Protein AF-0000000068965705 (afdb_homodimer)

Radius of gyration: 38.45 Å; Cα contacts (8 Å, |Δi|>4): 1848; chains: 2; bounding box: 77×174×96 Å

pLDDT: mean 80.82, std 27.69, range [14.34, 98.88]

InterPro domains:
  IPR053138 N-alpha-acetyl-L-2,4-diaminobutyric acid deacetylase [PTHR37326] (81-392)
  IPR055438 Succinylglutamate desuccinylase/Aspartoacylase, catalytic domain [PF24827] (120-296)

Sequence (808 aa):
LVTHSCHWGPAGGALARKSARALPSAHFASSSHQGRAMRPMTCRPLAILGALTLVSTVAATACHDATSPDGADNARVVGSLNLDELPGGCVHRLKLETVTNAAGDNNHIPVIVAKGTQDGPVLALIAAVHGNELNGVPLIFRVLQTLNVETLRGTVVTVPVANMEGYNRHQRGFLDGRDLNRLFPGKTGGDSSKSYARVVFEKIVSKADVAIDLHTASVGNANSLYVRVDMTNDACRSLAELQTAQIIVHSTPATGSLRAAATAKGIPTVVVEIGDPSRINSQMVGEAVDGIWNVLTAFRMIGDKAAVVRHRKGVTVCKRSFWIFSDKGGFLTVRPQVNTWVSKGEVVAELRDLYGSLVKTFIADDDAIVVGRSMDPVCAAGCRVIHLGTTRGEFLQGANDGHALVTHSCHWGPAGGALARKSARALPSAHFASSSHQGRAMRPMTCRPLAILGALTLVSTVAATACHDATSPDGADNARVVGSLNLDELPGGCVHRLKLETVTNAAGDNNHIPVIVAKGTQDGPVLALIAAVHGNELNGVPLIFRVLQTLNVETLRGTVVTVPVANMEGYNRHQRGFLDGRDLNRLFPGKTGGDSSKSYARVVFEKIVSKADVAIDLHTASVGNANSLYVRVDMTNDACRSLAELQTAQIIVHSTPATGSLRAAATAKGIPTVVVEIGDPSRINSQMVGEAVDGIWNVLTAFRMIGDKAAVVRHRKGVTVCKRSFWIFSDKGGFLTVRPQVNTWVSKGEVVAELRDLYGSLVKTFIADDDAIVVGRSMDPVCAAGCRVIHLGTTRGEFLQGANDGHA

Organism: Plasmodiophora brassicae (NCBI:txid37360)

Solvent-accessible surface area (backbone atoms only — not comparable to full-atom values): 43575 Å² total; per-residue (Å²): 140,87,78,89,74,95,82,87,81,76,90,77,82,87,84,80,77,88,88,78,88,77,84,86,76,87,75,86,88,81,88,81,82,87,82,74,82,84,77,83,79,80,90,74,87,76,77,76,73,76,75,73,73,72,72,72,72,70,70,74,69,65,61,79,37,73,79,45,87,77,68,53,85,64,51,45,77,36,81,64,69,60,70,88,76,49,66,55,46,20,56,42,48,32,28,36,52,62,50,64,48,97,89,66,47,71,37,58,32,49,32,41,36,38,22,14,63,39,83,56,57,29,42,30,42,41,8,10,56,40,17,41,13,53,30,27,31,61,29,51,40,54,50,61,72,69,56,56,31,75,63,21,27,12,33,40,40,33,23,43,39,62,24,53,58,5,35,78,65,66,28,53,26,39,85,86,60,47,56,51,60,50,36,26,54,37,35,86,90,47,57,72,65,28,30,40,29,21,44,52,30,63,48,47,56,67,68,30,58,31,39,40,40,25,31,26,21,56,83,48,31,36,32,29,40,29,30,45,27,37,64,86,39,65,67,24,33,54,54,52,67,31,36,37,37,53,33,37,36,37,31,42,68,52,79,22,14,57,50,33,41,36,40,74,72,68,20,38,36,36,37,40,29,36,20,32,33,53,36,74,49,61,68,54,32,54,37,48,41,42,14,53,51,23,45,38,35,75,67,58,21,44,55,73,90,74,48,66,71,57,74,56,83,80,56,43,64,18,28,34,47,39,59,44,63,35,85,52,61,32,44,44,46,58,68,74,56,57,73,36,77,46,47,57,67,37,76,40,33,41,28,18,40,84,83,58,46,78,67,44,77,39,60,35,91,41,61,26,34,23,46,25,34,38,36,34,31,75,29,48,58,67,28,71,44,38,26,37,26,25,64,64,80,60,81,56,86,76,39,72,35,76,78,124,126,93,67,90,71,92,69,90,83,80,89,78,88,90,80,89,74,86,87,80,86,78,84,83,76,86,76,81,91,80,84,80,87,82,82,73,79,72,69,81,72,75,78,68,80,72,77,74,73,74,73,72,72,70,69,68,70,69,67,74,68,65,61,70,48,62,80,45,86,78,68,52,85,67,53,46,75,35,82,65,68,59,69,87,76,49,65,55,46,21,59,42,47,32,28,36,50,60,50,63,47,98,87,65,48,72,38,60,34,47,33,40,36,40,21,14,64,38,85,56,57,29,41,31,42,41,6,9,56,39,18,39,14,52,29,27,32,61,29,51,40,54,50,61,72,69,56,55,31,73,61,21,27,13,31,40,40,34,23,43,39,62,24,52,60,5,36,78,64,68,27,54,27,40,85,88,61,47,56,50,60,51,38,25,52,38,34,86,91,47,59,72,65,28,32,39,30,20,45,52,31,63,49,48,57,67,68,32,58,32,39,41,39,26,31,26,22,55,83,47,31,36,31,30,40,29,31,44,26,38,65,86,39,65,66,25,34,55,56,51,68,32,35,37,36,54,32,38,36,35,30,42,67,52,78,22,14,57,51,33,40,36,41,74,72,68,19,39,35,35,36,39,31,37,21,31,32,52,36,74,49,63,69,53,32,52,37,48,41,43,13,52,51,22,46,38,36,76,67,58,21,43,57,73,91,74,48,68,72,56,74,56,83,78,55,42,63,20,28,35,46,37,58,43,64,34,86,52,62,33,44,43,45,57,69,73,56,56,72,37,78,46,48,56,69,38,76,40,31,39,28,18,39,85,83,56,46,79,67,44,77,38,59,33,91,43,62,27,36,23,47,24,34,40,36,35,32,76,31,48,57,68,30,72,44,38,30,37,26,23,65,64,81,60,82,55,86,76,40,73,36,76,78,124

Foldseek 3Di:
DDDDDDDDPDDDDDDDDDDDDDDDDDDDDDDDDDDDDDDDDDDDDPPPPPPPPPPPPPPQVPLPADDPVVNPPPAAEDQFDDPVPDRAQHKHWYWHWFDADPVRHTHTFIKIKQHAPAEFFEEEEEEPLFQQFQLSLVLVVVLVVPDGRDQFHHMYMYTRHLAVQNVVVNGRPHPVRDRQQQQPPADPPDPPSSRSNVCCCVRGLLRGQAYEYEGADDPQKWFFFEKEFQCVDPLLVVLRQLQQGQEYEYDDRDHSGSCNRSVVSVHRYMYTYFTHTPDHPPVSSVSRSLSVLQVCLVRPRGDPVSNDRDHHPNRHYFLAKAWDFAQAWAFKDAPDDAQDWDAAFDFGMFGDHPVGHTDDTDTHNHTWGFRMAGRGRGHHGGDTGTMTGHRDDHNDPRRDRVPD/DPDPDPDDDDDDDDDDDDDDDDDDDPDDDDDDDDDDPPDPDDPDPPPPPPPPPPPPPPVLPPLVADDPVVNPPSAAEDQFDDPVPDRAQHKHWYWHWFDADPVRHTHTFIKIKQHAPAAFFEEEEEEPLFQQFQLSLVLVVVLVVPDGRDQFHHMYMYTRHLAVQNVVVNGRPHPVRDRQQQQPPADPPDPPSSRSNVCCCVRGLLRGQAYEYEGADDPQKWFFFEKEFQCVDPLLVVLRQLQQGQEYEYDDRDHSGSCNRNVVSVHRYMYTYFTHTPDHPPVSSVSRSLSVLQVSLVRPRGDPVSNDRDGHPNYHYFLAKAWDFAQAWAFKDAPDDAQDWDAAFDFGMFGDHPVGHTDDTDGHNHTWGFRMAGRGRGHHGGDTGTMTGHRDDHNDPRRDRVPD

Nearest PDB structures (foldseek):
  3cdx-assembly1_C  TM=8.668E-01  e=8.395E-26  Cereibacter sphaeroides 2.4.1
  3cdx-assembly1_F  TM=8.632E-01  e=1.958E-25  Cereibacter sphaeroides 2.4.1
  3na6-assembly1_A  TM=8.551E-01  e=1.207E-25  Ruegeria sp. TM1040
  2qj8-assembly1_A  TM=8.345E-01  e=4.513E-22  Mesorhizobium japonicum MAFF 303099
  3lwu-assembly1_A  TM=8.395E-01  e=5.727E-21  Shewanella frigidimarina NCIMB 400

Structure (mmCIF, N/CA/C/O backbone):
data_AF-0000000068965705-model_v1
#
loop_
_entity.id
_entity.type
_entity.pdbx_description
1 polymer 'Succinylglutamate desuccinylase/Aspartoacylase catalytic domain-containing protein'
#
loop_
_atom_site.group_PDB
_atom_site.id
_atom_site.type_symbol
_atom_site.label_atom_id
_atom_site.label_alt_id
_atom_site.label_comp_id
_atom_site.label_asym_id
_atom_site.label_entity_id
_atom_site.label_seq_id
_atom_site.pdbx_PDB_ins_code
_atom_site.Cartn_x
_atom_site.Cartn_y
_atom_site.Cartn_z
_atom_site.occupancy
_atom_site.B_iso_or_equiv
_atom_site.auth_seq_id
_atom_site.auth_comp_id
_atom_site.auth_asym_id
_atom_site.auth_atom_id
_atom_site.pdbx_PDB_model_num
ATOM 1 N N . LEU A 1 1 ? -25.375 -21.141 36.688 1 19.47 1 LEU A N 1
ATOM 2 C CA . LEU A 1 1 ? -24.906 -22.469 37.094 1 19.47 1 LEU A CA 1
ATOM 3 C C . LEU A 1 1 ? -24.844 -23.391 35.875 1 19.47 1 LEU A C 1
ATOM 5 O O . LEU A 1 1 ? -25.797 -23.469 35.094 1 19.47 1 LEU A O 1
ATOM 9 N N . VAL A 1 2 ? -23.656 -23.984 35.469 1 19.69 2 VAL A N 1
ATOM 10 C CA . VAL A 1 2 ? -22.859 -24.391 34.312 1 19.69 2 VAL A CA 1
ATOM 11 C C . VAL A 1 2 ? -23.281 -25.797 33.875 1 19.69 2 VAL A C 1
ATOM 13 O O . VAL A 1 2 ? -22.531 -26.469 33.156 1 19.69 2 VAL A O 1
ATOM 16 N N . THR A 1 3 ? -24.438 -26.297 34.188 1 16.14 3 THR A N 1
ATOM 17 C CA . THR A 1 3 ? -24.672 -27.734 34.188 1 16.14 3 THR A CA 1
ATOM 18 C C . THR A 1 3 ? -24.453 -28.312 32.812 1 16.14 3 THR A C 1
ATOM 20 O O . THR A 1 3 ? -24.422 -27.594 31.812 1 16.14 3 THR A O 1
ATOM 23 N N . HIS A 1 4 ? -24.953 -29.562 32.312 1 17.06 4 HIS A N 1
ATOM 24 C CA . HIS A 1 4 ? -24.594 -30.984 32.438 1 17.06 4 HIS A CA 1
ATOM 25 C C . HIS A 1 4 ? -24.438 -31.609 31.047 1 17.06 4 HIS A C 1
ATOM 27 O O . HIS A 1 4 ? -23.391 -32.188 30.75 1 17.06 4 HIS A O 1
ATOM 33 N N . SER A 1 5 ? -25.234 -32.531 30.391 1 15.61 5 SER A N 1
ATOM 34 C CA . SER 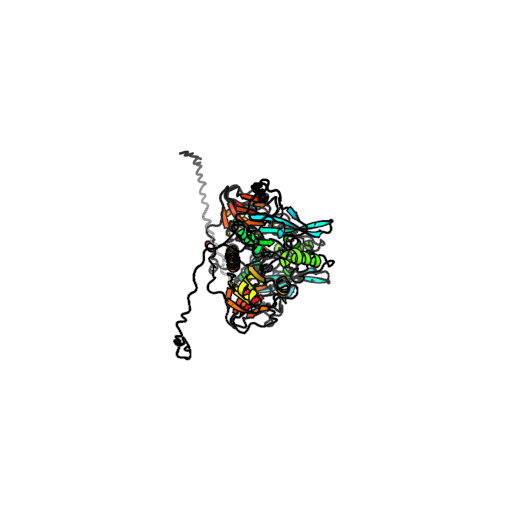A 1 5 ? -25.141 -34 30.297 1 15.61 5 SER A CA 1
ATOM 35 C C . SER A 1 5 ? -25.094 -34.469 28.844 1 15.61 5 SER A C 1
ATOM 37 O O . SER A 1 5 ? -24.906 -35.656 28.578 1 15.61 5 SER A O 1
ATOM 39 N N . CYS A 1 6 ? -25.359 -33.75 27.688 1 17.83 6 CYS A N 1
ATOM 40 C CA . CYS A 1 6 ? -26.078 -34.625 26.781 1 17.83 6 CYS A CA 1
ATOM 41 C C . CYS A 1 6 ? -25.172 -35.719 26.234 1 17.83 6 CYS A C 1
ATOM 43 O O . CYS A 1 6 ? -23.953 -35.562 26.203 1 17.83 6 CYS A O 1
ATOM 45 N N . HIS A 1 7 ? -25.531 -36.969 25.391 1 16.56 7 HIS A N 1
ATOM 46 C CA . HIS A 1 7 ? -25.812 -38.406 25.281 1 16.56 7 HIS A CA 1
ATOM 47 C C . HIS A 1 7 ? -24.891 -39.031 24.25 1 16.56 7 HIS A C 1
ATOM 49 O O . HIS A 1 7 ? -24.25 -40.062 24.547 1 16.56 7 HIS A O 1
ATOM 55 N N . TRP A 1 8 ? -25.031 -39.312 22.875 1 16.33 8 TRP A N 1
ATOM 56 C CA . TRP A 1 8 ? -25.234 -40.656 22.328 1 16.33 8 TRP A CA 1
ATOM 57 C C . TRP A 1 8 ? -23.984 -41.156 21.625 1 16.33 8 TRP A C 1
ATOM 59 O O . TRP A 1 8 ? -23.641 -40.656 20.547 1 16.33 8 TRP A O 1
ATOM 69 N N . GLY A 1 9 ? -22.625 -41.375 22.047 1 16.53 9 GLY A N 1
ATOM 70 C CA . GLY A 1 9 ? -21.531 -41.406 21.094 1 16.53 9 GLY A CA 1
ATOM 71 C C . GLY A 1 9 ? -21.312 -42.781 20.5 1 16.53 9 GLY A C 1
ATOM 72 O O . GLY A 1 9 ? -20.359 -42.969 19.734 1 16.53 9 GLY A O 1
ATOM 73 N N . PRO A 1 10 ? -22.109 -44.031 20.672 1 16.41 10 PRO A N 1
ATOM 74 C CA . PRO A 1 10 ? -21.344 -45.25 21 1 16.41 10 PRO A CA 1
ATOM 75 C C . PRO A 1 10 ? -20.828 -45.969 19.75 1 16.41 10 PRO A C 1
ATOM 77 O O . PRO A 1 10 ? -19.828 -46.688 19.828 1 16.41 10 PRO A O 1
ATOM 80 N N . ALA A 1 11 ? -21.25 -46.062 18.422 1 17.48 11 ALA A N 1
ATOM 81 C CA . ALA A 1 11 ? -21.578 -47.406 17.922 1 17.48 11 ALA A CA 1
ATOM 82 C C . ALA A 1 11 ? -20.344 -48.094 17.328 1 17.48 11 ALA A C 1
ATOM 84 O O . ALA A 1 11 ? -19.906 -47.75 16.234 1 17.48 11 ALA A O 1
ATOM 85 N N . GLY A 1 12 ? -19.188 -48.469 18 1 15.66 12 GLY A N 1
ATOM 86 C CA . GLY A 1 12 ? -17.938 -48.938 17.438 1 15.66 12 GLY A CA 1
ATOM 87 C C . GLY A 1 12 ? -18.078 -50.281 16.719 1 15.66 12 GLY A C 1
ATOM 88 O O . GLY A 1 12 ? -19.172 -50.844 16.656 1 15.66 12 GLY A O 1
ATOM 89 N N . GLY A 1 13 ? -17.266 -51.375 17.047 1 15.7 13 GLY A N 1
ATOM 90 C CA . GLY A 1 13 ? -16.188 -52.156 16.469 1 15.7 13 GLY A CA 1
ATOM 91 C C . GLY A 1 13 ? -16.578 -53.562 16.156 1 15.7 13 GLY A C 1
ATOM 92 O O . GLY A 1 13 ? -16.594 -54.438 17.047 1 15.7 13 GLY A O 1
ATOM 93 N N . ALA A 1 14 ? -17.562 -53.844 15.289 1 15.67 14 ALA A N 1
ATOM 94 C CA . ALA A 1 14 ? -18.047 -55.219 15.242 1 15.67 14 ALA A CA 1
ATOM 95 C C . ALA A 1 14 ? -16.953 -56.156 14.75 1 15.67 14 ALA A C 1
ATOM 97 O O . ALA A 1 14 ? -16.172 -55.812 13.875 1 15.67 14 ALA A O 1
ATOM 98 N N . LEU A 1 15 ? -16.828 -57.406 15.375 1 15.41 15 LEU A N 1
ATOM 99 C CA . LEU A 1 15 ? -16.047 -58.594 15.742 1 15.41 15 LEU A CA 1
ATOM 100 C C . LEU A 1 15 ? -15.805 -59.469 14.531 1 15.41 15 LEU A C 1
ATOM 102 O O . LEU A 1 15 ? -16.453 -59.312 13.492 1 15.41 15 LEU A O 1
ATOM 106 N N . ALA A 1 16 ? -16.156 -60.781 14.508 1 14.34 16 ALA A N 1
ATOM 107 C CA . ALA A 1 16 ? -15.484 -62.062 14.766 1 14.34 16 ALA A CA 1
ATOM 108 C C . ALA A 1 16 ? -15.477 -62.938 13.523 1 14.34 16 ALA A C 1
ATOM 110 O O . ALA A 1 16 ? -14.539 -63.719 13.312 1 14.34 16 ALA A O 1
ATOM 111 N N . ARG A 1 17 ? -16.469 -62.906 12.555 1 14.68 17 ARG A N 1
ATOM 112 C CA . ARG A 1 17 ? -16.984 -64.25 12.469 1 14.68 17 ARG A CA 1
ATOM 113 C C . ARG A 1 17 ? -16.078 -65.125 11.609 1 14.68 17 ARG A C 1
ATOM 115 O O . ARG A 1 17 ? -15.805 -66.312 11.961 1 14.68 17 ARG A O 1
ATOM 122 N N . LYS A 1 18 ? -15.961 -64.938 10.219 1 15.52 18 LYS A N 1
ATOM 123 C CA . LYS A 1 18 ? -16.516 -66 9.391 1 15.52 18 LYS A CA 1
ATOM 124 C C . LYS A 1 18 ? -15.531 -67.188 9.281 1 15.52 18 LYS A C 1
ATOM 126 O O . LYS A 1 18 ? -14.312 -66.938 9.367 1 15.52 18 LYS A O 1
ATOM 131 N N . SER A 1 19 ? -15.961 -68.438 8.766 1 14.67 19 SER A N 1
ATOM 132 C CA . SER A 1 19 ? -15.938 -69.875 8.898 1 14.67 19 SER A CA 1
ATOM 133 C C . SER A 1 19 ? -14.805 -70.5 8.07 1 14.67 19 SER A C 1
ATOM 135 O O . SER A 1 19 ? -14.289 -69.875 7.156 1 14.67 19 SER A O 1
ATOM 137 N N . ALA A 1 20 ? -14.625 -71.938 8.164 1 15.19 20 ALA A N 1
ATOM 138 C CA . ALA A 1 20 ? -13.742 -73.062 8.344 1 15.19 20 ALA A CA 1
ATOM 139 C C . ALA A 1 20 ? -13.398 -73.75 7.004 1 15.19 20 ALA A C 1
ATOM 141 O O . ALA A 1 20 ? -12.352 -74.375 6.867 1 15.19 20 ALA A O 1
ATOM 142 N N . ARG A 1 21 ? -14.109 -73.562 5.824 1 15.62 21 ARG A N 1
ATOM 143 C CA . ARG A 1 21 ? -14.305 -74.938 5.418 1 15.62 21 ARG A CA 1
ATOM 144 C C . ARG A 1 21 ? -13.039 -75.5 4.797 1 15.62 21 ARG A C 1
ATOM 146 O O . ARG A 1 21 ? -12.219 -74.812 4.25 1 15.62 21 ARG A O 1
ATOM 153 N N . ALA A 1 22 ? -12.914 -76.938 4.762 1 15.62 22 ALA A N 1
ATOM 154 C CA . ALA A 1 22 ? -11.984 -78.062 4.883 1 15.62 22 ALA A CA 1
ATOM 155 C C . ALA A 1 22 ? -11.391 -78.438 3.527 1 15.62 22 ALA A C 1
ATOM 157 O O . ALA A 1 22 ? -10.203 -78.688 3.424 1 15.62 22 ALA A O 1
ATOM 158 N N . LEU A 1 23 ? -12.055 -78.312 2.283 1 15.12 23 LEU A N 1
ATOM 159 C CA . LEU A 1 23 ? -12.078 -79.688 1.86 1 15.12 23 LEU A CA 1
ATOM 160 C C . LEU A 1 23 ? -10.734 -80.125 1.287 1 15.12 23 LEU A C 1
ATOM 162 O O . LEU A 1 23 ? -9.922 -79.25 0.904 1 15.12 23 LEU A O 1
ATOM 166 N N . PRO A 1 24 ? -10.695 -81.25 0.26 1 15.52 24 PRO A N 1
ATOM 167 C CA . PRO A 1 24 ? -10.094 -82.562 0.185 1 15.52 24 PRO A CA 1
ATOM 168 C C . PRO A 1 24 ? -8.828 -82.625 -0.666 1 15.52 24 PRO A C 1
ATOM 170 O O . PRO A 1 24 ? -8.578 -81.688 -1.438 1 15.52 24 PRO A O 1
ATOM 173 N N . SER A 1 25 ? -8.148 -83.812 -0.656 1 15.67 25 SER A N 1
ATOM 174 C CA . SER A 1 25 ? -6.875 -84.5 -0.755 1 15.67 25 SER A CA 1
ATOM 175 C C . SER A 1 25 ? -6.516 -84.75 -2.207 1 15.67 25 SER A C 1
ATOM 177 O O . SER A 1 25 ? -5.527 -85.438 -2.482 1 15.67 25 SER A O 1
ATOM 179 N N . ALA A 1 26 ? -6.82 -84.062 -3.266 1 16.06 26 ALA A N 1
ATOM 180 C CA . ALA A 1 26 ? -6.902 -85 -4.414 1 16.06 26 ALA A CA 1
ATOM 181 C C . ALA A 1 26 ? -5.512 -85.438 -4.84 1 16.06 26 ALA A C 1
ATOM 183 O O . ALA A 1 26 ? -4.57 -84.625 -4.887 1 16.06 26 ALA A O 1
ATOM 184 N N . HIS A 1 27 ? -5.434 -86.75 -5.098 1 15.56 27 HIS A N 1
ATOM 185 C CA . HIS A 1 27 ? -4.422 -87.812 -5.168 1 15.56 27 HIS A CA 1
ATOM 186 C C . HIS A 1 27 ? -3.641 -87.75 -6.477 1 15.56 27 HIS A C 1
ATOM 188 O O . HIS A 1 27 ? -2.428 -87.938 -6.496 1 15.56 27 HIS A O 1
ATOM 194 N N . PHE A 1 28 ? -4.152 -87.5 -7.773 1 15.52 28 PHE A N 1
ATOM 195 C CA . PHE A 1 28 ? -3.852 -88.688 -8.594 1 15.52 28 PHE A CA 1
ATOM 196 C C . PHE A 1 28 ? -2.393 -88.625 -9.031 1 15.52 28 PHE A C 1
ATOM 198 O O . PHE A 1 28 ? -1.749 -87.625 -9.047 1 15.52 28 PHE A O 1
ATOM 205 N N . ALA A 1 29 ? -2.049 -89.5 -10.188 1 16 29 ALA A N 1
ATOM 206 C CA . ALA A 1 29 ? -1.311 -90.688 -10.602 1 16 29 ALA A CA 1
ATOM 207 C C . ALA A 1 29 ? -0.04 -90.312 -11.359 1 16 29 ALA A C 1
ATOM 209 O O . ALA A 1 29 ? 0.082 -89.188 -11.859 1 16 29 ALA A O 1
ATOM 210 N N . SER A 1 30 ? 0.431 -91.312 -12.172 1 15.26 30 SER A N 1
ATOM 211 C CA . SER A 1 30 ? 1.651 -92.125 -12.266 1 15.26 30 SER A CA 1
ATOM 212 C C . SER A 1 30 ? 2.58 -91.562 -13.352 1 15.26 30 SER A C 1
ATOM 214 O O . SER A 1 30 ? 3.793 -91.5 -13.141 1 15.26 30 SER A O 1
ATOM 216 N N . SER A 1 31 ? 2.264 -91.375 -14.695 1 16.5 31 SER A N 1
ATOM 217 C CA . SER A 1 31 ? 2.893 -92.312 -15.594 1 16.5 31 SER A CA 1
ATOM 218 C C . SER A 1 31 ? 4.266 -91.875 -16.047 1 16.5 31 SER A C 1
ATOM 220 O O . SER A 1 31 ? 4.504 -90.625 -16.156 1 16.5 31 SER A O 1
ATOM 222 N N . SER A 1 32 ? 5.152 -92.812 -16.344 1 15.69 32 SER A N 1
ATOM 223 C CA . SER A 1 32 ? 6.578 -93.125 -16.375 1 15.69 32 SER A CA 1
ATOM 224 C C . SER A 1 32 ? 7.277 -92.438 -17.531 1 15.69 32 SER A C 1
ATOM 226 O O . SER A 1 32 ? 8.258 -91.75 -17.328 1 15.69 32 SER A O 1
ATOM 228 N N . HIS A 1 33 ? 7.973 -93.312 -18.406 1 16.28 33 HIS A N 1
ATOM 229 C CA . HIS A 1 33 ? 9.406 -93.562 -18.469 1 16.28 33 HIS A CA 1
ATOM 230 C C . HIS A 1 33 ? 10.055 -92.875 -19.656 1 16.28 33 HIS A C 1
ATOM 232 O O . HIS A 1 33 ? 11.094 -92.25 -19.516 1 16.28 33 HIS A O 1
ATOM 238 N N . GLN A 1 34 ? 9.758 -93.312 -21 1 16.72 34 GLN A N 1
ATOM 239 C CA . GLN A 1 34 ? 10.812 -93.938 -21.797 1 16.72 34 GLN A CA 1
ATOM 240 C C . GLN A 1 34 ? 11.594 -92.875 -22.578 1 16.72 34 GLN A C 1
ATOM 242 O O . GLN A 1 34 ? 11.047 -91.875 -22.969 1 16.72 34 GLN A O 1
ATOM 247 N N . GLY A 1 35 ? 12.93 -93.125 -22.891 1 15.84 35 GLY A N 1
ATOM 248 C CA . GLY A 1 35 ? 14.242 -92.562 -23.125 1 15.84 35 GLY A CA 1
ATOM 249 C C . GLY A 1 35 ? 14.477 -92.188 -24.562 1 15.84 35 GLY A C 1
ATOM 250 O O . GLY A 1 35 ? 15.594 -91.812 -24.953 1 15.84 35 GLY A O 1
ATOM 251 N N . ARG A 1 36 ? 13.453 -92.438 -25.516 1 17.95 36 ARG A N 1
ATOM 252 C CA . ARG A 1 36 ? 14.016 -92.812 -26.797 1 17.95 36 ARG A CA 1
ATOM 253 C C . ARG A 1 36 ? 15 -91.812 -27.297 1 17.95 36 ARG A C 1
ATOM 255 O O . ARG A 1 36 ? 16.094 -92.125 -27.75 1 17.95 36 ARG A O 1
ATOM 262 N N . ALA A 1 37 ? 14.352 -90.688 -27.922 1 16.62 37 ALA A N 1
ATOM 263 C CA . ALA A 1 37 ? 14.484 -90.562 -29.375 1 16.62 37 ALA A CA 1
ATOM 264 C C . ALA A 1 37 ? 15.852 -90.062 -29.766 1 16.62 37 ALA A C 1
ATOM 266 O O . ALA A 1 37 ? 16.547 -89.438 -28.938 1 16.62 37 ALA A O 1
ATOM 267 N N . MET A 1 38 ? 15.836 -88.938 -30.578 1 16.28 38 MET A N 1
ATOM 268 C CA . MET A 1 38 ? 16.141 -88.812 -32 1 16.28 38 MET A CA 1
ATOM 269 C C . MET A 1 38 ? 17.484 -88.125 -32.219 1 16.28 38 MET A C 1
ATOM 271 O O . MET A 1 38 ? 18.031 -87.5 -31.297 1 16.28 38 MET A O 1
ATOM 275 N N . ARG A 1 39 ? 17.516 -87.5 -33.375 1 16.91 39 ARG A N 1
ATOM 276 C CA . ARG A 1 39 ? 18.328 -87.375 -34.594 1 16.91 39 ARG A CA 1
ATOM 277 C C . ARG A 1 39 ? 19.453 -86.375 -34.438 1 16.91 39 ARG A C 1
ATOM 279 O O . ARG A 1 39 ? 19.266 -85.312 -33.781 1 16.91 39 ARG A O 1
ATOM 286 N N . PRO A 1 40 ? 20.547 -86.625 -34.938 1 18.73 40 PRO A N 1
ATOM 287 C CA . PRO A 1 40 ? 21.906 -86.188 -34.75 1 18.73 40 PRO A CA 1
ATOM 288 C C . PRO A 1 40 ? 22.109 -84.75 -35.25 1 18.73 40 PRO A C 1
ATOM 290 O O . PRO A 1 40 ? 23.141 -84.125 -35 1 18.73 40 PRO A O 1
ATOM 293 N N . MET A 1 41 ? 21.016 -84.062 -35.938 1 19.17 41 MET A N 1
ATOM 294 C CA . MET A 1 41 ? 21.609 -83.5 -37.125 1 19.17 41 MET A CA 1
ATOM 295 C C . MET A 1 41 ? 22.641 -82.438 -36.75 1 19.17 41 MET A C 1
ATOM 297 O O . MET A 1 41 ? 22.609 -81.938 -35.625 1 19.17 41 MET A O 1
ATOM 301 N N . THR A 1 42 ? 23.156 -81.75 -37.844 1 19.92 42 THR A N 1
ATOM 302 C CA . THR A 1 42 ? 24.438 -81.375 -38.375 1 19.92 42 THR A CA 1
ATOM 303 C C . THR A 1 42 ? 24.859 -80 -37.812 1 19.92 42 THR A C 1
ATOM 305 O O . THR A 1 42 ? 25.969 -79.875 -37.312 1 19.92 42 THR A O 1
ATOM 308 N N . CYS A 1 43 ? 24.641 -78.812 -38.531 1 20.36 43 CYS A N 1
ATOM 309 C CA . CYS A 1 43 ? 25.703 -78.125 -39.219 1 20.36 43 CYS A CA 1
ATOM 310 C C . CYS A 1 43 ? 26.281 -77 -38.312 1 20.36 43 CYS A C 1
ATOM 312 O O . CYS A 1 43 ? 25.75 -76.75 -37.219 1 20.36 43 CYS A O 1
ATOM 314 N N . ARG A 1 44 ? 26.281 -75.625 -39.094 1 23.22 44 ARG A N 1
ATOM 315 C CA . ARG A 1 44 ? 27.25 -74.625 -39.5 1 23.22 44 ARG A CA 1
ATOM 316 C C . ARG A 1 44 ? 27.422 -73.562 -38.406 1 23.22 44 ARG A C 1
ATOM 318 O O . ARG A 1 44 ? 26.438 -73.125 -37.781 1 23.22 44 ARG A O 1
ATOM 325 N N . PRO A 1 45 ? 28.703 -73.25 -38.125 1 23.8 45 PRO A N 1
ATOM 326 C CA . PRO A 1 45 ? 29 -72.375 -36.969 1 23.8 45 PRO A CA 1
ATOM 327 C C . PRO A 1 45 ? 28.406 -71 -37.125 1 23.8 45 PRO A C 1
ATOM 329 O O . PRO A 1 45 ? 28.375 -70.438 -38.25 1 23.8 45 PRO A O 1
ATOM 332 N N . LEU A 1 46 ? 27.344 -70.625 -36.438 1 22.28 46 LEU A N 1
ATOM 333 C CA . LEU A 1 46 ? 26.688 -69.375 -36.312 1 22.28 46 LEU A CA 1
ATOM 334 C C . LEU A 1 46 ? 27.688 -68.25 -36.031 1 22.28 46 LEU A C 1
ATOM 336 O O . LEU A 1 46 ? 28.484 -68.312 -35.094 1 22.28 46 LEU A O 1
ATOM 340 N N . ALA A 1 47 ? 28.047 -67.5 -37.094 1 27.42 47 ALA A N 1
ATOM 341 C CA . ALA A 1 47 ? 28.812 -66.25 -37.156 1 27.42 47 ALA A CA 1
ATOM 342 C C . ALA A 1 47 ? 28.375 -65.25 -36.062 1 27.42 47 ALA A C 1
ATOM 344 O O . ALA A 1 47 ? 27.203 -64.875 -36.031 1 27.42 47 ALA A O 1
ATOM 345 N N . ILE A 1 48 ? 28.844 -65.375 -34.906 1 25.97 48 ILE A N 1
ATOM 346 C CA . ILE A 1 48 ? 28.438 -64.5 -33.812 1 25.97 48 ILE A CA 1
ATOM 347 C C . ILE A 1 48 ? 28.625 -63.031 -34.219 1 25.97 48 ILE A C 1
ATOM 349 O O . ILE A 1 48 ? 29.75 -62.594 -34.469 1 25.97 48 ILE A O 1
ATOM 353 N N . LEU A 1 49 ? 27.703 -62.5 -35.062 1 27.88 49 LEU A N 1
ATOM 354 C CA . LEU A 1 49 ? 27.734 -61.031 -35.281 1 27.88 49 LEU A CA 1
ATOM 355 C C . LEU A 1 49 ? 27.781 -60.281 -33.969 1 27.88 49 LEU A C 1
ATOM 357 O O . LEU A 1 49 ? 26.891 -60.438 -33.125 1 27.88 49 LEU A O 1
ATOM 361 N N . GLY A 1 50 ? 28.969 -60.031 -33.469 1 24.09 50 GLY A N 1
ATOM 362 C CA . GLY A 1 50 ? 29.141 -59.188 -32.312 1 24.09 50 GLY A CA 1
ATOM 363 C C . GLY A 1 50 ? 28.281 -57.938 -32.344 1 24.09 50 GLY A C 1
ATOM 364 O O . GLY A 1 50 ? 28.234 -57.219 -33.375 1 24.09 50 GLY A O 1
ATOM 365 N N . ALA A 1 51 ? 27.125 -57.906 -31.641 1 28.81 51 ALA A N 1
ATOM 366 C CA . ALA A 1 51 ? 26.234 -56.781 -31.344 1 28.81 51 ALA A CA 1
ATOM 367 C C . ALA A 1 51 ? 27.016 -55.562 -30.875 1 28.81 51 ALA A C 1
ATOM 369 O O . ALA A 1 51 ? 27.609 -55.594 -29.797 1 28.81 51 ALA A O 1
ATOM 370 N N . LEU A 1 52 ? 27.719 -54.875 -31.75 1 30.97 52 LEU A N 1
ATOM 371 C CA . LEU A 1 52 ? 28.203 -53.594 -31.281 1 30.97 52 LEU A CA 1
ATOM 372 C C . LEU A 1 52 ? 27.078 -52.781 -30.656 1 30.97 52 LEU A C 1
ATOM 374 O O . LEU A 1 52 ? 26.109 -52.438 -31.312 1 30.97 52 LEU A O 1
ATOM 378 N N . THR A 1 53 ? 26.734 -53.125 -29.406 1 28.95 53 THR A N 1
ATOM 379 C CA . THR A 1 53 ? 25.859 -52.219 -28.688 1 28.95 53 THR A CA 1
ATOM 380 C C . THR A 1 53 ? 26.312 -50.75 -28.844 1 28.95 53 THR A C 1
ATOM 382 O O . THR A 1 53 ? 27.406 -50.406 -28.406 1 28.95 53 THR A O 1
ATOM 385 N N . LEU A 1 54 ? 25.984 -50.188 -29.953 1 31.3 54 LEU A N 1
ATOM 386 C CA . LEU A 1 54 ? 26.078 -48.719 -29.938 1 31.3 54 LEU A CA 1
ATOM 387 C C . LEU A 1 54 ? 25.391 -48.125 -28.703 1 31.3 54 LEU A C 1
ATOM 389 O O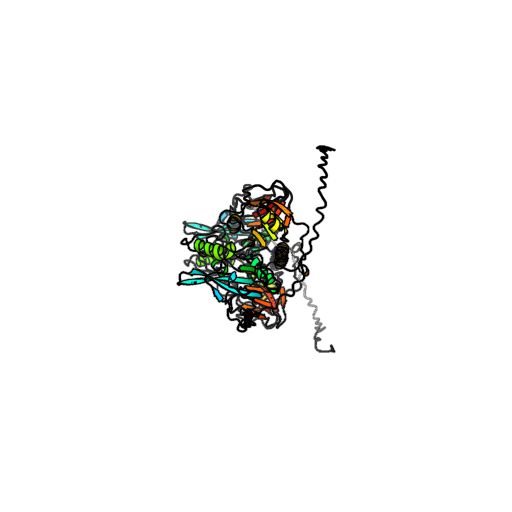 . LEU A 1 54 ? 24.172 -48.25 -28.562 1 31.3 54 LEU A O 1
ATOM 393 N N . VAL A 1 55 ? 26.047 -48.156 -27.562 1 33.16 55 VAL A N 1
ATOM 394 C CA . VAL A 1 55 ? 25.625 -47.25 -26.484 1 33.16 55 VAL A CA 1
ATOM 395 C C . VAL A 1 55 ? 25.344 -45.875 -27.047 1 33.16 55 VAL A C 1
ATOM 397 O O . VAL A 1 55 ? 26.25 -45.188 -27.562 1 33.16 55 VAL A O 1
ATOM 400 N N . SER A 1 56 ? 24.188 -45.719 -27.656 1 30.58 56 SER A N 1
ATOM 401 C CA . SER A 1 56 ? 23.812 -44.312 -27.875 1 30.58 56 SER A CA 1
ATOM 402 C C . SER A 1 56 ? 24.125 -43.469 -26.656 1 30.58 56 SER A C 1
ATOM 404 O O . SER A 1 56 ? 23.641 -43.75 -25.547 1 30.58 56 SER A O 1
ATOM 406 N N . THR A 1 57 ? 25.359 -43 -26.531 1 32.34 57 THR A N 1
ATOM 407 C CA . THR A 1 57 ? 25.562 -41.875 -25.656 1 32.34 57 THR A CA 1
ATOM 408 C C . THR A 1 57 ? 24.391 -40.875 -25.75 1 32.34 57 THR A C 1
ATOM 410 O O . THR A 1 57 ? 24.203 -40.219 -26.781 1 32.34 57 THR A O 1
ATOM 413 N N . VAL A 1 58 ? 23.266 -41.281 -25.25 1 35 58 VAL A N 1
ATOM 414 C CA . VAL A 1 58 ? 22.375 -40.156 -24.984 1 35 58 VAL A CA 1
ATOM 415 C C . VAL A 1 58 ? 23.172 -38.969 -24.531 1 35 58 VAL A C 1
ATOM 417 O O . VAL A 1 58 ? 23.844 -39 -23.484 1 35 58 VAL A O 1
ATOM 420 N N . ALA A 1 59 ? 23.719 -38.219 -25.406 1 33.34 59 ALA A N 1
ATOM 421 C CA . ALA A 1 59 ? 24.219 -36.906 -25.031 1 33.34 59 ALA A CA 1
ATOM 422 C C . ALA A 1 59 ? 23.375 -36.281 -23.922 1 33.34 59 ALA A C 1
ATOM 424 O O . ALA A 1 59 ? 22.188 -36 -24.125 1 33.34 59 ALA A O 1
ATOM 425 N N . ALA A 1 60 ? 23.562 -36.594 -22.688 1 38.16 60 ALA A N 1
ATOM 426 C CA . ALA A 1 60 ? 23.094 -35.719 -21.625 1 38.16 60 ALA A CA 1
ATOM 427 C C . ALA A 1 60 ? 23.141 -34.25 -22.047 1 38.16 60 ALA A C 1
ATOM 429 O O . ALA A 1 60 ? 24.219 -33.688 -22.156 1 38.16 60 ALA A O 1
ATOM 430 N N . THR A 1 61 ? 22.375 -33.812 -23.031 1 40.62 61 THR A N 1
ATOM 431 C CA . THR A 1 61 ? 22.312 -32.375 -23.344 1 40.62 61 THR A CA 1
ATOM 432 C C . THR A 1 61 ? 22.375 -31.562 -22.062 1 40.62 61 THR A C 1
ATOM 434 O O . THR A 1 61 ? 21.578 -31.766 -21.141 1 40.62 61 THR A O 1
ATOM 437 N N . ALA A 1 62 ? 23.516 -31.141 -21.609 1 43.88 62 ALA A N 1
ATOM 438 C CA . ALA A 1 62 ? 23.875 -30.281 -20.5 1 43.88 62 ALA A CA 1
ATOM 439 C C . ALA A 1 62 ? 22.812 -29.203 -20.266 1 43.88 62 ALA A C 1
ATOM 441 O O . ALA A 1 62 ? 22.266 -28.656 -21.219 1 43.88 62 ALA A O 1
ATOM 442 N N . CYS A 1 63 ? 22.094 -29.297 -19.203 1 54.72 63 CYS A N 1
ATOM 443 C CA . CYS A 1 63 ? 21.234 -28.203 -18.734 1 54.72 63 CYS A CA 1
ATOM 444 C C . CYS A 1 63 ? 21.828 -26.859 -19.141 1 54.72 63 CYS A C 1
ATOM 446 O O . CYS A 1 63 ? 22.969 -26.531 -18.797 1 54.72 63 CYS A O 1
ATOM 448 N N . HIS A 1 64 ? 22 -26.516 -20.453 1 45.91 64 HIS A N 1
ATOM 449 C CA . HIS A 1 64 ? 22.516 -25.203 -20.781 1 45.91 64 HIS A CA 1
ATOM 450 C C . HIS A 1 64 ? 21.922 -24.125 -19.875 1 45.91 64 HIS A C 1
ATOM 452 O O . HIS A 1 64 ? 21.172 -23.266 -20.328 1 45.91 64 HIS A O 1
ATOM 458 N N . ASP A 1 65 ? 21.422 -24.516 -18.844 1 45.62 65 ASP A N 1
ATOM 459 C CA . ASP A 1 65 ? 20.562 -23.531 -18.188 1 45.62 65 ASP A CA 1
ATOM 460 C C . ASP A 1 65 ? 21.25 -22.172 -18.078 1 45.62 65 ASP A C 1
ATOM 462 O O . ASP A 1 65 ? 20.625 -21.141 -18.328 1 45.62 65 ASP A O 1
ATOM 466 N N . ALA A 1 66 ? 22.359 -22.047 -17.234 1 42.19 66 ALA A N 1
ATOM 467 C CA . ALA A 1 66 ? 22.516 -21.203 -16.047 1 42.19 66 ALA A CA 1
ATOM 468 C C . ALA A 1 66 ? 22.891 -19.781 -16.422 1 42.19 66 ALA A C 1
ATOM 470 O O . ALA A 1 66 ? 23.281 -19.516 -17.562 1 42.19 66 ALA A O 1
ATOM 471 N N . THR A 1 67 ? 23.234 -19.016 -15.32 1 42.75 67 THR A N 1
ATOM 472 C CA . THR A 1 67 ? 23.578 -17.625 -15.039 1 42.75 67 THR A CA 1
ATOM 473 C C . THR A 1 67 ? 24.734 -17.172 -15.914 1 42.75 67 THR A C 1
ATOM 475 O O . THR A 1 67 ? 25.812 -17.797 -15.906 1 42.75 67 THR A O 1
ATOM 478 N N . SER A 1 68 ? 24.438 -16.844 -17.078 1 41.19 68 SER A N 1
ATOM 479 C CA . SER A 1 68 ? 25.641 -16.188 -17.578 1 41.19 68 SER A CA 1
ATOM 480 C C . SER A 1 68 ? 26.25 -15.273 -16.516 1 41.19 68 SER A C 1
ATOM 482 O O . SER A 1 68 ? 25.547 -14.562 -15.812 1 41.19 68 SER A O 1
ATOM 484 N N . PRO A 1 69 ? 27.438 -15.5 -16.094 1 40.94 69 PRO A N 1
ATOM 485 C CA . PRO A 1 69 ? 28.078 -14.617 -15.117 1 40.94 69 PRO A CA 1
ATOM 486 C C . PRO A 1 69 ? 27.734 -13.148 -15.336 1 40.94 69 PRO A C 1
ATOM 488 O O . PRO A 1 69 ? 27.906 -12.328 -14.43 1 40.94 69 PRO A O 1
ATOM 491 N N . ASP A 1 70 ? 27.641 -12.805 -16.547 1 41.5 70 ASP A N 1
ATOM 492 C CA . ASP A 1 70 ? 27.609 -11.375 -16.812 1 41.5 70 ASP A CA 1
ATOM 493 C C . ASP A 1 70 ? 26.188 -10.828 -16.703 1 41.5 70 ASP A C 1
ATOM 495 O O . ASP A 1 70 ? 25.891 -9.742 -17.203 1 41.5 70 ASP A O 1
ATOM 499 N N . GLY A 1 71 ? 25.312 -11.359 -15.766 1 46.59 71 GLY A N 1
ATOM 500 C CA . GLY A 1 71 ? 24.062 -10.695 -15.469 1 46.59 71 GLY A CA 1
ATOM 501 C C . GLY A 1 71 ? 23.109 -10.648 -16.656 1 46.59 71 GLY A C 1
ATOM 502 O O . GLY A 1 71 ? 22.062 -10.016 -16.594 1 46.59 71 GLY A O 1
ATOM 503 N N . ALA A 1 72 ? 23.703 -10.938 -17.859 1 49.22 72 ALA A N 1
ATOM 504 C CA . ALA A 1 72 ? 22.891 -10.797 -19.062 1 49.22 72 ALA A CA 1
ATOM 505 C C . ALA A 1 72 ? 21.766 -11.828 -19.094 1 49.22 72 ALA A C 1
ATOM 507 O O . ALA A 1 72 ? 21.922 -12.945 -18.609 1 49.22 72 ALA A O 1
ATOM 508 N N . ASP A 1 73 ? 20.547 -11.336 -19.328 1 59.53 73 ASP A N 1
ATOM 509 C CA . ASP A 1 73 ? 19.281 -12.039 -19.484 1 59.53 73 ASP A CA 1
ATOM 510 C C . ASP A 1 73 ? 19.438 -13.258 -20.391 1 59.53 73 ASP A C 1
ATOM 512 O O . ASP A 1 73 ? 19.562 -13.125 -21.609 1 59.53 73 ASP A O 1
ATOM 516 N N . ASN A 1 74 ? 19.828 -14.383 -19.922 1 75.44 74 ASN A N 1
ATOM 517 C CA . ASN A 1 74 ? 20.125 -15.578 -20.703 1 75.44 74 ASN A CA 1
ATOM 518 C C . ASN A 1 74 ? 18.875 -16.453 -20.875 1 75.44 74 ASN A C 1
ATOM 520 O O . ASN A 1 74 ? 18.984 -17.641 -21.188 1 75.44 74 ASN A O 1
ATOM 524 N N . ALA A 1 75 ? 17.75 -15.859 -20.719 1 88.62 75 ALA A N 1
ATOM 525 C CA . ALA A 1 75 ? 16.562 -16.672 -20.938 1 88.62 75 ALA A CA 1
ATOM 526 C C . ALA A 1 75 ? 16.281 -16.859 -22.422 1 88.62 75 ALA A C 1
ATOM 528 O O . ALA A 1 75 ? 16.422 -15.906 -23.203 1 88.62 75 ALA A O 1
ATOM 529 N N . ARG A 1 76 ? 15.961 -18.016 -22.844 1 91.25 76 ARG A N 1
ATOM 530 C CA . ARG A 1 76 ? 15.672 -18.328 -24.234 1 91.25 76 ARG A CA 1
ATOM 531 C C . ARG A 1 76 ? 14.258 -17.891 -24.609 1 91.25 76 ARG A C 1
ATOM 533 O O . ARG A 1 76 ? 13.305 -18.188 -23.891 1 91.25 76 ARG A O 1
ATOM 540 N N . VAL A 1 77 ? 14.117 -17.203 -25.719 1 93.5 77 VAL A N 1
ATOM 541 C CA . VAL A 1 77 ? 12.812 -16.812 -26.234 1 93.5 77 VAL A CA 1
ATOM 542 C C . VAL A 1 77 ? 12.164 -18 -26.938 1 93.5 77 VAL A C 1
ATOM 544 O O . VAL A 1 77 ? 12.797 -18.672 -27.766 1 93.5 77 VAL A O 1
ATOM 547 N N . VAL A 1 78 ? 10.945 -18.312 -26.625 1 95 78 VAL A N 1
ATOM 548 C CA . VAL A 1 78 ? 10.242 -19.438 -27.25 1 95 78 VAL A CA 1
ATOM 549 C C . VAL A 1 78 ? 8.844 -19 -27.656 1 95 78 VAL A C 1
ATOM 551 O O . VAL A 1 78 ? 8.211 -18.172 -26.984 1 95 78 VAL A O 1
ATOM 554 N N . GLY A 1 79 ? 8.289 -19.562 -28.734 1 92.69 79 GLY A N 1
ATOM 555 C CA . GLY A 1 79 ? 6.934 -19.266 -29.203 1 92.69 79 GLY A CA 1
ATOM 556 C C . GLY A 1 79 ? 5.883 -20.141 -28.531 1 92.69 79 GLY A C 1
ATOM 557 O O . GLY A 1 79 ? 4.703 -19.781 -28.516 1 92.69 79 GLY A O 1
ATOM 558 N N . SER A 1 80 ? 6.332 -21.25 -28.094 1 93.69 80 SER A N 1
ATOM 559 C CA . SER A 1 80 ? 5.465 -22.188 -27.391 1 93.69 80 SER A CA 1
ATOM 560 C C . SER A 1 80 ? 6.227 -22.938 -26.281 1 93.69 80 SER A C 1
ATOM 562 O O . SER A 1 80 ? 7.453 -23.016 -26.328 1 93.69 80 SER A O 1
ATOM 564 N N . LEU A 1 81 ? 5.453 -23.344 -25.297 1 95.19 81 LEU A N 1
ATOM 565 C CA . LEU A 1 81 ? 6.039 -24.141 -24.219 1 95.19 81 LEU A CA 1
ATOM 566 C C . LEU A 1 81 ? 5.895 -25.641 -24.5 1 95.19 81 LEU A C 1
ATOM 568 O O . LEU A 1 81 ? 4.922 -26.266 -24.078 1 95.19 81 LEU A O 1
ATOM 572 N N . ASN A 1 82 ? 6.824 -26.203 -25.219 1 94.75 82 ASN A N 1
ATOM 573 C CA . ASN A 1 82 ? 6.855 -27.641 -25.484 1 94.75 82 ASN A CA 1
ATOM 574 C C . ASN A 1 82 ? 7.652 -28.391 -24.422 1 94.75 82 ASN A C 1
ATOM 576 O O . ASN A 1 82 ? 8.859 -28.594 -24.562 1 94.75 82 ASN A O 1
ATOM 580 N N . LEU A 1 83 ? 7.027 -28.891 -23.469 1 95.56 83 LEU A N 1
ATOM 581 C CA . LEU A 1 83 ? 7.66 -29.484 -22.297 1 95.56 83 LEU A CA 1
ATOM 582 C C . LEU A 1 83 ? 8.414 -30.75 -22.672 1 95.56 83 LEU A C 1
ATOM 584 O O . LEU A 1 83 ? 9.477 -31.031 -22.094 1 95.56 83 LEU A O 1
ATOM 588 N N . ASP A 1 84 ? 7.926 -31.484 -23.656 1 93.5 84 ASP A N 1
ATOM 589 C CA . ASP A 1 84 ? 8.531 -32.75 -24.047 1 93.5 84 ASP A CA 1
ATOM 590 C C . ASP A 1 84 ? 9.898 -32.531 -24.703 1 93.5 84 ASP A C 1
ATOM 592 O O . ASP A 1 84 ? 10.758 -33.406 -24.656 1 93.5 84 ASP A O 1
ATOM 596 N N . GLU A 1 85 ? 10.086 -31.359 -25.219 1 93.19 85 GLU A N 1
ATOM 597 C CA . GLU A 1 85 ? 11.32 -31.062 -25.938 1 93.19 85 GLU A CA 1
ATOM 598 C C . GLU A 1 85 ? 12.398 -30.547 -25 1 93.19 85 GLU A C 1
ATOM 600 O O . GLU A 1 85 ? 13.57 -30.453 -25.375 1 93.19 85 GLU A O 1
ATOM 605 N N . LEU A 1 86 ? 12.016 -30.25 -23.828 1 94.5 86 LEU A N 1
ATOM 606 C CA . LEU A 1 86 ? 12.984 -29.75 -22.859 1 94.5 86 LEU A CA 1
ATOM 607 C C . LEU A 1 86 ? 13.75 -30.891 -22.203 1 94.5 86 LEU A C 1
ATOM 609 O O . LEU A 1 86 ? 13.148 -31.875 -21.781 1 94.5 86 LEU A O 1
ATOM 613 N N . PRO A 1 87 ? 15.078 -30.766 -22.219 1 93.75 87 PRO A N 1
ATOM 614 C CA . PRO A 1 87 ? 15.852 -31.797 -21.531 1 93.75 87 PRO A CA 1
ATOM 615 C C . PRO A 1 87 ? 15.469 -31.938 -20.062 1 93.75 87 PRO A C 1
ATOM 617 O O . PRO A 1 87 ? 15.18 -30.953 -19.391 1 93.75 87 PRO A O 1
ATOM 620 N N . GLY A 1 88 ? 15.492 -33.25 -19.578 1 94.44 88 GLY A N 1
ATOM 621 C CA . GLY A 1 88 ? 15.227 -33.531 -18.172 1 94.44 88 GLY A CA 1
ATOM 622 C C . GLY A 1 88 ? 16.422 -33.312 -17.281 1 94.44 88 GLY A C 1
ATOM 623 O O . GLY A 1 88 ? 17.562 -33.281 -17.75 1 94.44 88 GLY A O 1
ATOM 624 N N . GLY A 1 89 ? 16.141 -33.094 -15.969 1 94.94 89 GLY A N 1
ATOM 625 C CA . GLY A 1 89 ? 17.188 -32.875 -14.984 1 94.94 89 GLY A CA 1
ATOM 626 C C . GLY A 1 89 ? 17.75 -31.469 -15.008 1 94.94 89 GLY A C 1
ATOM 627 O O . GLY A 1 89 ? 18.906 -31.25 -14.617 1 94.94 89 GLY A O 1
ATOM 628 N N . CYS A 1 90 ? 16.969 -30.5 -15.609 1 93.81 90 CYS A N 1
ATOM 629 C CA . CYS A 1 90 ? 17.422 -29.125 -15.758 1 93.81 90 CYS A CA 1
ATOM 630 C C . CYS A 1 90 ? 16.328 -28.141 -15.375 1 93.81 90 CYS A C 1
ATOM 632 O O . CYS A 1 90 ? 15.141 -28.5 -15.375 1 93.81 90 CYS A O 1
ATOM 634 N N . VAL A 1 91 ? 16.781 -27 -14.977 1 95.44 91 VAL A N 1
ATOM 635 C CA . VAL A 1 91 ? 15.891 -25.859 -14.852 1 95.44 91 VAL A CA 1
ATOM 636 C C . VAL A 1 91 ? 16.047 -24.953 -16.078 1 95.44 91 VAL A C 1
ATOM 638 O O . VAL A 1 91 ? 17.156 -24.516 -16.406 1 95.44 91 VAL A O 1
ATOM 641 N N . HIS A 1 92 ? 14.938 -24.672 -16.766 1 95.62 92 HIS A N 1
ATOM 642 C CA . HIS A 1 92 ? 14.938 -23.891 -18 1 95.62 92 HIS A CA 1
ATOM 643 C C . HIS A 1 92 ? 14.328 -22.516 -17.766 1 95.62 92 HIS A C 1
ATOM 645 O O . HIS A 1 92 ? 13.242 -22.391 -17.188 1 95.62 92 HIS A O 1
ATOM 651 N N . ARG A 1 93 ? 15.062 -21.469 -18.125 1 95.5 93 ARG A N 1
ATOM 652 C CA . ARG A 1 93 ? 14.555 -20.109 -18.125 1 95.5 93 ARG A CA 1
ATOM 653 C C . ARG A 1 93 ? 14.102 -19.703 -19.531 1 95.5 93 ARG A C 1
ATOM 655 O O . ARG A 1 93 ? 14.891 -19.688 -20.469 1 95.5 93 ARG A O 1
ATOM 662 N N . LEU A 1 94 ? 12.82 -19.344 -19.641 1 95.94 94 LEU A N 1
ATOM 663 C CA . LEU A 1 94 ? 12.25 -19.109 -20.953 1 95.94 94 LEU A CA 1
ATOM 664 C C . LEU A 1 94 ? 11.492 -17.781 -20.984 1 95.94 94 LEU A C 1
ATOM 666 O O . LEU A 1 94 ? 10.883 -17.391 -20 1 95.94 94 LEU A O 1
ATOM 670 N N . LYS A 1 95 ? 11.547 -17.109 -22.094 1 95.31 95 LYS A N 1
ATOM 671 C CA . LYS A 1 95 ? 10.688 -15.977 -22.438 1 95.31 95 LYS A CA 1
ATOM 672 C C . LYS A 1 95 ? 9.617 -16.391 -23.438 1 95.31 95 LYS A C 1
ATOM 674 O O . LYS A 1 95 ? 9.906 -16.578 -24.625 1 95.31 95 LYS A O 1
ATOM 679 N N . LEU A 1 96 ? 8.461 -16.547 -22.969 1 96.06 96 LEU A N 1
ATOM 680 C CA . LEU A 1 96 ? 7.375 -17 -23.844 1 96.06 96 LEU A CA 1
ATOM 681 C C . LEU A 1 96 ? 6.758 -15.82 -24.594 1 96.06 96 LEU A C 1
ATOM 683 O O . LEU A 1 96 ? 6.285 -14.859 -23.984 1 96.06 96 LEU A O 1
ATOM 687 N N . GLU A 1 97 ? 6.75 -15.914 -25.859 1 93.88 97 GLU A N 1
ATOM 688 C CA . GLU A 1 97 ? 6.168 -14.859 -26.688 1 93.88 97 GLU A CA 1
ATOM 689 C C . GLU A 1 97 ? 4.648 -14.812 -26.531 1 93.88 97 GLU A C 1
ATOM 691 O O . GLU A 1 97 ? 3.992 -15.852 -26.453 1 93.88 97 GLU A O 1
ATOM 696 N N . THR A 1 98 ? 4.176 -13.648 -26.438 1 92.12 98 THR A N 1
ATOM 697 C CA . THR A 1 98 ? 2.736 -13.445 -26.312 1 92.12 98 THR A CA 1
ATOM 698 C C . THR A 1 98 ? 2.217 -12.531 -27.422 1 92.12 98 THR A C 1
ATOM 700 O O . THR A 1 98 ? 2.256 -12.898 -28.594 1 92.12 98 THR A O 1
ATOM 703 N N . VAL A 1 99 ? 1.572 -11.422 -27.125 1 86.44 99 VAL A N 1
ATOM 704 C CA . VAL A 1 99 ? 1.033 -10.492 -28.109 1 86.44 99 VAL A CA 1
ATOM 705 C C . VAL A 1 99 ? 2.039 -9.375 -28.375 1 86.44 99 VAL A C 1
ATOM 707 O O . VAL A 1 99 ? 2.922 -9.117 -27.547 1 86.44 99 VAL A O 1
ATOM 710 N N . THR A 1 100 ? 1.968 -8.812 -29.562 1 85.31 100 THR A N 1
ATOM 711 C CA . THR A 1 100 ? 2.838 -7.691 -29.906 1 85.31 100 THR A CA 1
ATOM 712 C C . THR A 1 100 ? 2.293 -6.383 -29.328 1 85.31 100 THR A C 1
ATOM 714 O O . THR A 1 100 ? 1.079 -6.219 -29.188 1 85.31 100 THR A O 1
ATOM 717 N N . ASN A 1 101 ? 3.273 -5.551 -28.953 1 80.38 101 ASN A N 1
ATOM 718 C CA . ASN A 1 101 ? 2.848 -4.238 -28.469 1 80.38 101 ASN A CA 1
ATOM 719 C C . ASN A 1 101 ? 2.695 -3.246 -29.625 1 80.38 101 ASN A C 1
ATOM 721 O O . ASN A 1 101 ? 2.768 -3.631 -30.797 1 80.38 101 ASN A O 1
ATOM 725 N N . ALA A 1 102 ? 2.35 -1.985 -29.312 1 72.44 102 ALA A N 1
ATOM 726 C CA . ALA A 1 102 ? 2.053 -0.971 -30.328 1 72.44 102 ALA A CA 1
ATOM 727 C C . ALA A 1 102 ? 3.281 -0.666 -31.172 1 72.44 102 ALA A C 1
ATOM 729 O O . ALA A 1 102 ? 3.158 -0.224 -32.312 1 72.44 102 ALA A O 1
ATOM 730 N N . ALA A 1 103 ? 4.492 -0.928 -30.625 1 80.38 103 ALA A N 1
ATOM 731 C CA . ALA A 1 103 ? 5.738 -0.7 -31.344 1 80.38 103 ALA A CA 1
ATOM 732 C C . ALA A 1 103 ? 6.051 -1.87 -32.281 1 80.38 103 ALA A C 1
ATOM 734 O O . ALA A 1 103 ? 6.961 -1.786 -33.094 1 80.38 103 ALA A O 1
ATOM 735 N N . GLY A 1 104 ? 5.32 -2.938 -32.125 1 80 104 GLY A N 1
ATOM 736 C CA . GLY A 1 104 ? 5.547 -4.117 -32.938 1 80 104 GLY A CA 1
ATOM 737 C C . GLY A 1 104 ? 6.434 -5.148 -32.281 1 80 104 GLY A C 1
ATOM 738 O O . GLY A 1 104 ? 6.777 -6.168 -32.875 1 80 104 GLY A O 1
ATOM 739 N N . ASP A 1 105 ? 6.836 -4.816 -31.016 1 83.19 105 ASP A N 1
ATOM 740 C CA . ASP A 1 105 ? 7.68 -5.75 -30.281 1 83.19 105 ASP A CA 1
ATOM 741 C C . ASP A 1 105 ? 6.84 -6.805 -29.562 1 83.19 105 ASP A C 1
ATOM 743 O O . ASP A 1 105 ? 5.738 -6.512 -29.094 1 83.19 105 ASP A O 1
ATOM 747 N N . ASN A 1 106 ? 7.383 -8 -29.516 1 84.44 106 ASN A N 1
ATOM 748 C CA . ASN A 1 106 ? 6.691 -9.047 -28.781 1 84.44 106 ASN A CA 1
ATOM 749 C C . ASN A 1 106 ? 6.836 -8.859 -27.266 1 84.44 106 ASN A C 1
ATOM 751 O O . ASN A 1 106 ? 7.93 -8.578 -26.781 1 84.44 106 ASN A O 1
ATOM 755 N N . ASN A 1 107 ? 5.75 -8.93 -26.688 1 87.56 107 ASN A N 1
ATOM 756 C CA . ASN A 1 107 ? 5.781 -9.039 -25.234 1 87.56 107 ASN A CA 1
ATOM 757 C C . ASN A 1 107 ? 6.125 -10.461 -24.797 1 87.56 107 ASN A C 1
ATOM 759 O O . ASN A 1 107 ? 5.797 -11.43 -25.484 1 87.56 107 ASN A O 1
ATOM 763 N N . HIS A 1 108 ? 6.832 -10.57 -23.734 1 93.69 108 HIS A N 1
ATOM 764 C CA . HIS A 1 108 ? 7.227 -11.891 -23.234 1 93.69 108 HIS A CA 1
ATOM 765 C C . HIS A 1 108 ? 6.766 -12.102 -21.797 1 93.69 108 HIS A C 1
ATOM 767 O O . HIS A 1 108 ? 6.715 -11.148 -21.016 1 93.69 108 HIS A O 1
ATOM 773 N N . ILE A 1 109 ? 6.469 -13.289 -21.547 1 95.94 109 ILE A N 1
ATOM 774 C CA . ILE A 1 109 ? 6.203 -13.742 -20.172 1 95.94 109 ILE A CA 1
ATOM 775 C C . ILE A 1 109 ? 7.367 -14.594 -19.672 1 95.94 109 ILE A C 1
ATOM 777 O O . ILE A 1 109 ? 7.82 -15.508 -20.375 1 95.94 109 ILE A O 1
ATOM 781 N N . PRO A 1 110 ? 7.918 -14.211 -18.5 1 96.94 110 PRO A N 1
ATOM 782 C CA . PRO A 1 110 ? 8.953 -15.086 -17.938 1 96.94 110 PRO A CA 1
ATOM 783 C C . PRO A 1 110 ? 8.398 -16.422 -17.453 1 96.94 110 PRO A C 1
ATOM 785 O O . PRO A 1 110 ? 7.418 -16.453 -16.703 1 96.94 110 PRO A O 1
ATOM 788 N N . VAL A 1 111 ? 8.992 -17.484 -17.891 1 97.81 111 VAL A N 1
ATOM 789 C CA . VAL A 1 111 ? 8.617 -18.844 -17.5 1 97.81 111 VAL A CA 1
ATOM 790 C C . VAL A 1 111 ? 9.852 -19.609 -17.047 1 97.81 111 VAL A C 1
ATOM 792 O O . VAL A 1 111 ? 10.898 -19.547 -17.688 1 97.81 111 VAL A O 1
ATOM 795 N N . ILE A 1 112 ? 9.742 -20.25 -15.914 1 97.81 112 ILE A N 1
ATOM 796 C CA . ILE A 1 112 ? 10.789 -21.156 -15.438 1 97.81 112 ILE A CA 1
ATOM 797 C C . ILE A 1 112 ? 10.25 -22.578 -15.375 1 97.81 112 ILE A C 1
ATOM 799 O O . ILE A 1 112 ? 9.219 -22.828 -14.742 1 97.81 112 ILE A O 1
ATOM 803 N N . VAL A 1 113 ? 10.93 -23.469 -16.047 1 97.94 113 VAL A N 1
ATOM 804 C CA . VAL A 1 113 ? 10.508 -24.875 -16.062 1 97.94 113 VAL A CA 1
ATOM 805 C C . VAL A 1 113 ? 11.57 -25.734 -15.383 1 97.94 113 VAL A C 1
ATOM 807 O O . VAL A 1 113 ? 12.703 -25.828 -15.859 1 97.94 113 VAL A O 1
ATOM 810 N N . ALA A 1 114 ? 11.203 -26.297 -14.266 1 97.94 114 ALA A N 1
ATOM 811 C CA . ALA A 1 114 ? 12.008 -27.344 -13.656 1 97.94 114 ALA A CA 1
ATOM 812 C C . ALA A 1 114 ? 11.539 -28.719 -14.094 1 97.94 114 ALA A C 1
ATOM 814 O O . ALA A 1 114 ? 10.453 -29.172 -13.719 1 97.94 114 ALA A O 1
ATOM 815 N N . LYS A 1 115 ? 12.352 -29.406 -14.875 1 97.38 115 LYS A N 1
ATOM 816 C CA . LYS A 1 115 ? 11.977 -30.719 -15.391 1 97.38 115 LYS A CA 1
ATOM 817 C C . LYS A 1 115 ? 12.844 -31.812 -14.773 1 97.38 115 LYS A C 1
ATOM 819 O O . LYS A 1 115 ? 14.07 -31.75 -14.828 1 97.38 115 LYS A O 1
ATOM 824 N N . GLY A 1 116 ? 12.125 -32.75 -14.242 1 96.38 116 GLY A N 1
ATOM 825 C CA . GLY A 1 116 ? 12.828 -33.875 -13.656 1 96.38 116 GLY A CA 1
ATOM 826 C C . GLY A 1 116 ? 13.32 -34.875 -14.68 1 96.38 116 GLY A C 1
ATOM 827 O O . GLY A 1 116 ? 13.023 -34.75 -15.867 1 96.38 116 GLY A O 1
ATOM 828 N N . THR A 1 117 ? 14.117 -35.844 -14.188 1 94.31 117 THR A N 1
ATOM 829 C CA . THR A 1 117 ? 14.664 -36.906 -15.055 1 94.31 117 THR A CA 1
ATOM 830 C C . THR A 1 117 ? 13.648 -38 -15.281 1 94.31 117 THR A C 1
ATOM 832 O O . THR A 1 117 ? 13.781 -38.812 -16.219 1 94.31 117 THR A O 1
ATOM 835 N N . GLN A 1 118 ? 12.703 -38.062 -14.461 1 94.38 118 GLN A N 1
ATOM 836 C CA . GLN A 1 118 ? 11.672 -39.094 -14.547 1 94.38 118 GLN A CA 1
ATOM 837 C C . GLN A 1 118 ? 10.328 -38.5 -14.969 1 94.38 118 GLN A C 1
ATOM 839 O O . GLN A 1 118 ? 10.016 -37.344 -14.625 1 94.38 118 GLN A O 1
ATOM 844 N N . ASP A 1 119 ? 9.555 -39.281 -15.648 1 95.19 119 ASP A N 1
ATOM 845 C CA . ASP A 1 119 ? 8.211 -38.844 -16.031 1 95.19 119 ASP A CA 1
ATOM 846 C C . ASP A 1 119 ? 7.332 -38.656 -14.797 1 95.19 119 ASP A C 1
ATOM 848 O O . ASP A 1 119 ? 7.574 -39.281 -13.75 1 95.19 119 ASP A O 1
ATOM 852 N N . GLY A 1 120 ? 6.395 -37.812 -14.875 1 96.69 120 GLY A N 1
ATOM 853 C CA . GLY A 1 120 ? 5.449 -37.5 -13.812 1 96.69 120 GLY A CA 1
ATOM 854 C C . GLY A 1 120 ? 4.523 -36.344 -14.148 1 96.69 120 GLY A C 1
ATOM 855 O O . GLY A 1 120 ? 4.473 -35.906 -15.289 1 96.69 120 GLY A O 1
ATOM 856 N N . PRO A 1 121 ? 3.781 -35.938 -13.172 1 98.19 121 PRO A N 1
ATOM 857 C CA . PRO A 1 121 ? 2.795 -34.875 -13.43 1 98.19 121 PRO A CA 1
ATOM 858 C C . PRO A 1 121 ? 3.434 -33.531 -13.656 1 98.19 121 PRO A C 1
ATOM 860 O O . PRO A 1 121 ? 4.629 -33.344 -13.406 1 98.19 121 PRO A O 1
ATOM 863 N N . VAL A 1 122 ? 2.646 -32.625 -14.242 1 98.69 122 VAL A N 1
ATOM 864 C CA . VAL A 1 122 ? 3.041 -31.219 -14.43 1 98.69 122 VAL A CA 1
ATOM 865 C C . VAL A 1 122 ? 2.309 -30.328 -13.422 1 98.69 122 VAL A C 1
ATOM 867 O O . VAL A 1 122 ? 1.076 -30.281 -13.414 1 98.69 122 VAL A O 1
ATOM 870 N N . LEU A 1 123 ? 3.045 -29.703 -12.523 1 98.75 123 LEU A N 1
ATOM 871 C CA . LEU A 1 123 ? 2.525 -28.703 -11.594 1 98.75 123 LEU A CA 1
ATOM 872 C C . LEU A 1 123 ? 2.777 -27.297 -12.117 1 98.75 123 LEU A C 1
ATOM 874 O O . LEU A 1 123 ? 3.914 -26.938 -12.438 1 98.75 123 LEU A O 1
ATOM 878 N N . ALA A 1 124 ? 1.722 -26.516 -12.242 1 98.88 124 ALA A N 1
ATOM 879 C CA . ALA A 1 124 ? 1.874 -25.125 -12.664 1 98.88 124 ALA A CA 1
ATOM 880 C C . ALA A 1 124 ? 1.684 -24.172 -11.484 1 98.88 124 ALA A C 1
ATOM 882 O O . ALA A 1 124 ? 0.709 -24.281 -10.742 1 98.88 124 ALA A O 1
ATOM 883 N N . LEU A 1 125 ? 2.625 -23.281 -11.266 1 98.88 125 LEU A N 1
ATOM 884 C CA . LEU A 1 125 ? 2.529 -22.172 -10.336 1 98.88 125 LEU A CA 1
ATOM 885 C C . LEU A 1 125 ? 2.461 -20.844 -11.086 1 98.88 125 LEU A C 1
ATOM 887 O O . LEU A 1 125 ? 3.402 -20.469 -11.789 1 98.88 125 LEU A O 1
ATOM 891 N N . ILE A 1 126 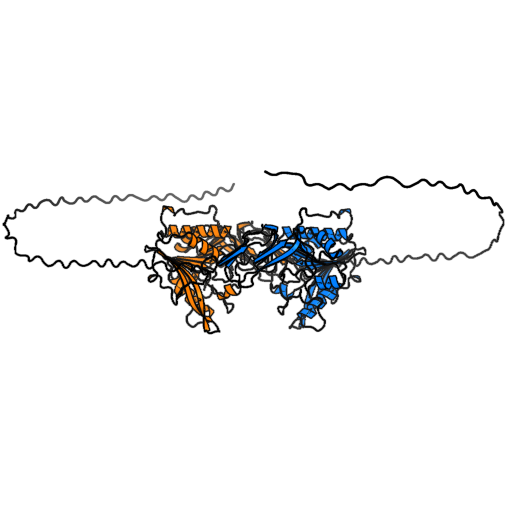? 1.345 -20.141 -10.961 1 98.75 126 ILE A N 1
ATOM 892 C CA . ILE A 1 126 ? 1.143 -18.906 -11.703 1 98.75 126 ILE A CA 1
ATOM 893 C C . ILE A 1 126 ? 0.983 -17.734 -10.734 1 98.75 126 ILE A C 1
ATOM 895 O O . ILE A 1 126 ? 0.1 -17.75 -9.867 1 98.75 126 ILE A O 1
ATOM 899 N N . ALA A 1 127 ? 1.839 -16.75 -10.891 1 98.69 127 ALA A N 1
ATOM 900 C CA . ALA A 1 127 ? 1.752 -15.57 -10.031 1 98.69 127 ALA A CA 1
ATOM 901 C C . ALA A 1 127 ? 1.464 -14.312 -10.852 1 98.69 127 ALA A C 1
ATOM 903 O O . ALA A 1 127 ? 1.711 -14.289 -12.062 1 98.69 127 ALA A O 1
ATOM 904 N N . ALA A 1 128 ? 0.894 -13.344 -10.227 1 98.25 128 ALA A N 1
ATOM 905 C CA . ALA A 1 128 ? 0.728 -11.984 -10.727 1 98.25 128 ALA A CA 1
ATOM 906 C C . ALA A 1 128 ? -0.14 -11.961 -11.984 1 98.25 128 ALA A C 1
ATOM 908 O O . ALA A 1 128 ? 0.185 -11.281 -12.961 1 98.25 128 ALA A O 1
ATOM 909 N N . VAL A 1 129 ? -1.196 -12.828 -11.914 1 98.44 129 VAL A N 1
ATOM 910 C CA . VAL A 1 129 ? -2.244 -12.609 -12.906 1 98.44 129 VAL A CA 1
ATOM 911 C C . VAL A 1 129 ? -2.777 -11.18 -12.781 1 98.44 129 VAL A C 1
ATOM 913 O O . VAL A 1 129 ? -3.111 -10.547 -13.781 1 98.44 129 VAL A O 1
ATOM 916 N N . HIS A 1 130 ? -2.955 -10.82 -11.57 1 97.81 130 HIS A N 1
ATOM 917 C CA . HIS A 1 130 ? -3.01 -9.391 -11.266 1 97.81 130 HIS A CA 1
ATOM 918 C C . HIS A 1 130 ? -1.608 -8.805 -11.117 1 97.81 130 HIS A C 1
ATOM 920 O O . HIS A 1 130 ? -0.849 -9.219 -10.242 1 97.81 130 HIS A O 1
ATOM 926 N N . GLY A 1 131 ? -1.287 -7.84 -11.906 1 96.62 131 GLY A N 1
ATOM 927 C CA . GLY A 1 131 ? 0.085 -7.41 -12.125 1 96.62 131 GLY A CA 1
ATOM 928 C C . GLY A 1 131 ? 0.769 -6.918 -10.867 1 96.62 131 GLY A C 1
ATOM 929 O O . GLY A 1 131 ? 1.993 -7 -10.742 1 96.62 131 GLY A O 1
ATOM 930 N N . ASN A 1 132 ? 0.021 -6.387 -9.898 1 94.94 132 ASN A N 1
ATOM 931 C CA . ASN A 1 132 ? 0.626 -5.816 -8.703 1 94.94 132 ASN A CA 1
ATOM 932 C C . ASN A 1 132 ? 0.372 -6.688 -7.477 1 94.94 132 ASN A C 1
ATOM 934 O O . ASN A 1 132 ? 0.499 -6.227 -6.344 1 94.94 132 ASN A O 1
ATOM 938 N N . GLU A 1 133 ? -0.022 -7.895 -7.586 1 97 133 GLU A N 1
ATOM 939 C CA . GLU A 1 133 ? -0.155 -8.867 -6.508 1 97 133 GLU A CA 1
ATOM 940 C C . GLU A 1 133 ? 1.006 -9.859 -6.516 1 97 133 GLU A C 1
ATOM 942 O O . GLU A 1 133 ? 0.969 -10.867 -7.23 1 97 133 GLU A O 1
ATOM 947 N N . LEU A 1 134 ? 2.012 -9.664 -5.578 1 97.62 134 LEU A N 1
ATOM 948 C CA . LEU A 1 134 ? 3.348 -10.102 -5.969 1 97.62 134 LEU A CA 1
ATOM 949 C C . LEU A 1 134 ? 3.914 -11.094 -4.965 1 97.62 134 LEU A C 1
ATOM 951 O O . LEU A 1 134 ? 5.035 -11.586 -5.133 1 97.62 134 LEU A O 1
ATOM 955 N N . ASN A 1 135 ? 3.258 -11.477 -3.93 1 98.44 135 ASN A N 1
ATOM 956 C CA . ASN A 1 135 ? 3.826 -12.391 -2.945 1 98.44 135 ASN A CA 1
ATOM 957 C C . ASN A 1 135 ? 4.09 -13.766 -3.547 1 98.44 135 ASN A C 1
ATOM 959 O O . ASN A 1 135 ? 4.891 -14.539 -3.012 1 98.44 135 ASN A O 1
ATOM 963 N N . GLY A 1 136 ? 3.461 -14.055 -4.629 1 98.62 136 GLY A N 1
ATOM 964 C CA . GLY A 1 136 ? 3.707 -15.312 -5.309 1 98.62 136 GLY A CA 1
ATOM 965 C C . GLY A 1 136 ? 5.082 -15.391 -5.949 1 98.62 136 GLY A C 1
ATOM 966 O O . GLY A 1 136 ? 5.605 -16.484 -6.184 1 98.62 136 GLY A O 1
ATOM 967 N N . VAL A 1 137 ? 5.668 -14.273 -6.258 1 98.12 137 VAL A N 1
ATOM 968 C CA . VAL A 1 137 ? 6.945 -14.227 -6.965 1 98.12 137 VAL A CA 1
ATOM 969 C C . VAL A 1 137 ? 8.047 -14.797 -6.078 1 98.12 137 VAL A C 1
ATOM 971 O O . VAL A 1 137 ? 8.719 -15.766 -6.453 1 98.12 137 VAL A O 1
ATOM 974 N N . PRO A 1 138 ? 8.242 -14.266 -4.844 1 97.5 138 PRO A N 1
ATOM 975 C CA . PRO A 1 138 ? 9.281 -14.875 -4.008 1 97.5 138 PRO A CA 1
ATOM 976 C C . PRO A 1 138 ? 8.969 -16.312 -3.631 1 97.5 138 PRO A C 1
ATOM 978 O O . PRO A 1 138 ? 9.883 -17.109 -3.398 1 97.5 138 PRO A O 1
ATOM 981 N N . LEU A 1 139 ? 7.691 -16.688 -3.568 1 98.31 139 LEU A N 1
ATOM 982 C CA . LEU A 1 139 ? 7.332 -18.078 -3.346 1 98.31 139 LEU A CA 1
ATOM 983 C C . LEU A 1 139 ? 7.93 -18.969 -4.426 1 98.31 139 LEU A C 1
ATOM 985 O O . LEU A 1 139 ? 8.555 -19.984 -4.121 1 98.31 139 LEU A O 1
ATOM 989 N N . ILE A 1 140 ? 7.746 -18.594 -5.637 1 98.44 140 ILE A N 1
ATOM 990 C CA . ILE A 1 140 ? 8.266 -19.344 -6.773 1 98.44 140 ILE A CA 1
ATOM 991 C C . ILE A 1 140 ? 9.789 -19.438 -6.68 1 98.44 140 ILE A C 1
ATOM 993 O O . ILE A 1 140 ? 10.359 -20.516 -6.852 1 98.44 140 ILE A O 1
ATOM 997 N N . PHE A 1 141 ? 10.414 -18.281 -6.363 1 96.75 141 PHE A N 1
ATOM 998 C CA . PHE A 1 141 ? 11.867 -18.266 -6.242 1 96.75 141 PHE A CA 1
ATOM 999 C C . PHE A 1 141 ? 12.328 -19.266 -5.191 1 96.75 141 PHE A C 1
ATOM 1001 O O . PHE A 1 141 ? 13.266 -20.031 -5.43 1 96.75 141 PHE A O 1
ATOM 1008 N N . ARG A 1 142 ? 11.68 -19.312 -4.117 1 96.44 142 ARG A N 1
ATOM 1009 C CA . ARG A 1 142 ? 12.078 -20.156 -3.004 1 96.44 142 ARG A CA 1
ATOM 1010 C C . ARG A 1 142 ? 11.883 -21.641 -3.35 1 96.44 142 ARG A C 1
ATOM 1012 O O . ARG A 1 142 ? 12.727 -22.469 -3.023 1 96.44 142 ARG A O 1
ATOM 1019 N N . VAL A 1 143 ? 10.836 -21.953 -3.988 1 96.81 143 VAL A N 1
ATOM 1020 C CA . VAL A 1 143 ? 10.578 -23.328 -4.395 1 96.81 143 VAL A CA 1
ATOM 1021 C C . VAL A 1 143 ? 11.672 -23.797 -5.355 1 96.81 143 VAL A C 1
ATOM 1023 O O . VAL A 1 143 ? 12.258 -24.859 -5.164 1 96.81 143 VAL A O 1
ATOM 1026 N N . LEU A 1 144 ? 11.969 -22.984 -6.34 1 96.06 144 LEU A N 1
ATOM 1027 C CA . LEU A 1 144 ? 12.906 -23.375 -7.391 1 96.06 144 LEU A CA 1
ATOM 1028 C C . LEU A 1 144 ? 14.328 -23.453 -6.848 1 96.06 144 LEU A C 1
ATOM 1030 O O . LEU A 1 144 ? 15.141 -24.234 -7.336 1 96.06 144 LEU A O 1
ATOM 1034 N N . GLN A 1 145 ? 14.594 -22.641 -5.879 1 92.88 145 GLN A N 1
ATOM 1035 C CA . GLN A 1 145 ? 15.922 -22.625 -5.281 1 92.88 145 GLN A CA 1
ATOM 1036 C C . GLN A 1 145 ? 16.203 -23.922 -4.535 1 92.88 145 GLN A C 1
ATOM 1038 O O . GLN A 1 145 ? 17.359 -24.359 -4.449 1 92.88 145 GLN A O 1
ATOM 1043 N N . THR A 1 146 ? 15.227 -24.578 -4.043 1 92.25 146 THR A N 1
ATOM 1044 C CA . THR A 1 146 ? 15.422 -25.734 -3.182 1 92.25 146 THR A CA 1
ATOM 1045 C C . THR A 1 146 ? 15.055 -27.016 -3.914 1 92.25 146 THR A C 1
ATOM 1047 O O . THR A 1 146 ? 15.438 -28.109 -3.492 1 92.25 146 THR A O 1
ATOM 1050 N N . LEU A 1 147 ? 14.414 -26.922 -5.004 1 94.56 147 LEU A N 1
ATOM 1051 C CA . LEU A 1 147 ? 13.953 -28.094 -5.754 1 94.56 147 LEU A CA 1
ATOM 1052 C C . LEU A 1 147 ? 15.109 -28.781 -6.453 1 94.56 147 LEU A C 1
ATOM 1054 O O . LEU A 1 147 ? 15.898 -28.141 -7.152 1 94.56 147 LEU A O 1
ATOM 1058 N N . ASN A 1 148 ? 15.234 -30.078 -6.199 1 93.94 148 ASN A N 1
ATOM 1059 C CA . ASN A 1 148 ? 16.266 -30.875 -6.859 1 93.94 148 ASN A CA 1
ATOM 1060 C C . ASN A 1 148 ? 15.719 -31.562 -8.109 1 93.94 148 ASN A C 1
ATOM 1062 O O . ASN A 1 148 ? 14.984 -32.531 -8.016 1 93.94 148 ASN A O 1
ATOM 1066 N N . VAL A 1 149 ? 16.172 -31.125 -9.281 1 94.94 149 VAL A N 1
ATOM 1067 C CA . VAL A 1 149 ? 15.602 -31.594 -10.539 1 94.94 149 VAL A CA 1
ATOM 1068 C C . VAL A 1 149 ? 16.125 -33 -10.836 1 94.94 149 VAL A C 1
ATOM 1070 O O . VAL A 1 149 ? 15.539 -33.719 -11.648 1 94.94 149 VAL A O 1
ATOM 1073 N N . GLU A 1 150 ? 17.188 -33.375 -10.211 1 92.62 150 GLU A N 1
ATOM 1074 C CA . GLU A 1 150 ? 17.734 -34.719 -10.438 1 92.62 150 GLU A CA 1
ATOM 1075 C C . GLU A 1 150 ? 16.812 -35.781 -9.867 1 92.62 150 GLU A C 1
ATOM 1077 O O . GLU A 1 150 ? 16.781 -36.906 -10.367 1 92.62 150 GLU A O 1
ATOM 1082 N N . THR A 1 151 ? 16.078 -35.406 -8.844 1 93.06 151 THR A N 1
ATOM 1083 C CA . THR A 1 151 ? 15.219 -36.406 -8.188 1 93.06 151 THR A CA 1
ATOM 1084 C C . THR A 1 151 ? 13.75 -36.062 -8.414 1 93.06 151 THR A C 1
ATOM 1086 O O . THR A 1 151 ? 12.867 -36.781 -7.957 1 93.06 151 THR A O 1
ATOM 1089 N N . LEU A 1 152 ? 13.547 -35.031 -9.086 1 95.75 152 LEU A N 1
ATOM 1090 C CA . LEU A 1 152 ? 12.172 -34.625 -9.367 1 95.75 152 LEU A CA 1
ATOM 1091 C C . LEU A 1 152 ? 11.508 -35.562 -10.359 1 95.75 152 LEU A C 1
ATOM 1093 O O . LEU A 1 152 ? 12.109 -35.938 -11.367 1 95.75 152 LEU A O 1
ATOM 1097 N N . ARG A 1 153 ? 10.32 -36.031 -9.992 1 96.81 153 ARG A N 1
ATOM 1098 C CA . ARG A 1 153 ? 9.461 -36.75 -10.914 1 96.81 153 ARG A CA 1
ATOM 1099 C C . ARG A 1 153 ? 8.43 -35.844 -11.547 1 96.81 153 ARG A C 1
ATOM 1101 O O . ARG A 1 153 ? 7.574 -35.281 -10.844 1 96.81 153 ARG A O 1
ATOM 1108 N N . GLY A 1 154 ? 8.5 -35.688 -12.844 1 98.06 154 GLY A N 1
ATOM 1109 C CA . GLY A 1 154 ? 7.594 -34.781 -13.523 1 98.06 154 GLY A CA 1
ATOM 1110 C C . GLY A 1 154 ? 8.195 -33.406 -13.766 1 98.06 154 GLY A C 1
ATOM 1111 O O . GLY A 1 154 ? 9.391 -33.312 -14.039 1 98.06 154 GLY A O 1
ATOM 1112 N N . THR A 1 155 ? 7.324 -32.406 -13.922 1 98.5 155 THR A N 1
ATOM 1113 C CA . THR A 1 155 ? 7.742 -31.062 -14.328 1 98.5 155 THR A CA 1
ATOM 1114 C C . THR A 1 155 ? 7.02 -30 -13.516 1 98.5 155 THR A C 1
ATOM 1116 O O . THR A 1 155 ? 5.82 -30.109 -13.258 1 98.5 155 THR A O 1
ATOM 1119 N N . VAL A 1 156 ? 7.75 -29.016 -13.023 1 98.62 156 VAL A N 1
ATOM 1120 C CA . VAL A 1 156 ? 7.168 -27.828 -12.414 1 98.62 156 VAL A CA 1
ATOM 1121 C C . VAL A 1 156 ? 7.316 -26.641 -13.359 1 98.62 156 VAL A C 1
ATOM 1123 O O . VAL A 1 156 ? 8.43 -26.234 -13.695 1 98.62 156 VAL A O 1
ATOM 1126 N N . VAL A 1 157 ? 6.195 -26.125 -13.82 1 98.75 157 VAL A N 1
ATOM 1127 C CA . VAL A 1 157 ? 6.16 -24.938 -14.672 1 98.75 157 VAL A CA 1
ATOM 1128 C C . VAL A 1 157 ? 5.754 -23.719 -13.836 1 98.75 157 VAL A C 1
ATOM 1130 O O . VAL A 1 157 ? 4.695 -23.719 -13.203 1 98.75 157 VAL A O 1
ATOM 1133 N N . THR A 1 158 ? 6.605 -22.688 -13.836 1 98.69 158 THR A N 1
ATOM 1134 C CA . THR A 1 158 ? 6.285 -21.516 -13.031 1 98.69 158 THR A CA 1
ATOM 1135 C C . THR A 1 158 ? 6.266 -20.25 -13.883 1 98.69 158 THR A C 1
ATOM 1137 O O . THR A 1 158 ? 7.059 -20.109 -14.82 1 98.69 158 THR A O 1
ATOM 1140 N N . VAL A 1 159 ? 5.34 -19.391 -13.57 1 98.62 159 VAL A N 1
ATOM 1141 C CA . VAL A 1 159 ? 5.223 -18.062 -14.148 1 98.62 159 VAL A CA 1
ATOM 1142 C C . VAL A 1 159 ? 5.293 -17 -13.055 1 98.62 159 VAL A C 1
ATOM 1144 O O . VAL A 1 159 ? 4.277 -16.688 -12.43 1 98.62 159 VAL A O 1
ATOM 1147 N N . PRO A 1 160 ? 6.43 -16.422 -12.867 1 98.31 160 PRO A N 1
ATOM 1148 C CA . PRO A 1 160 ? 6.559 -15.445 -11.789 1 98.31 160 PRO A CA 1
ATOM 1149 C C . PRO A 1 160 ? 5.648 -14.234 -11.984 1 98.31 160 PRO A C 1
ATOM 1151 O O . PRO A 1 160 ? 5.102 -13.703 -11.016 1 98.31 160 PRO A O 1
ATOM 1154 N N . VAL A 1 161 ? 5.543 -13.797 -13.25 1 98.25 161 VAL A N 1
ATOM 1155 C CA . VAL A 1 161 ? 4.656 -12.688 -13.57 1 98.25 161 VAL A CA 1
ATOM 1156 C C . VAL A 1 161 ? 3.861 -13 -14.836 1 98.25 161 VAL A C 1
ATOM 1158 O O . VAL A 1 161 ? 4.402 -12.969 -15.945 1 98.25 161 VAL A O 1
ATOM 1161 N N . ALA A 1 162 ? 2.629 -13.195 -14.68 1 98.12 162 ALA A N 1
ATOM 1162 C CA . ALA A 1 162 ? 1.78 -13.547 -15.812 1 98.12 162 ALA A CA 1
ATOM 1163 C C . ALA A 1 162 ? 1.31 -12.297 -16.547 1 98.12 162 ALA A C 1
ATOM 1165 O O . ALA A 1 162 ? 1.05 -12.344 -17.766 1 98.12 162 ALA A O 1
ATOM 1166 N N . ASN A 1 163 ? 1.135 -11.227 -15.836 1 97.5 163 ASN A N 1
ATOM 1167 C CA . ASN A 1 163 ? 0.688 -9.953 -16.391 1 97.5 163 ASN A CA 1
ATOM 1168 C C . ASN A 1 163 ? 1.809 -8.914 -16.391 1 97.5 163 ASN A C 1
ATOM 1170 O O . ASN A 1 163 ? 1.826 -8.016 -15.547 1 97.5 163 ASN A O 1
ATOM 1174 N N . MET A 1 164 ? 2.637 -8.992 -17.406 1 95.44 164 MET A N 1
ATOM 1175 C CA . MET A 1 164 ? 3.83 -8.156 -17.469 1 95.44 164 MET A CA 1
ATOM 1176 C C . MET A 1 164 ? 3.455 -6.684 -17.641 1 95.44 164 MET A C 1
ATOM 1178 O O . MET A 1 164 ? 4.129 -5.801 -17.109 1 95.44 164 MET A O 1
ATOM 1182 N N . GLU A 1 165 ? 2.393 -6.414 -18.359 1 93 165 GLU A N 1
ATOM 1183 C CA . GLU A 1 165 ? 1.96 -5.031 -18.547 1 93 165 GLU A CA 1
ATOM 1184 C C . GLU A 1 165 ? 1.523 -4.406 -17.219 1 93 165 GLU A C 1
ATOM 1186 O O . GLU A 1 165 ? 1.932 -3.293 -16.891 1 93 165 GLU A O 1
ATOM 1191 N N . GLY A 1 166 ? 0.718 -5.141 -16.547 1 94.62 166 GLY A N 1
ATOM 1192 C CA . GLY A 1 166 ? 0.315 -4.66 -15.234 1 94.62 166 GLY A CA 1
ATOM 1193 C C . GLY A 1 166 ? 1.476 -4.523 -14.266 1 94.62 166 GLY A C 1
ATOM 1194 O O . GLY A 1 166 ? 1.571 -3.533 -13.531 1 94.62 166 GLY A O 1
ATOM 1195 N N . TYR A 1 167 ? 2.389 -5.496 -14.297 1 95.75 167 TYR A N 1
ATOM 1196 C CA . TYR A 1 167 ? 3.564 -5.516 -13.43 1 95.75 167 TYR A CA 1
ATOM 1197 C C . TYR A 1 167 ? 4.426 -4.281 -13.656 1 95.75 167 TYR A C 1
ATOM 1199 O O . TYR A 1 167 ? 4.734 -3.549 -12.711 1 95.75 167 TYR A O 1
ATOM 1207 N N . ASN A 1 168 ? 4.664 -3.973 -14.891 1 92.12 168 ASN A N 1
ATOM 1208 C CA . ASN A 1 168 ? 5.539 -2.855 -15.234 1 92.12 168 ASN A CA 1
ATOM 1209 C C . ASN A 1 168 ? 4.914 -1.517 -14.859 1 92.12 168 ASN A C 1
ATOM 1211 O O . ASN A 1 168 ? 5.625 -0.54 -14.617 1 92.12 168 ASN A O 1
ATOM 1215 N N . ARG A 1 169 ? 3.662 -1.501 -14.688 1 90.12 169 ARG A N 1
ATOM 1216 C CA . ARG A 1 169 ? 2.953 -0.255 -14.422 1 90.12 169 ARG A CA 1
ATOM 1217 C C . ARG A 1 169 ? 2.475 -0.199 -12.969 1 90.12 169 ARG A C 1
ATOM 1219 O O . ARG A 1 169 ? 1.766 0.73 -12.586 1 90.12 169 ARG A O 1
ATOM 1226 N N . HIS A 1 170 ? 2.805 -1.189 -12.227 1 92 170 HIS A N 1
ATOM 1227 C CA . HIS A 1 170 ? 2.375 -1.293 -10.836 1 92 170 HIS A CA 1
ATOM 1228 C C . HIS A 1 170 ? 0.854 -1.29 -10.727 1 92 170 HIS A C 1
ATOM 1230 O O . HIS A 1 170 ? 0.292 -0.623 -9.859 1 92 170 HIS A O 1
ATOM 1236 N N . GLN A 1 171 ? 0.226 -1.979 -11.664 1 91.88 171 GLN A N 1
ATOM 1237 C CA . GLN A 1 171 ? -1.232 -1.975 -11.703 1 91.88 171 GLN A CA 1
ATOM 1238 C C . GLN A 1 171 ? -1.788 -3.395 -11.664 1 91.88 171 GLN A C 1
ATOM 1240 O O . GLN A 1 171 ? -1.121 -4.34 -12.094 1 91.88 171 GLN A O 1
ATOM 1245 N N . ARG A 1 172 ? -3 -3.465 -11.219 1 94.19 172 ARG A N 1
ATOM 1246 C CA . ARG A 1 172 ? -3.721 -4.73 -11.141 1 94.19 172 ARG A CA 1
ATOM 1247 C C . ARG A 1 172 ? -4.098 -5.23 -12.531 1 94.19 172 ARG A C 1
ATOM 1249 O O . ARG A 1 172 ? -3.908 -6.41 -12.844 1 94.19 172 ARG A O 1
ATOM 1256 N N . GLY A 1 173 ? -4.613 -4.367 -13.352 1 94.94 173 GLY A N 1
ATOM 1257 C CA . GLY A 1 173 ? -5.176 -4.719 -14.648 1 94.94 173 GLY A CA 1
ATOM 1258 C C . GLY A 1 173 ? -4.133 -4.801 -15.75 1 94.94 173 GLY A C 1
ATOM 1259 O O . GLY A 1 173 ? -2.951 -4.543 -15.516 1 94.94 173 GLY A O 1
ATOM 1260 N N . PHE A 1 174 ? -4.617 -5.273 -16.891 1 93.81 174 PHE A N 1
ATOM 1261 C CA . PHE A 1 174 ? -3.803 -5.328 -18.109 1 93.81 174 PHE A CA 1
ATOM 1262 C C . PHE A 1 174 ? -3.701 -3.949 -18.75 1 93.81 174 PHE A C 1
ATOM 1264 O O . PHE A 1 174 ? -4.137 -2.953 -18.172 1 93.81 174 PHE A O 1
ATOM 1271 N N . LEU A 1 175 ? -3.041 -3.85 -19.859 1 85 175 LEU A N 1
ATOM 1272 C CA . LEU A 1 175 ? -2.738 -2.598 -20.547 1 85 175 LEU A CA 1
ATOM 1273 C C . LEU A 1 175 ? -4.016 -1.82 -20.859 1 85 175 LEU A C 1
ATOM 1275 O O . LEU A 1 175 ? -4.039 -0.593 -20.734 1 85 175 LEU A O 1
ATOM 1279 N N . ASP A 1 176 ? -5.055 -2.545 -21.203 1 84.88 176 ASP A N 1
ATOM 1280 C CA . ASP A 1 176 ? -6.312 -1.898 -21.578 1 84.88 176 ASP A CA 1
ATOM 1281 C C . ASP A 1 176 ? -7.199 -1.683 -20.359 1 84.88 176 ASP A C 1
ATOM 1283 O O . ASP A 1 176 ? -8.375 -1.338 -20.484 1 84.88 176 ASP A O 1
ATOM 1287 N N . GLY A 1 177 ? -6.66 -1.957 -19.172 1 86.69 177 GLY A N 1
ATOM 1288 C CA . GLY A 1 177 ? -7.379 -1.72 -17.938 1 86.69 177 GLY A CA 1
ATOM 1289 C C . GLY A 1 177 ? -8.234 -2.9 -17.5 1 86.69 177 GLY A C 1
ATOM 1290 O O . GLY A 1 177 ? -8.766 -2.914 -16.391 1 86.69 177 GLY A O 1
ATOM 1291 N N . ARG A 1 178 ? -8.359 -3.881 -18.344 1 89.88 178 ARG A N 1
ATOM 1292 C CA . ARG A 1 178 ? -9.219 -5.02 -18.047 1 89.88 178 ARG A CA 1
ATOM 1293 C C . ARG A 1 178 ? -8.539 -5.988 -17.078 1 89.88 178 ARG A C 1
ATOM 1295 O O . ARG A 1 178 ? -7.312 -6.059 -17.031 1 89.88 178 ARG A O 1
ATOM 1302 N N . ASP A 1 179 ? -9.336 -6.676 -16.344 1 94.94 179 ASP A N 1
ATOM 1303 C CA . ASP A 1 179 ? -8.891 -7.711 -15.422 1 94.94 179 ASP A CA 1
ATOM 1304 C C . ASP A 1 179 ? -8.695 -9.047 -16.141 1 94.94 179 ASP A C 1
ATOM 1306 O O . ASP A 1 179 ? -9.672 -9.688 -16.531 1 94.94 179 ASP A O 1
ATOM 1310 N N . LEU A 1 180 ? -7.453 -9.5 -16.219 1 96.5 180 LEU A N 1
ATOM 1311 C CA . LEU A 1 180 ? -7.184 -10.766 -16.891 1 96.5 180 LEU A CA 1
ATOM 1312 C C . LEU A 1 180 ? -7.953 -11.906 -16.25 1 96.5 180 LEU A C 1
ATOM 1314 O O . LEU A 1 180 ? -8.383 -12.836 -16.938 1 96.5 180 LEU A O 1
ATOM 1318 N N . ASN A 1 181 ? -8.125 -11.82 -14.961 1 97 181 ASN A N 1
ATOM 1319 C CA . ASN A 1 181 ? -8.781 -12.898 -14.234 1 97 181 ASN A CA 1
ATOM 1320 C C . ASN A 1 181 ? -10.297 -12.844 -14.414 1 97 181 ASN A C 1
ATOM 1322 O O . ASN A 1 181 ? -11.047 -13.367 -13.578 1 97 181 ASN A O 1
ATOM 1326 N N . ARG A 1 182 ? -10.742 -12.242 -15.43 1 95.06 182 ARG A N 1
ATOM 1327 C CA . ARG A 1 182 ? -12.133 -12.273 -15.875 1 95.06 182 ARG A CA 1
ATOM 1328 C C . ARG A 1 182 ? -12.219 -12.602 -17.359 1 95.06 182 ARG A C 1
ATOM 1330 O O . ARG A 1 182 ? -13.297 -12.508 -17.969 1 95.06 182 ARG A O 1
ATOM 1337 N N . LEU A 1 183 ? -11.117 -12.984 -17.906 1 95.38 183 LEU A N 1
ATOM 1338 C CA . LEU A 1 183 ? -11.07 -13.117 -19.359 1 95.38 183 LEU A CA 1
ATOM 1339 C C . LEU A 1 183 ? -10.648 -14.531 -19.766 1 95.38 183 LEU A C 1
ATOM 1341 O O . LEU A 1 183 ? -10.633 -14.859 -20.953 1 95.38 183 LEU A O 1
ATOM 1345 N N . PHE A 1 184 ? -10.188 -15.336 -18.859 1 96.81 184 PHE A N 1
ATOM 1346 C CA . PHE A 1 184 ? -9.742 -16.688 -19.188 1 96.81 184 PHE A CA 1
ATOM 1347 C C . PHE A 1 184 ? -10.922 -17.547 -19.625 1 96.81 184 PHE A C 1
ATOM 1349 O O . PHE A 1 184 ? -12.039 -17.391 -19.125 1 96.81 184 PHE A O 1
ATOM 1356 N N . PRO A 1 185 ? -10.789 -18.406 -20.594 1 96.19 185 PRO A N 1
ATOM 1357 C CA . PRO A 1 185 ? -9.516 -18.844 -21.172 1 96.19 185 PRO A CA 1
ATOM 1358 C C . PRO A 1 185 ? -9.031 -17.938 -22.297 1 96.19 185 PRO A C 1
ATOM 1360 O O . PRO A 1 185 ? -8.016 -18.219 -22.938 1 96.19 185 PRO A O 1
ATOM 1363 N N . GLY A 1 186 ? -9.695 -16.891 -22.547 1 94.81 186 GLY A N 1
ATOM 1364 C CA . GLY A 1 186 ? -9.336 -15.953 -23.594 1 94.81 186 GLY A CA 1
ATOM 1365 C C . GLY A 1 186 ? -9.82 -16.375 -24.969 1 94.81 186 GLY A C 1
ATOM 1366 O O . GLY A 1 186 ? -10.656 -17.281 -25.078 1 94.81 186 GLY A O 1
ATOM 1367 N N . LYS A 1 187 ? -9.438 -15.57 -25.969 1 89.25 187 LYS A N 1
ATOM 1368 C CA . LYS A 1 187 ? -9.844 -15.82 -27.344 1 89.25 187 LYS A CA 1
ATOM 1369 C C . LYS A 1 187 ? -8.781 -15.336 -28.328 1 89.25 187 LYS A C 1
ATOM 1371 O O . LYS A 1 187 ? -8.188 -14.273 -28.141 1 89.25 187 LYS A O 1
ATOM 1376 N N . THR A 1 188 ? -8.602 -16.25 -29.344 1 84.94 188 THR A N 1
ATOM 1377 C CA . THR A 1 188 ? -7.703 -15.82 -30.406 1 84.94 188 THR A CA 1
ATOM 1378 C C . THR A 1 188 ? -8.359 -14.75 -31.266 1 84.94 188 THR A C 1
ATOM 1380 O O . THR A 1 188 ? -9.539 -14.852 -31.609 1 84.94 188 THR A O 1
ATOM 1383 N N . GLY A 1 189 ? -7.605 -13.742 -31.625 1 71.94 189 GLY A N 1
ATOM 1384 C CA . GLY A 1 189 ? -8.141 -12.695 -32.5 1 71.94 189 GLY A CA 1
ATOM 1385 C C . GLY A 1 189 ? -9.008 -11.703 -31.75 1 71.94 189 GLY A C 1
ATOM 1386 O O . GLY A 1 189 ? -9.727 -10.914 -32.375 1 71.94 189 GLY A O 1
ATOM 1387 N N . GLY A 1 190 ? -8.977 -11.766 -30.453 1 69.25 190 GLY A N 1
ATOM 1388 C CA . GLY A 1 190 ? -9.727 -10.82 -29.641 1 69.25 190 GLY A CA 1
ATOM 1389 C C . GLY A 1 190 ? -8.938 -9.562 -29.312 1 69.25 190 GLY A C 1
ATOM 1390 O O . GLY A 1 190 ? -7.914 -9.281 -29.938 1 69.25 190 GLY A O 1
ATOM 1391 N N . ASP A 1 191 ? -9.586 -8.75 -28.516 1 79.19 191 ASP A N 1
ATOM 1392 C CA . ASP A 1 191 ? -8.852 -7.594 -28 1 79.19 191 ASP A CA 1
ATOM 1393 C C . ASP A 1 191 ? -7.539 -8.023 -27.344 1 79.19 191 ASP A C 1
ATOM 1395 O O . ASP A 1 191 ? -7.289 -9.219 -27.172 1 79.19 191 ASP A O 1
ATOM 1399 N N . SER A 1 192 ? -6.719 -7.152 -27.172 1 85.12 192 SER A N 1
ATOM 1400 C CA . SER A 1 192 ? -5.348 -7.387 -26.734 1 85.12 192 SER A CA 1
ATOM 1401 C C . SER A 1 192 ? -5.316 -8.219 -25.453 1 85.12 192 SER A C 1
ATOM 1403 O O . SER A 1 192 ? -4.559 -9.188 -25.359 1 85.12 192 SER A O 1
ATOM 1405 N N . SER A 1 193 ? -6.156 -7.941 -24.5 1 91.94 193 SER A N 1
ATOM 1406 C CA . SER A 1 193 ? -6.148 -8.648 -23.219 1 91.94 193 SER A CA 1
ATOM 1407 C C . SER A 1 193 ? -6.676 -10.07 -23.359 1 91.94 193 SER A C 1
ATOM 1409 O O . SER A 1 193 ? -6.156 -11 -22.75 1 91.94 193 SER A O 1
ATOM 1411 N N . LYS A 1 194 ? -7.699 -10.289 -24.125 1 92.31 194 LYS A N 1
ATOM 1412 C CA . LYS A 1 194 ? -8.227 -11.633 -24.344 1 92.31 194 LYS A CA 1
ATOM 1413 C C . LYS A 1 194 ? -7.215 -12.508 -25.078 1 92.31 194 LYS A C 1
ATOM 1415 O O . LYS A 1 194 ? -7.094 -13.695 -24.797 1 92.31 194 LYS A O 1
ATOM 1420 N N . SER A 1 195 ? -6.594 -11.922 -26.094 1 92.81 195 SER A N 1
ATOM 1421 C CA . SER A 1 195 ? -5.551 -12.648 -26.812 1 92.81 195 SER A CA 1
ATOM 1422 C C . SER A 1 195 ? -4.406 -13.039 -25.875 1 92.81 195 SER A C 1
ATOM 1424 O O . SER A 1 195 ? -3.881 -14.148 -25.953 1 92.81 195 SER A O 1
ATOM 1426 N N . TYR A 1 196 ? -4.055 -12.117 -25.047 1 94.56 196 TYR A N 1
ATOM 1427 C CA . TYR A 1 196 ? -3.014 -12.367 -24.062 1 94.56 196 TYR A CA 1
ATOM 1428 C C . TYR A 1 196 ? -3.416 -13.484 -23.125 1 94.56 196 TYR A C 1
ATOM 1430 O O . TYR A 1 196 ? -2.633 -14.406 -22.859 1 94.56 196 TYR A O 1
ATOM 1438 N N . ALA A 1 197 ? -4.645 -13.453 -22.609 1 96.25 197 ALA A N 1
ATOM 1439 C CA . ALA A 1 197 ? -5.168 -14.477 -21.719 1 96.25 197 ALA A CA 1
ATOM 1440 C C . ALA A 1 197 ? -5.168 -15.844 -22.391 1 96.25 197 ALA A C 1
ATOM 1442 O O . ALA A 1 197 ? -4.883 -16.859 -21.75 1 96.25 197 ALA A O 1
ATOM 1443 N N . ARG A 1 198 ? -5.484 -15.875 -23.609 1 95.31 198 ARG A N 1
ATOM 1444 C CA . ARG A 1 198 ? -5.488 -17.125 -24.375 1 95.31 198 ARG A CA 1
ATOM 1445 C C . ARG A 1 198 ? -4.098 -17.75 -24.406 1 95.31 198 ARG A C 1
ATOM 1447 O O . ARG A 1 198 ? -3.955 -18.969 -24.234 1 95.31 198 ARG A O 1
ATOM 1454 N N . VAL A 1 199 ? -3.152 -16.938 -24.625 1 94.06 199 VAL A N 1
ATOM 1455 C CA . VAL A 1 199 ? -1.779 -17.438 -24.672 1 94.06 199 VAL A CA 1
ATOM 1456 C C . VAL A 1 199 ? -1.396 -18.031 -23.328 1 94.06 199 VAL A C 1
ATOM 1458 O O . VAL A 1 199 ? -0.891 -19.156 -23.266 1 94.06 199 VAL A O 1
ATOM 1461 N N . VAL A 1 200 ? -1.648 -17.312 -22.266 1 96.12 200 VAL A N 1
ATOM 1462 C CA . VAL A 1 200 ? -1.325 -17.781 -20.922 1 96.12 200 VAL A CA 1
ATOM 1463 C C . VAL A 1 200 ? -2.031 -19.109 -20.656 1 96.12 200 VAL A C 1
ATOM 1465 O O . VAL A 1 200 ? -1.416 -20.062 -20.156 1 96.12 200 VAL A O 1
ATOM 1468 N N . PHE A 1 201 ? -3.24 -19.141 -21.016 1 97.56 201 PHE A N 1
ATOM 1469 C CA . PHE A 1 201 ? -4.031 -20.328 -20.703 1 97.56 201 PHE A CA 1
ATOM 1470 C C . PHE A 1 201 ? -3.617 -21.5 -21.578 1 97.56 201 PHE A C 1
ATOM 1472 O O . PHE A 1 201 ? -3.324 -22.594 -21.078 1 97.56 201 PHE A O 1
ATOM 1479 N N . GLU A 1 202 ? -3.541 -21.359 -22.844 1 96 202 GLU A N 1
ATOM 1480 C CA . GLU A 1 202 ? -3.305 -22.438 -23.797 1 96 202 GLU A CA 1
ATOM 1481 C C . GLU A 1 202 ? -1.86 -22.938 -23.734 1 96 202 GLU A C 1
ATOM 1483 O O . GLU A 1 202 ? -1.6 -24.125 -23.844 1 96 202 GLU A O 1
ATOM 1488 N N . LYS A 1 203 ? -1.007 -22.016 -23.578 1 96.12 203 LYS A N 1
ATOM 1489 C CA . LYS A 1 203 ? 0.397 -22.391 -23.703 1 96.12 203 LYS A CA 1
ATOM 1490 C C . LYS A 1 203 ? 0.984 -22.797 -22.344 1 96.12 203 LYS A C 1
ATOM 1492 O O . LYS A 1 203 ? 2.043 -23.422 -22.281 1 96.12 203 LYS A O 1
ATOM 1497 N N . ILE A 1 204 ? 0.362 -22.422 -21.297 1 97.44 204 ILE A N 1
ATOM 1498 C CA . ILE A 1 204 ? 0.953 -22.703 -19.984 1 97.44 204 ILE A CA 1
ATOM 1499 C C . ILE A 1 204 ? -0.021 -23.531 -19.141 1 97.44 204 ILE A C 1
ATOM 1501 O O . ILE A 1 204 ? 0.205 -24.719 -18.906 1 97.44 204 ILE A O 1
ATOM 1505 N N . VAL A 1 205 ? -1.154 -22.984 -18.828 1 98 205 VAL A N 1
ATOM 1506 C CA . VAL A 1 205 ? -2.055 -23.562 -17.828 1 98 205 VAL A CA 1
ATOM 1507 C C . VAL A 1 205 ? -2.607 -24.891 -18.359 1 98 205 VAL A C 1
ATOM 1509 O O . VAL A 1 205 ? -2.666 -25.875 -17.609 1 98 205 VAL A O 1
ATOM 1512 N N . SER A 1 206 ? -2.947 -24.953 -19.609 1 97.31 206 SER A N 1
ATOM 1513 C CA . SER A 1 206 ? -3.582 -26.125 -20.203 1 97.31 206 SER A CA 1
ATOM 1514 C C . SER A 1 206 ? -2.617 -27.297 -20.25 1 97.31 206 SER A C 1
ATOM 1516 O O . SER A 1 206 ? -3.031 -28.438 -20.484 1 97.31 206 SER A O 1
ATOM 1518 N N . LYS A 1 207 ? -1.407 -27.062 -20.016 1 96.56 207 LYS A N 1
ATOM 1519 C CA . LYS A 1 207 ? -0.399 -28.125 -20.062 1 96.56 207 LYS A CA 1
ATOM 1520 C C . LYS A 1 207 ? -0.233 -28.781 -18.688 1 96.56 207 LYS A C 1
ATOM 1522 O O . LYS A 1 207 ? 0.44 -29.812 -18.578 1 96.56 207 LYS A O 1
ATOM 1527 N N . ALA A 1 208 ? -0.817 -28.266 -17.734 1 98.44 208 ALA A N 1
ATOM 1528 C CA . ALA A 1 208 ? -0.601 -28.719 -16.359 1 98.44 208 ALA A CA 1
ATOM 1529 C C . ALA A 1 208 ? -1.587 -29.812 -15.977 1 98.44 208 ALA A C 1
ATOM 1531 O O . ALA A 1 208 ? -2.658 -29.938 -16.578 1 98.44 208 ALA A O 1
ATOM 1532 N N . ASP A 1 209 ? -1.165 -30.641 -15.055 1 98.44 209 ASP A N 1
ATOM 1533 C CA . ASP A 1 209 ? -2.059 -31.609 -14.43 1 98.44 209 ASP A CA 1
ATOM 1534 C C . ASP A 1 209 ? -2.713 -31.031 -13.18 1 98.44 209 ASP A C 1
ATOM 1536 O O . ASP A 1 209 ? -3.791 -31.484 -12.773 1 98.44 209 ASP A O 1
ATOM 1540 N N . VAL A 1 210 ? -2.084 -30.109 -12.547 1 98.62 210 VAL A N 1
ATOM 1541 C CA . VAL A 1 210 ? -2.535 -29.391 -11.359 1 98.62 210 VAL A CA 1
ATOM 1542 C C . VAL A 1 210 ? -1.951 -27.984 -11.359 1 98.62 210 VAL A C 1
ATOM 1544 O O . VAL A 1 210 ? -0.833 -27.766 -11.828 1 98.62 210 VAL A O 1
ATOM 1547 N N . ALA A 1 211 ? -2.729 -27.016 -10.875 1 98.75 211 ALA A N 1
ATOM 1548 C CA . ALA A 1 211 ? -2.254 -25.641 -10.898 1 98.75 211 ALA A CA 1
ATOM 1549 C C . ALA A 1 211 ? -2.561 -24.938 -9.586 1 98.75 211 ALA A C 1
ATOM 1551 O O . ALA A 1 211 ? -3.545 -25.25 -8.914 1 98.75 211 ALA A O 1
ATOM 1552 N N . ILE A 1 212 ? -1.732 -24.047 -9.172 1 98.81 212 ILE A N 1
ATOM 1553 C CA . ILE A 1 212 ? -1.918 -23.125 -8.055 1 98.81 212 ILE A CA 1
ATOM 1554 C C . ILE A 1 212 ? -1.814 -21.688 -8.547 1 98.81 212 ILE A C 1
ATOM 1556 O O . ILE A 1 212 ? -0.791 -21.297 -9.109 1 98.81 212 ILE A O 1
ATOM 1560 N N . ASP A 1 213 ? -2.896 -20.938 -8.414 1 98.75 213 ASP A N 1
ATOM 1561 C CA . ASP A 1 213 ? -2.975 -19.531 -8.766 1 98.75 213 ASP A CA 1
ATOM 1562 C C . ASP A 1 213 ? -2.641 -18.641 -7.57 1 98.75 213 ASP A C 1
ATOM 1564 O O . ASP A 1 213 ? -3.412 -18.562 -6.613 1 98.75 213 ASP A O 1
ATOM 1568 N N . LEU A 1 214 ? -1.5 -17.969 -7.645 1 98.81 214 LEU A N 1
ATOM 1569 C CA . LEU A 1 214 ? -0.966 -17.234 -6.5 1 98.81 214 LEU A CA 1
ATOM 1570 C C . LEU A 1 214 ? -1.338 -15.758 -6.578 1 98.81 214 LEU A C 1
ATOM 1572 O O . LEU A 1 214 ? -0.999 -15.078 -7.547 1 98.81 214 LEU A O 1
ATOM 1576 N N . HIS A 1 215 ? -2.041 -15.289 -5.594 1 98.44 215 HIS A N 1
ATOM 1577 C CA . HIS A 1 215 ? -2.502 -13.906 -5.512 1 98.44 215 HIS A CA 1
ATOM 1578 C C . HIS A 1 215 ? -2.123 -13.281 -4.176 1 98.44 215 HIS A C 1
ATOM 1580 O O . HIS A 1 215 ? -1.49 -13.93 -3.338 1 98.44 215 HIS A O 1
ATOM 1586 N N . THR A 1 216 ? -2.301 -12.008 -4.008 1 97.56 216 THR A N 1
ATOM 1587 C CA . THR A 1 216 ? -2.307 -11.242 -2.77 1 97.56 216 THR A CA 1
ATOM 1588 C C . THR A 1 216 ? -3.514 -10.305 -2.721 1 97.56 216 THR A C 1
ATOM 1590 O O . THR A 1 216 ? -4.352 -10.32 -3.625 1 97.56 216 THR A O 1
ATOM 1593 N N . ALA A 1 217 ? -3.65 -9.578 -1.668 1 96.44 217 ALA A N 1
ATOM 1594 C CA . ALA A 1 217 ? -4.727 -8.602 -1.564 1 96.44 217 ALA A CA 1
ATOM 1595 C C . ALA A 1 217 ? -4.586 -7.516 -2.627 1 96.44 217 ALA A C 1
ATOM 1597 O O . ALA A 1 217 ? -3.469 -7.152 -3.008 1 96.44 217 ALA A O 1
ATOM 1598 N N . SER A 1 218 ? -5.723 -7.012 -3.064 1 92.94 218 SER A N 1
ATOM 1599 C CA . SER A 1 218 ? -5.703 -5.824 -3.914 1 92.94 218 SER A CA 1
ATOM 1600 C C . SER A 1 218 ? -5.227 -4.598 -3.145 1 92.94 218 SER A C 1
ATOM 1602 O O . SER A 1 218 ? -5.383 -4.527 -1.924 1 92.94 218 SER A O 1
ATOM 1604 N N . VAL A 1 219 ? -4.715 -3.686 -3.906 1 90.75 219 VAL A N 1
ATOM 1605 C CA . VAL A 1 219 ? -4.238 -2.451 -3.289 1 90.75 219 VAL A CA 1
ATOM 1606 C C . VAL A 1 219 ? -5.34 -1.854 -2.414 1 90.75 219 VAL A C 1
ATOM 1608 O O . VAL A 1 219 ? -6.508 -1.826 -2.809 1 90.75 219 VAL A O 1
ATOM 1611 N N . GLY A 1 220 ? -4.934 -1.347 -1.193 1 91.12 220 GLY A N 1
ATOM 1612 C CA . GLY A 1 220 ? -5.875 -0.759 -0.255 1 91.12 220 GLY A CA 1
ATOM 1613 C C . GLY A 1 220 ? -6.449 -1.766 0.724 1 91.12 220 GLY A C 1
ATOM 1614 O O . GLY A 1 220 ? -7.191 -1.397 1.637 1 91.12 220 GLY A O 1
ATOM 1615 N N . ASN A 1 221 ? -6.113 -3.049 0.514 1 94.69 221 ASN A N 1
ATOM 1616 C CA . ASN A 1 221 ? -6.598 -4.102 1.399 1 94.69 221 ASN A CA 1
ATOM 1617 C C . ASN A 1 221 ? -5.445 -4.895 2.014 1 94.69 221 ASN A C 1
ATOM 1619 O O . ASN A 1 221 ? -4.297 -4.75 1.597 1 94.69 221 ASN A O 1
ATOM 1623 N N . ALA A 1 222 ? -5.773 -5.629 3.072 1 96.69 222 ALA A N 1
ATOM 1624 C CA . ALA A 1 222 ? -4.918 -6.668 3.645 1 96.69 222 ALA A CA 1
ATOM 1625 C C . ALA A 1 222 ? -5.621 -8.023 3.631 1 96.69 222 ALA A C 1
ATOM 1627 O O . ALA A 1 222 ? -6.84 -8.102 3.777 1 96.69 222 ALA A O 1
ATOM 1628 N N . ASN A 1 223 ? -4.812 -9.047 3.432 1 97.94 223 ASN A N 1
ATOM 1629 C CA . ASN A 1 223 ? -5.355 -10.398 3.451 1 97.94 223 ASN A CA 1
ATOM 1630 C C . ASN A 1 223 ? -4.598 -11.289 4.434 1 97.94 223 ASN A C 1
ATOM 1632 O O . ASN A 1 223 ? -3.396 -11.109 4.641 1 97.94 223 ASN A O 1
ATOM 1636 N N . SER A 1 224 ? -5.34 -12.203 5.031 1 98.19 224 SER A N 1
ATOM 1637 C CA . SER A 1 224 ? -4.715 -13.375 5.641 1 98.19 224 SER A CA 1
ATOM 1638 C C . SER A 1 224 ? -4.105 -14.289 4.582 1 98.19 224 SER A C 1
ATOM 1640 O O . SER A 1 224 ? -4.176 -13.992 3.385 1 98.19 224 SER A O 1
ATOM 1642 N N . LEU A 1 225 ? -3.336 -15.242 5.059 1 98.5 225 LEU A N 1
ATOM 1643 C CA . LEU A 1 225 ? -3.006 -16.344 4.168 1 98.5 225 LEU A CA 1
ATOM 1644 C C . LEU A 1 225 ? -4.191 -17.297 4.02 1 98.5 225 LEU A C 1
ATOM 1646 O O . LEU A 1 225 ? -4.496 -18.062 4.938 1 98.5 225 LEU A O 1
ATOM 1650 N N . TYR A 1 226 ? -4.84 -17.188 2.84 1 98.19 226 TYR A N 1
ATOM 1651 C CA . TYR A 1 226 ? -6.02 -18.047 2.725 1 98.19 226 TYR A CA 1
ATOM 1652 C C . TYR A 1 226 ? -6.145 -18.609 1.317 1 98.19 226 TYR A C 1
ATOM 1654 O O . TYR A 1 226 ? -5.457 -18.172 0.396 1 98.19 226 TYR A O 1
ATOM 1662 N N . VAL A 1 227 ? -6.98 -19.656 1.208 1 98.19 227 VAL A N 1
ATOM 1663 C CA . VAL A 1 227 ? -7.211 -20.344 -0.058 1 98.19 227 VAL A CA 1
ATOM 1664 C C . VAL A 1 227 ? -8.68 -20.219 -0.453 1 98.19 227 VAL A C 1
ATOM 1666 O O . VAL A 1 227 ? -9.57 -20.375 0.387 1 98.19 227 VAL A O 1
ATOM 1669 N N . ARG A 1 228 ? -8.883 -19.828 -1.668 1 97.25 228 ARG A N 1
ATOM 1670 C CA . ARG A 1 228 ? -10.219 -19.922 -2.254 1 97.25 228 ARG A CA 1
ATOM 1671 C C . ARG A 1 228 ? -10.367 -21.203 -3.068 1 97.25 228 ARG A C 1
ATOM 1673 O O . ARG A 1 228 ? -9.562 -21.484 -3.959 1 97.25 228 ARG A O 1
ATOM 1680 N N . VAL A 1 229 ? -11.422 -21.906 -2.77 1 97.19 229 VAL A N 1
ATOM 1681 C CA . VAL A 1 229 ? -11.578 -23.219 -3.389 1 97.19 229 VAL A CA 1
ATOM 1682 C C . VAL A 1 229 ? -13.055 -23.594 -3.469 1 97.19 229 VAL A C 1
ATOM 1684 O O . VAL A 1 229 ? -13.852 -23.156 -2.637 1 97.19 229 VAL A O 1
ATOM 1687 N N . ASP A 1 230 ? -13.406 -24.234 -4.539 1 95.25 230 ASP A N 1
ATOM 1688 C CA . ASP A 1 230 ? -14.688 -24.953 -4.562 1 95.25 230 ASP A CA 1
ATOM 1689 C C . ASP A 1 230 ? -14.609 -26.25 -3.764 1 95.25 230 ASP A C 1
ATOM 1691 O O . ASP A 1 230 ? -14.133 -27.266 -4.266 1 95.25 230 ASP A O 1
ATOM 1695 N N . MET A 1 231 ? -15.156 -26.188 -2.586 1 95.31 231 MET A N 1
ATOM 1696 C CA . MET A 1 231 ? -15.047 -27.312 -1.649 1 95.31 231 MET A CA 1
ATOM 1697 C C . MET A 1 231 ? -15.898 -28.484 -2.1 1 95.31 231 MET A C 1
ATOM 1699 O O . MET A 1 231 ? -15.75 -29.594 -1.593 1 95.31 231 MET A O 1
ATOM 1703 N N . THR A 1 232 ? -16.719 -28.281 -3.074 1 94.31 232 THR A N 1
ATOM 1704 C CA . THR A 1 232 ? -17.562 -29.359 -3.584 1 94.31 232 THR A CA 1
ATOM 1705 C C . THR A 1 232 ? -16.812 -30.156 -4.648 1 94.31 232 THR A C 1
ATOM 1707 O O . THR A 1 232 ? -17.281 -31.219 -5.078 1 94.31 232 THR A O 1
ATOM 1710 N N . ASN A 1 233 ? -15.758 -29.672 -5.125 1 95.62 233 ASN A N 1
ATOM 1711 C CA . ASN A 1 233 ? -14.867 -30.406 -6.02 1 95.62 233 ASN A CA 1
ATOM 1712 C C . ASN A 1 233 ? -13.773 -31.141 -5.246 1 95.62 233 ASN A C 1
ATOM 1714 O O . ASN A 1 233 ? -12.859 -30.5 -4.711 1 95.62 233 ASN A O 1
ATOM 1718 N N . ASP A 1 234 ? -13.805 -32.406 -5.262 1 96.75 234 ASP A N 1
ATOM 1719 C CA . ASP A 1 234 ? -12.945 -33.219 -4.406 1 96.75 234 ASP A CA 1
ATOM 1720 C C . ASP A 1 234 ? -11.469 -32.969 -4.711 1 96.75 234 ASP A C 1
ATOM 1722 O O . ASP A 1 234 ? -10.648 -32.875 -3.795 1 96.75 234 ASP A O 1
ATOM 1726 N N . ALA A 1 235 ? -11.172 -32.938 -5.957 1 97.31 235 ALA A N 1
ATOM 1727 C CA . ALA A 1 235 ? -9.773 -32.719 -6.34 1 97.31 235 ALA A CA 1
ATOM 1728 C C . ALA A 1 235 ? -9.273 -31.359 -5.859 1 97.31 235 ALA A C 1
ATOM 1730 O O . ALA A 1 235 ? -8.164 -31.25 -5.328 1 97.31 235 ALA A O 1
ATOM 1731 N N . CYS A 1 236 ? -10.055 -30.312 -6.016 1 97.81 236 CYS A N 1
ATOM 1732 C CA . CYS A 1 236 ? -9.688 -28.969 -5.578 1 97.81 236 CYS A CA 1
ATOM 1733 C C . CYS A 1 236 ? -9.641 -28.891 -4.059 1 97.81 236 CYS A C 1
ATOM 1735 O O . CYS A 1 236 ? -8.766 -28.234 -3.494 1 97.81 236 CYS A O 1
ATOM 1737 N N . ARG A 1 237 ? -10.586 -29.531 -3.426 1 96.88 237 ARG A N 1
ATOM 1738 C CA . ARG A 1 237 ? -10.602 -29.578 -1.968 1 96.88 237 ARG A CA 1
ATOM 1739 C C . ARG A 1 237 ? -9.312 -30.172 -1.421 1 96.88 237 ARG A C 1
ATOM 1741 O O . ARG A 1 237 ? -8.703 -29.625 -0.5 1 96.88 237 ARG A O 1
ATOM 1748 N N . SER A 1 238 ? -8.961 -31.266 -1.969 1 96.25 238 SER A N 1
ATOM 1749 C CA . SER A 1 238 ? -7.727 -31.922 -1.541 1 96.25 238 SER A CA 1
ATOM 1750 C C . SER A 1 238 ? -6.52 -31.016 -1.724 1 96.25 238 SER A C 1
ATOM 1752 O O . SER A 1 238 ? -5.645 -30.953 -0.857 1 96.25 238 SER A O 1
ATOM 1754 N N . LEU A 1 239 ? -6.488 -30.375 -2.811 1 97 239 LEU A N 1
ATOM 1755 C CA . LEU A 1 239 ? -5.41 -29.438 -3.096 1 97 239 LEU A CA 1
ATOM 1756 C C . LEU A 1 239 ? -5.375 -28.312 -2.061 1 97 239 LEU A C 1
ATOM 1758 O O . LEU A 1 239 ? -4.301 -27.938 -1.588 1 97 239 LEU A O 1
ATOM 1762 N N . ALA A 1 240 ? -6.512 -27.781 -1.698 1 97.19 240 ALA A N 1
ATOM 1763 C CA . ALA A 1 240 ? -6.613 -26.703 -0.715 1 97.19 240 ALA A CA 1
ATOM 1764 C C . ALA A 1 240 ? -6.129 -27.172 0.656 1 97.19 240 ALA A C 1
ATOM 1766 O O . ALA A 1 240 ? -5.445 -26.422 1.361 1 97.19 240 ALA A O 1
ATOM 1767 N N . GLU A 1 241 ? -6.438 -28.328 1.006 1 94.81 241 GLU A N 1
ATOM 1768 C CA . GLU A 1 241 ? -6.086 -28.875 2.311 1 94.81 241 GLU A CA 1
ATOM 1769 C C . GLU A 1 241 ? -4.582 -29.078 2.438 1 94.81 241 GLU A C 1
ATOM 1771 O O . GLU A 1 241 ? -4.051 -29.141 3.549 1 94.81 241 GLU A O 1
ATOM 1776 N N . LEU A 1 242 ? -3.996 -29.203 1.343 1 94.81 242 LEU A N 1
ATOM 1777 C CA . LEU A 1 242 ? -2.547 -29.375 1.348 1 94.81 242 LEU A CA 1
ATOM 1778 C C . LEU A 1 242 ? -1.845 -28.047 1.584 1 94.81 242 LEU A C 1
ATOM 1780 O O . LEU A 1 242 ? -0.656 -28.016 1.912 1 94.81 242 LEU A O 1
ATOM 1784 N N . GLN A 1 243 ? -2.67 -27.031 1.374 1 94.5 243 GLN A N 1
ATOM 1785 C CA . GLN A 1 243 ? -2.059 -25.719 1.542 1 94.5 243 GLN A CA 1
ATOM 1786 C C . GLN A 1 243 ? -1.896 -25.375 3.02 1 94.5 243 GLN A C 1
ATOM 1788 O O . GLN A 1 243 ? -2.662 -25.844 3.861 1 94.5 243 GLN A O 1
ATOM 1793 N N . THR A 1 244 ? -0.989 -24.859 3.617 1 93.69 244 THR A N 1
ATOM 1794 C CA . THR A 1 244 ? -0.752 -24.438 4.992 1 93.69 244 THR A CA 1
ATOM 1795 C C . THR A 1 244 ? -1.327 -23.047 5.23 1 93.69 244 THR A C 1
ATOM 1797 O O . THR A 1 244 ? -0.649 -22.172 5.777 1 93.69 244 THR A O 1
ATOM 1800 N N . ALA A 1 245 ? -2.586 -22.906 4.746 1 96.75 245 ALA A N 1
ATOM 1801 C CA . ALA A 1 245 ? -3.234 -21.609 4.867 1 96.75 245 ALA A CA 1
ATOM 1802 C C . ALA A 1 245 ? -3.867 -21.438 6.246 1 96.75 245 ALA A C 1
ATOM 1804 O O . ALA A 1 245 ? -4.156 -22.422 6.93 1 96.75 245 ALA A O 1
ATOM 1805 N N . GLN A 1 246 ? -4.035 -20.219 6.691 1 97.75 246 GLN A N 1
ATOM 1806 C CA . GLN A 1 246 ? -4.75 -19.922 7.926 1 97.75 246 GLN A CA 1
ATOM 1807 C C . GLN A 1 246 ? -6.246 -20.188 7.777 1 97.75 246 GLN A C 1
ATOM 1809 O O . GLN A 1 246 ? -6.891 -20.672 8.711 1 97.75 246 GLN A O 1
ATOM 1814 N N . ILE A 1 247 ? -6.738 -19.875 6.633 1 98.31 247 ILE A N 1
ATOM 1815 C CA . ILE A 1 247 ? -8.172 -19.938 6.363 1 98.31 247 ILE A CA 1
ATOM 1816 C C . ILE A 1 247 ? -8.406 -20.562 4.992 1 98.31 247 ILE A C 1
ATOM 1818 O O . ILE A 1 247 ? -7.668 -20.297 4.043 1 98.31 247 ILE A O 1
ATOM 1822 N N . ILE A 1 248 ? -9.359 -21.438 4.844 1 97.75 248 ILE A N 1
ATOM 1823 C CA . ILE A 1 248 ? -9.883 -21.922 3.572 1 97.75 248 ILE A CA 1
ATOM 1824 C C . ILE A 1 248 ? -11.312 -21.422 3.371 1 97.75 248 ILE A C 1
ATOM 1826 O O . ILE A 1 248 ? -12.172 -21.594 4.238 1 97.75 248 ILE A O 1
ATOM 1830 N N . VAL A 1 249 ? -11.523 -20.781 2.283 1 97.06 249 VAL A N 1
ATOM 1831 C CA . VAL A 1 249 ? -12.828 -20.203 1.985 1 97.06 249 VAL A CA 1
ATOM 1832 C C . VAL A 1 249 ? -13.469 -20.953 0.814 1 97.06 249 VAL A C 1
ATOM 1834 O O . VAL A 1 249 ? -12.898 -21 -0.278 1 97.06 249 VAL A O 1
ATOM 1837 N N . HIS A 1 250 ? -14.641 -21.453 1.047 1 96.75 250 HIS A N 1
ATOM 1838 C CA . HIS A 1 250 ? -15.398 -22.016 -0.056 1 96.75 250 HIS A CA 1
ATOM 1839 C C . HIS A 1 250 ? -15.93 -20.938 -0.982 1 96.75 250 HIS A C 1
ATOM 1841 O O . HIS A 1 250 ? -16.547 -19.969 -0.524 1 96.75 250 HIS A O 1
ATOM 1847 N N . SER A 1 251 ? -15.672 -21.062 -2.217 1 93.56 251 SER A N 1
ATOM 1848 C CA . SER A 1 251 ? -16.25 -20.203 -3.252 1 93.56 251 SER A CA 1
ATOM 1849 C C . SER A 1 251 ? -16.234 -20.891 -4.609 1 93.56 251 SER A C 1
ATOM 1851 O O . SER A 1 251 ? -15.242 -21.531 -4.973 1 93.56 251 SER A O 1
ATOM 1853 N N . THR A 1 252 ? -17.328 -20.734 -5.293 1 91.12 252 THR A N 1
ATOM 1854 C CA . THR A 1 252 ? -17.328 -21.203 -6.676 1 91.12 252 THR A CA 1
ATOM 1855 C C . THR A 1 252 ? -16.562 -20.234 -7.57 1 91.12 252 THR A C 1
ATOM 1857 O O . THR A 1 252 ? -16.578 -19.016 -7.344 1 91.12 252 THR A O 1
ATOM 1860 N N . PRO A 1 253 ? -15.914 -20.844 -8.555 1 90.44 253 PRO A N 1
ATOM 1861 C CA . PRO A 1 253 ? -15.078 -19.953 -9.375 1 90.44 253 PRO A CA 1
ATOM 1862 C C . PRO A 1 253 ? -15.883 -18.891 -10.117 1 90.44 253 PRO A C 1
ATOM 1864 O O . PRO A 1 253 ? -16.953 -19.203 -10.656 1 90.44 253 PRO A O 1
ATOM 1867 N N . ALA A 1 254 ? -15.414 -17.719 -10.109 1 89.19 254 ALA A N 1
ATOM 1868 C CA . ALA A 1 254 ? -16.031 -16.656 -10.891 1 89.19 254 ALA A CA 1
ATOM 1869 C C . ALA A 1 254 ? -15.828 -16.875 -12.383 1 89.19 254 ALA A C 1
ATOM 1871 O O . ALA A 1 254 ? -14.758 -17.312 -12.812 1 89.19 254 ALA A O 1
ATOM 1872 N N . THR A 1 255 ? -16.781 -16.484 -13.117 1 89.69 255 THR A N 1
ATOM 1873 C CA . THR A 1 255 ? -16.703 -16.609 -14.57 1 89.69 255 THR A CA 1
ATOM 1874 C C . THR A 1 255 ? -15.508 -15.812 -15.109 1 89.69 255 THR A C 1
ATOM 1876 O O . THR A 1 255 ? -15.289 -14.664 -14.719 1 89.69 255 THR A O 1
ATOM 1879 N N . GLY A 1 256 ? -14.742 -16.531 -15.945 1 94.38 256 GLY A N 1
ATOM 1880 C CA . GLY A 1 256 ? -13.633 -15.859 -16.594 1 94.38 256 GLY A CA 1
ATOM 1881 C C . GLY A 1 256 ? -12.352 -15.898 -15.789 1 94.38 256 GLY A C 1
ATOM 1882 O O . GLY A 1 256 ? -11.297 -15.469 -16.25 1 94.38 256 GLY A O 1
ATOM 1883 N N . SER A 1 257 ? -12.438 -16.438 -14.586 1 96.19 257 SER A N 1
ATOM 1884 C CA . SER A 1 257 ? -11.219 -16.562 -13.789 1 96.19 257 SER A CA 1
ATOM 1885 C C . SER A 1 257 ? -10.32 -17.688 -14.297 1 96.19 257 SER A C 1
ATOM 1887 O O . SER A 1 257 ? -10.797 -18.609 -14.961 1 96.19 257 SER A O 1
ATOM 1889 N N . LEU A 1 258 ? -9.031 -17.578 -14.008 1 97.94 258 LEU A N 1
ATOM 1890 C CA . LEU A 1 258 ? -8.094 -18.641 -14.352 1 97.94 258 LEU A CA 1
ATOM 1891 C C . LEU A 1 258 ? -8.523 -19.969 -13.734 1 97.94 258 LEU A C 1
ATOM 1893 O O . LEU A 1 258 ? -8.516 -21 -14.406 1 97.94 258 LEU A O 1
ATOM 1897 N N . ARG A 1 259 ? -8.914 -19.906 -12.516 1 97.06 259 ARG A N 1
ATOM 1898 C CA . ARG A 1 259 ? -9.344 -21.109 -11.805 1 97.06 259 ARG A CA 1
ATOM 1899 C C . ARG A 1 259 ? -10.562 -21.734 -12.477 1 97.06 259 ARG A C 1
ATOM 1901 O O . ARG A 1 259 ? -10.633 -22.953 -12.633 1 97.06 259 ARG A O 1
ATOM 1908 N N . ALA A 1 260 ? -11.492 -20.891 -12.867 1 96.12 260 ALA A N 1
ATOM 1909 C CA . ALA A 1 260 ? -12.688 -21.391 -13.539 1 96.12 260 ALA A CA 1
ATOM 1910 C C . ALA A 1 260 ? -12.328 -22.094 -14.852 1 96.12 260 ALA A C 1
ATOM 1912 O O . ALA A 1 260 ? -12.781 -23.203 -15.109 1 96.12 260 ALA A O 1
ATOM 1913 N N . ALA A 1 261 ? -11.539 -21.453 -15.602 1 97.75 261 ALA A N 1
ATOM 1914 C CA . ALA A 1 261 ? -11.148 -22.016 -16.891 1 97.75 261 ALA A CA 1
ATOM 1915 C C . ALA A 1 261 ? -10.367 -23.312 -16.719 1 97.75 261 ALA A C 1
ATOM 1917 O O . ALA A 1 261 ? -10.594 -24.281 -17.453 1 97.75 261 ALA A O 1
ATOM 1918 N N . ALA A 1 262 ? -9.461 -23.328 -15.797 1 98.44 262 ALA A N 1
ATOM 1919 C CA . ALA A 1 262 ? -8.625 -24.5 -15.57 1 98.44 262 ALA A CA 1
ATOM 1920 C C . ALA A 1 262 ? -9.461 -25.688 -15.086 1 98.44 262 ALA A C 1
ATOM 1922 O O . ALA A 1 262 ? -9.336 -26.797 -15.602 1 98.44 262 ALA A O 1
ATOM 1923 N N . THR A 1 263 ? -10.305 -25.438 -14.117 1 97.5 263 THR A N 1
ATOM 1924 C CA . THR A 1 263 ? -11.117 -26.531 -13.57 1 97.5 263 THR A CA 1
ATOM 1925 C C . THR A 1 263 ? -12.086 -27.062 -14.617 1 97.5 263 THR A C 1
ATOM 1927 O O . THR A 1 263 ? -12.398 -28.25 -14.633 1 97.5 263 THR A O 1
ATOM 1930 N N . ALA A 1 264 ? -12.562 -26.188 -15.461 1 96.38 264 ALA A N 1
ATOM 1931 C CA . ALA A 1 264 ? -13.453 -26.609 -16.547 1 96.38 264 ALA A CA 1
ATOM 1932 C C . ALA A 1 264 ? -12.742 -27.562 -17.5 1 96.38 264 ALA A C 1
ATOM 1934 O O . ALA A 1 264 ? -13.375 -28.406 -18.141 1 96.38 264 ALA A O 1
ATOM 1935 N N . LYS A 1 265 ? -11.484 -27.5 -17.562 1 96.94 265 LYS A N 1
ATOM 1936 C CA . LYS A 1 265 ? -10.688 -28.375 -18.422 1 96.94 265 LYS A CA 1
ATOM 1937 C C . LYS A 1 265 ? -10.219 -29.609 -17.656 1 96.94 265 LYS A C 1
ATOM 1939 O O . LYS A 1 265 ? -9.414 -30.391 -18.156 1 96.94 265 LYS A O 1
ATOM 1944 N N . GLY A 1 266 ? -10.617 -29.719 -16.422 1 97.38 266 GLY A N 1
ATOM 1945 C CA . GLY A 1 266 ? -10.273 -30.875 -15.625 1 97.38 266 GLY A CA 1
ATOM 1946 C C . GLY A 1 266 ? -8.953 -30.719 -14.883 1 97.38 266 GLY A C 1
ATOM 1947 O O . GLY A 1 266 ? -8.383 -31.703 -14.406 1 97.38 266 GLY A O 1
ATOM 1948 N N . ILE A 1 267 ? -8.438 -29.562 -14.844 1 98.44 267 ILE A N 1
ATOM 1949 C CA . ILE A 1 267 ? -7.203 -29.281 -14.117 1 98.44 267 ILE A CA 1
ATOM 1950 C C . ILE A 1 267 ? -7.531 -28.719 -12.734 1 98.44 267 ILE A C 1
ATOM 1952 O O . ILE A 1 267 ? -7.91 -27.547 -12.609 1 98.44 267 ILE A O 1
ATOM 1956 N N . PRO A 1 268 ? -7.395 -29.531 -11.664 1 98.44 268 PRO A N 1
ATOM 1957 C CA . PRO A 1 268 ? -7.652 -28.984 -10.328 1 98.44 268 PRO A CA 1
ATOM 1958 C C . PRO A 1 268 ? -6.812 -27.734 -10.031 1 98.44 268 PRO A C 1
ATOM 1960 O O . PRO A 1 268 ? -5.594 -27.75 -10.211 1 98.44 268 PRO A O 1
ATOM 1963 N N . THR A 1 269 ? -7.461 -26.656 -9.648 1 98.5 269 THR A N 1
ATOM 1964 C CA . THR A 1 269 ? -6.812 -25.375 -9.422 1 98.5 269 THR A CA 1
ATOM 1965 C C . THR A 1 269 ? -7.406 -24.672 -8.195 1 98.5 269 THR A C 1
ATOM 1967 O O . THR A 1 269 ? -8.625 -24.688 -8 1 98.5 269 THR A O 1
ATOM 1970 N N . VAL A 1 270 ? -6.562 -24.156 -7.328 1 98.38 270 VAL A N 1
ATOM 1971 C CA . VAL A 1 270 ? -6.984 -23.328 -6.207 1 98.38 270 VAL A CA 1
ATOM 1972 C C . VAL A 1 270 ? -6.285 -21.969 -6.27 1 98.38 270 VAL A C 1
ATOM 1974 O O . VAL A 1 270 ? -5.27 -21.828 -6.953 1 98.38 270 VAL A O 1
ATOM 1977 N N . VAL A 1 271 ? -6.898 -20.984 -5.645 1 98.44 271 VAL A N 1
ATOM 1978 C CA . VAL A 1 271 ? -6.273 -19.672 -5.504 1 98.44 271 VAL A CA 1
ATOM 1979 C C . VAL A 1 271 ? -5.688 -19.531 -4.098 1 98.44 271 VAL A C 1
ATOM 1981 O O . VAL A 1 271 ? -6.383 -19.75 -3.105 1 98.44 271 VAL A O 1
ATOM 1984 N N . VAL A 1 272 ? -4.449 -19.266 -4.023 1 98.69 272 VAL A N 1
ATOM 1985 C CA . VAL A 1 272 ? -3.811 -18.969 -2.744 1 98.69 272 VAL A CA 1
ATOM 1986 C C . VAL A 1 272 ? -3.557 -17.469 -2.623 1 98.69 272 VAL A C 1
ATOM 1988 O O . VAL A 1 272 ? -2.818 -16.891 -3.426 1 98.69 272 VAL A O 1
ATOM 1991 N N . GLU A 1 273 ? -4.156 -16.859 -1.659 1 98.5 273 GLU A N 1
ATOM 1992 C CA . GLU A 1 273 ? -3.973 -15.445 -1.334 1 98.5 273 GLU A CA 1
ATOM 1993 C C . GLU A 1 273 ? -2.928 -15.266 -0.237 1 98.5 273 GLU A C 1
ATOM 1995 O O . GLU A 1 273 ? -3.117 -15.727 0.891 1 98.5 273 GLU A O 1
ATOM 2000 N N . ILE A 1 274 ? -1.895 -14.555 -0.613 1 98.62 274 ILE A N 1
ATOM 2001 C CA . ILE A 1 274 ? -0.767 -14.469 0.309 1 98.62 274 ILE A CA 1
ATOM 2002 C C . ILE A 1 274 ? -0.557 -13.023 0.737 1 98.62 274 ILE A C 1
ATOM 2004 O O . ILE A 1 274 ? 0.177 -12.273 0.085 1 98.62 274 ILE A O 1
ATOM 2008 N N . GLY A 1 275 ? -1.207 -12.562 1.753 1 97.44 275 GLY A N 1
ATOM 2009 C CA . GLY A 1 275 ? -0.92 -11.32 2.445 1 97.44 275 GLY A CA 1
ATOM 2010 C C . GLY A 1 275 ? -1.28 -10.086 1.633 1 97.44 275 GLY A C 1
ATOM 2011 O O . GLY A 1 275 ? -2.307 -10.062 0.951 1 97.44 275 GLY A O 1
ATOM 2012 N N . ASP A 1 276 ? -0.406 -9.016 1.82 1 95.56 276 ASP A N 1
ATOM 2013 C CA . ASP A 1 276 ? -0.736 -7.645 1.44 1 95.56 276 ASP A CA 1
ATOM 2014 C C . ASP A 1 276 ? -0.128 -7.289 0.086 1 95.56 276 ASP A C 1
ATOM 2016 O O . ASP A 1 276 ? 0.827 -7.93 -0.359 1 95.56 276 ASP A O 1
ATOM 2020 N N . PRO A 1 277 ? -0.719 -6.273 -0.552 1 92.88 277 PRO A N 1
ATOM 2021 C CA . PRO A 1 277 ? -0.099 -5.738 -1.765 1 92.88 277 PRO A CA 1
ATOM 2022 C C . PRO A 1 277 ? 1.083 -4.82 -1.465 1 92.88 277 PRO A C 1
ATOM 2024 O O . PRO A 1 277 ? 1.22 -4.328 -0.341 1 92.88 277 PRO A O 1
ATOM 2027 N N . SER A 1 278 ? 1.969 -4.672 -2.389 1 87.81 278 SER A N 1
ATOM 2028 C CA . SER A 1 278 ? 3.055 -3.699 -2.4 1 87.81 278 SER A CA 1
ATOM 2029 C C . SER A 1 278 ? 4.043 -3.959 -1.268 1 87.81 278 SER A C 1
ATOM 2031 O O . SER A 1 278 ? 4.723 -3.039 -0.808 1 87.81 278 SER A O 1
ATOM 2033 N N . ARG A 1 279 ? 3.973 -5.07 -0.753 1 90.56 279 ARG A N 1
ATOM 2034 C CA . ARG A 1 279 ? 4.973 -5.547 0.2 1 90.56 279 ARG A CA 1
ATOM 2035 C C . ARG A 1 279 ? 5.07 -7.066 0.176 1 90.56 279 ARG A C 1
ATOM 2037 O O . ARG A 1 279 ? 4.133 -7.75 -0.243 1 90.56 279 ARG A O 1
ATOM 2044 N N . ILE A 1 280 ? 6.223 -7.535 0.635 1 94.19 280 ILE A N 1
ATOM 2045 C CA . ILE A 1 280 ? 6.418 -8.977 0.738 1 94.19 280 ILE A CA 1
ATOM 2046 C C . ILE A 1 280 ? 6.223 -9.422 2.186 1 94.19 280 ILE A C 1
ATOM 2048 O O . ILE A 1 280 ? 6.945 -8.977 3.08 1 94.19 280 ILE A O 1
ATOM 2052 N N . ASN A 1 281 ? 5.234 -10.203 2.398 1 95.88 281 ASN A N 1
ATOM 2053 C CA . ASN A 1 281 ? 5.012 -10.836 3.693 1 95.88 281 ASN A CA 1
ATOM 2054 C C . ASN A 1 281 ? 5.812 -12.133 3.826 1 95.88 281 ASN A C 1
ATOM 2056 O O . ASN A 1 281 ? 5.27 -13.227 3.637 1 95.88 281 ASN A O 1
ATOM 2060 N N . SER A 1 282 ? 6.965 -12.023 4.258 1 95.38 282 SER A N 1
ATOM 2061 C CA . SER A 1 282 ? 7.941 -13.109 4.184 1 95.38 282 SER A CA 1
ATOM 2062 C C . SER A 1 282 ? 7.469 -14.336 4.953 1 95.38 282 SER A C 1
ATOM 2064 O O . SER A 1 282 ? 7.668 -15.469 4.508 1 95.38 282 SER A O 1
ATOM 2066 N N . GLN A 1 283 ? 6.887 -14.109 6.074 1 95.44 283 GLN A N 1
ATOM 2067 C CA . GLN A 1 283 ? 6.414 -15.234 6.871 1 95.44 283 GLN A CA 1
ATOM 2068 C C . GLN A 1 283 ? 5.309 -16 6.145 1 95.44 283 GLN A C 1
ATOM 2070 O O . GLN A 1 283 ? 5.34 -17.234 6.07 1 95.44 283 GLN A O 1
ATOM 2075 N N . MET A 1 284 ? 4.355 -15.305 5.609 1 97.44 284 MET A N 1
ATOM 2076 C CA . MET A 1 284 ? 3.256 -15.938 4.887 1 97.44 284 MET A CA 1
ATOM 2077 C C . MET A 1 284 ? 3.76 -16.641 3.627 1 97.44 284 MET A C 1
ATOM 2079 O O . MET A 1 284 ? 3.264 -17.703 3.26 1 97.44 284 MET A O 1
ATOM 2083 N N . VAL A 1 285 ? 4.73 -16.016 2.98 1 98 285 VAL A N 1
ATOM 2084 C CA . VAL A 1 285 ? 5.34 -16.625 1.806 1 98 285 VAL A CA 1
ATOM 2085 C C . VAL A 1 285 ? 5.961 -17.969 2.188 1 98 285 VAL A C 1
ATOM 2087 O O . VAL A 1 285 ? 5.77 -18.969 1.489 1 98 285 VAL A O 1
ATOM 2090 N N . GLY A 1 286 ? 6.691 -17.969 3.299 1 96.62 286 GLY A N 1
ATOM 2091 C CA . GLY A 1 286 ? 7.285 -19.203 3.762 1 96.62 286 GLY A CA 1
ATOM 2092 C C . GLY A 1 286 ? 6.262 -20.297 4.012 1 96.62 286 GLY A C 1
ATOM 2093 O O . GLY A 1 286 ? 6.465 -21.453 3.621 1 96.62 286 GLY A O 1
ATOM 2094 N N . GLU A 1 287 ? 5.207 -19.938 4.629 1 96.06 287 GLU A N 1
ATOM 2095 C CA . GLU A 1 287 ? 4.141 -20.891 4.906 1 96.06 287 GLU A CA 1
ATOM 2096 C C . GLU A 1 287 ? 3.498 -21.391 3.613 1 96.06 287 GLU A C 1
ATOM 2098 O O . GLU A 1 287 ? 3.178 -22.578 3.49 1 96.06 287 GLU A O 1
ATOM 2103 N N . ALA A 1 288 ? 3.33 -20.531 2.703 1 97.69 288 ALA A N 1
ATOM 2104 C CA . ALA A 1 288 ? 2.76 -20.922 1.417 1 97.69 288 ALA A CA 1
ATOM 2105 C C . ALA A 1 288 ? 3.697 -21.859 0.662 1 97.69 288 ALA A C 1
ATOM 2107 O O . ALA A 1 288 ? 3.246 -22.734 -0.065 1 97.69 288 ALA A O 1
ATOM 2108 N N . VAL A 1 289 ? 4.988 -21.625 0.786 1 97.38 289 VAL A N 1
ATOM 2109 C CA . VAL A 1 289 ? 5.977 -22.531 0.192 1 97.38 289 VAL A CA 1
ATOM 2110 C C . VAL A 1 289 ? 5.781 -23.938 0.734 1 97.38 289 VAL A C 1
ATOM 2112 O O . VAL A 1 289 ? 5.852 -24.906 -0.02 1 97.38 289 VAL A O 1
ATOM 2115 N N . ASP A 1 290 ? 5.539 -24.016 2.016 1 95.62 290 ASP A N 1
ATOM 2116 C CA . ASP A 1 290 ? 5.27 -25.328 2.613 1 95.62 290 ASP A CA 1
ATOM 2117 C C . ASP A 1 290 ? 4.09 -26.016 1.932 1 95.62 290 ASP A C 1
ATOM 2119 O O . ASP A 1 290 ? 4.098 -27.234 1.74 1 95.62 290 ASP A O 1
ATOM 2123 N N . GLY A 1 291 ? 3.105 -25.219 1.583 1 96.75 291 GLY A N 1
ATOM 2124 C CA . GLY A 1 291 ? 1.967 -25.766 0.865 1 96.75 291 GLY A CA 1
ATOM 2125 C C . GLY A 1 291 ? 2.338 -26.359 -0.484 1 96.75 291 GLY A C 1
ATOM 2126 O O . GLY A 1 291 ? 1.8 -27.391 -0.889 1 96.75 291 GLY A O 1
ATOM 2127 N N . ILE A 1 292 ? 3.236 -25.719 -1.189 1 97.25 292 ILE A N 1
ATOM 2128 C CA . ILE A 1 292 ? 3.688 -26.219 -2.482 1 97.25 292 ILE A CA 1
ATOM 2129 C C . ILE A 1 292 ? 4.43 -27.547 -2.291 1 97.25 292 ILE A C 1
ATOM 2131 O O . ILE A 1 292 ? 4.238 -28.484 -3.062 1 97.25 292 ILE A O 1
ATOM 2135 N N . TRP A 1 293 ? 5.211 -27.594 -1.266 1 95.5 293 TRP A N 1
ATOM 2136 C CA . TRP A 1 293 ? 5.945 -28.828 -0.997 1 95.5 293 TRP A CA 1
ATOM 2137 C C . TRP A 1 293 ? 4.992 -29.969 -0.673 1 95.5 293 TRP A C 1
ATOM 2139 O O . TRP A 1 293 ? 5.234 -31.125 -1.061 1 95.5 293 TRP A O 1
ATOM 2149 N N . ASN A 1 294 ? 3.938 -29.672 0.063 1 95.81 294 ASN A N 1
ATOM 2150 C CA . ASN A 1 294 ? 2.91 -30.672 0.304 1 95.81 294 ASN A CA 1
ATOM 2151 C C . ASN A 1 294 ? 2.322 -31.203 -1.003 1 95.81 294 ASN A C 1
ATOM 2153 O O . ASN A 1 294 ? 2.064 -32.406 -1.137 1 95.81 294 ASN A O 1
ATOM 2157 N N . VAL A 1 295 ? 2.105 -30.344 -1.926 1 96.5 295 VAL A N 1
ATOM 2158 C CA . VAL A 1 295 ? 1.546 -30.734 -3.215 1 96.5 295 VAL A CA 1
ATOM 2159 C C . VAL A 1 295 ? 2.533 -31.625 -3.957 1 96.5 295 VAL A C 1
ATOM 2161 O O . VAL A 1 295 ? 2.154 -32.688 -4.48 1 96.5 295 VAL A O 1
ATOM 2164 N N . LEU A 1 296 ? 3.781 -31.219 -3.977 1 96.44 296 LEU A N 1
ATOM 2165 C CA . LEU A 1 296 ? 4.816 -32.031 -4.617 1 96.44 296 LEU A CA 1
ATOM 2166 C C . LEU A 1 296 ? 4.859 -33.438 -4.023 1 96.44 296 LEU A C 1
ATOM 2168 O O . LEU A 1 296 ? 5.008 -34.406 -4.75 1 96.44 296 LEU A O 1
ATOM 2172 N N . THR A 1 297 ? 4.676 -33.469 -2.748 1 94.44 297 THR A N 1
ATOM 2173 C CA . THR A 1 297 ? 4.699 -34.75 -2.053 1 94.44 297 THR A CA 1
ATOM 2174 C C . THR A 1 297 ? 3.459 -35.594 -2.391 1 94.44 297 THR A C 1
ATOM 2176 O O . THR A 1 297 ? 3.562 -36.75 -2.736 1 94.44 297 THR A O 1
ATOM 2179 N N . ALA A 1 298 ? 2.342 -34.969 -2.285 1 93.5 298 ALA A N 1
ATOM 2180 C CA . ALA A 1 298 ? 1.074 -35.656 -2.502 1 93.5 298 ALA A CA 1
ATOM 2181 C C . ALA A 1 298 ? 0.993 -36.219 -3.918 1 93.5 298 ALA A C 1
ATOM 2183 O O . ALA A 1 298 ? 0.405 -37.281 -4.137 1 93.5 298 ALA A O 1
ATOM 2184 N N . PHE A 1 299 ? 1.597 -35.562 -4.84 1 94.94 299 PHE A N 1
ATOM 2185 C CA . PHE A 1 299 ? 1.56 -36 -6.23 1 94.94 299 PHE A CA 1
ATOM 2186 C C . PHE A 1 299 ? 2.773 -36.875 -6.562 1 94.94 299 PHE A C 1
ATOM 2188 O O . PHE A 1 299 ? 3.031 -37.156 -7.73 1 94.94 299 PHE A O 1
ATOM 2195 N N . ARG A 1 300 ? 3.592 -37.188 -5.543 1 94.31 300 ARG A N 1
ATOM 2196 C CA . ARG A 1 300 ? 4.738 -38.094 -5.633 1 94.31 300 ARG A CA 1
ATOM 2197 C C . ARG A 1 300 ? 5.77 -37.562 -6.625 1 94.31 300 ARG A C 1
ATOM 2199 O O . ARG A 1 300 ? 6.328 -38.344 -7.414 1 94.31 300 ARG A O 1
ATOM 2206 N N . MET A 1 301 ? 5.906 -36.281 -6.57 1 96.62 301 MET A N 1
ATOM 2207 C CA . MET A 1 301 ? 6.871 -35.656 -7.477 1 96.62 301 MET A CA 1
ATOM 2208 C C . MET A 1 301 ? 8.258 -35.594 -6.836 1 96.62 301 MET A C 1
ATOM 2210 O O . MET A 1 301 ? 9.25 -35.344 -7.52 1 96.62 301 MET A O 1
ATOM 2214 N N . ILE A 1 302 ? 8.273 -35.719 -5.586 1 92.69 302 ILE A N 1
ATOM 2215 C CA . ILE A 1 302 ? 9.539 -35.75 -4.867 1 92.69 302 ILE A CA 1
ATOM 2216 C C . ILE A 1 302 ? 9.625 -37 -4.004 1 92.69 302 ILE A C 1
ATOM 2218 O O . ILE A 1 302 ? 8.609 -37.656 -3.754 1 92.69 302 ILE A O 1
ATOM 2222 N N . GLY A 1 303 ? 10.906 -37.438 -3.662 1 78.5 303 GLY A N 1
ATOM 2223 C CA . GLY A 1 303 ? 11.133 -38.656 -2.924 1 78.5 303 GLY A CA 1
ATOM 2224 C C . GLY A 1 303 ? 10.641 -38.594 -1.49 1 78.5 303 GLY A C 1
ATOM 2225 O O . GLY A 1 303 ? 10.383 -37.5 -0.967 1 78.5 303 GLY A O 1
ATOM 2226 N N . ASP A 1 304 ? 10.477 -39.781 -0.886 1 66.31 304 ASP A N 1
ATOM 2227 C CA . ASP A 1 304 ? 9.883 -40 0.428 1 66.31 304 ASP A CA 1
ATOM 2228 C C . ASP A 1 304 ? 10.664 -39.281 1.519 1 66.31 304 ASP A C 1
ATOM 2230 O O . ASP A 1 304 ? 10.078 -38.812 2.512 1 66.31 304 ASP A O 1
ATOM 2234 N N . LYS A 1 305 ? 11.93 -39.188 1.396 1 59.25 305 LYS A N 1
ATOM 2235 C CA . LYS A 1 305 ? 12.711 -38.594 2.471 1 59.25 305 LYS A CA 1
ATOM 2236 C C . LYS A 1 305 ? 12.398 -37.094 2.617 1 59.25 305 LYS A C 1
ATOM 2238 O O . LYS A 1 305 ? 12.477 -36.562 3.717 1 59.25 305 LYS A O 1
ATOM 2243 N N . ALA A 1 306 ? 12.031 -36.5 1.584 1 54.81 306 ALA A N 1
ATOM 2244 C CA . ALA A 1 306 ? 11.758 -35.062 1.572 1 54.81 306 ALA A CA 1
ATOM 2245 C C . ALA A 1 306 ? 10.289 -34.781 1.903 1 54.81 306 ALA A C 1
ATOM 2247 O O . ALA A 1 306 ? 9.922 -33.656 2.18 1 54.81 306 ALA A O 1
ATOM 2248 N N . ALA A 1 307 ? 9.562 -35.875 2.078 1 61.59 307 ALA A N 1
ATOM 2249 C CA . ALA A 1 307 ? 8.102 -35.812 2.01 1 61.59 307 ALA A CA 1
ATOM 2250 C C . ALA A 1 307 ? 7.504 -35.562 3.393 1 61.59 307 ALA A C 1
ATOM 2252 O O . ALA A 1 307 ? 7.164 -36.531 4.102 1 61.59 307 ALA A O 1
ATOM 2253 N N . VAL A 1 308 ? 8.078 -34.562 4.07 1 61.53 308 VAL A N 1
ATOM 2254 C CA . VAL A 1 308 ? 7.316 -34.281 5.281 1 61.53 308 VAL A CA 1
ATOM 2255 C C . VAL A 1 308 ? 6.203 -33.281 4.973 1 61.53 308 VAL A C 1
ATOM 2257 O O . VAL A 1 308 ? 6.473 -32.156 4.543 1 61.53 308 VAL A O 1
ATOM 2260 N N . VAL A 1 309 ? 4.961 -33.875 4.992 1 69.56 309 VAL A N 1
ATOM 2261 C CA . VAL A 1 309 ? 3.807 -33 4.832 1 69.56 309 VAL A CA 1
ATOM 2262 C C . VAL A 1 309 ? 3.672 -32.094 6.055 1 69.56 309 VAL A C 1
ATOM 2264 O O . VAL A 1 309 ? 3.631 -32.562 7.191 1 69.56 309 VAL A O 1
ATOM 2267 N N . ARG A 1 310 ? 3.844 -30.891 5.754 1 76.69 310 ARG A N 1
ATOM 2268 C CA . ARG A 1 310 ? 3.68 -29.875 6.781 1 76.69 310 ARG A CA 1
ATOM 2269 C C . ARG A 1 310 ? 2.215 -29.469 6.926 1 76.69 310 ARG A C 1
ATOM 2271 O O . ARG A 1 310 ? 1.545 -29.188 5.93 1 76.69 310 ARG A O 1
ATOM 2278 N N . HIS A 1 311 ? 1.667 -29.797 8.125 1 78 311 HIS A N 1
ATOM 2279 C CA . HIS A 1 311 ? 0.271 -29.422 8.336 1 78 311 HIS A CA 1
ATOM 2280 C C . HIS A 1 311 ? 0.15 -28.266 9.312 1 78 311 HIS A C 1
ATOM 2282 O O . HIS A 1 311 ? 0.906 -28.172 10.281 1 78 311 HIS A O 1
ATOM 2288 N N . ARG A 1 312 ? -0.588 -27.328 8.797 1 80.69 312 ARG A N 1
ATOM 2289 C CA . ARG A 1 312 ? -0.93 -26.266 9.742 1 80.69 312 ARG A CA 1
ATOM 2290 C C . ARG A 1 312 ? -2.039 -26.719 10.688 1 80.69 312 ARG A C 1
ATOM 2292 O O . ARG A 1 312 ? -3.07 -27.219 10.242 1 80.69 312 ARG A O 1
ATOM 2299 N N . LYS A 1 313 ? -1.681 -26.562 11.984 1 81.69 313 LYS A N 1
ATOM 2300 C CA . LYS A 1 313 ? -2.74 -26.781 12.961 1 81.69 313 LYS A CA 1
ATOM 2301 C C . LYS A 1 313 ? -3.688 -25.594 13.039 1 81.69 313 LYS A C 1
ATOM 2303 O O . LYS A 1 313 ? -3.256 -24.438 12.906 1 81.69 313 LYS A O 1
ATOM 2308 N N . GLY A 1 314 ? -4.953 -25.875 13.07 1 88.62 314 GLY A N 1
ATOM 2309 C CA . GLY A 1 314 ? -5.918 -24.828 13.367 1 88.62 314 GLY A CA 1
ATOM 2310 C C . GLY A 1 314 ? -6.391 -24.078 12.133 1 88.62 314 GLY A C 1
ATOM 2311 O O . GLY A 1 314 ? -6.641 -22.875 12.188 1 88.62 314 GLY A O 1
ATOM 2312 N N . VAL A 1 315 ? -6.375 -24.766 10.969 1 94.12 315 VAL A N 1
ATOM 2313 C CA . VAL A 1 315 ? -6.926 -24.125 9.773 1 94.12 315 VAL A CA 1
ATOM 2314 C C . VAL A 1 315 ? -8.43 -23.938 9.945 1 94.12 315 VAL A C 1
ATOM 2316 O O . VAL A 1 315 ? -9.133 -24.844 10.406 1 94.12 315 VAL A O 1
ATOM 2319 N N . THR A 1 316 ? -8.891 -22.703 9.664 1 96.94 316 THR A N 1
ATOM 2320 C CA . THR A 1 316 ? -10.328 -22.453 9.703 1 96.94 316 THR A CA 1
ATOM 2321 C C . THR A 1 316 ? -10.945 -22.625 8.32 1 96.94 316 THR A C 1
ATOM 2323 O O . THR A 1 316 ? -10.539 -21.953 7.363 1 96.94 316 THR A O 1
ATOM 2326 N N . VAL A 1 317 ? -11.922 -23.516 8.219 1 97 317 VAL A N 1
ATOM 2327 C CA . VAL A 1 317 ? -12.617 -23.719 6.949 1 97 317 VAL A CA 1
ATOM 2328 C C . VAL A 1 317 ? -13.938 -22.953 6.965 1 97 317 VAL A C 1
ATOM 2330 O O . VAL A 1 317 ? -14.836 -23.266 7.75 1 97 317 VAL A O 1
ATOM 2333 N N . CYS A 1 318 ? -14.055 -21.984 6.07 1 96.62 318 CYS A N 1
ATOM 2334 C CA . CYS A 1 318 ? -15.266 -21.172 5.973 1 96.62 318 CYS A CA 1
ATOM 2335 C C . CYS A 1 318 ? -16.203 -21.719 4.898 1 96.62 318 CYS A C 1
ATOM 2337 O O . CYS A 1 318 ? -15.805 -21.859 3.74 1 96.62 318 CYS A O 1
ATOM 2339 N N . LYS A 1 319 ? -17.438 -21.875 5.301 1 94.81 319 LYS A N 1
ATOM 2340 C CA . LYS A 1 319 ? -18.453 -22.344 4.363 1 94.81 319 LYS A CA 1
ATOM 2341 C C . LYS A 1 319 ? -18.891 -21.234 3.43 1 94.81 319 LYS A C 1
ATOM 2343 O O . LYS A 1 319 ? -19.297 -21.484 2.293 1 94.81 319 LYS A O 1
ATOM 2348 N N . ARG A 1 320 ? -18.797 -20.094 4.008 1 91.12 320 ARG A N 1
ATOM 2349 C CA . ARG A 1 320 ? -19.172 -18.891 3.262 1 91.12 320 ARG A CA 1
ATOM 2350 C C . ARG A 1 320 ? -18.359 -17.688 3.723 1 91.12 320 ARG A C 1
ATOM 2352 O O . ARG A 1 320 ? -17.828 -17.688 4.832 1 91.12 320 ARG A O 1
ATOM 2359 N N . SER A 1 321 ? -18.312 -16.766 2.766 1 93.56 321 SER A N 1
ATOM 2360 C CA . SER A 1 321 ? -17.703 -15.484 3.115 1 93.56 321 SER A CA 1
ATOM 2361 C C . SER A 1 321 ? -18.422 -14.328 2.432 1 93.56 321 SER A C 1
ATOM 2363 O O . SER A 1 321 ? -19.188 -14.531 1.487 1 93.56 321 SER A O 1
ATOM 2365 N N . PHE A 1 322 ? -18.203 -13.156 2.98 1 91.19 322 PHE A N 1
ATOM 2366 C CA . PHE A 1 322 ? -18.844 -11.977 2.396 1 91.19 322 PHE A CA 1
ATOM 2367 C C . PHE A 1 322 ? -18.094 -10.711 2.787 1 91.19 322 PHE A C 1
ATOM 2369 O O . PHE A 1 322 ? -17.469 -10.656 3.848 1 91.19 322 PHE A O 1
ATOM 2376 N N . TRP A 1 323 ? -18.266 -9.727 1.942 1 92.81 323 TRP A N 1
ATOM 2377 C CA . TRP A 1 323 ? -17.75 -8.391 2.234 1 92.81 323 TRP A CA 1
ATOM 2378 C C . TRP A 1 323 ? -18.859 -7.492 2.785 1 92.81 323 TRP A C 1
ATOM 2380 O O . TRP A 1 323 ? -20 -7.559 2.33 1 92.81 323 TRP A O 1
ATOM 2390 N N . ILE A 1 324 ? -18.438 -6.734 3.695 1 94.06 324 ILE A N 1
ATOM 2391 C CA . ILE A 1 324 ? -19.266 -5.605 4.094 1 94.06 324 ILE A CA 1
ATOM 2392 C C . ILE A 1 324 ? -18.844 -4.355 3.324 1 94.06 324 ILE A C 1
ATOM 2394 O O . ILE A 1 324 ? -17.641 -4.062 3.209 1 94.06 324 ILE A O 1
ATOM 2398 N N . PHE A 1 325 ? -19.859 -3.646 2.812 1 93.62 325 PHE A N 1
ATOM 2399 C CA . PHE A 1 325 ? -19.609 -2.436 2.039 1 93.62 325 PHE A CA 1
ATOM 2400 C C . PHE A 1 325 ? -20.203 -1.217 2.74 1 93.62 325 PHE A C 1
ATOM 2402 O O . PHE A 1 325 ? -21.188 -1.332 3.477 1 93.62 325 PHE A O 1
ATOM 2409 N N . SER A 1 326 ? -19.578 -0.144 2.494 1 93.88 326 SER A N 1
ATOM 2410 C CA . SER A 1 326 ? -20.141 1.099 3.014 1 93.88 326 SER A CA 1
ATOM 2411 C C . SER A 1 326 ? -21.125 1.723 2.02 1 93.88 326 SER A C 1
ATOM 2413 O O . SER A 1 326 ? -20.875 1.708 0.812 1 93.88 326 SER A O 1
ATOM 2415 N N . ASP A 1 327 ? -22.141 2.309 2.496 1 93.5 327 ASP A N 1
ATOM 2416 C CA . ASP A 1 327 ? -23.062 3.047 1.647 1 93.5 327 ASP A CA 1
ATOM 2417 C C . ASP A 1 327 ? -22.828 4.551 1.745 1 93.5 327 ASP A C 1
ATOM 2419 O O . ASP A 1 327 ? -23.562 5.344 1.148 1 93.5 327 ASP A O 1
ATOM 2423 N N . LYS A 1 328 ? -21.828 4.945 2.521 1 92.81 328 LYS A N 1
ATOM 2424 C CA . LYS A 1 328 ? -21.469 6.344 2.717 1 92.81 328 LYS A CA 1
ATOM 2425 C C . LYS A 1 328 ? -19.969 6.543 2.521 1 92.81 328 LYS A C 1
ATOM 2427 O O . LYS A 1 328 ? -19.188 5.582 2.559 1 92.81 328 LYS A O 1
ATOM 2432 N N . GLY A 1 329 ? -19.703 7.766 2.27 1 92.19 329 GLY A N 1
ATOM 2433 C CA . GLY A 1 329 ? -18.297 8.117 2.156 1 92.19 329 GLY A CA 1
ATOM 2434 C C . GLY A 1 329 ? -17.734 8.719 3.43 1 92.19 329 GLY A C 1
ATOM 2435 O O . GLY A 1 329 ? -18.484 9.227 4.27 1 92.19 329 GLY A O 1
ATOM 2436 N N . GLY A 1 330 ? -16.391 8.617 3.543 1 94.31 330 GLY A N 1
ATOM 2437 C CA . GLY A 1 330 ? -15.703 9.188 4.688 1 94.31 330 GLY A CA 1
ATOM 2438 C C . GLY A 1 330 ? -14.328 8.594 4.914 1 94.31 330 GLY A C 1
ATOM 2439 O O . GLY A 1 330 ? -13.695 8.109 3.973 1 94.31 330 GLY A O 1
ATOM 2440 N N . PHE A 1 331 ? -13.898 8.828 6.117 1 95.06 331 PHE A N 1
ATOM 2441 C CA . PHE A 1 331 ? -12.609 8.32 6.566 1 95.06 331 PHE A CA 1
ATOM 2442 C C . PHE A 1 331 ? -12.781 7.043 7.383 1 95.06 331 PHE A C 1
ATOM 2444 O O . PHE A 1 331 ? -13.266 7.086 8.516 1 95.06 331 PHE A O 1
ATOM 2451 N N . LEU A 1 332 ? -12.266 5.902 6.855 1 96.25 332 LEU A N 1
ATOM 2452 C CA . LEU A 1 332 ? -12.594 4.57 7.344 1 96.25 332 LEU A CA 1
ATOM 2453 C C . LEU A 1 332 ? -11.508 4.039 8.273 1 96.25 332 LEU A C 1
ATOM 2455 O O . LEU A 1 332 ? -10.32 4.188 7.984 1 96.25 332 LEU A O 1
ATOM 2459 N N . THR A 1 333 ? -11.969 3.471 9.398 1 96.12 333 THR A N 1
ATOM 2460 C CA . THR A 1 333 ? -11.078 2.721 10.273 1 96.12 333 THR A CA 1
ATOM 2461 C C . THR A 1 333 ? -11.633 1.326 10.547 1 96.12 333 THR A C 1
ATOM 2463 O O . THR A 1 333 ? -12.758 1.184 11.047 1 96.12 333 THR A O 1
ATOM 2466 N N . VAL A 1 334 ? -10.875 0.361 10.227 1 97.38 334 VAL A N 1
ATOM 2467 C CA . VAL A 1 334 ? -11.234 -1.028 10.484 1 97.38 334 VAL A CA 1
ATOM 2468 C C . VAL A 1 334 ? -10.414 -1.57 11.648 1 97.38 334 VAL A C 1
ATOM 2470 O O . VAL A 1 334 ? -9.18 -1.555 11.602 1 97.38 334 VAL A O 1
ATOM 2473 N N . ARG A 1 335 ? -10.992 -2.154 12.602 1 95.44 335 ARG A N 1
ATOM 2474 C CA . ARG A 1 335 ? -10.336 -2.404 13.875 1 95.44 335 ARG A CA 1
ATOM 2475 C C . ARG A 1 335 ? -9.727 -3.803 13.914 1 95.44 335 ARG A C 1
ATOM 2477 O O . ARG A 1 335 ? -8.555 -3.965 14.25 1 95.44 335 ARG A O 1
ATOM 2484 N N . PRO A 1 336 ? -10.508 -4.867 13.594 1 97.31 336 PRO A N 1
ATOM 2485 C CA . PRO A 1 336 ? -9.938 -6.203 13.773 1 97.31 336 PRO A CA 1
ATOM 2486 C C . PRO A 1 336 ? -8.836 -6.516 12.758 1 97.31 336 PRO A C 1
ATOM 2488 O O . PRO A 1 336 ? -8.906 -6.062 11.617 1 97.31 336 PRO A O 1
ATOM 2491 N N . GLN A 1 337 ? -7.887 -7.281 13.188 1 97.31 337 GLN A N 1
ATOM 2492 C CA . GLN A 1 337 ? -6.828 -7.75 12.305 1 97.31 337 GLN A CA 1
ATOM 2493 C C . GLN A 1 337 ? -7.27 -8.992 11.531 1 97.31 337 GLN A C 1
ATOM 2495 O O . GLN A 1 337 ? -8.211 -9.68 11.938 1 97.31 337 GLN A O 1
ATOM 2500 N N . VAL A 1 338 ? -6.633 -9.258 10.445 1 98 338 VAL A N 1
ATOM 2501 C CA . VAL A 1 338 ? -6.926 -10.477 9.695 1 98 338 VAL A CA 1
ATOM 2502 C C . VAL A 1 338 ? -6.633 -11.703 10.555 1 98 338 VAL A C 1
ATOM 2504 O O . VAL A 1 338 ? -5.797 -11.648 11.461 1 98 338 VAL A O 1
ATOM 2507 N N . ASN A 1 339 ? -7.336 -12.766 10.227 1 97.94 339 ASN A N 1
ATOM 2508 C CA . ASN A 1 339 ? -7.211 -14.055 10.898 1 97.94 339 ASN A CA 1
ATOM 2509 C C . ASN A 1 339 ? -7.566 -13.953 12.375 1 97.94 339 ASN A C 1
ATOM 2511 O O . ASN A 1 339 ? -6.961 -14.633 13.211 1 97.94 339 ASN A O 1
ATOM 2515 N N . THR A 1 340 ? -8.359 -13.023 12.789 1 98.25 340 THR A N 1
ATOM 2516 C CA . THR A 1 340 ? -8.938 -12.938 14.125 1 98.25 340 THR A CA 1
ATOM 2517 C C . THR A 1 340 ? -10.453 -13.133 14.07 1 98.25 340 THR A C 1
ATOM 2519 O O . THR A 1 340 ? -11.078 -12.883 13.039 1 98.25 340 THR A O 1
ATOM 2522 N N . TRP A 1 341 ? -10.938 -13.609 15.172 1 98.25 341 TRP A N 1
ATOM 2523 C CA . TRP A 1 341 ? -12.375 -13.844 15.242 1 98.25 341 TRP A CA 1
ATOM 2524 C C . TRP A 1 341 ? -13.102 -12.602 15.758 1 98.25 341 TRP A C 1
ATOM 2526 O O . TRP A 1 341 ? -12.594 -11.883 16.625 1 98.25 341 TRP A O 1
ATOM 2536 N N . VAL A 1 342 ? -14.297 -12.359 15.203 1 98.31 342 VAL A N 1
ATOM 2537 C CA . VAL A 1 342 ? -15.203 -11.336 15.703 1 98.31 342 VAL A CA 1
ATOM 2538 C C . VAL A 1 342 ? -16.531 -11.969 16.078 1 98.31 342 VAL A C 1
ATOM 2540 O O . VAL A 1 342 ? -16.953 -12.953 15.477 1 98.31 342 VAL A O 1
ATOM 2543 N N . SER A 1 343 ? -17.188 -11.367 17.047 1 97.81 343 SER A N 1
ATOM 2544 C CA . SER A 1 343 ? -18.484 -11.875 17.5 1 97.81 343 SER A CA 1
ATOM 2545 C C . SER A 1 343 ? -19.641 -11.141 16.828 1 97.81 343 SER A C 1
ATOM 2547 O O . SER A 1 343 ? -19.516 -9.961 16.5 1 97.81 343 SER A O 1
ATOM 2549 N N . LYS A 1 344 ? -20.688 -11.891 16.766 1 96.69 344 LYS A N 1
ATOM 2550 C CA . LYS A 1 344 ? -21.906 -11.234 16.281 1 96.69 344 LYS A CA 1
ATOM 2551 C C . LYS A 1 344 ? -22.234 -9.992 17.109 1 96.69 344 LYS A C 1
ATOM 2553 O O . LYS A 1 344 ? -22.219 -10.039 18.344 1 96.69 344 LYS A O 1
ATOM 2558 N N . GLY A 1 345 ? -22.422 -8.852 16.375 1 97.12 345 GLY A N 1
ATOM 2559 C CA . GLY A 1 345 ? -22.766 -7.605 17.047 1 97.12 345 GLY A CA 1
ATOM 2560 C C . GLY A 1 345 ? -21.562 -6.738 17.359 1 97.12 345 GLY A C 1
ATOM 2561 O O . GLY A 1 345 ? -21.703 -5.566 17.703 1 97.12 345 GLY A O 1
ATOM 2562 N N . GLU A 1 346 ? -20.422 -7.27 17.203 1 97.31 346 GLU A N 1
ATOM 2563 C CA . GLU A 1 346 ? -19.188 -6.531 17.484 1 97.31 346 GLU A CA 1
ATOM 2564 C C . GLU A 1 346 ? -18.969 -5.43 16.438 1 97.31 346 GLU A C 1
ATOM 2566 O O . GLU A 1 346 ? -19.188 -5.637 15.25 1 97.31 346 GLU A O 1
ATOM 2571 N N . VAL A 1 347 ? -18.641 -4.246 16.906 1 97.94 347 VAL A N 1
ATOM 2572 C CA . VAL A 1 347 ? -18.25 -3.164 16 1 97.94 347 VAL A CA 1
ATOM 2573 C C . VAL A 1 347 ? -16.891 -3.465 15.383 1 97.94 347 VAL A C 1
ATOM 2575 O O . VAL A 1 347 ? -15.891 -3.602 16.094 1 97.94 347 VAL A O 1
ATOM 2578 N N . VAL A 1 348 ? -16.922 -3.516 14.055 1 98.38 348 VAL A N 1
ATOM 2579 C CA . VAL A 1 348 ? -15.68 -3.945 13.398 1 98.38 348 VAL A CA 1
ATOM 2580 C C . VAL A 1 348 ? -15.039 -2.762 12.68 1 98.38 348 VAL A C 1
ATOM 2582 O O . VAL A 1 348 ? -13.844 -2.797 12.367 1 98.38 348 VAL A O 1
ATOM 2585 N N . ALA A 1 349 ? -15.844 -1.72 12.383 1 98.38 349 ALA A N 1
ATOM 2586 C CA . ALA A 1 349 ? -15.297 -0.563 11.688 1 98.38 349 ALA A CA 1
ATOM 2587 C C . ALA A 1 349 ? -16.109 0.695 11.977 1 98.38 349 ALA A C 1
ATOM 2589 O O . ALA A 1 349 ? -17.25 0.612 12.422 1 98.38 349 ALA A O 1
ATOM 2590 N N . GLU A 1 350 ? -15.445 1.828 11.75 1 97.44 350 GLU A N 1
ATOM 2591 C CA . GLU A 1 350 ? -16.078 3.135 11.898 1 97.44 350 GLU A CA 1
ATOM 2592 C C . GLU A 1 350 ? -15.734 4.051 10.727 1 97.44 350 GLU A C 1
ATOM 2594 O O . GLU A 1 350 ? -14.633 3.996 10.188 1 97.44 350 GLU A O 1
ATOM 2599 N N . LEU A 1 351 ? -16.703 4.777 10.367 1 95.56 351 LEU A N 1
ATOM 2600 C CA . LEU A 1 351 ? -16.562 5.785 9.328 1 95.56 351 LEU A CA 1
ATOM 2601 C C . LEU A 1 351 ? -16.781 7.188 9.891 1 95.56 351 LEU A C 1
ATOM 2603 O O . LEU A 1 351 ? -17.797 7.449 10.539 1 95.56 351 LEU A O 1
ATOM 2607 N N . ARG A 1 352 ? -15.781 8.062 9.625 1 94.62 352 ARG A N 1
ATOM 2608 C CA . ARG A 1 352 ? -15.883 9.453 10.07 1 94.62 352 ARG A CA 1
ATOM 2609 C C . ARG A 1 352 ? -15.844 10.414 8.891 1 94.62 352 ARG A C 1
ATOM 2611 O O . ARG A 1 352 ? -15.266 10.102 7.848 1 94.62 352 ARG A O 1
ATOM 2618 N N . ASP A 1 353 ? -16.5 11.539 9.055 1 92.69 353 ASP A N 1
ATOM 2619 C CA . ASP A 1 353 ? -16.328 12.578 8.047 1 92.69 353 ASP A CA 1
ATOM 2620 C C . ASP A 1 353 ? -14.992 13.305 8.234 1 92.69 353 ASP A C 1
ATOM 2622 O O . ASP A 1 353 ? -14.211 12.961 9.125 1 92.69 353 ASP A O 1
ATOM 2626 N N . LEU A 1 354 ? -14.703 14.227 7.352 1 92.75 354 LEU A N 1
ATOM 2627 C CA . LEU A 1 354 ? -13.383 14.852 7.359 1 92.75 354 LEU A CA 1
ATOM 2628 C C . LEU A 1 354 ? -13.289 15.906 8.461 1 92.75 354 LEU A C 1
ATOM 2630 O O . LEU A 1 354 ? -12.297 16.625 8.547 1 92.75 354 LEU A O 1
ATOM 2634 N N . TYR A 1 355 ? -14.273 15.977 9.289 1 90.94 355 TYR A N 1
ATOM 2635 C CA . TYR A 1 355 ? -14.234 16.844 10.469 1 90.94 355 TYR A CA 1
ATOM 2636 C C . TYR A 1 355 ? -14.109 16.016 11.742 1 90.94 355 TYR A C 1
ATOM 2638 O O . TYR A 1 355 ? -14.078 16.562 12.844 1 90.94 355 TYR A O 1
ATOM 2646 N N . GLY A 1 356 ? -14.102 14.68 11.578 1 90.56 356 GLY A N 1
ATOM 2647 C CA . GLY A 1 356 ? -13.836 13.789 12.703 1 90.56 356 GLY A CA 1
ATOM 2648 C C . GLY A 1 356 ? -15.102 13.227 13.32 1 90.56 356 GLY A C 1
ATOM 2649 O O . GLY A 1 356 ? -15.031 12.406 14.242 1 90.56 356 GLY A O 1
ATOM 2650 N N . SER A 1 357 ? -16.219 13.609 12.805 1 91.56 357 SER A N 1
ATOM 2651 C CA . SER A 1 357 ? -17.469 13.133 13.359 1 91.56 357 SER A CA 1
ATOM 2652 C C . SER A 1 357 ? -17.812 11.734 12.859 1 91.56 357 SER A C 1
ATOM 2654 O O . SER A 1 357 ? -17.594 11.422 11.688 1 91.56 357 SER A O 1
ATOM 2656 N N . LEU A 1 358 ? -18.406 10.969 13.797 1 93.38 358 LEU A N 1
ATOM 2657 C CA . LEU A 1 358 ? -18.812 9.617 13.438 1 93.38 358 LEU A CA 1
ATOM 2658 C C . LEU A 1 358 ? -19.984 9.648 12.461 1 93.38 358 LEU A C 1
ATOM 2660 O O . LEU A 1 358 ? -20.984 10.32 12.711 1 93.38 358 LEU A O 1
ATOM 2664 N N . VAL A 1 359 ? -19.875 9 11.383 1 93.56 359 VAL A N 1
ATOM 2665 C CA . VAL A 1 359 ? -20.891 8.938 10.336 1 93.56 359 VAL A CA 1
ATOM 2666 C C . VAL A 1 359 ? -21.609 7.594 10.398 1 93.56 359 VAL A C 1
ATOM 2668 O O . VAL A 1 359 ? -22.844 7.539 10.273 1 93.56 359 VAL A O 1
ATOM 2671 N N . LYS A 1 360 ? -20.797 6.555 10.586 1 95.12 360 LYS A N 1
ATOM 2672 C CA . LYS A 1 360 ? -21.375 5.215 10.531 1 95.12 360 LYS A CA 1
ATOM 2673 C C . LYS A 1 360 ? -20.5 4.207 11.258 1 95.12 360 LYS A C 1
ATOM 2675 O O . LYS A 1 360 ? -19.266 4.336 11.266 1 95.12 360 LYS A O 1
ATOM 2680 N N . THR A 1 361 ? -21.141 3.283 11.875 1 97.06 361 THR A N 1
ATOM 2681 C CA . THR A 1 361 ? -20.453 2.123 12.445 1 97.06 361 THR A CA 1
ATOM 2682 C C . THR A 1 361 ? -20.859 0.85 11.703 1 97.06 361 THR A C 1
ATOM 2684 O O . THR A 1 361 ? -22 0.719 11.25 1 97.06 361 THR A O 1
ATOM 2687 N N . PHE A 1 362 ? -19.969 -0.081 11.625 1 97.38 362 PHE A N 1
ATOM 2688 C CA . PHE A 1 362 ? -20.219 -1.367 10.984 1 97.38 362 PHE A CA 1
ATOM 2689 C C . PHE A 1 362 ? -20.109 -2.504 11.992 1 97.38 362 PHE A C 1
ATOM 2691 O O . PHE A 1 362 ? -19.141 -2.574 12.758 1 97.38 362 PHE A O 1
ATOM 2698 N N . ILE A 1 363 ? -21.031 -3.357 11.969 1 97.31 363 ILE A N 1
ATOM 2699 C CA . ILE A 1 363 ? -21.078 -4.449 12.938 1 97.31 363 ILE A CA 1
ATOM 2700 C C . ILE A 1 363 ? -21.016 -5.789 12.211 1 97.31 363 ILE A C 1
ATOM 2702 O O . ILE A 1 363 ? -21.484 -5.902 11.07 1 97.31 363 ILE A O 1
ATOM 2706 N N . ALA A 1 364 ? -20.438 -6.809 12.875 1 96.69 364 ALA A N 1
ATOM 2707 C CA . ALA A 1 364 ? -20.469 -8.172 12.352 1 96.69 364 ALA A CA 1
ATOM 2708 C C . ALA A 1 364 ? -21.859 -8.797 12.539 1 96.69 364 ALA A C 1
ATOM 2710 O O . ALA A 1 364 ? -22.391 -8.805 13.648 1 96.69 364 ALA A O 1
ATOM 2711 N N . ASP A 1 365 ? -22.344 -9.359 11.492 1 92.06 365 ASP A N 1
ATOM 2712 C CA . ASP A 1 365 ? -23.688 -9.922 11.562 1 92.06 365 ASP A CA 1
ATOM 2713 C C . ASP A 1 365 ? -23.641 -11.383 12.016 1 92.06 365 ASP A C 1
ATOM 2715 O O . ASP A 1 365 ? -24.688 -12.008 12.219 1 92.06 365 ASP A O 1
ATOM 2719 N N . ASP A 1 366 ? -22.484 -11.914 12.117 1 92.5 366 ASP A N 1
ATOM 2720 C CA . ASP A 1 366 ? -22.266 -13.281 12.562 1 92.5 366 ASP A CA 1
ATOM 2721 C C . ASP A 1 366 ? -20.922 -13.43 13.266 1 92.5 366 ASP A C 1
ATOM 2723 O O . ASP A 1 366 ? -20.078 -12.531 13.188 1 92.5 366 ASP A O 1
ATOM 2727 N N . ASP A 1 367 ? -20.875 -14.586 14.102 1 96.94 367 ASP A N 1
ATOM 2728 C CA . ASP A 1 367 ? -19.516 -14.977 14.484 1 96.94 367 ASP A CA 1
ATOM 2729 C C . ASP A 1 367 ? -18.688 -15.352 13.25 1 96.94 367 ASP A C 1
ATOM 2731 O O . ASP A 1 367 ? -19.078 -16.219 12.469 1 96.94 367 ASP A O 1
ATOM 2735 N N . ALA A 1 368 ? -17.641 -14.656 13.102 1 97.81 368 ALA A N 1
ATOM 2736 C CA . ALA A 1 368 ? -16.906 -14.82 11.844 1 97.81 368 ALA A CA 1
ATOM 2737 C C . ALA A 1 368 ? -15.406 -14.617 12.047 1 97.81 368 ALA A C 1
ATOM 2739 O O . ALA A 1 368 ? -14.984 -14.086 13.07 1 97.81 368 ALA A O 1
ATOM 2740 N N . ILE A 1 369 ? -14.664 -15.102 11.148 1 98.5 369 ILE A N 1
ATOM 2741 C CA . ILE A 1 369 ? -13.227 -14.836 11.117 1 98.5 369 ILE A CA 1
ATOM 2742 C C . ILE A 1 369 ? -12.906 -13.805 10.047 1 98.5 369 ILE A C 1
ATOM 2744 O O . ILE A 1 369 ? -13.516 -13.812 8.969 1 98.5 369 ILE A O 1
ATOM 2748 N N . VAL A 1 370 ? -11.961 -12.906 10.352 1 98.62 370 VAL A N 1
ATOM 2749 C CA . VAL A 1 370 ? -11.57 -11.867 9.398 1 98.62 370 VAL A CA 1
ATOM 2750 C C . VAL A 1 370 ? -10.625 -12.461 8.352 1 98.62 370 VAL A C 1
ATOM 2752 O O . VAL A 1 370 ? -9.484 -12.797 8.656 1 98.62 370 VAL A O 1
ATOM 2755 N N . VAL A 1 371 ? -11.102 -12.547 7.102 1 98.31 371 VAL A N 1
ATOM 2756 C CA . VAL A 1 371 ? -10.32 -13.086 5.992 1 98.31 371 VAL A CA 1
ATOM 2757 C C . VAL A 1 371 ? -9.461 -11.977 5.383 1 98.31 371 VAL A C 1
ATOM 2759 O O . VAL A 1 371 ? -8.273 -12.188 5.098 1 98.31 371 VAL A O 1
ATOM 2762 N N . GLY A 1 372 ? -10.047 -10.867 5.184 1 98 372 GLY A N 1
ATOM 2763 C CA . GLY A 1 372 ? -9.422 -9.648 4.684 1 98 372 GLY A CA 1
ATOM 2764 C C . GLY A 1 372 ? -10.047 -8.391 5.242 1 98 372 GLY A C 1
ATOM 2765 O O . GLY A 1 372 ? -11.094 -8.438 5.895 1 98 372 GLY A O 1
ATOM 2766 N N . ARG A 1 373 ? -9.391 -7.273 5 1 97.75 373 ARG A N 1
ATOM 2767 C CA . ARG A 1 373 ? -9.914 -6 5.492 1 97.75 373 ARG A CA 1
ATOM 2768 C C . ARG A 1 373 ? -9.352 -4.832 4.688 1 97.75 373 ARG A C 1
ATOM 2770 O O . ARG A 1 373 ? -8.242 -4.906 4.168 1 97.75 373 ARG A O 1
ATOM 2777 N N . SER A 1 374 ? -10.117 -3.787 4.691 1 96.31 374 SER A N 1
ATOM 2778 C CA . SER A 1 374 ? -9.633 -2.547 4.09 1 96.31 374 SER A CA 1
ATOM 2779 C C . SER A 1 374 ? -8.539 -1.914 4.938 1 96.31 374 SER A C 1
ATOM 2781 O O . SER A 1 374 ? -8.633 -1.893 6.168 1 96.31 374 SER A O 1
ATOM 2783 N N . MET A 1 375 ? -7.559 -1.442 4.23 1 93.94 375 MET A N 1
ATOM 2784 C CA . MET A 1 375 ? -6.473 -0.726 4.895 1 93.94 375 MET A CA 1
ATOM 2785 C C . MET A 1 375 ? -6.5 0.757 4.539 1 93.94 375 MET A C 1
ATOM 2787 O O . MET A 1 375 ? -6.172 1.606 5.367 1 93.94 375 MET A O 1
ATOM 2791 N N . ASP A 1 376 ? -6.773 1.104 3.33 1 91.19 376 ASP A N 1
ATOM 2792 C CA . ASP A 1 376 ? -6.883 2.492 2.889 1 91.19 376 ASP A CA 1
ATOM 2793 C C . ASP A 1 376 ? -8.062 3.189 3.561 1 91.19 376 ASP A C 1
ATOM 2795 O O . ASP A 1 376 ? -9.203 2.734 3.455 1 91.19 376 ASP A O 1
ATOM 2799 N N . PRO A 1 377 ? -7.816 4.305 4.195 1 93.75 377 PRO A N 1
ATOM 2800 C CA . PRO A 1 377 ? -8.898 4.941 4.945 1 93.75 377 PRO A CA 1
ATOM 2801 C C . PRO A 1 377 ? -9.852 5.73 4.051 1 93.75 377 PRO A C 1
ATOM 2803 O O . PRO A 1 377 ? -10.93 6.141 4.496 1 93.75 377 PRO A O 1
ATOM 2806 N N . VAL A 1 378 ? -9.477 6.078 2.852 1 93.88 378 VAL A N 1
ATOM 2807 C CA . VAL A 1 378 ? -10.352 6.824 1.955 1 93.88 378 VAL A CA 1
ATOM 2808 C C . VAL A 1 378 ? -11.477 5.918 1.46 1 93.88 378 VAL A C 1
ATOM 2810 O O . VAL A 1 378 ? -11.234 4.957 0.731 1 93.88 378 VAL A O 1
ATOM 2813 N N . CYS A 1 379 ? -12.625 6.176 1.864 1 93.12 379 CYS A N 1
ATOM 2814 C CA . CYS A 1 379 ? -13.766 5.336 1.54 1 93.12 379 CYS A CA 1
ATOM 2815 C C . CYS A 1 379 ? -14.875 6.148 0.875 1 93.12 379 CYS A C 1
ATOM 2817 O O . CYS A 1 379 ? -15.375 7.113 1.457 1 93.12 379 CYS A O 1
ATOM 2819 N N . ALA A 1 380 ? -15.234 5.871 -0.341 1 89.31 380 ALA A N 1
ATOM 2820 C CA . ALA A 1 380 ? -16.438 6.367 -1.003 1 89.31 380 ALA A CA 1
ATOM 2821 C C . ALA A 1 380 ? -17.578 5.375 -0.864 1 89.31 380 ALA A C 1
ATOM 2823 O O . ALA A 1 380 ? -17.375 4.211 -0.522 1 89.31 380 ALA A O 1
ATOM 2824 N N . ALA A 1 381 ? -18.734 5.875 -1.092 1 88.88 381 ALA A N 1
ATOM 2825 C CA . ALA A 1 381 ? -19.859 4.934 -1.109 1 88.88 381 ALA A CA 1
ATOM 2826 C C . ALA A 1 381 ? -19.562 3.758 -2.039 1 88.88 381 ALA A C 1
ATOM 2828 O O . ALA A 1 381 ? -19.109 3.949 -3.17 1 88.88 381 ALA A O 1
ATOM 2829 N N . GLY A 1 382 ? -19.844 2.553 -1.5 1 90.25 382 GLY A N 1
ATOM 2830 C CA . GLY A 1 382 ? -19.547 1.348 -2.26 1 90.25 382 GLY A CA 1
ATOM 2831 C C . GLY A 1 382 ? -18.203 0.738 -1.919 1 90.25 382 GLY A C 1
ATOM 2832 O O . GLY A 1 382 ? -17.844 -0.331 -2.422 1 90.25 382 GLY A O 1
ATOM 2833 N N . CYS A 1 383 ? -17.438 1.445 -1.039 1 91.19 383 CYS A N 1
ATOM 2834 C CA . CYS A 1 383 ? -16.109 0.912 -0.718 1 91.19 383 CYS A CA 1
ATOM 2835 C C . CYS A 1 383 ? -16.234 -0.345 0.137 1 91.19 383 CYS A C 1
ATOM 2837 O O . CYS A 1 383 ? -17.188 -0.504 0.891 1 91.19 383 CYS A O 1
ATOM 2839 N N . ARG A 1 384 ? -15.219 -1.256 0.015 1 93.56 384 ARG A N 1
ATOM 2840 C CA . ARG A 1 384 ? -15.094 -2.447 0.847 1 93.56 384 ARG A CA 1
ATOM 2841 C C . ARG A 1 384 ? -14.602 -2.092 2.244 1 93.56 384 ARG A C 1
ATOM 2843 O O . ARG A 1 384 ? -13.719 -1.241 2.398 1 93.56 384 ARG A O 1
ATOM 2850 N N . VAL A 1 385 ? -15.234 -2.748 3.201 1 96.56 385 VAL A N 1
ATOM 2851 C CA . VAL A 1 385 ? -14.852 -2.463 4.578 1 96.56 385 VAL A CA 1
ATOM 2852 C C . VAL A 1 385 ? -14.094 -3.652 5.164 1 96.56 385 VAL A C 1
ATOM 2854 O O . VAL A 1 385 ? -12.93 -3.527 5.547 1 96.56 385 VAL A O 1
ATOM 2857 N N . ILE A 1 386 ? -14.727 -4.793 5.16 1 97.62 386 ILE A N 1
ATOM 2858 C CA . ILE A 1 386 ? -14.117 -5.957 5.789 1 97.62 386 ILE A CA 1
ATOM 2859 C C . ILE A 1 386 ? -14.688 -7.234 5.172 1 97.62 386 ILE A C 1
ATOM 2861 O O . ILE A 1 386 ? -15.867 -7.289 4.824 1 97.62 386 ILE A O 1
ATOM 2865 N N . HIS A 1 387 ? -13.852 -8.266 4.961 1 97.38 387 HIS A N 1
ATOM 2866 C CA . HIS A 1 387 ? -14.195 -9.586 4.445 1 97.38 387 HIS A CA 1
ATOM 2867 C C . HIS A 1 387 ? -14.297 -10.609 5.57 1 97.38 387 HIS A C 1
ATOM 2869 O O . HIS A 1 387 ? -13.297 -10.93 6.207 1 97.38 387 HIS A O 1
ATOM 2875 N N . LEU A 1 388 ? -15.477 -11.117 5.758 1 97.19 388 LEU A N 1
ATOM 2876 C CA . LEU A 1 388 ? -15.719 -12.039 6.863 1 97.19 388 LEU A CA 1
ATOM 2877 C C . LEU A 1 388 ? -16.047 -13.43 6.348 1 97.19 388 LEU A C 1
ATOM 2879 O O . LEU A 1 388 ? -16.766 -13.578 5.348 1 97.19 388 LEU A O 1
ATOM 2883 N N . GLY A 1 389 ? -15.5 -14.438 6.961 1 97 389 GLY A N 1
ATOM 2884 C CA . GLY A 1 389 ? -15.836 -15.828 6.703 1 97 389 GLY A CA 1
ATOM 2885 C C . GLY A 1 389 ? -16.547 -16.5 7.863 1 97 389 GLY A C 1
ATOM 2886 O O . GLY A 1 389 ? -16.219 -16.25 9.023 1 97 389 GLY A O 1
ATOM 2887 N N . THR A 1 390 ? -17.531 -17.281 7.551 1 94.94 390 THR A N 1
ATOM 2888 C CA . THR A 1 390 ? -18.266 -18.016 8.578 1 94.94 390 THR A CA 1
ATOM 2889 C C . THR A 1 390 ? -18.125 -19.516 8.375 1 94.94 390 THR A C 1
ATOM 2891 O O . THR A 1 390 ? -18.031 -19.984 7.242 1 94.94 390 THR A O 1
ATOM 2894 N N . THR A 1 391 ? -18.031 -20.234 9.516 1 94.75 391 THR A N 1
ATOM 2895 C CA . THR A 1 391 ? -17.891 -21.672 9.461 1 94.75 391 THR A CA 1
ATOM 2896 C C . THR A 1 391 ? -19.266 -22.359 9.484 1 94.75 391 THR A C 1
ATOM 2898 O O . THR A 1 391 ? -19.359 -23.578 9.359 1 94.75 391 THR A O 1
ATOM 2901 N N . ARG A 1 392 ? -20.203 -21.547 9.617 1 89.38 392 ARG A N 1
ATOM 2902 C CA . ARG A 1 392 ? -21.562 -22.094 9.711 1 89.38 392 ARG A CA 1
ATOM 2903 C C . ARG A 1 392 ? -22.188 -22.266 8.328 1 89.38 392 ARG A C 1
ATOM 2905 O O . ARG A 1 392 ? -21.812 -21.562 7.387 1 89.38 392 ARG A O 1
ATOM 2912 N N . GLY A 1 393 ? -23.031 -23.281 8.234 1 87.31 393 GLY A N 1
ATOM 2913 C CA . GLY A 1 393 ? -23.75 -23.516 6.996 1 87.31 393 GLY A CA 1
ATOM 291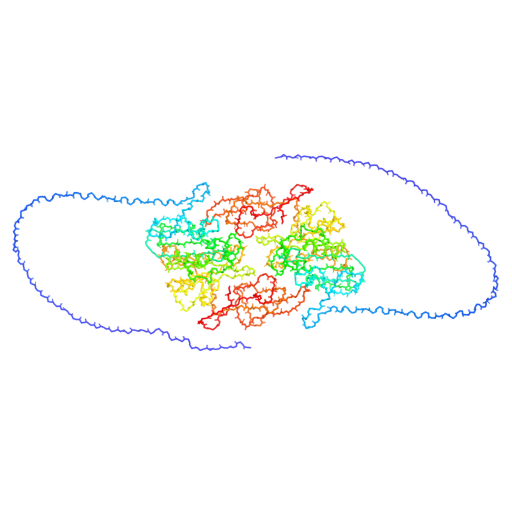4 C C . GLY A 1 393 ? -23.172 -24.656 6.18 1 87.31 393 GLY A C 1
ATOM 2915 O O . GLY A 1 393 ? -22.562 -25.578 6.734 1 87.31 393 GLY A O 1
ATOM 2916 N N . GLU A 1 394 ? -23.547 -24.703 4.922 1 87.94 394 GLU A N 1
ATOM 2917 C CA . GLU A 1 394 ? -23.109 -25.734 3.988 1 87.94 394 GLU A CA 1
ATOM 2918 C C . GLU A 1 394 ? -22.359 -25.125 2.809 1 87.94 394 GLU A C 1
ATOM 2920 O O . GLU A 1 394 ? -22.406 -23.906 2.596 1 87.94 394 GLU A O 1
ATOM 2925 N N . PHE A 1 395 ? -21.656 -25.938 2.234 1 90.31 395 PHE A N 1
ATOM 2926 C CA . PHE A 1 395 ? -20.984 -25.5 1.015 1 90.31 395 PHE A CA 1
ATOM 2927 C C . PHE A 1 395 ? -21.984 -25.312 -0.118 1 90.31 395 PHE A C 1
ATOM 2929 O O . PHE A 1 395 ? -22.531 -26.281 -0.631 1 90.31 395 PHE A O 1
ATOM 2936 N N . LEU A 1 396 ? -22.266 -24.031 -0.386 1 81.94 396 LEU A N 1
ATOM 2937 C CA . LEU A 1 396 ? -23.281 -23.766 -1.392 1 81.94 396 LEU A CA 1
ATOM 2938 C C . LEU A 1 396 ? -22.656 -23.594 -2.773 1 81.94 396 LEU A C 1
ATOM 2940 O O . LEU A 1 396 ? -21.562 -23.062 -2.898 1 81.94 396 LEU A O 1
ATOM 2944 N N . GLN A 1 397 ? -23.469 -24 -3.771 1 77.56 397 GLN A N 1
ATOM 2945 C CA . GLN A 1 397 ? -23.094 -23.703 -5.148 1 77.56 397 GLN A CA 1
ATOM 2946 C C . GLN A 1 397 ? -23.406 -22.25 -5.508 1 77.56 397 GLN A C 1
ATOM 2948 O O . GLN A 1 397 ? -24.438 -21.719 -5.09 1 77.56 397 GLN A O 1
ATOM 2953 N N . GLY A 1 398 ? -22.609 -21.578 -6.211 1 73.19 398 GLY A N 1
ATOM 2954 C CA . GLY A 1 398 ? -22.812 -20.188 -6.605 1 73.19 398 GLY A CA 1
ATOM 2955 C C . GLY A 1 398 ? -22.469 -19.203 -5.508 1 73.19 398 GLY A C 1
ATOM 2956 O O . GLY A 1 398 ? -22.969 -18.078 -5.508 1 73.19 398 GLY A O 1
ATOM 2957 N N . ALA A 1 399 ? -21.766 -19.672 -4.609 1 66.69 399 ALA A N 1
ATOM 2958 C CA . ALA A 1 399 ? -21.375 -18.797 -3.506 1 66.69 399 ALA A CA 1
ATOM 2959 C C . ALA A 1 399 ? -20.5 -17.656 -3.996 1 66.69 399 ALA A C 1
ATOM 2961 O O . ALA A 1 399 ? -19.406 -17.891 -4.527 1 66.69 399 ALA A O 1
ATOM 2962 N N . ASN A 1 400 ? -21.156 -16.391 -4.055 1 65.88 400 ASN A N 1
ATOM 2963 C CA . ASN A 1 400 ? -20.453 -15.172 -4.41 1 65.88 400 ASN A CA 1
ATOM 2964 C C . ASN A 1 400 ? -20.219 -14.273 -3.197 1 65.88 400 ASN A C 1
ATOM 2966 O O . ASN A 1 400 ? -21.188 -13.875 -2.533 1 65.88 400 ASN A O 1
ATOM 2970 N N . ASP A 1 401 ? -19.016 -14.07 -2.863 1 67.94 401 ASP A N 1
ATOM 2971 C CA . ASP A 1 401 ? -18.703 -13.336 -1.642 1 67.94 401 ASP A CA 1
ATOM 2972 C C . ASP A 1 401 ? -18.438 -11.859 -1.938 1 67.94 401 ASP A C 1
ATOM 2974 O O . ASP A 1 401 ? -17.969 -11.125 -1.072 1 67.94 401 ASP A O 1
ATOM 2978 N N . GLY A 1 402 ? -18.766 -11.453 -3.119 1 62.22 402 GLY A N 1
ATOM 2979 C CA . GLY A 1 402 ? -18.5 -10.07 -3.486 1 62.22 402 GLY A CA 1
ATOM 2980 C C . GLY A 1 402 ? -17.047 -9.805 -3.785 1 62.22 402 GLY A C 1
ATOM 2981 O O . GLY A 1 402 ? -16.609 -8.648 -3.801 1 62.22 402 GLY A O 1
ATOM 2982 N N . HIS A 1 403 ? -16.391 -10.906 -3.895 1 68.69 403 HIS A N 1
ATOM 2983 C CA . HIS A 1 403 ? -14.984 -10.75 -4.23 1 68.69 403 HIS A CA 1
ATOM 2984 C C . HIS A 1 403 ? -14.805 -10.289 -5.672 1 68.69 403 HIS A C 1
ATOM 2986 O O . HIS A 1 403 ? -15.242 -10.969 -6.602 1 68.69 403 HIS A O 1
ATOM 2992 N N . ALA A 1 404 ? -14.672 -9.125 -5.957 1 54.22 404 ALA A N 1
ATOM 2993 C CA . ALA A 1 404 ? -14.5 -8.609 -7.312 1 54.22 404 ALA A CA 1
ATOM 2994 C C . ALA A 1 404 ? -13.039 -8.68 -7.746 1 54.22 404 ALA A C 1
ATOM 2996 O O . ALA A 1 404 ? -12.133 -8.602 -6.914 1 54.22 404 ALA A O 1
ATOM 2997 N N . LEU B 1 1 ? 47.375 2.84 21.125 1 15.72 1 LEU B N 1
ATOM 2998 C CA . LEU B 1 1 ? 47.812 3.807 22.109 1 15.72 1 LEU B CA 1
ATOM 2999 C C . LEU B 1 1 ? 47.5 5.23 21.672 1 15.72 1 LEU B C 1
ATOM 3001 O O . LEU B 1 1 ? 47.719 6.184 22.422 1 15.72 1 LEU B O 1
ATOM 3005 N N . VAL B 1 2 ? 47.125 5.613 20.5 1 17.86 2 VAL B N 1
ATOM 3006 C CA . VAL B 1 2 ? 47.531 6.973 20.141 1 17.86 2 VAL B CA 1
ATOM 3007 C C . VAL B 1 2 ? 46.594 7.977 20.781 1 17.86 2 VAL B C 1
ATOM 3009 O O . VAL B 1 2 ? 45.375 7.961 20.516 1 17.86 2 VAL B O 1
ATOM 3012 N N . THR B 1 3 ? 46.938 8.758 21.938 1 16.67 3 THR B N 1
ATOM 3013 C CA . THR B 1 3 ? 46.5 9.625 23.031 1 16.67 3 THR B CA 1
ATOM 3014 C C . THR B 1 3 ? 46.25 11.047 22.531 1 16.67 3 THR B C 1
ATOM 3016 O O . THR B 1 3 ? 45.938 11.945 23.312 1 16.67 3 THR B O 1
ATOM 3019 N N . HIS B 1 4 ? 46 11.453 21.312 1 17.19 4 HIS B N 1
ATOM 3020 C CA . HIS B 1 4 ? 46.375 12.844 21.109 1 17.19 4 HIS B CA 1
ATOM 3021 C C . HIS B 1 4 ? 45.5 13.773 21.953 1 17.19 4 HIS B C 1
ATOM 3023 O O . HIS B 1 4 ? 44.281 13.594 22.031 1 17.19 4 HIS B O 1
ATOM 3029 N N . SER B 1 5 ? 46 14.758 22.875 1 16.42 5 SER B N 1
ATOM 3030 C CA . SER B 1 5 ? 45.938 15.656 24.031 1 16.42 5 SER B CA 1
ATOM 3031 C C . SER B 1 5 ? 45.375 17.016 23.656 1 16.42 5 SER B C 1
ATOM 3033 O O . SER B 1 5 ? 45.406 17.953 24.438 1 16.42 5 SER B O 1
ATOM 3035 N N . CYS B 1 6 ? 44.5 17.297 22.703 1 17.58 6 CYS B N 1
ATOM 3036 C CA . CYS B 1 6 ? 44.531 18.703 22.312 1 17.58 6 CYS B CA 1
ATOM 3037 C C . CYS B 1 6 ? 44.062 19.594 23.469 1 17.58 6 CYS B C 1
ATOM 3039 O O . CYS B 1 6 ? 43.031 19.344 24.078 1 17.58 6 CYS B O 1
ATOM 3041 N N . HIS B 1 7 ? 44.812 20.656 24.016 1 15.71 7 HIS B N 1
ATOM 3042 C CA . HIS B 1 7 ? 45.156 21.516 25.141 1 15.71 7 HIS B CA 1
ATOM 3043 C C . HIS B 1 7 ? 44.312 22.781 25.141 1 15.71 7 HIS B C 1
ATOM 3045 O O . HIS B 1 7 ? 44.438 23.594 26.062 1 15.71 7 HIS B O 1
ATOM 3051 N N . TRP B 1 8 ? 43.438 23.125 24.234 1 16.8 8 TRP B N 1
ATOM 3052 C CA . TRP B 1 8 ? 43.438 24.578 24.125 1 16.8 8 TRP B CA 1
ATOM 3053 C C . TRP B 1 8 ? 43 25.219 25.438 1 16.8 8 TRP B C 1
ATOM 3055 O O . TRP B 1 8 ? 42.219 24.641 26.188 1 16.8 8 TRP B O 1
ATOM 3065 N N . GLY B 1 9 ? 43.531 26.453 25.797 1 15.98 9 GLY B N 1
ATOM 3066 C CA . GLY B 1 9 ? 44 27.375 26.828 1 15.98 9 GLY B CA 1
ATOM 3067 C C . GLY B 1 9 ? 42.875 28.188 27.438 1 15.98 9 GLY B C 1
ATOM 3068 O O . GLY B 1 9 ? 41.812 28.297 26.859 1 15.98 9 GLY B O 1
ATOM 3069 N N . PRO B 1 10 ? 43.062 28.938 28.625 1 16.78 10 PRO B N 1
ATOM 3070 C CA . PRO B 1 10 ? 42.469 29.375 29.891 1 16.78 10 PRO B CA 1
ATOM 3071 C C . PRO B 1 10 ? 41.938 30.812 29.828 1 16.78 10 PRO B C 1
ATOM 3073 O O . PRO B 1 10 ? 41.344 31.297 30.797 1 16.78 10 PRO B O 1
ATOM 3076 N N . ALA B 1 11 ? 41.75 31.469 28.594 1 15.84 11 ALA B N 1
ATOM 3077 C CA . ALA B 1 11 ? 42.062 32.875 28.828 1 15.84 11 ALA B CA 1
ATOM 3078 C C . ALA B 1 11 ? 41.156 33.469 29.891 1 15.84 11 ALA B C 1
ATOM 3080 O O . ALA B 1 11 ? 40 33.031 30.062 1 15.84 11 ALA B O 1
ATOM 3081 N N . GLY B 1 12 ? 41.562 34.594 30.594 1 14.79 12 GLY B N 1
ATOM 3082 C CA . GLY B 1 12 ? 41.75 35.344 31.828 1 14.79 12 GLY B CA 1
ATOM 3083 C C . GLY B 1 12 ? 40.625 36.375 32.062 1 14.79 12 GLY B C 1
ATOM 3084 O O . GLY B 1 12 ? 40.062 36.438 33.156 1 14.79 12 GLY B O 1
ATOM 3085 N N . GLY B 1 13 ? 40.375 37.375 31.141 1 14.67 13 GLY B N 1
ATOM 3086 C CA . GLY B 1 13 ? 40.625 38.719 31.688 1 14.67 13 GLY B CA 1
ATOM 3087 C C . GLY B 1 13 ? 39.531 39.188 32.625 1 14.67 13 GLY B C 1
ATOM 3088 O O . GLY B 1 13 ? 38.438 38.594 32.688 1 14.67 13 GLY B O 1
ATOM 3089 N N . ALA B 1 14 ? 39.625 40.531 33.188 1 15.21 14 ALA B N 1
ATOM 3090 C CA . ALA B 1 14 ? 39.719 41.375 34.375 1 15.21 14 ALA B CA 1
ATOM 3091 C C . ALA B 1 14 ? 38.344 42 34.688 1 15.21 14 ALA B C 1
ATOM 3093 O O . ALA B 1 14 ? 37.469 42.031 33.844 1 15.21 14 ALA B O 1
ATOM 3094 N N . LEU B 1 15 ? 38.312 43.031 35.688 1 14.86 15 LEU B N 1
ATOM 3095 C CA . LEU B 1 15 ? 37.906 43.438 37 1 14.86 15 LEU B CA 1
ATOM 3096 C C . LEU B 1 15 ? 36.844 44.531 36.906 1 14.86 15 LEU B C 1
ATOM 3098 O O . LEU B 1 15 ? 35.906 44.594 37.688 1 14.86 15 LEU B O 1
ATOM 3102 N N . ALA B 1 16 ? 36.75 45.531 35.844 1 15.03 16 ALA B N 1
ATOM 3103 C CA . ALA B 1 16 ? 36.812 46.844 36.5 1 15.03 16 ALA B CA 1
ATOM 3104 C C . ALA B 1 16 ? 35.469 47.188 37.156 1 15.03 16 ALA B C 1
ATOM 3106 O O . ALA B 1 16 ? 34.406 46.812 36.656 1 15.03 16 ALA B O 1
ATOM 3107 N N . ARG B 1 17 ? 35.469 48.062 38.344 1 15.56 17 ARG B N 1
ATOM 3108 C CA . ARG B 1 17 ? 34.938 48.5 39.656 1 15.56 17 ARG B CA 1
ATOM 3109 C C . ARG B 1 17 ? 33.906 49.594 39.5 1 15.56 17 ARG B C 1
ATOM 3111 O O . ARG B 1 17 ? 33.344 50.094 40.469 1 15.56 17 ARG B O 1
ATOM 3118 N N . LYS B 1 18 ? 33.375 49.938 38.281 1 15.65 18 LYS B N 1
ATOM 3119 C CA . LYS B 1 18 ? 33.125 51.375 38.406 1 15.65 18 LYS B CA 1
ATOM 3120 C C . LYS B 1 18 ? 32.125 51.656 39.5 1 15.65 18 LYS B C 1
ATOM 3122 O O . LYS B 1 18 ? 31.234 50.844 39.781 1 15.65 18 LYS B O 1
ATOM 3127 N N . SER B 1 19 ? 32.219 52.969 40.094 1 14.94 19 SER B N 1
ATOM 3128 C CA . SER B 1 19 ? 32.062 53.812 41.281 1 14.94 19 SER B CA 1
ATOM 3129 C C . SER B 1 19 ? 30.609 54.156 41.531 1 14.94 19 SER B C 1
ATOM 3131 O O . SER B 1 19 ? 29.766 54 40.625 1 14.94 19 SER B O 1
ATOM 3133 N N . ALA B 1 20 ? 30.281 54.969 42.719 1 14.92 20 ALA B N 1
ATOM 3134 C CA . ALA B 1 20 ? 29.547 55.125 43.969 1 14.92 20 ALA B CA 1
ATOM 3135 C C . ALA B 1 20 ? 28.359 56.062 43.781 1 14.92 20 ALA B C 1
ATOM 3137 O O . ALA B 1 20 ? 27.344 55.938 44.469 1 14.92 20 ALA B O 1
ATOM 3138 N N . ARG B 1 21 ? 28.25 57.031 42.781 1 15.08 21 ARG B N 1
ATOM 3139 C CA . ARG B 1 21 ? 28.031 58.281 43.5 1 15.08 21 ARG B CA 1
ATOM 3140 C C . ARG B 1 21 ? 26.625 58.375 44.062 1 15.08 21 ARG B C 1
ATOM 3142 O O . ARG B 1 21 ? 25.688 57.781 43.5 1 15.08 21 ARG B O 1
ATOM 3149 N N . ALA B 1 22 ? 26.406 59.219 45.25 1 15.23 22 ALA B N 1
ATOM 3150 C CA . ALA B 1 22 ? 25.703 59.406 46.5 1 15.23 22 ALA B CA 1
ATOM 3151 C C . ALA B 1 22 ? 24.391 60.188 46.312 1 15.23 22 ALA B C 1
ATOM 3153 O O . ALA B 1 22 ? 23.406 59.906 47 1 15.23 22 ALA B O 1
ATOM 3154 N N . LEU B 1 23 ? 24.109 60.938 45.188 1 15.12 23 LEU B N 1
ATOM 3155 C CA . LEU B 1 23 ? 23.812 62.25 45.781 1 15.12 23 LEU B CA 1
ATOM 3156 C C . LEU B 1 23 ? 22.5 62.188 46.562 1 15.12 23 LEU B C 1
ATOM 3158 O O . LEU B 1 23 ? 21.656 61.344 46.312 1 15.12 23 LEU B O 1
ATOM 3162 N N . PRO B 1 24 ? 21.922 63.5 47.031 1 15.88 24 PRO B N 1
ATOM 3163 C CA . PRO B 1 24 ? 21.5 64.188 48.25 1 15.88 24 PRO B CA 1
ATOM 3164 C C . PRO B 1 24 ? 20 64.125 48.469 1 15.88 24 PRO B C 1
ATOM 3166 O O . PRO B 1 24 ? 19.234 63.812 47.562 1 15.88 24 PRO B O 1
ATOM 3169 N N . SER B 1 25 ? 19.609 64.25 49.75 1 16.73 25 SER B N 1
ATOM 3170 C CA . SER B 1 25 ? 18.516 64.125 50.719 1 16.73 25 SER B CA 1
ATOM 3171 C C . SER B 1 25 ? 17.422 65.125 50.5 1 16.73 25 SER B C 1
ATOM 3173 O O . SER B 1 25 ? 16.547 65.312 51.344 1 16.73 25 SER B O 1
ATOM 3175 N N . ALA B 1 26 ? 16.984 65.5 49.25 1 15.77 26 ALA B N 1
ATOM 3176 C CA . ALA B 1 26 ? 16.375 66.812 49.25 1 15.77 26 ALA B CA 1
ATOM 3177 C C . ALA B 1 26 ? 15.18 66.875 50.188 1 15.77 26 ALA B C 1
ATOM 3179 O O . ALA B 1 26 ? 14.297 66 50.125 1 15.77 26 ALA B O 1
ATOM 3180 N N . HIS B 1 27 ? 15.398 67.625 51.219 1 16.36 27 HIS B N 1
ATOM 3181 C CA . HIS B 1 27 ? 14.75 67.938 52.469 1 16.36 27 HIS B CA 1
ATOM 3182 C C . HIS B 1 27 ? 13.305 68.375 52.25 1 16.36 27 HIS B C 1
ATOM 3184 O O . HIS B 1 27 ? 12.383 67.812 52.844 1 16.36 27 HIS B O 1
ATOM 3190 N N . PHE B 1 28 ? 13 69.812 52.219 1 15.77 28 PHE B N 1
ATOM 3191 C CA . PHE B 1 28 ? 12.453 70.438 53.375 1 15.77 28 PHE B CA 1
ATOM 3192 C C . PHE B 1 28 ? 10.938 70.562 53.281 1 15.77 28 PHE B C 1
ATOM 3194 O O . PHE B 1 28 ? 10.211 70.312 54.25 1 15.77 28 PHE B O 1
ATOM 3201 N N . ALA B 1 29 ? 10.172 71.25 52.219 1 16.27 29 ALA B N 1
ATOM 3202 C CA . ALA B 1 29 ? 9.672 72.562 52.562 1 16.27 29 ALA B CA 1
ATOM 3203 C C . ALA B 1 29 ? 8.234 72.5 53.062 1 16.27 29 ALA B C 1
ATOM 3205 O O . ALA B 1 29 ? 7.434 71.688 52.594 1 16.27 29 ALA B O 1
ATOM 3206 N N . SER B 1 30 ? 7.871 73.312 54.156 1 16.84 30 SER B N 1
ATOM 3207 C CA . SER B 1 30 ? 7.055 73.5 55.344 1 16.84 30 SER B CA 1
ATOM 3208 C C . SER B 1 30 ? 5.637 73.938 54.969 1 16.84 30 SER B C 1
ATOM 3210 O O . SER B 1 30 ? 4.68 73.625 55.688 1 16.84 30 SER B O 1
ATOM 3212 N N . SER B 1 31 ? 5.27 74.688 53.875 1 16.97 31 SER B N 1
ATOM 3213 C CA . SER B 1 31 ? 4.641 75.938 54.312 1 16.97 31 SER B CA 1
ATOM 3214 C C . SER B 1 31 ? 3.18 75.75 54.688 1 16.97 31 SER B C 1
ATOM 3216 O O . SER B 1 31 ? 2.574 74.75 54.281 1 16.97 31 SER B O 1
ATOM 3218 N N . SER B 1 32 ? 2.412 76.875 55.125 1 17.73 32 SER B N 1
ATOM 3219 C CA . SER B 1 32 ? 1.533 77.438 56.156 1 17.73 32 SER B CA 1
ATOM 3220 C C . SER B 1 32 ? 0.068 77.312 55.75 1 17.73 32 SER B C 1
ATOM 3222 O O . SER B 1 32 ? -0.816 77.25 56.594 1 17.73 32 SER B O 1
ATOM 3224 N N . HIS B 1 33 ? -0.372 77.188 54.469 1 17.44 33 HIS B N 1
ATOM 3225 C CA . HIS B 1 33 ? -1.43 78.188 54.25 1 17.44 33 HIS B CA 1
ATOM 3226 C C . HIS B 1 33 ? -2.723 77.75 54.938 1 17.44 33 HIS B C 1
ATOM 3228 O O . HIS B 1 33 ? -2.941 76.562 55.188 1 17.44 33 HIS B O 1
ATOM 3234 N N . GLN B 1 34 ? -3.58 78.812 55.188 1 18.5 34 GLN B N 1
ATOM 3235 C CA . GLN B 1 34 ? -4.656 79.5 55.938 1 18.5 34 GLN B CA 1
ATOM 3236 C C . GLN B 1 34 ? -6.016 78.875 55.562 1 18.5 34 GLN B C 1
ATOM 3238 O O . GLN B 1 34 ? -6.215 78.438 54.438 1 18.5 34 GLN B O 1
ATOM 3243 N N . GLY B 1 35 ? -6.977 78.812 56.562 1 18.66 35 GLY B N 1
ATOM 3244 C CA . GLY B 1 35 ? -8.117 78 56.969 1 18.66 35 GLY B CA 1
ATOM 3245 C C . GLY B 1 35 ? -9.367 78.312 56.188 1 18.66 35 GLY B C 1
ATOM 3246 O O . GLY B 1 35 ? -10.445 77.812 56.5 1 18.66 35 GLY B O 1
ATOM 3247 N N . ARG B 1 36 ? -9.227 79.188 55.219 1 17.17 36 ARG B N 1
ATOM 3248 C CA . ARG B 1 36 ? -10.469 79.938 55.031 1 17.17 36 ARG B CA 1
ATOM 3249 C C . ARG B 1 36 ? -11.617 79 54.656 1 17.17 36 ARG B C 1
ATOM 3251 O O . ARG B 1 36 ? -11.422 78 53.969 1 17.17 36 ARG B O 1
ATOM 3258 N N . ALA B 1 37 ? -12.742 79.375 55.281 1 21.11 37 ALA B N 1
ATOM 3259 C CA . ALA B 1 37 ? -14.047 78.75 55.562 1 21.11 37 ALA B CA 1
ATOM 3260 C C . ALA B 1 37 ? -14.867 78.562 54.281 1 21.11 37 ALA B C 1
ATOM 3262 O O . ALA B 1 37 ? -15.727 79.438 54 1 21.11 37 ALA B O 1
ATOM 3263 N N . MET B 1 38 ? -14.133 78.188 53.156 1 16.67 38 MET B N 1
ATOM 3264 C CA . MET B 1 38 ? -14.852 78.5 51.938 1 16.67 38 MET B CA 1
ATOM 3265 C C . MET B 1 38 ? -16.281 78 51.969 1 16.67 38 MET B C 1
ATOM 3267 O O . MET B 1 38 ? -16.531 76.938 52.562 1 16.67 38 M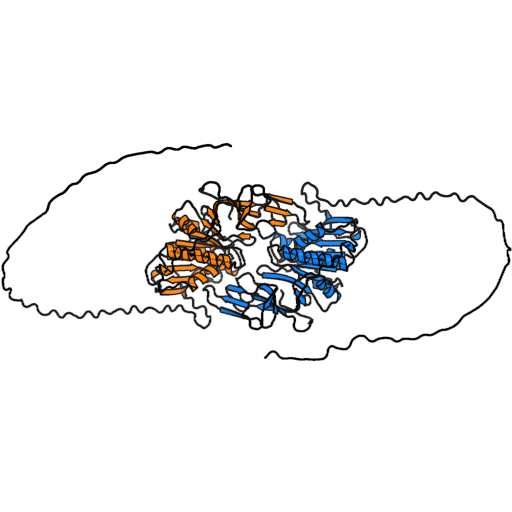ET B O 1
ATOM 3271 N N . ARG B 1 39 ? -17.203 78.938 51.625 1 20.72 39 ARG B N 1
ATOM 3272 C CA . ARG B 1 39 ? -18.641 79 51.406 1 20.72 39 ARG B CA 1
ATOM 3273 C C . ARG B 1 39 ? -19.109 77.875 50.469 1 20.72 39 ARG B C 1
ATOM 3275 O O . ARG B 1 39 ? -18.578 77.75 49.375 1 20.72 39 ARG B O 1
ATOM 3282 N N . PRO B 1 40 ? -19.469 76.688 50.969 1 20.12 40 PRO B N 1
ATOM 3283 C CA . PRO B 1 40 ? -19.625 75.625 49.969 1 20.12 40 PRO B CA 1
ATOM 3284 C C . PRO B 1 40 ? -20.578 76 48.844 1 20.12 40 PRO B C 1
ATOM 3286 O O . PRO B 1 40 ? -21.594 76.688 49.094 1 20.12 40 PRO B O 1
ATOM 3289 N N . MET B 1 41 ? -19.906 76.688 47.812 1 18.47 41 MET B N 1
ATOM 3290 C CA . MET B 1 41 ? -20.688 77 46.625 1 18.47 41 MET B CA 1
ATOM 3291 C C . MET B 1 41 ? -21.703 75.875 46.344 1 18.47 41 MET B C 1
ATOM 3293 O O . MET B 1 41 ? -21.578 74.75 46.812 1 18.47 41 MET B O 1
ATOM 3297 N N . THR B 1 42 ? -22.5 76.312 45.406 1 22.27 42 THR B N 1
ATOM 3298 C CA . THR B 1 42 ? -23.828 76.062 44.812 1 22.27 42 THR B CA 1
ATOM 3299 C C . THR B 1 42 ? -23.891 74.75 44.031 1 22.27 42 THR B C 1
ATOM 3301 O O . THR B 1 42 ? -24.969 74.375 43.625 1 22.27 42 THR B O 1
ATOM 3304 N N . CYS B 1 43 ? -22.766 73.938 43.938 1 18.59 43 CYS B N 1
ATOM 3305 C CA . CYS B 1 43 ? -22.859 73.312 42.656 1 18.59 43 CYS B CA 1
ATOM 3306 C C . CYS B 1 43 ? -24.109 72.438 42.562 1 18.59 43 CYS B C 1
ATOM 3308 O O . CYS B 1 43 ? -24.453 71.75 43.5 1 18.59 43 CYS B O 1
ATOM 3310 N N . ARG B 1 44 ? -25.078 72.812 41.719 1 23.02 44 ARG B N 1
ATOM 3311 C CA . ARG B 1 44 ? -26.297 72.188 41.25 1 23.02 44 ARG B CA 1
ATOM 3312 C C . ARG B 1 44 ? -26.062 70.75 40.938 1 23.02 44 ARG B C 1
ATOM 3314 O O . ARG B 1 44 ? -25.062 70.375 40.312 1 23.02 44 ARG B O 1
ATOM 3321 N N . PRO B 1 45 ? -26.703 69.875 41.688 1 23.38 45 PRO B N 1
ATOM 3322 C CA . PRO B 1 45 ? -26.422 68.438 41.594 1 23.38 45 PRO B CA 1
ATOM 3323 C C . PRO B 1 45 ? -26.547 67.938 40.156 1 23.38 45 PRO B C 1
ATOM 3325 O O . PRO B 1 45 ? -27.547 68.188 39.469 1 23.38 45 PRO B O 1
ATOM 3328 N N . LEU B 1 46 ? -25.469 68.188 39.281 1 23.5 46 LEU B N 1
ATOM 3329 C CA . LEU B 1 46 ? -25.594 67.625 37.906 1 23.5 46 LEU B CA 1
ATOM 3330 C C . LEU B 1 46 ? -26.25 66.25 37.938 1 23.5 46 LEU B C 1
ATOM 3332 O O . LEU B 1 46 ? -25.938 65.438 38.781 1 23.5 46 LEU B O 1
ATOM 3336 N N . ALA B 1 47 ? -27.422 66.125 37.219 1 26.25 47 ALA B N 1
ATOM 3337 C CA . ALA B 1 47 ? -28.25 64.938 36.906 1 26.25 47 ALA B CA 1
ATOM 3338 C C . ALA B 1 47 ? -27.406 63.781 36.438 1 26.25 47 ALA B C 1
ATOM 3340 O O . ALA B 1 47 ? -26.734 63.875 35.438 1 26.25 47 ALA B O 1
ATOM 3341 N N . ILE B 1 48 ? -26.672 63.156 37.312 1 25.5 48 ILE B N 1
ATOM 3342 C CA . ILE B 1 48 ? -25.875 62.031 36.812 1 25.5 48 ILE B CA 1
ATOM 3343 C C . ILE B 1 48 ? -26.734 61.094 36 1 25.5 48 ILE B C 1
ATOM 3345 O O . ILE B 1 48 ? -27.75 60.594 36.469 1 25.5 48 ILE B O 1
ATOM 3349 N N . LEU B 1 49 ? -26.938 61.438 34.688 1 27.38 49 LEU B N 1
ATOM 3350 C CA . LEU B 1 49 ? -27.516 60.5 33.719 1 27.38 49 LEU B CA 1
ATOM 3351 C C . LEU B 1 49 ? -26.922 59.094 33.906 1 27.38 49 LEU B C 1
ATOM 3353 O O . LEU B 1 49 ? -25.688 58.938 33.844 1 27.38 49 LEU B O 1
ATOM 3357 N N . GLY B 1 50 ? -27.469 58.344 34.781 1 24.38 50 GLY B N 1
ATOM 3358 C CA . GLY B 1 50 ? -27.125 56.938 34.969 1 24.38 50 GLY B CA 1
ATOM 3359 C C . GLY B 1 50 ? -26.812 56.25 33.656 1 24.38 50 GLY B C 1
ATOM 3360 O O . GLY B 1 50 ? -27.625 56.281 32.719 1 24.38 50 GLY B O 1
ATOM 3361 N N . ALA B 1 51 ? -25.578 56.406 33.094 1 28.16 51 ALA B N 1
ATOM 3362 C CA . ALA B 1 51 ? -25.234 55.594 31.953 1 28.16 51 ALA B CA 1
ATOM 3363 C C . ALA B 1 51 ? -25.672 54.125 32.156 1 28.16 51 ALA B C 1
ATOM 3365 O O . ALA B 1 51 ? -25.25 53.5 33.125 1 28.16 51 ALA B O 1
ATOM 3366 N N . LEU B 1 52 ? -26.844 53.781 31.75 1 30.14 52 LEU B N 1
ATOM 3367 C CA . LEU B 1 52 ? -27.203 52.375 31.531 1 30.14 52 LEU B CA 1
ATOM 3368 C C . LEU B 1 52 ? -26.062 51.625 30.875 1 30.14 52 LEU B C 1
ATOM 3370 O O . LEU B 1 52 ? -25.656 51.938 29.766 1 30.14 52 LEU B O 1
ATOM 3374 N N . THR B 1 53 ? -25.062 51.344 31.688 1 28.5 53 THR B N 1
ATOM 3375 C CA . THR B 1 53 ? -24.125 50.375 31.078 1 28.5 53 THR B CA 1
ATOM 3376 C C . THR B 1 53 ? -24.891 49.25 30.391 1 28.5 53 THR B C 1
ATOM 3378 O O . THR B 1 53 ? -25.625 48.5 31.031 1 28.5 53 THR B O 1
ATOM 3381 N N . LEU B 1 54 ? -25.344 49.531 29.203 1 30.45 54 LEU B N 1
ATOM 3382 C CA . LEU B 1 54 ? -25.672 48.375 28.391 1 30.45 54 LEU B CA 1
ATOM 3383 C C . LEU B 1 54 ? -24.562 47.312 28.484 1 30.45 54 LEU B C 1
ATOM 3385 O O . LEU B 1 54 ? -23.453 47.531 28 1 30.45 54 LEU B O 1
ATOM 3389 N N . VAL B 1 55 ? -24.5 46.656 29.609 1 32.69 55 VAL B N 1
ATOM 3390 C CA . VAL B 1 55 ? -23.781 45.406 29.453 1 32.69 55 VAL B CA 1
ATOM 3391 C C . VAL B 1 55 ? -24.156 44.75 28.125 1 32.69 55 VAL B C 1
ATOM 3393 O O . VAL B 1 55 ? -25.312 44.375 27.922 1 32.69 55 VAL B O 1
ATOM 3396 N N . SER B 1 56 ? -23.594 45.281 27.078 1 29.58 56 SER B N 1
ATOM 3397 C CA . SER B 1 56 ? -23.719 44.375 25.922 1 29.58 56 SER B CA 1
ATOM 3398 C C . SER B 1 56 ? -23.531 42.938 26.312 1 29.58 56 SER B C 1
ATOM 3400 O O . SER B 1 56 ? -22.484 42.562 26.875 1 29.58 56 SER B O 1
ATOM 3402 N N . THR B 1 57 ? -24.578 42.344 26.875 1 31.59 57 THR B N 1
ATOM 3403 C CA . THR B 1 57 ? -24.516 40.875 26.75 1 31.59 57 THR B CA 1
ATOM 3404 C C . THR B 1 57 ? -23.828 40.469 25.469 1 31.59 57 THR B C 1
ATOM 3406 O O . THR B 1 57 ? -24.359 40.688 24.375 1 31.59 57 THR B O 1
ATOM 3409 N N . VAL B 1 58 ? -22.547 40.719 25.422 1 34.47 58 VAL B N 1
ATOM 3410 C CA . VAL B 1 58 ? -21.953 39.906 24.359 1 34.47 58 VAL B CA 1
ATOM 3411 C C . VAL B 1 58 ? -22.656 38.562 24.297 1 34.47 58 VAL B C 1
ATOM 3413 O O . VAL B 1 58 ? -22.641 37.781 25.266 1 34.47 58 VAL B O 1
ATOM 3416 N N . ALA B 1 59 ? -23.766 38.531 23.688 1 33 59 ALA B N 1
ATOM 3417 C CA . ALA B 1 59 ? -24.281 37.219 23.297 1 33 59 ALA B CA 1
ATOM 3418 C C . ALA B 1 59 ? -23.156 36.219 23.062 1 33 59 ALA B C 1
ATOM 3420 O O . ALA B 1 59 ? -22.328 36.406 22.156 1 33 59 ALA B O 1
ATOM 3421 N N . ALA B 1 60 ? -22.625 35.562 24.047 1 37.91 60 ALA B N 1
ATOM 3422 C CA . ALA B 1 60 ? -21.891 34.344 23.766 1 37.91 60 ALA B CA 1
ATOM 3423 C C . ALA B 1 60 ? -22.484 33.625 22.547 1 37.91 60 ALA B C 1
ATOM 3425 O O . ALA B 1 60 ? -23.562 33.031 22.625 1 37.91 60 ALA B O 1
ATOM 3426 N N . THR B 1 61 ? -22.422 34.156 21.359 1 40.41 61 THR B N 1
ATOM 3427 C CA . THR B 1 61 ? -22.828 33.406 20.172 1 40.41 61 THR B CA 1
ATOM 3428 C C . THR B 1 61 ? -22.453 31.922 20.312 1 40.41 61 THR B C 1
ATOM 3430 O O . THR B 1 61 ? -21.297 31.578 20.578 1 40.41 61 THR B O 1
ATOM 3433 N N . ALA B 1 62 ? -23.344 31.094 20.828 1 43.84 62 ALA B N 1
ATOM 3434 C CA . ALA B 1 62 ? -23.328 29.641 20.969 1 43.84 62 ALA B CA 1
ATOM 3435 C C . ALA B 1 62 ? -22.516 28.984 19.859 1 43.84 62 ALA B C 1
ATOM 3437 O O . ALA B 1 62 ? -22.594 29.406 18.703 1 43.84 62 ALA B O 1
ATOM 3438 N N . CYS B 1 63 ? -21.406 28.438 20.188 1 55.19 63 CYS B N 1
ATOM 3439 C CA . CYS B 1 63 ? -20.688 27.547 19.281 1 55.19 63 CYS B CA 1
ATOM 3440 C C . CYS B 1 63 ? -21.656 26.781 18.391 1 55.19 63 CYS B C 1
ATOM 3442 O O . CYS B 1 63 ? -22.516 26.047 18.875 1 55.19 63 CYS B O 1
ATOM 3444 N N . HIS B 1 64 ? -22.5 27.438 17.578 1 46 64 HIS B N 1
ATOM 3445 C CA . HIS B 1 64 ? -23.453 26.719 16.734 1 46 64 HIS B CA 1
ATOM 3446 C C . HIS B 1 64 ? -22.812 25.5 16.109 1 46 64 HIS B C 1
ATOM 3448 O O . HIS B 1 64 ? -23.406 24.859 15.219 1 46 64 HIS B O 1
ATOM 3454 N N . ASP B 1 65 ? -21.625 25.359 16.172 1 46 65 ASP B N 1
ATOM 3455 C CA . ASP B 1 65 ? -21.078 24.469 15.164 1 46 65 ASP B CA 1
ATOM 3456 C C . ASP B 1 65 ? -21.625 23.047 15.32 1 46 65 ASP B C 1
ATOM 3458 O O . ASP B 1 65 ? -21.062 22.094 14.781 1 46 65 ASP B O 1
ATOM 3462 N N . ALA B 1 66 ? -22.281 22.75 16.438 1 41.47 66 ALA B N 1
ATOM 3463 C CA . ALA B 1 66 ? -22.203 21.328 16.781 1 41.47 66 ALA B CA 1
ATOM 3464 C C . ALA B 1 66 ? -22.859 20.469 15.711 1 41.47 66 ALA B C 1
ATOM 3466 O O . ALA B 1 66 ? -23.672 20.969 14.914 1 41.47 66 ALA B O 1
ATOM 3467 N N . THR B 1 67 ? -22.672 19.109 15.82 1 43.72 67 THR B N 1
ATOM 3468 C CA . THR B 1 67 ? -23.109 17.906 15.102 1 43.72 67 THR B CA 1
ATOM 3469 C C . THR B 1 67 ? -24.609 17.938 14.891 1 43.72 67 THR B C 1
ATOM 3471 O O . THR B 1 67 ? -25.375 18.109 15.844 1 43.72 67 THR B O 1
ATOM 3474 N N . SER B 1 68 ? -25.016 18.562 13.852 1 41.09 68 SER B N 1
ATOM 3475 C CA . SER B 1 68 ? -26.422 18.203 13.672 1 41.09 68 SER B CA 1
ATOM 3476 C C . SER B 1 68 ? -26.641 16.703 13.891 1 41.09 68 SER B C 1
ATOM 3478 O O . SER B 1 68 ? -25.828 15.883 13.469 1 41.09 68 SER B O 1
ATOM 3480 N N . PRO B 1 69 ? -27.453 16.312 14.781 1 40.84 69 PRO B N 1
ATOM 3481 C CA . PRO B 1 69 ? -27.719 14.883 15.008 1 40.84 69 PRO B CA 1
ATOM 3482 C C . PRO B 1 69 ? -27.844 14.094 13.703 1 40.84 69 PRO B C 1
ATOM 3484 O O . PRO B 1 69 ? -27.75 12.867 13.711 1 40.84 69 PRO B O 1
ATOM 3487 N N . ASP B 1 70 ? -28.406 14.719 12.727 1 41.56 70 ASP B N 1
ATOM 3488 C CA . ASP B 1 70 ? -28.797 13.922 11.57 1 41.56 70 ASP B CA 1
ATOM 3489 C C . ASP B 1 70 ? -27.625 13.727 10.609 1 41.56 70 ASP B C 1
ATOM 3491 O O . ASP B 1 70 ? -27.812 13.359 9.453 1 41.56 70 ASP B O 1
ATOM 3495 N N . GLY B 1 71 ? -26.359 13.602 11.094 1 46.5 71 GLY B N 1
ATOM 3496 C CA . GLY B 1 71 ? -25.281 13.18 10.227 1 46.5 71 GLY B CA 1
ATOM 3497 C C . GLY B 1 71 ? -25 14.156 9.102 1 46.5 71 GLY B C 1
ATOM 3498 O O . GLY B 1 71 ? -24.172 13.891 8.234 1 46.5 71 GLY B O 1
ATOM 3499 N N . ALA B 1 72 ? -26 15.078 8.898 1 49.25 72 ALA B N 1
ATOM 3500 C CA . ALA B 1 72 ? -25.859 15.992 7.77 1 49.25 72 ALA B CA 1
ATOM 3501 C C . ALA B 1 72 ? -24.688 16.938 7.961 1 49.25 72 ALA B C 1
ATOM 3503 O O . ALA B 1 72 ? -24.359 17.328 9.094 1 49.25 72 ALA B O 1
ATOM 3504 N N . ASP B 1 73 ? -23.859 17.016 6.914 1 59.69 73 ASP B N 1
ATOM 3505 C CA . ASP B 1 73 ? -22.688 17.875 6.746 1 59.69 73 ASP B CA 1
ATOM 3506 C C . ASP B 1 73 ? -22.984 19.297 7.191 1 59.69 73 ASP B C 1
ATOM 3508 O O . ASP B 1 73 ? -23.672 20.047 6.492 1 59.69 73 ASP B O 1
ATOM 3512 N N . ASN B 1 74 ? -22.875 19.641 8.414 1 75.5 74 ASN B N 1
ATOM 3513 C CA . ASN B 1 74 ? -23.234 20.938 8.984 1 75.5 74 ASN B CA 1
ATOM 3514 C C . ASN B 1 74 ? -22.062 21.922 8.93 1 75.5 74 ASN B C 1
ATOM 3516 O O . ASN B 1 74 ? -22.047 22.922 9.648 1 75.5 74 ASN B O 1
ATOM 3520 N N . ALA B 1 75 ? -21.141 21.656 8.078 1 88.56 75 ALA B N 1
ATOM 3521 C CA . ALA B 1 75 ? -20.031 22.609 7.98 1 88.56 75 ALA B CA 1
ATOM 3522 C C . ALA B 1 75 ? -20.438 23.844 7.168 1 88.56 75 ALA B C 1
ATOM 3524 O O . ALA B 1 75 ? -21.125 23.719 6.148 1 88.56 75 ALA B O 1
ATOM 3525 N N . ARG B 1 76 ? -20.125 24.984 7.613 1 91.19 76 ARG B N 1
ATOM 3526 C CA . ARG B 1 76 ? -20.469 26.234 6.941 1 91.19 76 ARG B CA 1
ATOM 3527 C C . ARG B 1 76 ? -19.516 26.516 5.785 1 91.19 76 ARG B C 1
ATOM 3529 O O . ARG B 1 76 ? -18.297 26.422 5.941 1 91.19 76 ARG B O 1
ATOM 3536 N N . VAL B 1 77 ? -20.047 26.859 4.633 1 93.56 77 VAL B N 1
ATOM 3537 C CA . VAL B 1 77 ? -19.234 27.234 3.479 1 93.56 77 VAL B CA 1
ATOM 3538 C C . VAL B 1 77 ? -18.75 28.672 3.635 1 93.56 77 VAL B C 1
ATOM 3540 O O . VAL B 1 77 ? -19.531 29.562 3.957 1 93.56 77 VAL B O 1
ATOM 3543 N N . VAL B 1 78 ? -17.484 28.922 3.467 1 95 78 VAL B N 1
ATOM 3544 C CA . VAL B 1 78 ? -16.938 30.266 3.596 1 95 78 VAL B CA 1
ATOM 3545 C C . VAL B 1 78 ? -16 30.562 2.416 1 95 78 VAL B C 1
ATOM 3547 O O . VAL B 1 78 ? -15.328 29.672 1.915 1 95 78 VAL B O 1
ATOM 3550 N N . GLY B 1 79 ? -15.906 31.812 1.971 1 92.81 79 GLY B N 1
ATOM 3551 C CA . GLY B 1 79 ? -15.023 32.219 0.899 1 92.81 79 GLY B CA 1
ATOM 3552 C C . GLY B 1 79 ? -13.625 32.562 1.381 1 92.81 79 GLY B C 1
ATOM 3553 O O . GLY B 1 79 ? -12.672 32.562 0.595 1 92.81 79 GLY B O 1
ATOM 3554 N N . SER B 1 80 ? -13.57 32.906 2.613 1 93.75 80 SER B N 1
ATOM 3555 C CA . SER B 1 80 ? -12.305 33.25 3.254 1 93.75 80 SER B CA 1
ATOM 3556 C C . SER B 1 80 ? -12.289 32.812 4.715 1 93.75 80 SER B C 1
ATOM 3558 O O . SER B 1 80 ? -13.344 32.625 5.32 1 93.75 80 SER B O 1
ATOM 3560 N N . LEU B 1 81 ? -11.07 32.562 5.207 1 95.19 81 LEU B N 1
ATOM 3561 C CA . LEU B 1 81 ? -10.906 32.219 6.617 1 95.19 81 LEU B CA 1
ATOM 3562 C C . LEU B 1 81 ? -10.609 33.469 7.449 1 95.19 81 LEU B C 1
ATOM 3564 O O . LEU B 1 81 ? -9.438 33.781 7.691 1 95.19 81 LEU B O 1
ATOM 3568 N N . ASN B 1 82 ? -11.609 34.156 7.879 1 94.69 82 ASN B N 1
ATOM 3569 C CA . ASN B 1 82 ? -11.461 35.312 8.758 1 94.69 82 ASN B CA 1
ATOM 3570 C C . ASN B 1 82 ? -11.5 34.906 10.227 1 94.69 82 ASN B C 1
ATOM 3572 O O . ASN B 1 82 ? -12.562 34.906 10.852 1 94.69 82 ASN B O 1
ATOM 3576 N N . LEU B 1 83 ? -10.414 34.688 10.805 1 95.56 83 LEU B N 1
ATOM 3577 C CA . LEU B 1 83 ? -10.289 34.125 12.148 1 95.56 83 LEU B CA 1
ATOM 3578 C C . LEU B 1 83 ? -10.844 35.094 13.195 1 95.56 83 LEU B C 1
ATOM 3580 O O . LEU B 1 83 ? -11.43 34.688 14.188 1 95.56 83 LEU B O 1
ATOM 3584 N N . ASP B 1 84 ? -10.727 36.406 12.938 1 93.44 84 ASP B N 1
ATOM 3585 C CA . ASP B 1 84 ? -11.156 37.406 13.898 1 93.44 84 ASP B CA 1
ATOM 3586 C C . ASP B 1 84 ? -12.68 37.438 14.023 1 93.44 84 ASP B C 1
ATOM 3588 O O . ASP B 1 84 ? -13.219 37.844 15.062 1 93.44 84 ASP B O 1
ATOM 3592 N N . GLU B 1 85 ? -13.352 36.969 13.008 1 93.12 85 GLU B N 1
ATOM 3593 C CA . GLU B 1 85 ? -14.812 37.031 12.992 1 93.12 85 GLU B CA 1
ATOM 3594 C C . GLU B 1 85 ? -15.414 35.781 13.633 1 93.12 85 GLU B C 1
ATOM 3596 O O . GLU B 1 85 ? -16.609 35.719 13.906 1 93.12 85 GLU B O 1
ATOM 3601 N N . LEU B 1 86 ? -14.602 34.844 13.875 1 94.44 86 LEU B N 1
ATOM 3602 C CA . LEU B 1 86 ? -15.094 33.625 14.484 1 94.44 86 LEU B CA 1
ATOM 3603 C C . LEU B 1 86 ? -15.211 33.781 16 1 94.44 86 LEU B C 1
ATOM 3605 O O . LEU B 1 86 ? -14.297 34.281 16.656 1 94.44 86 LEU B O 1
ATOM 3609 N N . PRO B 1 87 ? -16.375 33.406 16.531 1 93.62 87 PRO B N 1
ATOM 3610 C CA . PRO B 1 87 ? -16.516 33.469 17.984 1 93.62 87 PRO B CA 1
ATOM 3611 C C . PRO B 1 87 ? -15.477 32.594 18.703 1 93.62 87 PRO B C 1
ATOM 3613 O O . PRO B 1 87 ? -15.133 31.516 18.234 1 93.62 87 PRO B O 1
ATOM 3616 N N . GLY B 1 88 ? -14.992 33.125 19.906 1 94.5 88 GLY B N 1
ATOM 3617 C CA . GLY B 1 88 ? -14.055 32.375 20.734 1 94.5 88 GLY B CA 1
ATOM 3618 C C . GLY B 1 88 ? -14.734 31.344 21.609 1 94.5 88 GLY B C 1
ATOM 3619 O O . GLY B 1 88 ? -15.938 31.422 21.859 1 94.5 88 GLY B O 1
ATOM 3620 N N . GLY B 1 89 ? -13.922 30.344 22.031 1 94.88 89 GLY B N 1
ATOM 3621 C CA . GLY B 1 89 ? -14.422 29.297 22.906 1 94.88 89 GLY B CA 1
ATOM 3622 C C . GLY B 1 89 ? -15.219 28.234 22.156 1 94.88 89 GLY B C 1
ATOM 3623 O O . GLY B 1 89 ? -16.078 27.578 22.75 1 94.88 89 GLY B O 1
ATOM 3624 N N . CYS B 1 90 ? -15.016 28.156 20.797 1 93.81 90 CYS B N 1
ATOM 3625 C CA . CYS B 1 90 ? -15.766 27.234 19.938 1 93.81 90 CYS B CA 1
ATOM 3626 C C . CYS B 1 90 ? -14.852 26.531 18.953 1 93.81 90 CYS B C 1
ATOM 3628 O O . CYS B 1 90 ? -13.75 27.016 18.656 1 93.81 90 CYS B O 1
ATOM 3630 N N . VAL B 1 91 ? -15.305 25.391 18.562 1 95.38 91 VAL B N 1
ATOM 3631 C CA . VAL B 1 91 ? -14.727 24.703 17.406 1 95.38 91 VAL B CA 1
ATOM 3632 C C . VAL B 1 91 ? -15.617 24.922 16.188 1 95.38 91 VAL B C 1
ATOM 3634 O O . VAL B 1 91 ? -16.812 24.641 16.219 1 95.38 91 VAL B O 1
ATOM 3637 N N . HIS B 1 92 ? -15.031 25.469 15.117 1 95.56 92 HIS B N 1
ATOM 3638 C CA . HIS B 1 92 ? -15.766 25.797 13.898 1 95.56 92 HIS B CA 1
ATOM 3639 C C . HIS B 1 92 ? -15.422 24.828 12.773 1 95.56 92 HIS B C 1
ATOM 3641 O O . HIS B 1 92 ? -14.25 24.562 12.508 1 95.56 92 HIS B O 1
ATOM 3647 N N . ARG B 1 93 ? -16.453 24.219 12.18 1 95.5 93 ARG B N 1
ATOM 3648 C CA . ARG B 1 93 ? -16.312 23.391 10.984 1 95.5 93 ARG B CA 1
ATOM 3649 C C . ARG B 1 93 ? -16.641 24.203 9.727 1 95.5 93 ARG B C 1
ATOM 3651 O O . ARG B 1 93 ? -17.766 24.688 9.578 1 95.5 93 ARG B O 1
ATOM 3658 N N . LEU B 1 94 ? -15.656 24.312 8.836 1 95.94 94 LEU B N 1
ATOM 3659 C CA . LEU B 1 94 ? -15.82 25.203 7.688 1 95.94 94 LEU B CA 1
ATOM 3660 C C . LEU B 1 94 ? -15.461 24.484 6.391 1 95.94 94 LEU B C 1
ATOM 3662 O O . LEU B 1 94 ? -14.562 23.641 6.367 1 95.94 94 LEU B O 1
ATOM 3666 N N . LYS B 1 95 ? -16.156 24.797 5.336 1 95.25 95 LYS B N 1
ATOM 3667 C CA . LYS B 1 95 ? -15.82 24.453 3.959 1 95.25 95 LYS B CA 1
ATOM 3668 C C . LYS B 1 95 ? -15.273 25.672 3.215 1 95.25 95 LYS B C 1
ATOM 3670 O O . LYS B 1 95 ? -16.031 26.562 2.844 1 95.25 95 LYS B O 1
ATOM 3675 N N . LEU B 1 96 ? -14.023 25.672 3.037 1 96.06 96 LEU B N 1
ATOM 3676 C CA . LEU B 1 96 ? -13.391 26.812 2.389 1 96.06 96 LEU B CA 1
ATOM 3677 C C . LEU B 1 96 ? -13.453 26.688 0.871 1 96.06 96 LEU B C 1
ATOM 3679 O O . LEU B 1 96 ? -12.969 25.703 0.309 1 96.06 96 LEU B O 1
ATOM 3683 N N . GLU B 1 97 ? -14.016 27.641 0.243 1 93.88 97 GLU B N 1
ATOM 3684 C CA . GLU B 1 97 ? -14.117 27.625 -1.213 1 93.88 97 GLU B CA 1
ATOM 3685 C C . GLU B 1 97 ? -12.75 27.797 -1.864 1 93.88 97 GLU B C 1
ATOM 3687 O O . GLU B 1 97 ? -11.922 28.594 -1.394 1 93.88 97 GLU B O 1
ATOM 3692 N N . THR B 1 98 ? -12.539 27.047 -2.857 1 92.12 98 THR B N 1
ATOM 3693 C CA . THR B 1 98 ? -11.289 27.125 -3.596 1 92.12 98 THR B CA 1
ATOM 3694 C C . THR B 1 98 ? -11.547 27.391 -5.074 1 92.12 98 THR B C 1
ATOM 3696 O O . THR B 1 98 ? -12.055 28.453 -5.441 1 92.12 98 THR B O 1
ATOM 3699 N N . VAL B 1 99 ? -11.094 26.562 -5.992 1 86.38 99 VAL B N 1
ATOM 3700 C CA . VAL B 1 99 ? -11.273 26.734 -7.43 1 86.38 99 VAL B CA 1
ATOM 3701 C C . VAL B 1 99 ? -12.5 25.953 -7.895 1 86.38 99 VAL B C 1
ATOM 3703 O O . VAL B 1 99 ? -12.938 25.016 -7.219 1 86.38 99 VAL B O 1
ATOM 3706 N N . THR B 1 100 ? -13.102 26.406 -8.977 1 85.44 100 THR B N 1
ATOM 3707 C CA . THR B 1 100 ? -14.25 25.719 -9.555 1 85.44 100 THR B CA 1
ATOM 3708 C C . THR B 1 100 ? -13.789 24.547 -10.414 1 85.44 100 THR B C 1
ATOM 3710 O O . THR B 1 100 ? -12.727 24.594 -11.031 1 85.44 100 THR B O 1
ATOM 3713 N N . ASN B 1 101 ? -14.641 23.5 -10.328 1 80.44 101 ASN B N 1
ATOM 3714 C CA . ASN B 1 101 ? -14.328 22.359 -11.188 1 80.44 101 ASN B CA 1
ATOM 3715 C C . ASN B 1 101 ? -14.938 22.531 -12.578 1 80.44 101 ASN B C 1
ATOM 3717 O O . ASN B 1 101 ? -15.461 23.594 -12.906 1 80.44 101 ASN B O 1
ATOM 3721 N N . ALA B 1 102 ? -14.758 21.531 -13.461 1 72.69 102 ALA B N 1
ATOM 3722 C CA . ALA B 1 102 ? -15.188 21.609 -14.852 1 72.69 102 ALA B CA 1
ATOM 3723 C C . ALA B 1 102 ? -16.703 21.75 -14.961 1 72.69 102 ALA B C 1
ATOM 3725 O O . ALA B 1 102 ? -17.219 22.297 -15.945 1 72.69 102 ALA B O 1
ATOM 3726 N N . ALA B 1 103 ? -17.422 21.266 -13.93 1 80.5 103 ALA B N 1
ATOM 3727 C CA . ALA B 1 103 ? -18.891 21.359 -13.906 1 80.5 103 ALA B CA 1
ATOM 3728 C C . ALA B 1 103 ? -19.328 22.75 -13.438 1 80.5 103 ALA B C 1
ATOM 3730 O O . ALA B 1 103 ? -20.516 23.078 -13.516 1 80.5 103 ALA B O 1
ATOM 3731 N N . GLY B 1 104 ? -18.391 23.516 -12.93 1 79.88 104 GLY B N 1
ATOM 3732 C CA . GLY B 1 104 ? -18.719 24.859 -12.445 1 79.88 104 GLY B CA 1
ATOM 3733 C C . GLY B 1 104 ? -18.953 24.891 -10.945 1 79.88 104 GLY B C 1
ATOM 3734 O O . GLY B 1 104 ? -19.312 25.938 -10.406 1 79.88 104 GLY B O 1
ATOM 3735 N N . ASP B 1 105 ? -18.812 23.719 -10.312 1 83.12 105 ASP B N 1
ATOM 3736 C CA . ASP B 1 105 ? -19.016 23.641 -8.867 1 83.12 105 ASP B CA 1
ATOM 3737 C C . ASP B 1 105 ? -17.734 24.031 -8.125 1 83.12 105 ASP B C 1
ATOM 3739 O O . ASP B 1 105 ? -16.625 23.719 -8.578 1 83.12 105 ASP B O 1
ATOM 3743 N N . ASN B 1 106 ? -17.938 24.703 -7.027 1 84.12 106 ASN B N 1
ATOM 3744 C CA . ASN B 1 106 ? -16.766 25.031 -6.203 1 84.12 106 ASN B CA 1
ATOM 3745 C C . ASN B 1 106 ? -16.25 23.812 -5.457 1 84.12 106 ASN B C 1
ATOM 3747 O O . ASN B 1 106 ? -17.016 23.047 -4.891 1 84.12 106 ASN B O 1
ATOM 3751 N N . ASN B 1 107 ? -15.016 23.688 -5.582 1 87.62 107 ASN B N 1
ATOM 3752 C CA . ASN B 1 107 ? -14.352 22.734 -4.699 1 87.62 107 ASN B CA 1
ATOM 3753 C C . ASN B 1 107 ? -14.141 23.312 -3.303 1 87.62 107 ASN B C 1
ATOM 3755 O O . ASN B 1 107 ? -13.977 24.516 -3.148 1 87.62 107 ASN B O 1
ATOM 3759 N N . HIS B 1 108 ? -14.242 22.5 -2.326 1 93.69 108 HIS B N 1
ATOM 3760 C CA . HIS B 1 108 ? -14.078 22.969 -0.954 1 93.69 108 HIS B CA 1
ATOM 3761 C C . HIS B 1 108 ? -12.969 22.188 -0.239 1 93.69 108 HIS B C 1
ATOM 3763 O O . HIS B 1 108 ? -12.766 21 -0.503 1 93.69 108 HIS B O 1
ATOM 3769 N N . ILE B 1 109 ? -12.344 22.875 0.608 1 96 109 ILE B N 1
ATOM 3770 C CA . ILE B 1 109 ? -11.391 22.281 1.539 1 96 109 ILE B CA 1
ATOM 3771 C C . ILE B 1 109 ? -11.984 22.25 2.945 1 96 109 ILE B C 1
ATOM 3773 O O . ILE B 1 109 ? -12.5 23.266 3.426 1 96 109 ILE B O 1
ATOM 3777 N N . PRO B 1 110 ? -12 21.062 3.57 1 96.94 110 PRO B N 1
ATOM 3778 C CA . PRO B 1 110 ? -12.445 21.047 4.965 1 96.94 110 PRO B CA 1
ATOM 3779 C C . PRO B 1 110 ? -11.469 21.719 5.91 1 96.94 110 PRO B C 1
ATOM 3781 O O . PRO B 1 110 ? -10.273 21.422 5.895 1 96.94 110 PRO B O 1
ATOM 3784 N N . VAL B 1 111 ? -11.953 22.625 6.695 1 97.81 111 VAL B N 1
ATOM 3785 C CA . VAL B 1 111 ? -11.156 23.344 7.688 1 97.81 111 VAL B CA 1
ATOM 3786 C C . VAL B 1 111 ? -11.852 23.281 9.047 1 97.81 111 VAL B C 1
ATOM 3788 O O . VAL B 1 111 ? -13.07 23.469 9.141 1 97.81 111 VAL B O 1
ATOM 3791 N N . ILE B 1 112 ? -11.102 22.953 10.062 1 97.75 112 ILE B N 1
ATOM 3792 C CA . ILE B 1 112 ? -11.602 23.016 11.43 1 97.75 112 ILE B CA 1
ATOM 3793 C C . ILE B 1 112 ? -10.805 24.047 12.227 1 97.75 112 ILE B C 1
ATOM 3795 O O . ILE B 1 112 ? -9.57 23.984 12.266 1 97.75 112 ILE B O 1
ATOM 3799 N N . VAL B 1 113 ? -11.508 24.969 12.805 1 97.94 113 VAL B N 1
ATOM 3800 C CA . VAL B 1 113 ? -10.859 26.016 13.586 1 97.94 113 VAL B CA 1
ATOM 3801 C C . VAL B 1 113 ? -11.273 25.906 15.055 1 97.94 113 VAL B C 1
ATOM 3803 O O . VAL B 1 113 ? -12.445 26.062 15.391 1 97.94 113 VAL B O 1
ATOM 3806 N N . ALA B 1 114 ? -10.328 25.578 15.883 1 97.94 114 ALA B N 1
ATOM 3807 C CA . ALA B 1 114 ? -10.516 25.688 17.328 1 97.94 114 ALA B CA 1
ATOM 3808 C C . ALA B 1 114 ? -10.023 27.031 17.844 1 97.94 114 ALA B C 1
ATOM 3810 O O . ALA B 1 114 ? -8.82 27.297 17.859 1 97.94 114 ALA B O 1
ATOM 3811 N N . LYS B 1 115 ? -10.938 27.875 18.281 1 97.38 115 LYS B N 1
ATOM 3812 C CA . LYS B 1 115 ? -10.57 29.203 18.75 1 97.38 115 LYS B CA 1
ATOM 3813 C C . LYS B 1 115 ? -10.797 29.344 20.25 1 97.38 115 LYS B C 1
ATOM 3815 O O . LYS B 1 115 ? -11.898 29.078 20.75 1 97.38 115 LYS B O 1
ATOM 3820 N N . GLY B 1 116 ? -9.742 29.75 20.875 1 96.44 116 GLY B N 1
ATOM 3821 C CA . GLY B 1 116 ? -9.836 29.953 22.297 1 96.44 116 GLY B CA 1
ATOM 3822 C C . GLY B 1 116 ? -10.523 31.25 22.688 1 96.44 116 GLY B C 1
ATOM 3823 O O . GLY B 1 116 ? -10.836 32.062 21.812 1 96.44 116 GLY B O 1
ATOM 3824 N N . THR B 1 117 ? -10.766 31.422 24 1 94.25 117 THR B N 1
ATOM 3825 C CA . THR B 1 117 ? -11.422 32.625 24.516 1 94.25 117 THR B CA 1
ATOM 3826 C C . THR B 1 117 ? -10.406 33.75 24.719 1 94.25 117 THR B C 1
ATOM 3828 O O . THR B 1 117 ? -10.781 34.906 24.828 1 94.25 117 THR B O 1
ATOM 3831 N N . GLN B 1 118 ? -9.203 33.375 24.75 1 94.31 118 GLN B N 1
ATOM 3832 C CA . GLN B 1 118 ? -8.133 34.344 24.953 1 94.31 118 GLN B CA 1
ATOM 3833 C C . GLN B 1 118 ? -7.297 34.531 23.688 1 94.31 118 GLN B C 1
ATOM 3835 O O . GLN B 1 118 ? -7.105 33.594 22.938 1 94.31 118 GLN B O 1
ATOM 3840 N N . ASP B 1 119 ? -6.773 35.719 23.531 1 95.12 119 ASP B N 1
ATOM 3841 C CA . ASP B 1 119 ? -5.883 35.969 22.406 1 95.12 119 ASP B CA 1
ATOM 3842 C C . ASP B 1 119 ? -4.594 35.156 22.516 1 95.12 119 ASP B C 1
ATOM 3844 O O . ASP B 1 119 ? -4.184 34.812 23.625 1 95.12 119 ASP B O 1
ATOM 3848 N N . GLY B 1 120 ? -4 34.844 21.438 1 96.69 120 GLY B N 1
ATOM 3849 C CA . GLY B 1 120 ? -2.76 34.062 21.359 1 96.69 120 GLY B CA 1
ATOM 3850 C C . GLY B 1 120 ? -2.361 33.719 19.938 1 96.69 120 GLY B C 1
ATOM 3851 O O . GLY B 1 120 ? -2.949 34.219 18.984 1 96.69 120 GLY B O 1
ATOM 3852 N N . PRO B 1 121 ? -1.357 32.906 19.828 1 98.19 121 PRO B N 1
ATOM 3853 C CA . PRO B 1 121 ? -0.847 32.562 18.5 1 98.19 121 PRO B CA 1
ATOM 3854 C C . PRO B 1 121 ? -1.796 31.688 17.703 1 98.19 121 PRO B C 1
ATOM 3856 O O . PRO B 1 121 ? -2.746 31.125 18.266 1 98.19 121 PRO B O 1
ATOM 3859 N N . VAL B 1 122 ? -1.558 31.641 16.406 1 98.69 122 VAL B N 1
ATOM 3860 C CA . VAL B 1 122 ? -2.283 30.734 15.508 1 98.69 122 VAL B CA 1
ATOM 3861 C C . VAL B 1 122 ? -1.379 29.594 15.086 1 98.69 122 VAL B C 1
ATOM 3863 O O . VAL B 1 122 ? -0.321 29.812 14.492 1 98.69 122 VAL B O 1
ATOM 3866 N N . LEU B 1 123 ? -1.756 28.375 15.453 1 98.75 123 LEU B N 1
ATOM 3867 C CA . LEU B 1 123 ? -1.093 27.156 15.008 1 98.75 123 LEU B CA 1
ATOM 3868 C C . LEU B 1 123 ? -1.852 26.516 13.852 1 98.75 123 LEU B C 1
ATOM 3870 O O . LEU B 1 123 ? -3.053 26.266 13.953 1 98.75 123 LEU B O 1
ATOM 3874 N N . ALA B 1 124 ? -1.168 26.297 12.75 1 98.88 124 ALA B N 1
ATOM 3875 C CA . ALA B 1 124 ? -1.787 25.609 11.609 1 98.88 124 ALA B CA 1
ATOM 3876 C C . ALA B 1 124 ? -1.282 24.188 11.484 1 98.88 124 ALA B C 1
ATOM 3878 O O . ALA B 1 124 ? -0.074 23.938 11.523 1 98.88 124 ALA B O 1
ATOM 3879 N N . LEU B 1 125 ? -2.176 23.234 11.422 1 98.88 125 LEU B N 1
ATOM 3880 C CA . LEU B 1 125 ? -1.904 21.844 11.086 1 98.88 125 LEU B CA 1
ATOM 3881 C C . LEU B 1 125 ? -2.473 21.484 9.719 1 98.88 125 LEU B C 1
ATOM 3883 O O . LEU B 1 125 ? -3.688 21.531 9.516 1 98.88 125 LEU B O 1
ATOM 3887 N N . ILE B 1 126 ? -1.595 21.156 8.773 1 98.75 126 ILE B N 1
ATOM 3888 C CA . ILE B 1 126 ? -2.027 20.875 7.41 1 98.75 126 ILE B CA 1
ATOM 3889 C C . ILE B 1 126 ? -1.688 19.438 7.039 1 98.75 126 ILE B C 1
ATOM 3891 O O . ILE B 1 126 ? -0.526 19.031 7.102 1 98.75 126 ILE B O 1
ATOM 3895 N N . ALA B 1 127 ? -2.707 18.703 6.66 1 98.69 127 ALA B N 1
ATOM 3896 C CA . ALA B 1 127 ? -2.484 17.312 6.254 1 98.69 127 ALA B CA 1
ATOM 3897 C C . ALA B 1 127 ? -2.879 17.094 4.797 1 98.69 127 ALA B C 1
ATOM 3899 O O . ALA B 1 127 ? -3.654 17.875 4.234 1 98.69 127 ALA B O 1
ATOM 3900 N N . ALA B 1 128 ? -2.301 16.125 4.188 1 98.25 128 ALA B N 1
ATOM 3901 C CA . ALA B 1 128 ? -2.676 15.578 2.883 1 98.25 128 ALA B CA 1
ATOM 3902 C C . ALA B 1 128 ? -2.514 16.625 1.789 1 98.25 128 ALA B C 1
ATOM 3904 O O . ALA B 1 128 ? -3.387 16.781 0.933 1 98.25 128 ALA B O 1
ATOM 3905 N N . VAL B 1 129 ? -1.397 17.406 1.951 1 98.44 129 VAL B N 1
ATOM 3906 C CA . VAL B 1 129 ? -1.005 18.172 0.771 1 98.44 129 VAL B CA 1
ATOM 3907 C C . VAL B 1 129 ? -0.784 17.219 -0.407 1 98.44 129 VAL B C 1
ATOM 3909 O O . VAL B 1 129 ? -1.098 17.562 -1.551 1 98.44 129 VAL B O 1
ATOM 3912 N N . HIS B 1 130 ? -0.146 16.156 -0.096 1 97.81 130 HIS B N 1
ATOM 3913 C CA . HIS B 1 130 ? -0.26 14.992 -0.962 1 97.81 130 HIS B CA 1
ATOM 3914 C C . HIS B 1 130 ? -1.52 14.195 -0.647 1 97.81 130 HIS B C 1
ATOM 3916 O O . HIS B 1 130 ? -1.685 13.703 0.472 1 97.81 130 HIS B O 1
ATOM 3922 N N . GLY B 1 131 ? -2.359 14.008 -1.606 1 96.62 131 GLY B N 1
ATOM 3923 C CA . GLY B 1 131 ? -3.734 13.586 -1.396 1 96.62 131 GLY B CA 1
ATOM 3924 C C . GLY B 1 131 ? -3.844 12.219 -0.747 1 96.62 131 GLY B C 1
ATOM 3925 O O . GLY B 1 131 ? -4.824 11.93 -0.059 1 96.62 131 GLY B O 1
ATOM 3926 N N . ASN B 1 132 ? -2.863 11.344 -0.948 1 95 132 ASN B N 1
ATOM 3927 C CA . ASN B 1 132 ? -2.951 9.984 -0.421 1 95 132 ASN B CA 1
ATOM 3928 C C . ASN B 1 132 ? -1.982 9.773 0.738 1 95 132 ASN B C 1
ATOM 3930 O O . ASN B 1 132 ? -1.661 8.633 1.081 1 95 132 ASN B O 1
ATOM 3934 N N . GLU B 1 133 ? -1.45 10.742 1.361 1 97.06 133 GLU B N 1
ATOM 3935 C CA . GLU B 1 133 ? -0.636 10.68 2.57 1 97.06 133 GLU B CA 1
ATOM 3936 C C . GLU B 1 133 ? -1.435 11.109 3.799 1 97.06 133 GLU B C 1
ATOM 3938 O O . GLU B 1 133 ? -1.527 12.305 4.098 1 97.06 133 GLU B O 1
ATOM 3943 N N . LEU B 1 134 ? -1.904 10.109 4.625 1 97.62 134 LEU B N 1
ATOM 3944 C CA . LEU B 1 134 ? -3.146 10.398 5.336 1 97.62 134 LEU B CA 1
ATOM 3945 C C . LEU B 1 134 ? -2.961 10.242 6.84 1 97.62 134 LEU B C 1
ATOM 3947 O O . LEU B 1 134 ? -3.9 10.461 7.609 1 97.62 134 LEU B O 1
ATOM 3951 N N . ASN B 1 135 ? -1.838 9.914 7.363 1 98.44 135 ASN B N 1
ATOM 3952 C CA . ASN B 1 135 ? -1.68 9.719 8.797 1 98.44 135 ASN B CA 1
ATOM 3953 C C . ASN B 1 135 ? -1.895 11.023 9.57 1 98.44 135 ASN B C 1
ATOM 3955 O O . ASN B 1 135 ? -2.174 11 10.773 1 98.44 135 ASN B O 1
ATOM 3959 N N . GLY B 1 136 ? -1.796 12.117 8.891 1 98.62 136 GLY B N 1
ATOM 3960 C CA . GLY B 1 136 ? -2.055 13.398 9.523 1 98.62 136 GLY B CA 1
ATOM 3961 C C . GLY B 1 136 ? -3.518 13.609 9.867 1 98.62 136 GLY B C 1
ATOM 3962 O O . GLY B 1 136 ? -3.846 14.406 10.75 1 98.62 136 GLY B O 1
ATOM 3963 N N . VAL B 1 137 ? -4.41 12.945 9.188 1 98.12 137 VAL B N 1
ATOM 3964 C CA . VAL B 1 137 ? -5.844 13.141 9.359 1 98.12 137 VAL B CA 1
ATOM 3965 C C . VAL B 1 137 ? -6.266 12.672 10.75 1 98.12 137 VAL B C 1
ATOM 3967 O O . VAL B 1 137 ? -6.816 13.453 11.539 1 98.12 137 VAL B O 1
ATOM 3970 N N . PRO B 1 138 ? -5.973 11.406 11.141 1 97.44 138 PRO B N 1
ATOM 3971 C CA . PRO B 1 138 ? -6.355 11.008 12.492 1 97.44 138 PRO B CA 1
ATOM 3972 C C . PRO B 1 138 ? -5.605 11.789 13.57 1 97.44 138 PRO B C 1
ATOM 3974 O O . PRO B 1 138 ? -6.121 11.969 14.68 1 97.44 138 PRO B O 1
ATOM 3977 N N . LEU B 1 139 ? -4.395 12.266 13.273 1 98.31 139 LEU B N 1
ATOM 3978 C CA . LEU B 1 139 ? -3.686 13.133 14.203 1 98.31 139 LEU B CA 1
ATOM 3979 C C . LEU B 1 139 ? -4.508 14.375 14.531 1 98.31 139 LEU B C 1
ATOM 3981 O O . LEU B 1 139 ? -4.691 14.719 15.695 1 98.31 139 LEU B O 1
ATOM 3985 N N . ILE B 1 140 ? -4.992 15 13.523 1 98.44 140 ILE B N 1
ATOM 3986 C CA . ILE B 1 140 ? -5.805 16.203 13.68 1 98.44 140 ILE B CA 1
ATOM 3987 C C . ILE B 1 140 ? -7.055 15.883 14.492 1 98.44 140 ILE B C 1
ATOM 3989 O O . ILE B 1 140 ? -7.398 16.609 15.422 1 98.44 140 ILE B O 1
ATOM 3993 N N . PHE B 1 141 ? -7.688 14.742 14.148 1 96.69 141 PHE B N 1
ATOM 3994 C CA . PHE B 1 141 ? -8.883 14.344 14.875 1 96.69 141 PHE B CA 1
ATOM 3995 C C . PHE B 1 141 ? -8.594 14.188 16.359 1 96.69 141 PHE B C 1
ATOM 3997 O O . PHE B 1 141 ? -9.352 14.672 17.203 1 96.69 141 PHE B O 1
ATOM 4004 N N . ARG B 1 142 ? -7.531 13.594 16.672 1 96.38 142 ARG B N 1
ATOM 4005 C CA . ARG B 1 142 ? -7.184 13.305 18.047 1 96.38 142 ARG B CA 1
ATOM 4006 C C . ARG B 1 142 ? -6.863 14.586 18.812 1 96.38 142 ARG B C 1
ATOM 4008 O O . ARG B 1 142 ? -7.266 14.75 19.969 1 96.38 142 ARG B O 1
ATOM 4015 N N . VAL B 1 143 ? -6.184 15.469 18.203 1 96.69 143 VAL B N 1
ATOM 4016 C CA . VAL B 1 143 ? -5.855 16.734 18.828 1 96.69 143 VAL B CA 1
ATOM 4017 C C . VAL B 1 143 ? -7.141 17.5 19.141 1 96.69 143 VAL B C 1
ATOM 4019 O O . VAL B 1 143 ? -7.332 17.969 20.266 1 96.69 143 VAL B O 1
ATOM 4022 N N . LEU B 1 144 ? -8.031 17.594 18.188 1 95.94 144 LEU B N 1
ATOM 4023 C CA . LEU B 1 144 ? -9.234 18.406 18.328 1 95.94 144 LEU B CA 1
ATOM 4024 C C . LEU B 1 144 ? -10.195 17.766 19.328 1 95.94 144 LEU B C 1
ATOM 4026 O O . LEU B 1 144 ? -10.961 18.484 20 1 95.94 144 LEU B O 1
ATOM 4030 N N . GLN B 1 145 ? -10.156 16.484 19.406 1 92.75 145 GLN B N 1
ATOM 4031 C CA . GLN B 1 145 ? -11.023 15.773 20.328 1 92.75 145 GLN B CA 1
ATOM 4032 C C . GLN B 1 145 ? -10.648 16.078 21.781 1 92.75 145 GLN B C 1
ATOM 4034 O O . GLN B 1 145 ? -11.5 16.062 22.656 1 92.75 145 GLN B O 1
ATOM 4039 N N . THR B 1 146 ? -9.438 16.359 22.047 1 92.25 146 THR B N 1
ATOM 4040 C CA . THR B 1 146 ? -8.961 16.5 23.422 1 92.25 146 THR B CA 1
ATOM 4041 C C . THR B 1 146 ? -8.711 17.969 23.766 1 92.25 146 THR B C 1
ATOM 4043 O O . THR B 1 146 ? -8.617 18.328 24.938 1 92.25 146 THR B O 1
ATOM 4046 N N . LEU B 1 147 ? -8.688 18.812 22.797 1 94.44 147 LEU B N 1
ATOM 4047 C CA . LEU B 1 147 ? -8.391 20.219 23 1 94.44 147 LEU B CA 1
ATOM 4048 C C . LEU B 1 147 ? -9.562 20.938 23.656 1 94.44 147 LEU B C 1
ATOM 4050 O O . LEU B 1 147 ? -10.703 20.844 23.188 1 94.44 147 LEU B O 1
ATOM 4054 N N . ASN B 1 148 ? -9.281 21.609 24.766 1 93.94 148 ASN B N 1
ATOM 4055 C CA . ASN B 1 148 ? -10.289 22.406 25.453 1 93.94 148 ASN B CA 1
ATOM 4056 C C . ASN B 1 148 ? -10.258 23.859 25 1 93.94 148 ASN B C 1
ATOM 4058 O O . ASN B 1 148 ? -9.367 24.625 25.406 1 93.94 148 ASN B O 1
ATOM 4062 N N . VAL B 1 149 ? -11.273 24.297 24.266 1 94.88 149 VAL B N 1
ATOM 4063 C CA . VAL B 1 149 ? -11.266 25.625 23.672 1 94.88 149 VAL B CA 1
ATOM 4064 C C . VAL B 1 149 ? -11.555 26.688 24.734 1 94.88 149 VAL B C 1
ATOM 4066 O O . VAL B 1 149 ? -11.273 27.875 24.531 1 94.88 149 VAL B O 1
ATOM 4069 N N . GLU B 1 150 ? -12.102 26.281 25.828 1 92.38 150 GLU B N 1
ATOM 4070 C CA . GLU B 1 150 ? -12.391 27.234 26.891 1 92.38 150 GLU B CA 1
ATOM 4071 C C . GLU B 1 150 ? -11.109 27.75 27.531 1 92.38 150 GLU B C 1
ATOM 4073 O O . GLU B 1 150 ? -11.07 28.875 28.031 1 92.38 150 GLU B O 1
ATOM 4078 N N . THR B 1 151 ? -10.094 26.922 27.484 1 93 151 THR B N 1
ATOM 4079 C CA . THR B 1 151 ? -8.844 27.297 28.125 1 93 151 THR B CA 1
ATOM 4080 C C . THR B 1 151 ? -7.75 27.547 27.094 1 93 151 THR B C 1
ATOM 4082 O O . THR B 1 151 ? -6.625 27.906 27.453 1 93 151 THR B O 1
ATOM 4085 N N . LEU B 1 152 ? -8.094 27.375 25.906 1 95.69 152 LEU B N 1
ATOM 4086 C CA . LEU B 1 152 ? -7.137 27.562 24.828 1 95.69 152 LEU B CA 1
ATOM 4087 C C . LEU B 1 152 ? -6.816 29.047 24.656 1 95.69 152 LEU B C 1
ATOM 4089 O O . LEU B 1 152 ? -7.719 29.891 24.656 1 95.69 152 LEU B O 1
ATOM 4093 N N . ARG B 1 153 ? -5.535 29.359 24.641 1 96.81 153 ARG B N 1
ATOM 4094 C CA . ARG B 1 153 ? -5.062 30.688 24.25 1 96.81 153 ARG B CA 1
ATOM 4095 C C . ARG B 1 153 ? -4.66 30.719 22.781 1 96.81 153 ARG B C 1
ATOM 4097 O O . ARG B 1 153 ? -3.727 30.016 22.375 1 96.81 153 ARG B O 1
ATOM 4104 N N . GLY B 1 154 ? -5.348 31.531 22.016 1 98.06 154 GLY B N 1
ATOM 4105 C CA . GLY B 1 154 ? -5.07 31.578 20.578 1 98.06 154 GLY B CA 1
ATOM 4106 C C . GLY B 1 154 ? -5.992 30.688 19.766 1 98.06 154 GLY B C 1
ATOM 4107 O O . GLY B 1 154 ? -7.172 30.547 20.094 1 98.06 154 GLY B O 1
ATOM 4108 N N . THR B 1 155 ? -5.508 30.297 18.578 1 98.5 155 THR B N 1
ATOM 4109 C CA . THR B 1 155 ? -6.344 29.594 17.609 1 98.5 155 THR B CA 1
ATOM 4110 C C . THR B 1 155 ? -5.574 28.438 16.969 1 98.5 155 THR B C 1
ATOM 4112 O O . THR B 1 155 ? -4.398 28.594 16.625 1 98.5 155 THR B O 1
ATOM 4115 N N . VAL B 1 156 ? -6.195 27.281 16.875 1 98.56 156 VAL B N 1
ATOM 4116 C CA . VAL B 1 156 ? -5.664 26.172 16.094 1 98.56 156 VAL B CA 1
ATOM 4117 C C . VAL B 1 156 ? -6.48 26 14.812 1 98.56 156 VAL B C 1
ATOM 4119 O O . VAL B 1 156 ? -7.684 25.734 14.867 1 98.56 156 VAL B O 1
ATOM 4122 N N . VAL B 1 157 ? -5.832 26.203 13.68 1 98.69 157 VAL B N 1
ATOM 4123 C CA . VAL B 1 157 ? -6.445 26 12.375 1 98.69 157 VAL B CA 1
ATOM 4124 C C . VAL B 1 157 ? -5.973 24.672 11.781 1 98.69 157 VAL B C 1
ATOM 4126 O O . VAL B 1 157 ? -4.766 24.453 11.641 1 98.69 157 VAL B O 1
ATOM 4129 N N . THR B 1 158 ? -6.922 23.797 11.438 1 98.69 158 THR B N 1
ATOM 4130 C CA . THR B 1 158 ? -6.523 22.5 10.906 1 98.69 158 THR B CA 1
ATOM 4131 C C . THR B 1 158 ? -7.168 22.25 9.547 1 98.69 158 THR B C 1
ATOM 4133 O O . THR B 1 158 ? -8.312 22.641 9.312 1 98.69 158 THR B O 1
ATOM 4136 N N . VAL B 1 159 ? -6.402 21.625 8.688 1 98.62 159 VAL B N 1
ATOM 4137 C CA . VAL B 1 159 ? -6.855 21.156 7.383 1 98.62 159 VAL B CA 1
ATOM 4138 C C . VAL B 1 159 ? -6.629 19.656 7.27 1 98.62 159 VAL B C 1
ATOM 4140 O O . VAL B 1 159 ? -5.535 19.219 6.902 1 98.62 159 VAL B O 1
ATOM 4143 N N . PRO B 1 160 ? -7.645 18.906 7.484 1 98.31 160 PRO B N 1
ATOM 4144 C CA . PRO B 1 160 ? -7.465 17.453 7.43 1 98.31 160 PRO B CA 1
ATOM 4145 C C . PRO B 1 160 ? -7.027 16.953 6.055 1 98.31 160 PRO B C 1
ATOM 4147 O O . PRO B 1 160 ? -6.223 16.031 5.953 1 98.31 160 PRO B O 1
ATOM 4150 N N . VAL B 1 161 ? -7.613 17.562 5.02 1 98.25 161 VAL B N 1
ATOM 4151 C CA . VAL B 1 161 ? -7.234 17.219 3.654 1 98.25 161 VAL B CA 1
ATOM 4152 C C . VAL B 1 161 ? -7.066 18.5 2.83 1 98.25 161 VAL B C 1
ATOM 4154 O O . VAL B 1 161 ? -8.047 19.141 2.459 1 98.25 161 VAL B O 1
ATOM 4157 N N . ALA B 1 162 ? -5.879 18.781 2.475 1 98.12 162 ALA B N 1
ATOM 4158 C CA . ALA B 1 162 ? -5.602 20 1.72 1 98.12 162 ALA B CA 1
ATOM 4159 C C . ALA B 1 162 ? -5.801 19.766 0.223 1 98.12 162 ALA B C 1
ATOM 4161 O O . ALA B 1 162 ? -6.117 20.703 -0.514 1 98.12 162 ALA B O 1
ATOM 4162 N N . ASN B 1 163 ? -5.555 18.578 -0.227 1 97.56 163 ASN B N 1
ATOM 4163 C CA . ASN B 1 163 ? -5.695 18.203 -1.629 1 97.56 163 ASN B CA 1
ATOM 4164 C C . ASN B 1 163 ? -6.879 17.266 -1.842 1 97.56 163 ASN B C 1
ATOM 4166 O O . ASN B 1 163 ? -6.699 16.062 -2.023 1 97.56 163 ASN B O 1
ATOM 4170 N N . MET B 1 164 ? -8.039 17.844 -1.953 1 95.38 164 MET B N 1
ATOM 4171 C CA . MET B 1 164 ? -9.281 17.078 -2.031 1 95.38 164 MET B CA 1
ATOM 4172 C C . MET B 1 164 ? -9.336 16.281 -3.328 1 95.38 164 MET B C 1
ATOM 4174 O O . MET B 1 164 ? -9.859 15.156 -3.348 1 95.38 164 MET B O 1
ATOM 4178 N N . GLU B 1 165 ? -8.805 16.828 -4.391 1 93.06 165 GLU B N 1
ATOM 4179 C CA . GLU B 1 165 ? -8.812 16.109 -5.664 1 93.06 165 GLU B CA 1
ATOM 4180 C C . GLU B 1 165 ? -7.961 14.852 -5.594 1 93.06 165 GLU B C 1
ATOM 4182 O O . GLU B 1 165 ? -8.398 13.773 -6.012 1 93.06 165 GLU B O 1
ATOM 4187 N N . GLY B 1 166 ? -6.797 15.031 -5.086 1 94.69 166 GLY B N 1
ATOM 4188 C CA . GLY B 1 166 ? -5.949 13.867 -4.902 1 94.69 166 GLY B CA 1
ATOM 4189 C C . GLY B 1 166 ? -6.531 12.852 -3.941 1 94.69 166 GLY B C 1
ATOM 4190 O O . GLY B 1 166 ? -6.488 11.648 -4.203 1 94.69 166 GLY B O 1
ATOM 4191 N N . TYR B 1 167 ? -7.129 13.344 -2.848 1 95.62 167 TYR B N 1
ATOM 4192 C CA . TYR B 1 167 ? -7.738 12.5 -1.824 1 95.62 167 TYR B CA 1
ATOM 4193 C C . TYR B 1 167 ? -8.852 11.633 -2.418 1 95.62 167 TYR B C 1
ATOM 4195 O O . TYR B 1 167 ? -8.836 10.414 -2.277 1 95.62 167 TYR B O 1
ATOM 4203 N N . ASN B 1 168 ? -9.68 12.25 -3.189 1 92.12 168 ASN B N 1
ATOM 4204 C CA . ASN B 1 168 ? -10.828 11.555 -3.758 1 92.12 168 ASN B CA 1
ATOM 4205 C C . ASN B 1 168 ? -10.398 10.508 -4.785 1 92.12 168 ASN B C 1
ATOM 4207 O O . ASN B 1 168 ? -11.117 9.531 -5.016 1 92.12 168 ASN B O 1
ATOM 4211 N N . ARG B 1 169 ? -9.25 10.633 -5.281 1 90.19 169 ARG B N 1
ATOM 4212 C CA . ARG B 1 169 ? -8.781 9.742 -6.344 1 90.19 169 ARG B CA 1
ATOM 4213 C C . ARG B 1 169 ? -7.715 8.789 -5.824 1 90.19 169 ARG B C 1
ATOM 4215 O O . ARG B 1 169 ? -7.129 8.023 -6.598 1 90.19 169 ARG B O 1
ATOM 4222 N N . HIS B 1 170 ? -7.449 8.859 -4.582 1 91.94 170 HIS B N 1
ATOM 4223 C CA . HIS B 1 170 ? -6.418 8.039 -3.959 1 91.94 170 HIS B CA 1
ATOM 4224 C C . HIS B 1 170 ? -5.055 8.273 -4.605 1 91.94 170 HIS B C 1
ATOM 4226 O O . HIS B 1 170 ? -4.312 7.328 -4.867 1 91.94 170 HIS B O 1
ATOM 4232 N N . GLN B 1 171 ? -4.797 9.547 -4.902 1 92 171 GLN B N 1
ATOM 4233 C CA . GLN B 1 171 ? -3.561 9.883 -5.602 1 92 171 GLN B CA 1
ATOM 4234 C C . GLN B 1 171 ? -2.764 10.93 -4.836 1 92 171 GLN B C 1
ATOM 4236 O O . GLN B 1 171 ? -3.336 11.734 -4.094 1 92 171 GLN B O 1
ATOM 4241 N N . ARG B 1 172 ? -1.498 10.93 -5.094 1 94.25 172 ARG B N 1
ATOM 4242 C CA . ARG B 1 172 ? -0.576 11.883 -4.492 1 94.25 172 ARG B CA 1
ATOM 4243 C C . ARG B 1 172 ? -0.788 13.281 -5.066 1 94.25 172 ARG B C 1
ATOM 4245 O O . ARG B 1 172 ? -0.849 14.266 -4.32 1 94.25 172 ARG B O 1
ATOM 4252 N N . GLY B 1 173 ? -0.905 13.383 -6.359 1 94.94 173 GLY B N 1
ATOM 4253 C CA . GLY B 1 173 ? -0.941 14.648 -7.074 1 94.94 173 GLY B CA 1
ATOM 4254 C C . GLY B 1 173 ? -2.328 15.266 -7.129 1 94.94 173 GLY B C 1
ATOM 4255 O O . GLY B 1 173 ? -3.293 14.672 -6.641 1 94.94 173 GLY B O 1
ATOM 4256 N N . PHE B 1 174 ? -2.336 16.5 -7.637 1 93.75 174 PHE B N 1
ATOM 4257 C CA . PHE B 1 174 ? -3.582 17.219 -7.883 1 93.75 174 PHE B CA 1
ATOM 4258 C C . PHE B 1 174 ? -4.258 16.703 -9.148 1 93.75 174 PHE B C 1
ATOM 4260 O O . PHE B 1 174 ? -3.826 15.711 -9.734 1 93.75 174 PHE B O 1
ATOM 4267 N N . LEU B 1 175 ? -5.359 17.297 -9.516 1 85.19 175 LEU B N 1
ATOM 4268 C CA . LEU B 1 175 ? -6.203 16.859 -10.625 1 85.19 175 LEU B CA 1
ATOM 4269 C C . LEU B 1 175 ? -5.406 16.812 -11.922 1 85.19 175 LEU B C 1
ATOM 4271 O O . LEU B 1 175 ? -5.59 15.898 -12.734 1 85.19 175 LEU B O 1
ATOM 4275 N N . ASP B 1 176 ? -4.52 17.766 -12.094 1 85.06 176 ASP B N 1
ATOM 4276 C CA . ASP B 1 176 ? -3.746 17.859 -13.328 1 85.06 176 ASP B CA 1
ATOM 4277 C C . ASP B 1 176 ? -2.459 17.031 -13.227 1 85.06 176 ASP B C 1
ATOM 4279 O O . ASP B 1 176 ? -1.58 17.141 -14.086 1 85.06 176 ASP B O 1
ATOM 4283 N N . GLY B 1 177 ? -2.322 16.266 -12.148 1 86.81 177 GLY B N 1
ATOM 4284 C CA . GLY B 1 177 ? -1.179 15.383 -11.977 1 86.81 177 GLY B CA 1
ATOM 4285 C C . GLY B 1 177 ? 0.003 16.062 -11.312 1 86.81 177 GLY B C 1
ATOM 4286 O O . GLY B 1 177 ? 0.979 15.398 -10.945 1 86.81 177 GLY B O 1
ATOM 4287 N N . ARG B 1 178 ? -0.075 17.344 -11.133 1 90.06 178 ARG B N 1
ATOM 4288 C CA . ARG B 1 178 ? 1.044 18.094 -10.578 1 90.06 178 ARG B CA 1
ATOM 4289 C C . ARG B 1 178 ? 1.106 17.938 -9.062 1 90.06 178 ARG B C 1
ATOM 4291 O O . ARG B 1 178 ? 0.086 17.688 -8.414 1 90.06 178 ARG B O 1
ATOM 4298 N N . ASP B 1 179 ? 2.277 18.047 -8.539 1 94.94 179 ASP B N 1
ATOM 4299 C CA . ASP B 1 179 ? 2.541 18.016 -7.102 1 94.94 179 ASP B CA 1
ATOM 4300 C C . ASP B 1 179 ? 2.328 19.375 -6.461 1 94.94 179 ASP B C 1
ATOM 4302 O O . ASP B 1 179 ? 3.121 20.297 -6.676 1 94.94 179 ASP B O 1
ATOM 4306 N N . LEU B 1 180 ? 1.32 19.5 -5.613 1 96.5 180 LEU B N 1
ATOM 4307 C CA . LEU B 1 180 ? 1.039 20.781 -4.973 1 96.5 180 LEU B CA 1
ATOM 4308 C C . LEU B 1 180 ? 2.244 21.266 -4.176 1 96.5 180 LEU B C 1
ATOM 4310 O O . LEU B 1 180 ? 2.494 22.469 -4.09 1 96.5 180 LEU B O 1
ATOM 4314 N N . ASN B 1 181 ? 2.963 20.328 -3.609 1 96.94 181 ASN B N 1
ATOM 4315 C CA . ASN B 1 181 ? 4.098 20.672 -2.762 1 96.94 181 ASN B CA 1
ATOM 4316 C C . ASN B 1 181 ? 5.309 21.094 -3.592 1 96.94 181 ASN B C 1
ATOM 4318 O O . ASN B 1 181 ? 6.445 21.016 -3.117 1 96.94 181 ASN B O 1
ATOM 4322 N N . ARG B 1 182 ? 5.09 21.484 -4.777 1 95.06 182 ARG B N 1
ATOM 4323 C CA . ARG B 1 182 ? 6.09 22.109 -5.637 1 95.06 182 ARG B CA 1
ATOM 4324 C C . ARG B 1 182 ? 5.555 23.406 -6.246 1 95.06 182 ARG B C 1
ATOM 4326 O O . ARG B 1 182 ? 6.191 23.984 -7.125 1 95.06 182 ARG B O 1
ATOM 4333 N N . LEU B 1 183 ? 4.426 23.812 -5.762 1 95.38 183 LEU B N 1
ATOM 4334 C CA . LEU B 1 183 ? 3.748 24.922 -6.43 1 95.38 183 LEU B CA 1
ATOM 4335 C C . LEU B 1 183 ? 3.498 26.078 -5.461 1 95.38 183 LEU B C 1
ATOM 4337 O O . LEU B 1 183 ? 3.014 27.141 -5.863 1 95.38 183 LEU B O 1
ATOM 4341 N N . PHE B 1 184 ? 3.689 25.875 -4.184 1 96.81 184 PHE B N 1
ATOM 4342 C CA . PHE B 1 184 ? 3.445 26.938 -3.207 1 96.81 184 PHE B CA 1
ATOM 4343 C C . PHE B 1 184 ? 4.434 28.078 -3.385 1 96.81 184 PHE B C 1
ATOM 4345 O O . PHE B 1 184 ? 5.594 27.859 -3.734 1 96.81 184 PHE B O 1
ATOM 4352 N N . PRO B 1 185 ? 4.062 29.312 -3.248 1 96.25 185 PRO B N 1
ATOM 4353 C CA . PRO B 1 185 ? 2.787 29.734 -2.658 1 96.25 185 PRO B CA 1
ATOM 4354 C C . PRO B 1 185 ? 1.658 29.812 -3.684 1 96.25 185 PRO B C 1
ATOM 4356 O O . PRO B 1 185 ? 0.551 30.25 -3.355 1 96.25 185 PRO B O 1
ATOM 4359 N N . GLY B 1 186 ? 1.902 29.422 -4.867 1 94.81 186 GLY B N 1
ATOM 4360 C CA . GLY B 1 186 ? 0.907 29.453 -5.93 1 94.81 186 GLY B CA 1
ATOM 4361 C C . GLY B 1 186 ? 0.781 30.812 -6.598 1 94.81 186 GLY B C 1
ATOM 4362 O O . GLY B 1 186 ? 1.637 31.672 -6.418 1 94.81 186 GLY B O 1
ATOM 4363 N N . LYS B 1 187 ? -0.207 30.891 -7.52 1 89.31 187 LYS B N 1
ATOM 4364 C CA . LYS B 1 187 ? -0.439 32.125 -8.273 1 89.31 187 LYS B CA 1
ATOM 4365 C C . LYS B 1 187 ? -1.911 32.25 -8.656 1 89.31 187 LYS B C 1
ATOM 4367 O O . LYS B 1 187 ? -2.559 31.281 -9.023 1 89.31 187 LYS B O 1
ATOM 4372 N N . THR B 1 188 ? -2.33 33.531 -8.469 1 84.94 188 THR B N 1
ATOM 4373 C CA . THR B 1 188 ? -3.689 33.812 -8.922 1 84.94 188 THR B CA 1
ATOM 4374 C C . THR B 1 188 ? -3.754 33.844 -10.445 1 84.94 188 THR B C 1
ATOM 4376 O O . THR B 1 188 ? -2.873 34.406 -11.102 1 84.94 188 THR B O 1
ATOM 4379 N N . GLY B 1 189 ? -4.789 33.25 -11 1 72.12 189 GLY B N 1
ATOM 4380 C CA . GLY B 1 189 ? -4.945 33.281 -12.445 1 72.12 189 GLY B CA 1
ATOM 4381 C C . GLY B 1 189 ? -4.062 32.25 -13.148 1 72.12 189 GLY B C 1
ATOM 4382 O O . GLY B 1 189 ? -3.891 32.312 -14.367 1 72.12 189 GLY B O 1
ATOM 4383 N N . GLY B 1 190 ? -3.467 31.375 -12.406 1 69.69 190 GLY B N 1
ATOM 4384 C CA . GLY B 1 190 ? -2.648 30.312 -12.977 1 69.69 190 GLY B CA 1
ATOM 4385 C C . GLY B 1 190 ? -3.441 29.078 -13.328 1 69.69 190 GLY B C 1
ATOM 4386 O O . GLY B 1 190 ? -4.672 29.109 -13.398 1 69.69 190 GLY B O 1
ATOM 4387 N N . ASP B 1 191 ? -2.691 28.094 -13.766 1 79.38 191 ASP B N 1
ATOM 4388 C CA . ASP B 1 191 ? -3.33 26.797 -13.969 1 79.38 191 ASP B CA 1
ATOM 4389 C C . ASP B 1 191 ? -4.066 26.344 -12.703 1 79.38 191 ASP B C 1
ATOM 4391 O O . ASP B 1 191 ? -3.947 26.984 -11.648 1 79.38 191 ASP B O 1
ATOM 4395 N N . SER B 1 192 ? -4.867 25.469 -12.852 1 85.25 192 SER B N 1
ATOM 4396 C CA . SER B 1 192 ? -5.797 25.031 -11.812 1 85.25 192 SER B CA 1
ATOM 4397 C C . SER B 1 192 ? -5.059 24.672 -10.523 1 85.25 192 SER B C 1
ATOM 4399 O O . SER B 1 192 ? -5.465 25.109 -9.438 1 85.25 192 SER B O 1
ATOM 4401 N N . SER B 1 193 ? -3.953 23.984 -10.586 1 92 193 SER B N 1
ATOM 4402 C CA . SER B 1 193 ? -3.223 23.562 -9.398 1 92 193 SER B CA 1
ATOM 4403 C C . SER B 1 193 ? -2.533 24.734 -8.719 1 92 193 SER B C 1
ATOM 4405 O O . SER B 1 193 ? -2.496 24.812 -7.492 1 92 193 SER B O 1
ATOM 4407 N N . LYS B 1 194 ? -1.965 25.641 -9.445 1 92.31 194 LYS B N 1
ATOM 4408 C CA . LYS B 1 194 ? -1.326 26.812 -8.859 1 92.31 194 LYS B CA 1
ATOM 4409 C C . LYS B 1 194 ? -2.354 27.719 -8.172 1 92.31 194 LYS B C 1
ATOM 4411 O O . LYS B 1 194 ? -2.072 28.297 -7.129 1 92.31 194 LYS B O 1
ATOM 4416 N N . SER B 1 195 ? -3.473 27.906 -8.852 1 92.81 195 SER B N 1
ATOM 4417 C CA . SER B 1 195 ? -4.547 28.688 -8.242 1 92.81 195 SER B CA 1
ATOM 4418 C C . SER B 1 195 ? -5.02 28.047 -6.938 1 92.81 195 SER B C 1
ATOM 4420 O O . SER B 1 195 ? -5.273 28.75 -5.953 1 92.81 195 SER B O 1
ATOM 4422 N N . TYR B 1 196 ? -5.137 26.781 -6.98 1 94.56 196 TYR B N 1
ATOM 4423 C CA . TYR B 1 196 ? -5.527 26.031 -5.789 1 94.56 196 TYR B CA 1
ATOM 4424 C C . TYR B 1 196 ? -4.504 26.203 -4.676 1 94.56 196 TYR B C 1
ATOM 4426 O O . TYR B 1 196 ? -4.867 26.484 -3.527 1 94.56 196 TYR B O 1
ATOM 4434 N N . ALA B 1 197 ? -3.219 26.078 -5 1 96.25 197 ALA B N 1
ATOM 4435 C CA . ALA B 1 197 ? -2.137 26.25 -4.035 1 96.25 197 ALA B CA 1
ATOM 4436 C C . ALA B 1 197 ? -2.16 27.656 -3.434 1 96.25 197 ALA B C 1
ATOM 4438 O O . ALA B 1 197 ? -1.894 27.828 -2.242 1 96.25 197 ALA B O 1
ATOM 4439 N N . ARG B 1 198 ? -2.443 28.609 -4.207 1 95.31 198 ARG B N 1
ATOM 4440 C CA . ARG B 1 198 ? -2.525 29.984 -3.74 1 95.31 198 ARG B CA 1
ATOM 4441 C C . ARG B 1 198 ? -3.605 30.141 -2.676 1 95.31 198 ARG B C 1
ATOM 4443 O O . ARG B 1 198 ? -3.4 30.812 -1.667 1 95.31 198 ARG B O 1
ATOM 4450 N N . VAL B 1 199 ? -4.695 29.547 -2.932 1 94.06 199 VAL B N 1
ATOM 4451 C CA . VAL B 1 199 ? -5.801 29.625 -1.98 1 94.06 199 VAL B CA 1
ATOM 4452 C C . VAL B 1 199 ? -5.379 29 -0.65 1 94.06 199 VAL B C 1
ATOM 4454 O O . VAL B 1 199 ? -5.551 29.609 0.408 1 94.06 199 VAL B O 1
ATOM 4457 N N . VAL B 1 200 ? -4.828 27.828 -0.702 1 96.12 200 VAL B N 1
ATOM 4458 C CA . VAL B 1 200 ? -4.391 27.141 0.501 1 96.12 200 VAL B CA 1
ATOM 4459 C C . VAL B 1 200 ? -3.375 27.984 1.255 1 96.12 200 VAL B C 1
ATOM 4461 O O . VAL B 1 200 ? -3.473 28.156 2.475 1 96.12 200 VAL B O 1
ATOM 4464 N N . PHE B 1 201 ? -2.488 28.516 0.533 1 97.56 201 PHE B N 1
ATOM 4465 C CA . PHE B 1 201 ? -1.411 29.266 1.169 1 97.56 201 PHE B CA 1
ATOM 4466 C C . PHE B 1 201 ? -1.923 30.594 1.711 1 97.56 201 PHE B C 1
ATOM 4468 O O . PHE B 1 201 ? -1.714 30.922 2.883 1 97.56 201 PHE B O 1
ATOM 4475 N N . GLU B 1 202 ? -2.604 31.375 0.96 1 96 202 GLU B N 1
ATOM 4476 C CA . GLU B 1 202 ? -3.016 32.719 1.314 1 96 202 GLU B CA 1
ATOM 4477 C C . GLU B 1 202 ? -4.129 32.719 2.359 1 96 202 GLU B C 1
ATOM 4479 O O . GLU B 1 202 ? -4.148 33.562 3.266 1 96 202 GLU B O 1
ATOM 4484 N N . LYS B 1 203 ? -4.988 31.812 2.195 1 96.06 203 LYS B N 1
ATOM 4485 C CA . LYS B 1 203 ? -6.176 31.859 3.041 1 96.06 203 LYS B CA 1
ATOM 4486 C C . LYS B 1 203 ? -5.973 31.047 4.32 1 96.06 203 LYS B C 1
ATOM 4488 O O . LYS B 1 203 ? -6.727 31.219 5.285 1 96.06 203 LYS B O 1
ATOM 4493 N N . ILE B 1 204 ? -5.027 30.188 4.359 1 97.44 204 ILE B N 1
ATOM 4494 C CA . ILE B 1 204 ? -4.875 29.344 5.535 1 97.44 204 ILE B CA 1
ATOM 4495 C C . ILE B 1 204 ? -3.475 29.516 6.121 1 97.44 204 ILE B C 1
ATOM 4497 O O . ILE B 1 204 ? -3.311 30.109 7.188 1 97.44 204 ILE B O 1
ATOM 4501 N N . VAL B 1 205 ? -2.459 29.156 5.383 1 98 205 VAL B N 1
ATOM 4502 C CA . VAL B 1 205 ? -1.103 29.047 5.914 1 98 205 VAL B CA 1
ATOM 4503 C C . VAL B 1 205 ? -0.586 30.422 6.309 1 98 205 VAL B C 1
ATOM 4505 O O . VAL B 1 205 ? 0.017 30.578 7.371 1 98 205 VAL B O 1
ATOM 4508 N N . SER B 1 206 ? -0.861 31.422 5.512 1 97.31 206 SER B N 1
ATOM 4509 C CA . SER B 1 206 ? -0.337 32.75 5.73 1 97.31 206 SER B CA 1
ATOM 4510 C C . SER B 1 206 ? -0.945 33.406 6.977 1 97.31 206 SER B C 1
ATOM 4512 O O . SER B 1 206 ? -0.457 34.406 7.457 1 97.31 206 SER B O 1
ATOM 4514 N N . LYS B 1 207 ? -1.936 32.812 7.488 1 96.5 207 LYS B N 1
ATOM 4515 C CA . LYS B 1 207 ? -2.602 33.344 8.672 1 96.5 207 LYS B CA 1
ATOM 4516 C C . LYS B 1 207 ? -1.977 32.781 9.953 1 96.5 207 LYS B C 1
ATOM 4518 O O . LYS B 1 207 ? -2.279 33.25 11.047 1 96.5 207 LYS B O 1
ATOM 4523 N N . ALA B 1 208 ? -1.123 31.875 9.859 1 98.38 208 ALA B N 1
ATOM 4524 C CA . ALA B 1 208 ? -0.582 31.172 11.016 1 98.38 208 ALA B CA 1
ATOM 4525 C C . ALA B 1 208 ? 0.678 31.859 11.539 1 98.38 208 ALA B C 1
ATOM 4527 O O . ALA B 1 208 ? 1.352 32.594 10.797 1 98.38 208 ALA B O 1
ATOM 4528 N N . ASP B 1 209 ? 0.911 31.688 12.805 1 98.44 209 ASP B N 1
ATOM 4529 C CA . ASP B 1 209 ? 2.174 32.094 13.414 1 98.44 209 ASP B CA 1
ATOM 4530 C C . ASP B 1 209 ? 3.191 30.969 13.383 1 98.44 209 ASP B C 1
ATOM 4532 O O . ASP B 1 209 ? 4.402 31.203 13.414 1 98.44 209 ASP B O 1
ATOM 4536 N N . VAL B 1 210 ? 2.744 29.75 13.359 1 98.62 210 VAL B N 1
ATOM 4537 C CA . VAL B 1 210 ? 3.525 28.516 13.289 1 98.62 210 VAL B CA 1
ATOM 4538 C C . VAL B 1 210 ? 2.723 27.438 12.562 1 98.62 210 VAL B C 1
ATOM 4540 O O . VAL B 1 210 ? 1.494 27.406 12.672 1 98.62 210 VAL B O 1
ATOM 4543 N N . ALA B 1 211 ? 3.424 26.609 11.797 1 98.75 211 ALA B N 1
ATOM 4544 C CA . ALA B 1 211 ? 2.709 25.594 11.031 1 98.75 211 ALA B CA 1
ATOM 4545 C C . ALA B 1 211 ? 3.43 24.25 11.102 1 98.75 211 ALA B C 1
ATOM 4547 O O . ALA B 1 211 ? 4.652 24.203 11.234 1 98.75 211 ALA B O 1
ATOM 4548 N N . ILE B 1 212 ? 2.709 23.188 11.078 1 98.81 212 ILE B N 1
ATOM 4549 C CA . ILE B 1 212 ? 3.189 21.812 10.953 1 98.81 212 ILE B CA 1
ATOM 4550 C C . ILE B 1 212 ? 2.566 21.156 9.719 1 98.81 212 ILE B C 1
ATOM 4552 O O . ILE B 1 212 ? 1.342 21.062 9.609 1 98.81 212 ILE B O 1
ATOM 4556 N N . ASP B 1 213 ? 3.4 20.797 8.766 1 98.75 213 ASP B N 1
ATOM 4557 C CA . ASP B 1 213 ? 3.004 20.109 7.543 1 98.75 213 ASP B CA 1
ATOM 4558 C C . ASP B 1 213 ? 3.082 18.594 7.715 1 98.75 213 ASP B C 1
ATOM 4560 O O . ASP B 1 213 ? 4.172 18.031 7.828 1 98.75 213 ASP B O 1
ATOM 4564 N N . LEU B 1 214 ? 1.921 17.953 7.719 1 98.81 214 LEU B N 1
ATOM 4565 C CA . LEU B 1 214 ? 1.834 16.531 8.07 1 98.81 214 LEU B CA 1
ATOM 4566 C C . LEU B 1 214 ? 1.807 15.664 6.816 1 98.81 214 LEU B C 1
ATOM 4568 O O . LEU B 1 214 ? 0.924 15.82 5.969 1 98.81 214 LEU B O 1
ATOM 4572 N N . HIS B 1 215 ? 2.77 14.797 6.691 1 98.44 215 HIS B N 1
ATOM 4573 C CA . HIS B 1 215 ? 2.914 13.898 5.555 1 98.44 215 HIS B CA 1
ATOM 4574 C C . HIS B 1 215 ? 3.07 12.453 6.012 1 98.44 215 HIS B C 1
ATOM 4576 O O . HIS B 1 215 ? 3.043 12.164 7.211 1 98.44 215 HIS B O 1
ATOM 4582 N N . THR B 1 216 ? 3.037 11.508 5.117 1 97.56 216 THR B N 1
ATOM 4583 C CA . THR B 1 216 ? 3.457 10.117 5.246 1 97.56 216 THR B CA 1
ATOM 4584 C C . THR B 1 216 ? 4.324 9.703 4.059 1 97.56 216 THR B C 1
ATOM 4586 O O . THR B 1 216 ? 4.641 10.523 3.199 1 97.56 216 THR B O 1
ATOM 4589 N N . ALA B 1 217 ? 4.77 8.5 4.066 1 96.44 217 ALA B N 1
ATOM 4590 C CA . ALA B 1 217 ? 5.535 7.984 2.932 1 96.44 217 ALA B CA 1
ATOM 4591 C C . ALA B 1 217 ? 4.688 7.965 1.662 1 96.44 217 ALA B C 1
ATOM 4593 O O . ALA B 1 217 ? 3.473 7.766 1.722 1 96.44 217 ALA B O 1
ATOM 4594 N N . SER B 1 218 ? 5.363 8.164 0.542 1 92.88 218 SER B N 1
ATOM 4595 C CA . SER B 1 218 ? 4.703 7.949 -0.741 1 92.88 218 SER B CA 1
ATOM 4596 C C . SER B 1 218 ? 4.387 6.477 -0.964 1 92.88 218 SER B C 1
ATOM 4598 O O . SER B 1 218 ? 5.07 5.602 -0.428 1 92.88 218 SER B O 1
ATOM 4600 N N . VAL B 1 219 ? 3.398 6.27 -1.786 1 90.62 219 VAL B N 1
ATOM 4601 C CA . VAL B 1 219 ? 3.014 4.898 -2.102 1 90.62 219 VAL B CA 1
ATOM 4602 C C . VAL B 1 219 ? 4.238 4.109 -2.555 1 90.62 219 VAL B C 1
ATOM 4604 O O . VAL B 1 219 ? 5.059 4.613 -3.326 1 90.62 219 VAL B O 1
ATOM 4607 N N . GLY B 1 220 ? 4.348 2.826 -2.059 1 90.94 220 GLY B N 1
ATOM 4608 C CA . GLY B 1 220 ? 5.469 1.966 -2.398 1 90.94 220 GLY B CA 1
ATOM 4609 C C . GLY B 1 220 ? 6.625 2.082 -1.425 1 90.94 220 GLY B C 1
ATOM 4610 O O . GLY B 1 220 ? 7.609 1.346 -1.53 1 90.94 220 GLY B O 1
ATOM 4611 N N . ASN B 1 221 ? 6.516 3.033 -0.483 1 94.62 221 ASN B N 1
ATOM 4612 C CA . ASN B 1 221 ? 7.562 3.227 0.514 1 94.62 221 ASN B CA 1
ATOM 4613 C C . ASN B 1 221 ? 7.02 3.088 1.933 1 94.62 221 ASN B C 1
ATOM 4615 O O . ASN B 1 221 ? 5.805 3.039 2.135 1 94.62 221 ASN B O 1
ATOM 4619 N N . ALA B 1 222 ? 7.945 2.906 2.869 1 96.69 222 ALA B N 1
ATOM 4620 C CA . ALA B 1 222 ? 7.691 3.027 4.305 1 96.69 222 ALA B CA 1
ATOM 4621 C C . ALA B 1 222 ? 8.578 4.102 4.93 1 96.69 222 ALA B C 1
ATOM 4623 O O . ALA B 1 222 ? 9.719 4.297 4.504 1 96.69 222 ALA B O 1
ATOM 4624 N N . ASN B 1 223 ? 8 4.766 5.91 1 97.88 223 ASN B N 1
ATOM 4625 C CA . ASN B 1 223 ? 8.766 5.785 6.621 1 97.88 223 ASN B CA 1
ATOM 4626 C C . ASN B 1 223 ? 8.758 5.539 8.125 1 97.88 223 ASN B C 1
ATOM 4628 O O . ASN B 1 223 ? 7.781 5.02 8.672 1 97.88 223 ASN B O 1
ATOM 4632 N N . SER B 1 224 ? 9.867 5.902 8.758 1 98.19 224 SER B N 1
ATOM 4633 C CA . SER B 1 224 ? 9.852 6.141 10.195 1 98.19 224 SER B CA 1
ATOM 4634 C C . SER B 1 224 ? 9.023 7.375 10.547 1 98.19 224 SER B C 1
ATOM 4636 O O . SER B 1 224 ? 8.477 8.031 9.656 1 98.19 224 SER B O 1
ATOM 4638 N N . LEU B 1 225 ? 8.781 7.535 11.828 1 98.5 225 LEU B N 1
ATOM 4639 C CA . LEU B 1 225 ? 8.32 8.844 12.281 1 98.5 225 LEU B CA 1
ATOM 4640 C C . LEU B 1 225 ? 9.469 9.844 12.32 1 98.5 225 LEU B C 1
ATOM 4642 O O . LEU B 1 225 ? 10.32 9.781 13.211 1 98.5 225 LEU B O 1
ATOM 4646 N N . TYR B 1 226 ? 9.469 10.734 11.305 1 98.19 226 TYR B N 1
ATOM 4647 C CA . TYR B 1 226 ? 10.617 11.648 11.305 1 98.19 226 TYR B CA 1
ATOM 4648 C C . TYR B 1 226 ? 10.195 13.047 10.883 1 98.19 226 TYR B C 1
ATOM 4650 O O . TYR B 1 226 ? 9.086 13.25 10.383 1 98.19 226 TYR B O 1
ATOM 4658 N N . VAL B 1 227 ? 11.086 14.016 11.164 1 98.12 227 VAL B N 1
ATOM 4659 C CA . VAL B 1 227 ? 10.844 15.422 10.859 1 98.12 227 VAL B CA 1
ATOM 4660 C C . VAL B 1 227 ? 11.898 15.922 9.883 1 98.12 227 VAL B C 1
ATOM 4662 O O . VAL B 1 227 ? 13.086 15.617 10.031 1 98.12 227 VAL B O 1
ATOM 4665 N N . ARG B 1 228 ? 11.438 16.562 8.859 1 97.25 228 ARG B N 1
ATOM 4666 C CA . ARG B 1 228 ? 12.336 17.312 7.996 1 97.25 228 ARG B CA 1
ATOM 4667 C C . ARG B 1 228 ? 12.359 18.781 8.383 1 97.25 228 ARG B C 1
ATOM 4669 O O . ARG B 1 228 ? 11.312 19.438 8.477 1 97.25 228 ARG B O 1
ATOM 4676 N N . VAL B 1 229 ? 13.555 19.266 8.555 1 97.19 229 VAL B N 1
ATOM 4677 C CA . VAL B 1 229 ? 13.68 20.625 9.07 1 97.19 229 VAL B CA 1
ATOM 4678 C C . VAL B 1 229 ? 15 21.25 8.602 1 97.19 229 VAL B C 1
ATOM 4680 O O . VAL B 1 229 ? 15.977 20.531 8.367 1 97.19 229 VAL B O 1
ATOM 4683 N N . ASP B 1 230 ? 14.953 22.531 8.328 1 95.25 230 ASP B N 1
ATOM 4684 C CA . ASP B 1 230 ? 16.188 23.281 8.227 1 95.25 230 ASP B CA 1
ATOM 4685 C C . ASP B 1 230 ? 16.781 23.578 9.602 1 95.25 230 ASP B C 1
ATOM 4687 O O . ASP B 1 230 ? 16.359 24.531 10.273 1 95.25 230 ASP B O 1
ATOM 4691 N N . MET B 1 231 ? 17.766 22.844 9.961 1 95.31 231 MET B N 1
ATOM 4692 C CA . MET B 1 231 ? 18.344 22.906 11.297 1 95.31 231 MET B CA 1
ATOM 4693 C C . MET B 1 231 ? 19.125 24.203 11.484 1 95.31 231 MET B C 1
ATOM 4695 O O . MET B 1 231 ? 19.469 24.562 12.609 1 95.31 231 MET B O 1
ATOM 4699 N N . THR B 1 232 ? 19.328 24.922 10.422 1 94.25 232 THR B N 1
ATOM 4700 C CA . THR B 1 232 ? 20.047 26.188 10.523 1 94.25 232 THR B CA 1
ATOM 4701 C C . THR B 1 232 ? 19.078 27.328 10.852 1 94.25 232 THR B C 1
ATOM 4703 O O . THR B 1 232 ? 19.516 28.438 11.148 1 94.25 232 THR B O 1
ATOM 4706 N N . ASN B 1 233 ? 17.859 27.109 10.734 1 95.62 233 ASN B N 1
ATOM 4707 C CA . ASN B 1 233 ? 16.828 28.047 11.18 1 95.62 233 ASN B CA 1
ATOM 4708 C C . ASN B 1 233 ? 16.406 27.766 12.617 1 95.62 233 ASN B C 1
ATOM 4710 O O . ASN B 1 233 ? 15.727 26.766 12.891 1 95.62 233 ASN B O 1
ATOM 4714 N N . ASP B 1 234 ? 16.688 28.641 13.5 1 96.75 234 ASP B N 1
ATOM 4715 C CA . ASP B 1 234 ? 16.516 28.406 14.93 1 96.75 234 ASP B CA 1
ATOM 4716 C C . ASP B 1 234 ? 15.047 28.141 15.273 1 96.75 234 ASP B C 1
ATOM 4718 O O . ASP B 1 234 ? 14.742 27.266 16.078 1 96.75 234 ASP B O 1
ATOM 4722 N N . ALA B 1 235 ? 14.195 28.938 14.711 1 97.19 235 ALA B N 1
ATOM 4723 C CA . ALA B 1 235 ? 12.773 28.766 15 1 97.19 235 ALA B CA 1
ATOM 4724 C C . ALA B 1 235 ? 12.281 27.391 14.531 1 97.19 235 ALA B C 1
ATOM 4726 O O . ALA B 1 235 ? 11.547 26.719 15.258 1 97.19 235 ALA B O 1
ATOM 4727 N N . CYS B 1 236 ? 12.688 26.969 13.383 1 97.81 236 CYS B N 1
ATOM 4728 C CA . CYS B 1 236 ? 12.281 25.672 12.844 1 97.81 236 CYS B CA 1
ATOM 4729 C C . CYS B 1 236 ? 12.93 24.547 13.625 1 97.81 236 CYS B C 1
ATOM 4731 O O . CYS B 1 236 ? 12.289 23.516 13.867 1 97.81 236 CYS B O 1
ATOM 4733 N N . ARG B 1 237 ? 14.164 24.734 13.961 1 96.88 237 ARG B N 1
ATOM 4734 C CA . ARG B 1 237 ? 14.859 23.734 14.773 1 96.88 237 ARG B CA 1
ATOM 4735 C C . ARG B 1 237 ? 14.125 23.5 16.078 1 96.88 237 ARG B C 1
ATOM 4737 O O . ARG B 1 237 ? 13.914 22.344 16.469 1 96.88 237 ARG B O 1
ATOM 4744 N N . SER B 1 238 ? 13.797 24.531 16.719 1 96.19 238 SER B N 1
ATOM 4745 C CA . SER B 1 238 ? 13.07 24.406 17.984 1 96.19 238 SER B CA 1
ATOM 4746 C C . SER B 1 238 ? 11.75 23.672 17.797 1 96.19 238 SER B C 1
ATOM 4748 O O . SER B 1 238 ? 11.383 22.828 18.625 1 96.19 238 SER B O 1
ATOM 4750 N N . LEU B 1 239 ? 11.078 24 16.781 1 96.94 239 LEU B N 1
ATOM 4751 C CA . LEU B 1 239 ? 9.82 23.344 16.469 1 96.94 239 LEU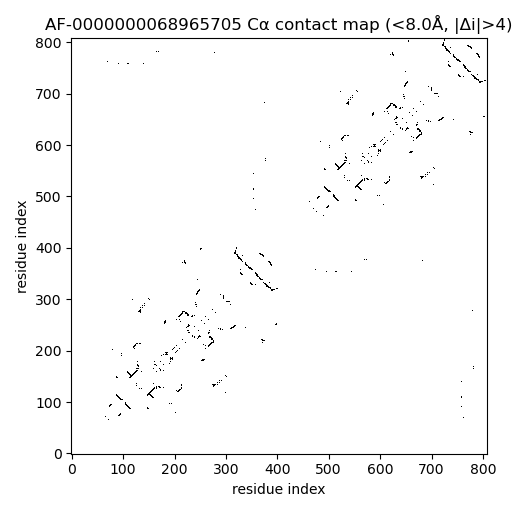 B CA 1
ATOM 4752 C C . LEU B 1 239 ? 10.031 21.844 16.25 1 96.94 239 LEU B C 1
ATOM 4754 O O . LEU B 1 239 ? 9.242 21.031 16.734 1 96.94 239 LEU B O 1
ATOM 4758 N N . ALA B 1 240 ? 11.062 21.469 15.547 1 97.12 240 ALA B N 1
ATOM 4759 C CA . ALA B 1 240 ? 11.383 20.062 15.273 1 97.12 240 ALA B CA 1
ATOM 4760 C C . ALA B 1 240 ? 11.688 19.312 16.562 1 97.12 240 ALA B C 1
ATOM 4762 O O . ALA B 1 240 ? 11.266 18.156 16.734 1 97.12 240 ALA B O 1
ATOM 4763 N N . GLU B 1 241 ? 12.375 19.906 17.422 1 94.75 241 GLU B N 1
ATOM 4764 C CA . GLU B 1 241 ? 12.789 19.281 18.672 1 94.75 241 GLU B CA 1
ATOM 4765 C C . GLU B 1 241 ? 11.594 19.016 19.578 1 94.75 241 GLU B C 1
ATOM 4767 O O . GLU B 1 241 ? 11.664 18.156 20.469 1 94.75 241 GLU B O 1
ATOM 4772 N N . LEU B 1 242 ? 10.602 19.75 19.359 1 94.75 242 LEU B N 1
ATOM 4773 C CA . LEU B 1 242 ? 9.398 19.547 20.156 1 94.75 242 LEU B CA 1
ATOM 4774 C C . LEU B 1 242 ? 8.617 18.344 19.656 1 94.75 242 LEU B C 1
ATOM 4776 O O . LEU B 1 242 ? 7.73 17.844 20.359 1 94.75 242 LEU B O 1
ATOM 4780 N N . GLN B 1 243 ? 9.039 17.969 18.469 1 94.38 243 GLN B N 1
ATOM 4781 C CA . GLN B 1 243 ? 8.305 16.844 17.906 1 94.38 243 GLN B CA 1
ATOM 4782 C C . GLN B 1 243 ? 8.766 15.523 18.531 1 94.38 243 GLN B C 1
ATOM 4784 O O . GLN B 1 243 ? 9.906 15.406 18.984 1 94.38 243 GLN B O 1
ATOM 4789 N N . THR B 1 244 ? 8.148 14.586 18.922 1 93.69 244 THR B N 1
ATOM 4790 C CA . THR B 1 244 ? 8.477 13.273 19.469 1 93.69 244 THR B CA 1
ATOM 4791 C C . THR B 1 244 ? 8.789 12.281 18.344 1 93.69 244 THR B C 1
ATOM 4793 O O . THR B 1 244 ? 8.266 11.164 18.344 1 93.69 244 THR B O 1
ATOM 4796 N N . ALA B 1 245 ? 9.617 12.797 17.406 1 96.69 245 ALA B N 1
ATOM 4797 C CA . ALA B 1 245 ? 9.953 11.961 16.25 1 96.69 245 ALA B CA 1
ATOM 4798 C C . ALA B 1 245 ? 11.102 11.008 16.578 1 96.69 245 ALA B C 1
ATOM 4800 O O . ALA B 1 245 ? 11.867 11.258 17.516 1 96.69 245 ALA B O 1
ATOM 4801 N N . GLN B 1 246 ? 11.195 9.906 15.898 1 97.69 246 GLN B N 1
ATOM 4802 C CA . GLN B 1 246 ? 12.312 8.984 16.016 1 97.69 246 GLN B CA 1
ATOM 4803 C C . GLN B 1 246 ? 13.586 9.586 15.438 1 97.69 246 GLN B C 1
ATOM 4805 O O . GLN B 1 246 ? 14.68 9.391 15.977 1 97.69 246 GLN B O 1
ATOM 4810 N N . ILE B 1 247 ? 13.422 10.273 14.359 1 98.31 247 ILE B N 1
ATOM 4811 C CA . ILE B 1 247 ? 14.547 10.812 13.602 1 98.31 247 ILE B CA 1
ATOM 4812 C C . ILE B 1 247 ? 14.25 12.258 13.195 1 98.31 247 ILE B C 1
ATOM 4814 O O . ILE B 1 247 ? 13.117 12.586 12.828 1 98.31 247 ILE B O 1
ATOM 4818 N N . ILE B 1 248 ? 15.195 13.148 13.297 1 97.75 248 ILE B N 1
ATOM 4819 C CA . ILE B 1 248 ? 15.156 14.484 12.711 1 97.75 248 ILE B CA 1
ATOM 4820 C C . ILE B 1 248 ? 16.188 14.586 11.586 1 97.75 248 ILE B C 1
ATOM 4822 O O . ILE B 1 248 ? 17.359 14.273 11.781 1 97.75 248 ILE B O 1
ATOM 4826 N N . VAL B 1 249 ? 15.734 14.961 10.445 1 97.12 249 VAL B N 1
ATOM 4827 C CA . VAL B 1 249 ? 16.609 15.055 9.273 1 97.12 249 VAL B CA 1
ATOM 4828 C C . VAL B 1 249 ? 16.766 16.516 8.875 1 97.12 249 VAL B C 1
ATOM 4830 O O . VAL B 1 249 ? 15.789 17.203 8.578 1 97.12 249 VAL B O 1
ATOM 4833 N N . HIS B 1 250 ? 18 16.938 8.812 1 96.69 250 HIS B N 1
ATOM 4834 C CA . HIS B 1 250 ? 18.266 18.266 8.273 1 96.69 250 HIS B CA 1
ATOM 4835 C C . HIS B 1 250 ? 18.078 18.297 6.758 1 96.69 250 HIS B C 1
ATOM 4837 O O . HIS B 1 250 ? 18.609 17.453 6.043 1 96.69 250 HIS B O 1
ATOM 4843 N N . SER B 1 251 ? 17.297 19.203 6.305 1 93.56 251 SER B N 1
ATOM 4844 C CA . SER B 1 251 ? 17.141 19.469 4.883 1 93.56 251 SER B CA 1
ATOM 4845 C C . SER B 1 251 ? 16.641 20.906 4.648 1 93.56 251 SER B C 1
ATOM 4847 O O . SER B 1 251 ? 15.766 21.375 5.359 1 93.56 251 SER B O 1
ATOM 4849 N N . THR B 1 252 ? 17.25 21.484 3.637 1 91 252 THR B N 1
ATOM 4850 C CA . THR B 1 252 ? 16.703 22.781 3.225 1 91 252 THR B CA 1
ATOM 4851 C C . THR B 1 252 ? 15.414 22.594 2.414 1 91 252 THR B C 1
ATOM 4853 O O . THR B 1 252 ? 15.281 21.609 1.677 1 91 252 THR B O 1
ATOM 4856 N N . PRO B 1 253 ? 14.539 23.562 2.594 1 90.25 253 PRO B N 1
ATOM 4857 C CA . PRO B 1 253 ? 13.258 23.359 1.92 1 90.25 253 PRO B CA 1
ATOM 4858 C C . PRO B 1 253 ? 13.383 23.344 0.398 1 90.25 253 PRO B C 1
ATOM 4860 O O . PRO B 1 253 ? 14.125 24.141 -0.172 1 90.25 253 PRO B O 1
ATOM 4863 N N . ALA B 1 254 ? 12.734 22.438 -0.197 1 89.12 254 ALA B N 1
ATOM 4864 C CA . ALA B 1 254 ? 12.672 22.391 -1.656 1 89.12 254 ALA B CA 1
ATOM 4865 C C . ALA B 1 254 ? 11.859 23.562 -2.213 1 89.12 254 ALA B C 1
ATOM 4867 O O . ALA B 1 254 ? 10.836 23.938 -1.643 1 89.12 254 ALA B O 1
ATOM 4868 N N . THR B 1 255 ? 12.266 24 -3.33 1 89.69 255 THR B N 1
ATOM 4869 C CA . THR B 1 255 ? 11.555 25.094 -3.986 1 89.69 255 THR B CA 1
ATOM 4870 C C . THR B 1 255 ? 10.109 24.688 -4.285 1 89.69 255 THR B C 1
ATOM 4872 O O . THR B 1 255 ? 9.859 23.594 -4.781 1 89.69 255 THR B O 1
ATOM 4875 N N . GLY B 1 256 ? 9.219 25.594 -3.877 1 94.38 256 GLY B N 1
ATOM 4876 C CA . GLY B 1 256 ? 7.82 25.359 -4.188 1 94.38 256 GLY B CA 1
ATOM 4877 C C . GLY B 1 256 ? 7.098 24.547 -3.125 1 94.38 256 GLY B C 1
ATOM 4878 O O . GLY B 1 256 ? 5.879 24.375 -3.195 1 94.38 256 GLY B O 1
ATOM 4879 N N . SER B 1 257 ? 7.832 24.094 -2.139 1 96.19 257 SER B N 1
ATOM 4880 C CA . SER B 1 257 ? 7.176 23.359 -1.065 1 96.19 257 SER B CA 1
ATOM 4881 C C . SER B 1 257 ? 6.41 24.297 -0.137 1 96.19 257 SER B C 1
ATOM 4883 O O . SER B 1 257 ? 6.715 25.484 -0.06 1 96.19 257 SER B O 1
ATOM 4885 N N . LEU B 1 258 ? 5.41 23.75 0.535 1 97.94 258 LEU B N 1
ATOM 4886 C CA . LEU B 1 258 ? 4.668 24.516 1.529 1 97.94 258 LEU B CA 1
ATOM 4887 C C . LEU B 1 258 ? 5.602 25.062 2.598 1 97.94 258 LEU B C 1
ATOM 4889 O O . LEU B 1 258 ? 5.512 26.234 2.961 1 97.94 258 LEU B O 1
ATOM 4893 N N . ARG B 1 259 ? 6.484 24.25 3.043 1 97.06 259 ARG B N 1
ATOM 4894 C CA . ARG B 1 259 ? 7.438 24.656 4.074 1 97.06 259 ARG B CA 1
ATOM 4895 C C . ARG B 1 259 ? 8.312 25.812 3.588 1 97.06 259 ARG B C 1
ATOM 4897 O O . ARG B 1 259 ? 8.562 26.766 4.328 1 97.06 259 ARG B O 1
ATOM 4904 N N . ALA B 1 260 ? 8.766 25.703 2.355 1 96.12 260 ALA B N 1
ATOM 4905 C CA . ALA B 1 260 ? 9.586 26.766 1.8 1 96.12 260 ALA B CA 1
ATOM 4906 C C . ALA B 1 260 ? 8.82 28.078 1.751 1 96.12 260 ALA B C 1
ATOM 4908 O O . ALA B 1 260 ? 9.328 29.125 2.182 1 96.12 260 ALA B O 1
ATOM 4909 N N . ALA B 1 261 ? 7.664 28.031 1.246 1 97.69 261 ALA B N 1
ATOM 4910 C CA . ALA B 1 261 ? 6.844 29.234 1.116 1 97.69 261 ALA B CA 1
ATOM 4911 C C . ALA B 1 261 ? 6.52 29.828 2.484 1 97.69 261 ALA B C 1
ATOM 4913 O O . ALA B 1 261 ? 6.586 31.047 2.672 1 97.69 261 ALA B O 1
ATOM 4914 N N . ALA B 1 262 ? 6.176 29 3.422 1 98.44 262 ALA B N 1
ATOM 4915 C CA . ALA B 1 262 ? 5.812 29.453 4.762 1 98.44 262 ALA B CA 1
ATOM 4916 C C . ALA B 1 262 ? 7.008 30.094 5.469 1 98.44 262 ALA B C 1
ATOM 4918 O O . ALA B 1 262 ? 6.898 31.188 6.027 1 98.44 262 ALA B O 1
ATOM 4919 N N . THR B 1 263 ? 8.125 29.422 5.426 1 97.44 263 THR B N 1
ATOM 4920 C CA . THR B 1 263 ? 9.305 29.938 6.105 1 97.44 263 THR B CA 1
ATOM 4921 C C . THR B 1 263 ? 9.773 31.25 5.469 1 97.44 263 THR B C 1
ATOM 4923 O O . THR B 1 263 ? 10.289 32.125 6.156 1 97.44 263 THR B O 1
ATOM 4926 N N . ALA B 1 264 ? 9.617 31.359 4.184 1 96.31 264 ALA B N 1
ATOM 4927 C CA . ALA B 1 264 ? 9.969 32.594 3.484 1 96.31 264 ALA B CA 1
ATOM 4928 C C . ALA B 1 264 ? 9.117 33.75 3.971 1 96.31 264 ALA B C 1
ATOM 4930 O O . ALA B 1 264 ? 9.555 34.906 3.922 1 96.31 264 ALA B O 1
ATOM 4931 N N . LYS B 1 265 ? 7.988 33.5 4.461 1 96.88 265 LYS B N 1
ATOM 4932 C CA . LYS B 1 265 ? 7.09 34.5 4.984 1 96.88 265 LYS B CA 1
ATOM 4933 C C . LYS B 1 265 ? 7.297 34.719 6.484 1 96.88 265 LYS B C 1
ATOM 4935 O O . LYS B 1 265 ? 6.527 35.406 7.133 1 96.88 265 LYS B O 1
ATOM 4940 N N . GLY B 1 266 ? 8.242 34 7.047 1 97.25 266 GLY B N 1
ATOM 4941 C CA . GLY B 1 266 ? 8.555 34.156 8.461 1 97.25 266 GLY B CA 1
ATOM 4942 C C . GLY B 1 266 ? 7.719 33.25 9.352 1 97.25 266 GLY B C 1
ATOM 4943 O O . GLY B 1 266 ? 7.652 33.469 10.562 1 97.25 266 GLY B O 1
ATOM 4944 N N . ILE B 1 267 ? 7.039 32.344 8.812 1 98.38 267 ILE B N 1
ATOM 4945 C CA . ILE B 1 267 ? 6.25 31.375 9.578 1 98.38 267 ILE B CA 1
ATOM 4946 C C . ILE B 1 267 ? 7.047 30.094 9.773 1 98.38 267 ILE B C 1
ATOM 4948 O O . ILE B 1 267 ? 7.184 29.297 8.836 1 98.38 267 ILE B O 1
ATOM 4952 N N . PRO B 1 268 ? 7.602 29.844 10.969 1 98.44 268 PRO B N 1
ATOM 4953 C CA . PRO B 1 268 ? 8.32 28.594 11.18 1 98.44 268 PRO B CA 1
ATOM 4954 C C . PRO B 1 268 ? 7.473 27.359 10.859 1 98.44 268 PRO B C 1
ATOM 4956 O O . PRO B 1 268 ? 6.344 27.25 11.336 1 98.44 268 PRO B O 1
ATOM 4959 N N . THR B 1 269 ? 8 26.5 10.008 1 98.5 269 THR B N 1
ATOM 4960 C CA . THR B 1 269 ? 7.273 25.328 9.531 1 98.5 269 THR B CA 1
ATOM 4961 C C . THR B 1 269 ? 8.203 24.109 9.43 1 98.5 269 THR B C 1
ATOM 4963 O O . THR B 1 269 ? 9.336 24.234 8.977 1 98.5 269 THR B O 1
ATOM 4966 N N . VAL B 1 270 ? 7.754 22.969 9.922 1 98.38 270 VAL B N 1
ATOM 4967 C CA . VAL B 1 270 ? 8.461 21.703 9.742 1 98.38 270 VAL B CA 1
ATOM 4968 C C . VAL B 1 270 ? 7.539 20.688 9.086 1 98.38 270 VAL B C 1
ATOM 4970 O O . VAL B 1 270 ? 6.316 20.859 9.078 1 98.38 270 VAL B O 1
ATOM 4973 N N . VAL B 1 271 ? 8.141 19.719 8.445 1 98.5 271 VAL B N 1
ATOM 4974 C CA . VAL B 1 271 ? 7.395 18.594 7.891 1 98.5 271 VAL B CA 1
ATOM 4975 C C . VAL B 1 271 ? 7.504 17.391 8.82 1 98.5 271 VAL B C 1
ATOM 4977 O O . VAL B 1 271 ? 8.609 16.984 9.195 1 98.5 271 VAL B O 1
ATOM 4980 N N . VAL B 1 272 ? 6.402 16.891 9.234 1 98.69 272 VAL B N 1
ATOM 4981 C CA . VAL B 1 272 ? 6.379 15.656 10.016 1 98.69 272 VAL B CA 1
ATOM 4982 C C . VAL B 1 272 ? 5.898 14.5 9.141 1 98.69 272 VAL B C 1
ATOM 4984 O O . VAL B 1 272 ? 4.773 14.516 8.641 1 98.69 272 VAL B O 1
ATOM 4987 N N . GLU B 1 273 ? 6.734 13.523 8.953 1 98.5 273 GLU B N 1
ATOM 4988 C CA . GLU B 1 273 ? 6.43 12.297 8.227 1 98.5 273 GLU B CA 1
ATOM 4989 C C . GLU B 1 273 ? 5.992 11.18 9.172 1 98.5 273 GLU B C 1
ATOM 4991 O O . GLU B 1 273 ? 6.773 10.734 10.016 1 98.5 273 GLU B O 1
ATOM 4996 N N . ILE B 1 274 ? 4.777 10.75 8.945 1 98.62 274 ILE B N 1
ATOM 4997 C CA . ILE B 1 274 ? 4.211 9.812 9.906 1 98.62 274 ILE B CA 1
ATOM 4998 C C . ILE B 1 274 ? 3.922 8.477 9.211 1 98.62 274 ILE B C 1
ATOM 5000 O O . ILE B 1 274 ? 2.826 8.266 8.688 1 98.62 274 ILE B O 1
ATOM 5004 N N . GLY B 1 275 ? 4.859 7.602 9.141 1 97.44 275 GLY B N 1
ATOM 5005 C CA . GLY B 1 275 ? 4.672 6.211 8.773 1 97.44 275 GLY B CA 1
ATOM 5006 C C . GLY B 1 275 ? 4.348 6.027 7.301 1 97.44 275 GLY B C 1
ATOM 5007 O O . GLY B 1 275 ? 4.914 6.707 6.441 1 97.44 275 GLY B O 1
ATOM 5008 N N . ASP B 1 276 ? 3.451 4.984 7.047 1 95.62 276 ASP B N 1
ATOM 5009 C CA . ASP B 1 276 ? 3.275 4.391 5.723 1 95.62 276 ASP B CA 1
ATOM 5010 C C . ASP B 1 276 ? 2.053 4.977 5.016 1 95.62 276 ASP B C 1
ATOM 5012 O O . ASP B 1 276 ? 1.159 5.523 5.664 1 95.62 276 ASP B O 1
ATOM 5016 N N . PRO B 1 277 ? 2.055 4.855 3.684 1 92.94 277 PRO B N 1
ATOM 5017 C CA . PRO B 1 277 ? 0.846 5.207 2.934 1 92.94 277 PRO B CA 1
ATOM 5018 C C . PRO B 1 277 ? -0.226 4.121 2.998 1 92.94 277 PRO B C 1
ATOM 5020 O O . PRO B 1 277 ? 0.075 2.971 3.326 1 92.94 277 PRO B O 1
ATOM 5023 N N . SER B 1 278 ? -1.453 4.484 2.811 1 87.88 278 SER B N 1
ATOM 5024 C CA . SER B 1 278 ? -2.598 3.598 2.621 1 87.88 278 SER B CA 1
ATOM 5025 C C . SER B 1 278 ? -2.869 2.771 3.873 1 87.88 278 SER B C 1
ATOM 5027 O O . SER B 1 278 ? -3.436 1.679 3.789 1 87.88 278 SER B O 1
ATOM 5029 N N . ARG B 1 279 ? -2.334 3.178 4.902 1 90.69 279 ARG B N 1
ATOM 5030 C CA . ARG B 1 279 ? -2.654 2.615 6.207 1 90.69 279 ARG B CA 1
ATOM 5031 C C . ARG B 1 279 ? -2.432 3.641 7.316 1 90.69 279 ARG B C 1
ATOM 5033 O O . ARG B 1 279 ? -1.663 4.59 7.145 1 90.69 279 ARG B O 1
ATOM 5040 N N . ILE B 1 280 ? -3.117 3.398 8.422 1 94.19 280 ILE B N 1
ATOM 5041 C CA . ILE B 1 280 ? -2.938 4.266 9.578 1 94.19 280 ILE B CA 1
ATOM 5042 C C . ILE B 1 280 ? -2.008 3.59 10.586 1 94.19 280 ILE B C 1
ATOM 5044 O O . ILE B 1 280 ? -2.312 2.508 11.094 1 94.19 280 ILE B O 1
ATOM 5048 N N . ASN B 1 281 ? -0.894 4.18 10.797 1 95.94 281 ASN B N 1
ATOM 5049 C CA . ASN B 1 281 ? 0.027 3.744 11.844 1 95.94 281 ASN B CA 1
ATOM 5050 C C . ASN B 1 281 ? -0.329 4.359 13.195 1 95.94 281 ASN B C 1
ATOM 5052 O O . ASN B 1 281 ? 0.276 5.352 13.609 1 95.94 281 ASN B O 1
ATOM 5056 N N . SER B 1 282 ? -1.153 3.736 13.883 1 95.38 282 SER B N 1
ATOM 5057 C CA . SER B 1 282 ? -1.804 4.316 15.055 1 95.38 282 SER B CA 1
ATOM 5058 C C . SER B 1 282 ? -0.783 4.707 16.125 1 95.38 282 SER B C 1
ATOM 5060 O O . SER B 1 282 ? -0.925 5.742 16.781 1 95.38 282 SER B O 1
ATOM 5062 N N . GLN B 1 283 ? 0.198 3.895 16.297 1 95.44 283 GLN B N 1
ATOM 5063 C CA . GLN B 1 283 ? 1.207 4.199 17.312 1 95.44 283 GLN B CA 1
ATOM 5064 C C . GLN B 1 283 ? 1.989 5.457 16.938 1 95.44 283 GLN B C 1
ATOM 5066 O O . GLN B 1 283 ? 2.189 6.336 17.781 1 95.44 283 GLN B O 1
ATOM 5071 N N . MET B 1 284 ? 2.406 5.562 15.719 1 97.44 284 MET B N 1
ATOM 5072 C CA . MET B 1 284 ? 3.156 6.73 15.266 1 97.44 284 MET B CA 1
ATOM 5073 C C . MET B 1 284 ? 2.289 7.984 15.312 1 97.44 284 MET B C 1
ATOM 5075 O O . MET B 1 284 ? 2.775 9.07 15.633 1 97.44 284 MET B O 1
ATOM 5079 N N . VAL B 1 285 ? 1.028 7.82 14.969 1 97.94 285 VAL B N 1
ATOM 5080 C CA . VAL B 1 285 ? 0.092 8.938 15.055 1 97.94 285 VAL B CA 1
ATOM 5081 C C . VAL B 1 285 ? 0.016 9.445 16.484 1 97.94 285 VAL B C 1
ATOM 5083 O O . VAL B 1 285 ? 0.069 10.656 16.734 1 97.94 285 VAL B O 1
ATOM 5086 N N . GLY B 1 286 ? -0.104 8.508 17.422 1 96.5 286 GLY B N 1
ATOM 5087 C CA . GLY B 1 286 ? -0.139 8.898 18.812 1 96.5 286 GLY B CA 1
ATOM 5088 C C . GLY B 1 286 ? 1.089 9.68 19.25 1 96.5 286 GLY B C 1
ATOM 5089 O O . GLY B 1 286 ? 0.976 10.688 19.953 1 96.5 286 GLY B O 1
ATOM 5090 N N . GLU B 1 287 ? 2.205 9.219 18.844 1 96 287 GLU B N 1
ATOM 5091 C CA . GLU B 1 287 ? 3.455 9.898 19.172 1 96 287 GLU B CA 1
ATOM 5092 C C . GLU B 1 287 ? 3.518 11.281 18.531 1 96 287 GLU B C 1
ATOM 5094 O O . GLU B 1 287 ? 3.992 12.234 19.141 1 96 287 GLU B O 1
ATOM 5099 N N . ALA B 1 288 ? 3.064 11.375 17.344 1 97.62 288 ALA B N 1
ATOM 5100 C CA . ALA B 1 288 ? 3.049 12.664 16.672 1 97.62 288 ALA B CA 1
ATOM 5101 C C . ALA B 1 288 ? 2.09 13.633 17.359 1 97.62 288 ALA B C 1
ATOM 5103 O O . ALA B 1 288 ? 2.332 14.844 17.375 1 97.62 288 ALA B O 1
ATOM 5104 N N . VAL B 1 289 ? 0.987 13.125 17.859 1 97.38 289 VAL B N 1
ATOM 5105 C CA . VAL B 1 289 ? 0.052 13.945 18.625 1 97.38 289 VAL B CA 1
ATOM 5106 C C . VAL B 1 289 ? 0.768 14.562 19.828 1 97.38 289 VAL B C 1
ATOM 5108 O O . VAL B 1 289 ? 0.568 15.742 20.141 1 97.38 289 VAL B O 1
ATOM 5111 N N . ASP B 1 290 ? 1.585 13.766 20.469 1 95.56 290 ASP B N 1
ATOM 5112 C CA . ASP B 1 290 ? 2.369 14.289 21.578 1 95.56 290 ASP B CA 1
ATOM 5113 C C . ASP B 1 290 ? 3.219 15.477 21.141 1 95.56 290 ASP B C 1
ATOM 5115 O O . ASP B 1 290 ? 3.387 16.438 21.906 1 95.56 290 ASP B O 1
ATOM 5119 N N . GLY B 1 291 ? 3.732 15.398 19.938 1 96.69 291 GLY B N 1
ATOM 5120 C CA . GLY B 1 291 ? 4.5 16.516 19.422 1 96.69 291 GLY B CA 1
ATOM 5121 C C . GLY B 1 291 ? 3.684 17.781 19.266 1 96.69 291 GLY B C 1
ATOM 5122 O O . GLY B 1 291 ? 4.184 18.875 19.531 1 96.69 291 GLY B O 1
ATOM 5123 N N . ILE B 1 292 ? 2.449 17.656 18.859 1 97.19 292 ILE B N 1
ATOM 5124 C CA . ILE B 1 292 ? 1.574 18.812 18.734 1 97.19 292 ILE B CA 1
ATOM 5125 C C . ILE B 1 292 ? 1.306 19.422 20.109 1 97.19 292 ILE B C 1
ATOM 5127 O O . ILE B 1 292 ? 1.316 20.641 20.266 1 97.19 292 ILE B O 1
ATOM 5131 N N . TRP B 1 293 ? 1.119 18.578 21.047 1 95.38 293 TRP B N 1
ATOM 5132 C CA . TRP B 1 293 ? 0.871 19.062 22.406 1 95.38 293 TRP B CA 1
ATOM 5133 C C . TRP B 1 293 ? 2.086 19.812 22.953 1 95.38 293 TRP B C 1
ATOM 5135 O O . TRP B 1 293 ? 1.944 20.812 23.656 1 95.38 293 TRP B O 1
ATOM 5145 N N . ASN B 1 294 ? 3.266 19.312 22.641 1 95.69 294 ASN B N 1
ATOM 5146 C CA . ASN B 1 294 ? 4.477 20.031 23 1 95.69 294 ASN B CA 1
ATOM 5147 C C . ASN B 1 294 ? 4.492 21.438 22.391 1 95.69 294 ASN B C 1
ATOM 5149 O O . ASN B 1 294 ? 4.91 22.391 23.047 1 95.69 294 ASN B O 1
ATOM 5153 N N . VAL B 1 295 ? 4.082 21.562 21.188 1 96.44 295 VAL B N 1
ATOM 5154 C CA . VAL B 1 295 ? 4.055 22.844 20.516 1 96.44 295 VAL B CA 1
ATOM 5155 C C . VAL B 1 295 ? 3.049 23.781 21.203 1 96.44 295 VAL B C 1
ATOM 5157 O O . VAL B 1 295 ? 3.355 24.938 21.484 1 96.44 295 VAL B O 1
ATOM 5160 N N . LEU B 1 296 ? 1.865 23.25 21.484 1 96.38 296 LEU B N 1
ATOM 5161 C CA . LEU B 1 296 ? 0.848 24.016 22.188 1 96.38 296 LEU B CA 1
ATOM 5162 C C . LEU B 1 296 ? 1.381 24.547 23.516 1 96.38 296 LEU B C 1
ATOM 5164 O O . LEU B 1 296 ? 1.126 25.688 23.875 1 96.38 296 LEU B O 1
ATOM 5168 N N . THR B 1 297 ? 2.137 23.734 24.141 1 94.31 297 THR B N 1
ATOM 5169 C CA . THR B 1 297 ? 2.711 24.109 25.438 1 94.31 297 THR B CA 1
ATOM 5170 C C . THR B 1 297 ? 3.801 25.156 25.25 1 94.31 297 THR B C 1
ATOM 5172 O O . THR B 1 297 ? 3.805 26.172 25.953 1 94.31 297 THR B O 1
ATOM 5175 N N . ALA B 1 298 ? 4.68 24.891 24.359 1 93.44 298 ALA B N 1
ATOM 5176 C CA . ALA B 1 298 ? 5.816 25.781 24.156 1 93.44 298 ALA B CA 1
ATOM 5177 C C . ALA B 1 298 ? 5.355 27.188 23.75 1 93.44 298 ALA B C 1
ATOM 5179 O O . ALA B 1 298 ? 5.988 28.172 24.094 1 93.44 298 ALA B O 1
ATOM 5180 N N . PHE B 1 299 ? 4.277 27.266 23.062 1 94.88 299 PHE B N 1
ATOM 5181 C CA . PHE B 1 299 ? 3.76 28.547 22.594 1 94.88 299 PHE B CA 1
ATOM 5182 C C . PHE B 1 299 ? 2.746 29.109 23.594 1 94.88 299 PHE B C 1
ATOM 5184 O O . PHE B 1 299 ? 2.047 30.078 23.281 1 94.88 299 PHE B O 1
ATOM 5191 N N . ARG B 1 300 ? 2.578 28.438 24.75 1 94.19 300 ARG B N 1
ATOM 5192 C CA . ARG B 1 300 ? 1.738 28.859 25.859 1 94.19 300 ARG B CA 1
ATOM 5193 C C . ARG B 1 300 ? 0.281 28.984 25.438 1 94.19 300 ARG B C 1
ATOM 5195 O O . ARG B 1 300 ? -0.4 29.953 25.797 1 94.19 300 ARG B O 1
ATOM 5202 N N . MET B 1 301 ? -0.102 28.062 24.625 1 96.62 301 MET B N 1
ATOM 5203 C CA . MET B 1 301 ? -1.482 28.078 24.156 1 96.62 301 MET B CA 1
ATOM 5204 C C . MET B 1 301 ? -2.391 27.297 25.094 1 96.62 301 MET B C 1
ATOM 5206 O O . MET B 1 301 ? -3.615 27.391 25 1 96.62 301 MET B O 1
ATOM 5210 N N . ILE B 1 302 ? -1.791 26.5 25.859 1 92.56 302 ILE B N 1
ATOM 5211 C CA . ILE B 1 302 ? -2.549 25.734 26.859 1 92.56 302 ILE B CA 1
ATOM 5212 C C . ILE B 1 302 ? -1.951 25.953 28.234 1 92.56 302 ILE B C 1
ATOM 5214 O O . ILE B 1 302 ? -0.821 26.438 28.375 1 92.56 302 ILE B O 1
ATOM 5218 N N . GLY B 1 303 ? -2.814 25.719 29.312 1 77.75 303 GLY B N 1
ATOM 5219 C CA . GLY B 1 303 ? -2.404 25.984 30.688 1 77.75 303 GLY B CA 1
ATOM 5220 C C . GLY B 1 303 ? -1.343 25.031 31.188 1 77.75 303 GLY B C 1
ATOM 5221 O O . GLY B 1 303 ? -1.112 23.984 30.578 1 77.75 303 GLY B O 1
ATOM 5222 N N . ASP B 1 304 ? -0.656 25.422 32.281 1 65.81 304 ASP B N 1
ATOM 5223 C CA . ASP B 1 304 ? 0.508 24.766 32.875 1 65.81 304 ASP B CA 1
ATOM 5224 C C . ASP B 1 304 ? 0.181 23.344 33.312 1 65.81 304 ASP B C 1
ATOM 5226 O O . ASP B 1 304 ? 1.044 22.469 33.25 1 65.81 304 ASP B O 1
ATOM 5230 N N . LYS B 1 305 ? -0.974 23.125 33.781 1 58.38 305 LYS B N 1
ATOM 5231 C CA . LYS B 1 305 ? -1.283 21.781 34.312 1 58.38 305 LYS B CA 1
ATOM 5232 C C . LYS B 1 305 ? -1.263 20.75 33.188 1 58.38 305 LYS B C 1
ATOM 5234 O O . LYS B 1 305 ? -0.943 19.578 33.438 1 58.38 305 LYS B O 1
ATOM 5239 N N . ALA B 1 306 ? -1.534 21.156 32.031 1 54.62 306 ALA B N 1
ATOM 5240 C CA . ALA B 1 306 ? -1.619 20.25 30.875 1 54.62 306 ALA B CA 1
ATOM 5241 C C . ALA B 1 306 ? -0.273 20.141 30.172 1 54.62 306 ALA B C 1
ATOM 5243 O O . ALA B 1 306 ? -0.075 19.25 29.344 1 54.62 306 ALA B O 1
ATOM 5244 N N . ALA B 1 307 ? 0.686 20.906 30.703 1 61.56 307 ALA B N 1
ATOM 5245 C CA . ALA B 1 307 ? 1.887 21.219 29.922 1 61.56 307 ALA B CA 1
ATOM 5246 C C . ALA B 1 307 ? 3 20.219 30.219 1 61.56 307 ALA B C 1
ATOM 5248 O O . ALA B 1 307 ? 3.82 20.438 31.109 1 61.56 307 ALA B O 1
ATOM 5249 N N . VAL B 1 308 ? 2.611 18.938 30.172 1 61.25 308 VAL B N 1
ATOM 5250 C CA . VAL B 1 308 ? 3.771 18.062 30.266 1 61.25 308 VAL B CA 1
ATOM 5251 C C . VAL B 1 308 ? 4.363 17.828 28.875 1 61.25 308 VAL B C 1
ATOM 5253 O O . VAL B 1 308 ? 3.691 17.312 27.984 1 61.25 308 VAL B O 1
ATOM 5256 N N . VAL B 1 309 ? 5.578 18.484 28.734 1 69.25 309 VAL B N 1
ATOM 5257 C CA . VAL B 1 309 ? 6.309 18.234 27.5 1 69.25 309 VAL B CA 1
ATOM 5258 C C . VAL B 1 309 ? 6.801 16.797 27.469 1 69.25 309 VAL B C 1
ATOM 5260 O O . VAL B 1 309 ? 7.469 16.328 28.391 1 69.25 309 VAL B O 1
ATOM 5263 N N . ARG B 1 310 ? 6.25 16.141 26.547 1 76.5 310 ARG B N 1
ATOM 5264 C CA . ARG B 1 310 ? 6.66 14.766 26.312 1 76.5 310 ARG B CA 1
ATOM 5265 C C . ARG B 1 310 ? 7.895 14.703 25.422 1 76.5 310 ARG B C 1
ATOM 5267 O O . ARG B 1 310 ? 7.945 15.336 24.375 1 76.5 310 ARG B O 1
ATOM 5274 N N . HIS B 1 311 ? 8.992 14.211 26.047 1 77.56 311 HIS B N 1
ATOM 5275 C CA . HIS B 1 311 ? 10.211 14.102 25.266 1 77.56 311 HIS B CA 1
ATOM 5276 C C . HIS B 1 311 ? 10.516 12.648 24.922 1 77.56 311 HIS B C 1
ATOM 5278 O O . HIS B 1 311 ? 10.305 11.758 25.734 1 77.56 311 HIS B O 1
ATOM 5284 N N . ARG B 1 312 ? 10.703 12.523 23.641 1 80.56 312 ARG B N 1
ATOM 5285 C CA . ARG B 1 312 ? 11.211 11.219 23.25 1 80.56 312 ARG B CA 1
ATOM 5286 C C . ARG B 1 312 ? 12.695 11.086 23.547 1 80.56 312 ARG B C 1
ATOM 5288 O O . ARG B 1 312 ? 13.484 11.961 23.203 1 80.56 312 ARG B O 1
ATOM 5295 N N . LYS B 1 313 ? 12.961 10 24.312 1 81.69 313 LYS B N 1
ATOM 5296 C CA . LYS B 1 313 ? 14.375 9.688 24.5 1 81.69 313 LYS B CA 1
ATOM 5297 C C . LYS B 1 313 ? 14.969 9.023 23.266 1 81.69 313 LYS B C 1
ATOM 5299 O O . LYS B 1 313 ? 14.289 8.242 22.594 1 81.69 313 LYS B O 1
ATOM 5304 N N . GLY B 1 314 ? 16.141 9.445 22.891 1 88.75 314 GLY B N 1
ATOM 5305 C CA . GLY B 1 314 ? 16.875 8.719 21.859 1 88.75 314 GLY B CA 1
ATOM 5306 C C . GLY B 1 314 ? 16.562 9.18 20.453 1 88.75 314 GLY B C 1
ATOM 5307 O O . GLY B 1 314 ? 16.531 8.375 19.531 1 88.75 314 GLY B O 1
ATOM 5308 N N . VAL B 1 315 ? 16.156 10.469 20.312 1 94.12 315 VAL B N 1
ATOM 5309 C CA . VAL B 1 315 ? 15.953 11 18.969 1 94.12 315 VAL B CA 1
ATOM 5310 C C . VAL B 1 315 ? 17.281 11.07 18.234 1 94.12 315 VAL B C 1
ATOM 5312 O O . VAL B 1 315 ? 18.297 11.508 18.797 1 94.12 315 VAL B O 1
ATOM 5315 N N . THR B 1 316 ? 17.297 10.523 17.016 1 96.94 316 THR B N 1
ATOM 5316 C CA . THR B 1 316 ? 18.484 10.625 16.188 1 96.94 316 THR B CA 1
ATOM 5317 C C . THR B 1 316 ? 18.422 11.844 15.281 1 96.94 316 THR B C 1
ATOM 5319 O O . THR B 1 316 ? 17.484 11.984 14.484 1 96.94 316 THR B O 1
ATOM 5322 N N . VAL B 1 317 ? 19.391 12.727 15.391 1 96.94 317 VAL B N 1
ATOM 5323 C CA . VAL B 1 317 ? 19.453 13.898 14.523 1 96.94 317 VAL B CA 1
ATOM 5324 C C . VAL B 1 317 ? 20.438 13.648 13.383 1 96.94 317 VAL B C 1
ATOM 5326 O O . VAL B 1 317 ? 21.641 13.5 13.609 1 96.94 317 VAL B O 1
ATOM 5329 N N . CYS B 1 318 ? 19.922 13.641 12.164 1 96.69 318 CYS B N 1
ATOM 5330 C CA . CYS B 1 318 ? 20.75 13.422 10.984 1 96.69 318 CYS B CA 1
ATOM 5331 C C . CYS B 1 318 ? 21.172 14.742 10.359 1 96.69 318 CYS B C 1
ATOM 5333 O O . CYS B 1 318 ? 20.328 15.57 10.016 1 96.69 318 CYS B O 1
ATOM 5335 N N . LYS B 1 319 ? 22.453 14.828 10.117 1 94.81 319 LYS B N 1
ATOM 5336 C CA . LYS B 1 319 ? 23 16.016 9.477 1 94.81 319 LYS B CA 1
ATOM 5337 C C . LYS B 1 319 ? 22.719 16.016 7.977 1 94.81 319 LYS B C 1
ATOM 5339 O O . LYS B 1 319 ? 22.594 17.078 7.355 1 94.81 319 LYS B O 1
ATOM 5344 N N . ARG B 1 320 ? 22.656 14.828 7.523 1 91.12 320 ARG B N 1
ATOM 5345 C CA . ARG B 1 320 ? 22.359 14.609 6.105 1 91.12 320 ARG B CA 1
ATOM 5346 C C . ARG B 1 320 ? 21.625 13.297 5.887 1 91.12 320 ARG B C 1
ATOM 5348 O O . ARG B 1 320 ? 21.688 12.398 6.73 1 91.12 320 ARG B O 1
ATOM 5355 N N . SER B 1 321 ? 20.953 13.328 4.738 1 93.5 321 SER B N 1
ATOM 5356 C CA . SER B 1 321 ? 20.328 12.078 4.309 1 93.5 321 SER B CA 1
ATOM 5357 C C . SER B 1 321 ? 20.375 11.922 2.795 1 93.5 321 SER B C 1
ATOM 5359 O O . SER B 1 321 ? 20.641 12.891 2.076 1 93.5 321 SER B O 1
ATOM 5361 N N . PHE B 1 322 ? 20.219 10.703 2.381 1 91.19 322 PHE B N 1
ATOM 5362 C CA . PHE B 1 322 ? 20.234 10.453 0.944 1 91.19 322 PHE B CA 1
ATOM 5363 C C . PHE B 1 322 ? 19.516 9.156 0.608 1 91.19 322 PHE B C 1
ATOM 5365 O O . PHE B 1 322 ? 19.453 8.242 1.429 1 91.19 322 PHE B O 1
ATOM 5372 N N . TRP B 1 323 ? 19.062 9.109 -0.63 1 92.75 323 TRP B N 1
ATOM 5373 C CA . TRP B 1 323 ? 18.469 7.895 -1.174 1 92.75 323 TRP B CA 1
ATOM 5374 C C . TRP B 1 323 ? 19.484 7.129 -2.016 1 92.75 323 TRP B C 1
ATOM 5376 O O . TRP B 1 323 ? 20.281 7.73 -2.74 1 92.75 323 TRP B O 1
ATOM 5386 N N . ILE B 1 324 ? 19.375 5.891 -1.854 1 94.06 324 ILE B N 1
ATOM 5387 C CA . ILE B 1 324 ? 20.047 5.016 -2.814 1 94.06 324 ILE B CA 1
ATOM 5388 C C . ILE B 1 324 ? 19.062 4.621 -3.914 1 94.06 324 ILE B C 1
ATOM 5390 O O . ILE B 1 324 ? 17.906 4.254 -3.629 1 94.06 324 ILE B O 1
ATOM 5394 N N . PHE B 1 325 ? 19.547 4.711 -5.156 1 93.62 325 PHE B N 1
ATOM 5395 C CA . PHE B 1 325 ? 18.719 4.379 -6.312 1 93.62 325 PHE B CA 1
ATOM 5396 C C . PHE B 1 325 ? 19.297 3.18 -7.059 1 93.62 325 P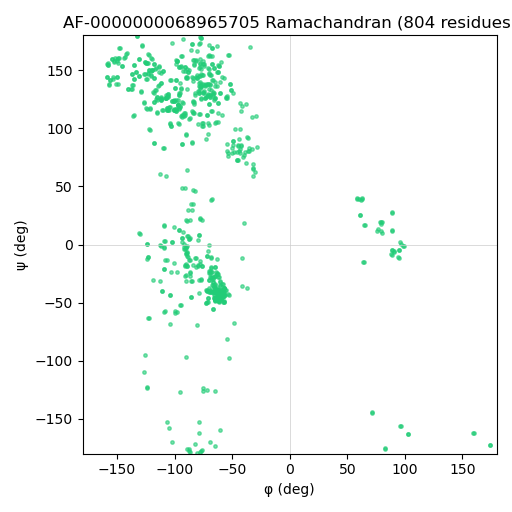HE B C 1
ATOM 5398 O O . PHE B 1 325 ? 20.5 2.947 -7.031 1 93.62 325 PHE B O 1
ATOM 5405 N N . SER B 1 326 ? 18.422 2.502 -7.664 1 93.88 326 SER B N 1
ATOM 5406 C CA . SER B 1 326 ? 18.891 1.412 -8.516 1 93.88 326 SER B CA 1
ATOM 5407 C C . SER B 1 326 ? 19.141 1.894 -9.938 1 93.88 326 SER B C 1
ATOM 5409 O O . SER B 1 326 ? 18.375 2.707 -10.469 1 93.88 326 SER B O 1
ATOM 5411 N N . ASP B 1 327 ? 20.125 1.362 -10.562 1 93.44 327 ASP B N 1
ATOM 5412 C CA . ASP B 1 327 ? 20.375 1.653 -11.977 1 93.44 327 ASP B CA 1
ATOM 5413 C C . ASP B 1 327 ? 19.906 0.509 -12.867 1 93.44 327 ASP B C 1
ATOM 5415 O O . ASP B 1 327 ? 20.094 0.541 -14.086 1 93.44 327 ASP B O 1
ATOM 5419 N N . LYS B 1 328 ? 19.328 -0.5 -12.266 1 92.81 328 LYS B N 1
ATOM 5420 C CA . LYS B 1 328 ? 18.797 -1.665 -12.969 1 92.81 328 LYS B CA 1
ATOM 5421 C C . LYS B 1 328 ? 17.375 -1.979 -12.523 1 92.81 328 LYS B C 1
ATOM 5423 O O . LYS B 1 328 ? 16.922 -1.504 -11.484 1 92.81 328 LYS B O 1
ATOM 5428 N N . GLY B 1 329 ? 16.781 -2.693 -13.414 1 92.12 329 GLY B N 1
ATOM 5429 C CA . GLY B 1 329 ? 15.445 -3.15 -13.078 1 92.12 329 GLY B CA 1
ATOM 5430 C C . GLY B 1 329 ? 15.422 -4.57 -12.539 1 92.12 329 GLY B C 1
ATOM 5431 O O . GLY B 1 329 ? 16.344 -5.348 -12.781 1 92.12 329 GLY B O 1
ATOM 5432 N N . GLY B 1 330 ? 14.328 -4.867 -11.797 1 94.44 330 GLY B N 1
ATOM 5433 C CA . GLY B 1 330 ? 14.141 -6.203 -11.25 1 94.44 330 GLY B CA 1
ATOM 5434 C C . GLY B 1 330 ? 13.18 -6.238 -10.078 1 94.44 330 GLY B C 1
ATOM 5435 O O . GLY B 1 330 ? 12.305 -5.383 -9.961 1 94.44 330 GLY B O 1
ATOM 5436 N N . PHE B 1 331 ? 13.312 -7.332 -9.383 1 95.06 331 PHE B N 1
ATOM 5437 C CA . PHE B 1 331 ? 12.516 -7.574 -8.188 1 95.06 331 PHE B CA 1
ATOM 5438 C C . PHE B 1 331 ? 13.305 -7.242 -6.934 1 95.06 331 PHE B C 1
ATOM 5440 O O . PHE B 1 331 ? 14.242 -7.965 -6.57 1 95.06 331 PHE B O 1
ATOM 5447 N N . LEU B 1 332 ? 12.859 -6.207 -6.184 1 96.31 332 LEU B N 1
ATOM 5448 C CA . LEU B 1 332 ? 13.648 -5.57 -5.137 1 96.31 332 LEU B CA 1
ATOM 5449 C C . LEU B 1 332 ? 13.25 -6.094 -3.76 1 96.31 332 LEU B C 1
ATOM 5451 O O . LEU B 1 332 ? 12.062 -6.242 -3.469 1 96.31 332 LEU B O 1
ATOM 5455 N N . THR B 1 333 ? 14.281 -6.398 -2.969 1 96.19 333 THR B N 1
ATOM 5456 C CA . THR B 1 333 ? 14.078 -6.695 -1.556 1 96.19 333 THR B CA 1
ATOM 5457 C C . THR B 1 333 ? 14.977 -5.828 -0.683 1 96.19 333 THR B C 1
ATOM 5459 O O . THR B 1 333 ? 16.203 -5.848 -0.828 1 96.19 333 THR B O 1
ATOM 5462 N N . VAL B 1 334 ? 14.375 -5.105 0.173 1 97.38 334 VAL B N 1
ATOM 5463 C CA . VAL B 1 334 ? 15.102 -4.27 1.124 1 97.38 334 VAL B CA 1
ATOM 5464 C C . VAL B 1 334 ? 15.047 -4.895 2.514 1 97.38 334 VAL B C 1
ATOM 5466 O O . VAL B 1 334 ? 13.961 -5.137 3.047 1 97.38 334 VAL B O 1
ATOM 5469 N N . ARG B 1 335 ? 16.109 -5.047 3.17 1 95.5 335 ARG B N 1
ATOM 5470 C CA . ARG B 1 335 ? 16.188 -5.918 4.34 1 95.5 335 ARG B CA 1
ATOM 5471 C C . ARG B 1 335 ? 15.969 -5.121 5.625 1 95.5 335 ARG B C 1
ATOM 5473 O O . ARG B 1 335 ? 15.141 -5.496 6.461 1 95.5 335 ARG B O 1
ATOM 5480 N N . PRO B 1 336 ? 16.719 -4.008 5.844 1 97.31 336 PRO B N 1
ATOM 5481 C CA . PRO B 1 336 ? 16.594 -3.348 7.145 1 97.31 336 PRO B CA 1
ATOM 5482 C C . PRO B 1 336 ? 15.242 -2.652 7.324 1 97.31 336 PRO B C 1
ATOM 5484 O O . PRO B 1 336 ? 14.68 -2.133 6.355 1 97.31 336 PRO B O 1
ATOM 5487 N N . GLN B 1 337 ? 14.781 -2.643 8.523 1 97.31 337 GLN B N 1
ATOM 5488 C CA . GLN B 1 337 ? 13.562 -1.921 8.867 1 97.31 337 GLN B CA 1
ATOM 5489 C C . GLN B 1 337 ? 13.844 -0.442 9.117 1 97.31 337 GLN B C 1
ATOM 5491 O O . GLN B 1 337 ? 14.984 -0.061 9.383 1 97.31 337 GLN B O 1
ATOM 5496 N N . VAL B 1 338 ? 12.852 0.374 9.008 1 98 338 VAL B N 1
ATOM 5497 C CA . VAL B 1 338 ? 13.016 1.79 9.32 1 98 338 VAL B CA 1
ATOM 5498 C C . VAL B 1 338 ? 13.422 1.954 10.789 1 98 338 VAL B C 1
ATOM 5500 O O . VAL B 1 338 ? 13.102 1.104 11.625 1 98 338 VAL B O 1
ATOM 5503 N N . ASN B 1 339 ? 14.102 3.051 11.039 1 98 339 ASN B N 1
ATOM 5504 C CA . ASN B 1 339 ? 14.57 3.428 12.367 1 98 339 ASN B CA 1
ATOM 5505 C C . ASN B 1 339 ? 15.539 2.393 12.938 1 98 339 ASN B C 1
ATOM 5507 O O . ASN B 1 339 ? 15.547 2.139 14.141 1 98 339 ASN B O 1
ATOM 5511 N N . THR B 1 340 ? 16.219 1.638 12.141 1 98.19 340 THR B N 1
ATOM 5512 C CA . THR B 1 340 ? 17.312 0.76 12.531 1 98.19 340 THR B CA 1
ATOM 5513 C C . THR B 1 340 ? 18.641 1.246 11.945 1 98.19 340 THR B C 1
ATOM 5515 O O . THR B 1 340 ? 18.656 1.927 10.914 1 98.19 340 THR B O 1
ATOM 5518 N N . TRP B 1 341 ? 19.656 0.902 12.648 1 98.31 341 TRP B N 1
ATOM 5519 C CA . TRP B 1 341 ? 20.984 1.312 12.188 1 98.31 341 TRP B CA 1
ATOM 5520 C C . TRP B 1 341 ? 21.578 0.265 11.258 1 98.31 341 TRP B C 1
ATOM 5522 O O . TRP B 1 341 ? 21.391 -0.937 11.453 1 98.31 341 TRP B O 1
ATOM 5532 N N . VAL B 1 342 ? 22.297 0.737 10.242 1 98.31 342 VAL B N 1
ATOM 5533 C CA . VAL B 1 342 ? 23.094 -0.12 9.367 1 98.31 342 VAL B CA 1
ATOM 5534 C C . VAL B 1 342 ? 24.562 0.328 9.398 1 98.31 342 VAL B C 1
ATOM 5536 O O . VAL B 1 342 ? 24.844 1.514 9.578 1 98.31 342 VAL B O 1
ATOM 5539 N N . SER B 1 343 ? 25.438 -0.611 9.203 1 97.81 343 SER B N 1
ATOM 5540 C CA . SER B 1 343 ? 26.875 -0.319 9.211 1 97.81 343 SER B CA 1
ATOM 5541 C C . SER B 1 343 ? 27.391 -0.102 7.797 1 97.81 343 SER B C 1
ATOM 5543 O O . SER B 1 343 ? 26.891 -0.688 6.84 1 97.81 343 SER B O 1
ATOM 5545 N N . LYS B 1 344 ? 28.438 0.68 7.801 1 96.75 344 LYS B N 1
ATOM 5546 C CA . LYS B 1 344 ? 29.125 0.83 6.516 1 96.75 344 LYS B CA 1
ATOM 5547 C C . LYS B 1 344 ? 29.516 -0.527 5.941 1 96.75 344 LYS B C 1
ATOM 5549 O O . LYS B 1 344 ? 30.094 -1.358 6.645 1 96.75 344 LYS B O 1
ATOM 5554 N N . GLY B 1 345 ? 29.109 -0.753 4.664 1 97.12 345 GLY B N 1
ATOM 5555 C CA . GLY B 1 345 ? 29.469 -1.997 3.994 1 97.12 345 GLY B CA 1
ATOM 5556 C C . GLY B 1 345 ? 28.375 -3.055 4.105 1 97.12 345 GLY B C 1
ATOM 5557 O O . GLY B 1 345 ? 28.422 -4.066 3.402 1 97.12 345 GLY B O 1
ATOM 5558 N N . GLU B 1 346 ? 27.438 -2.828 4.926 1 97.31 346 GLU B N 1
ATOM 5559 C CA . GLU B 1 346 ? 26.344 -3.779 5.117 1 97.31 346 GLU B CA 1
ATOM 5560 C C . GLU B 1 346 ? 25.453 -3.85 3.885 1 97.31 346 GLU B C 1
ATOM 5562 O O . GLU B 1 346 ? 25.125 -2.82 3.287 1 97.31 346 GLU B O 1
ATOM 5567 N N . VAL B 1 347 ? 25.125 -5.043 3.443 1 97.94 347 VAL B N 1
ATOM 5568 C CA . VAL B 1 347 ? 24.156 -5.223 2.373 1 97.94 347 VAL B CA 1
ATOM 5569 C C . VAL B 1 347 ? 22.75 -4.867 2.879 1 97.94 347 VAL B C 1
ATOM 5571 O O . VAL B 1 347 ? 22.25 -5.484 3.82 1 97.94 347 VAL B O 1
ATOM 5574 N N . VAL B 1 348 ? 22.172 -3.893 2.191 1 98.38 348 VAL B N 1
ATOM 5575 C CA . VAL B 1 348 ? 20.891 -3.404 2.711 1 98.38 348 VAL B CA 1
ATOM 5576 C C . VAL B 1 348 ? 19.75 -3.842 1.79 1 98.38 348 VAL B C 1
ATOM 5578 O O . VAL B 1 348 ? 18.594 -3.846 2.191 1 98.38 348 VAL B O 1
ATOM 5581 N N . ALA B 1 349 ? 20.094 -4.172 0.519 1 98.38 349 ALA B N 1
ATOM 5582 C CA . ALA B 1 349 ? 19.047 -4.582 -0.418 1 98.38 349 ALA B CA 1
ATOM 5583 C C . ALA B 1 349 ? 19.609 -5.473 -1.519 1 98.38 349 ALA B C 1
ATOM 5585 O O . ALA B 1 349 ? 20.828 -5.488 -1.748 1 98.38 349 ALA B O 1
ATOM 5586 N N . GLU B 1 350 ? 18.703 -6.207 -2.127 1 97.5 350 GLU B N 1
ATOM 5587 C CA . GLU B 1 350 ? 19.047 -7.07 -3.258 1 97.5 350 GLU B CA 1
ATOM 5588 C C . GLU B 1 350 ? 18.016 -6.934 -4.379 1 97.5 350 GLU B C 1
ATOM 5590 O O . GLU B 1 350 ? 16.828 -6.746 -4.121 1 97.5 350 GLU B O 1
ATOM 5595 N N . LEU B 1 351 ? 18.547 -6.98 -5.539 1 95.62 351 LEU B N 1
ATOM 5596 C CA . LEU B 1 351 ? 17.734 -6.961 -6.75 1 95.62 351 LEU B CA 1
ATOM 5597 C C . LEU B 1 351 ? 17.875 -8.266 -7.527 1 95.62 351 LEU B C 1
ATOM 5599 O O . LEU B 1 351 ? 19 -8.688 -7.832 1 95.62 351 LEU B O 1
ATOM 5603 N N . ARG B 1 352 ? 16.719 -8.875 -7.824 1 94.69 352 ARG B N 1
ATOM 5604 C CA . ARG B 1 352 ? 16.719 -10.109 -8.602 1 94.69 352 ARG B CA 1
ATOM 5605 C C . ARG B 1 352 ? 15.938 -9.938 -9.898 1 94.69 352 ARG B C 1
ATOM 5607 O O . ARG B 1 352 ? 15.023 -9.109 -9.977 1 94.69 352 ARG B O 1
ATOM 5614 N N . ASP B 1 353 ? 16.344 -10.68 -10.906 1 92.69 353 ASP B N 1
ATOM 5615 C CA . ASP B 1 353 ? 15.508 -10.711 -12.102 1 92.69 353 ASP B CA 1
ATOM 5616 C C . ASP B 1 353 ? 14.289 -11.609 -11.898 1 92.69 353 ASP B C 1
ATOM 5618 O O . ASP B 1 353 ? 14.102 -12.18 -10.82 1 92.69 353 ASP B O 1
ATOM 5622 N N . LEU B 1 354 ? 13.438 -11.68 -12.898 1 92.75 354 LEU B N 1
ATOM 5623 C CA . LEU B 1 354 ? 12.172 -12.391 -12.727 1 92.75 354 LEU B CA 1
ATOM 5624 C C . LEU B 1 354 ? 12.375 -13.898 -12.836 1 92.75 354 LEU B C 1
ATOM 5626 O O . LEU B 1 354 ? 11.414 -14.664 -12.836 1 92.75 354 LEU B O 1
ATOM 5630 N N . TYR B 1 355 ? 13.586 -14.32 -12.883 1 91 355 TYR B N 1
ATOM 5631 C CA . TYR B 1 355 ? 13.922 -15.734 -12.844 1 91 355 TYR B CA 1
ATOM 5632 C C . TYR B 1 355 ? 14.57 -16.094 -11.516 1 91 355 TYR B C 1
ATOM 5634 O O . TYR B 1 355 ? 14.938 -17.266 -11.289 1 91 355 TYR B O 1
ATOM 5642 N N . GLY B 1 356 ? 14.773 -15.094 -10.664 1 90.62 356 GLY B N 1
ATOM 5643 C CA . GLY B 1 356 ? 15.25 -15.344 -9.312 1 90.62 356 GLY B CA 1
ATOM 5644 C C . GLY B 1 356 ? 16.734 -15.125 -9.164 1 90.62 356 GLY B C 1
ATOM 5645 O O . GLY B 1 356 ? 17.281 -15.227 -8.055 1 90.62 356 GLY B O 1
ATOM 5646 N N . SER B 1 357 ? 17.391 -14.781 -10.219 1 91.75 357 SER B N 1
ATOM 5647 C CA . SER B 1 357 ? 18.828 -14.586 -10.164 1 91.75 357 SER B CA 1
ATOM 5648 C C . SER B 1 357 ? 19.188 -13.211 -9.602 1 91.75 357 SER B C 1
ATOM 5650 O O . SER B 1 357 ? 18.516 -12.219 -9.914 1 91.75 357 SER B O 1
ATOM 5652 N N . LEU B 1 358 ? 20.281 -13.227 -8.836 1 93.44 358 LEU B N 1
ATOM 5653 C CA . LEU B 1 358 ? 20.75 -11.961 -8.266 1 93.44 358 LEU B CA 1
ATOM 5654 C C . LEU B 1 358 ? 21.297 -11.047 -9.352 1 93.44 358 LEU B C 1
ATOM 5656 O O . LEU B 1 358 ? 22.141 -11.469 -10.148 1 93.44 358 LEU B O 1
ATOM 5660 N N . VAL B 1 359 ? 20.844 -9.883 -9.422 1 93.5 359 VAL B N 1
ATOM 5661 C CA . VAL B 1 359 ? 21.25 -8.891 -10.414 1 93.5 359 VAL B CA 1
ATOM 5662 C C . VAL B 1 359 ? 22.188 -7.871 -9.766 1 93.5 359 VAL B C 1
ATOM 5664 O O . VAL B 1 359 ? 23.203 -7.484 -10.367 1 93.5 359 VAL B O 1
ATOM 5667 N N . LYS B 1 360 ? 21.797 -7.469 -8.562 1 95.06 360 LYS B N 1
ATOM 5668 C CA . LYS B 1 360 ? 22.547 -6.395 -7.91 1 95.06 360 LYS B CA 1
ATOM 5669 C C . LYS B 1 360 ? 22.328 -6.414 -6.398 1 95.06 360 LYS B C 1
ATOM 5671 O O . LYS B 1 360 ? 21.25 -6.766 -5.922 1 95.06 360 LYS B O 1
ATOM 5676 N N . THR B 1 361 ? 23.359 -6.094 -5.723 1 97.12 361 THR B N 1
ATOM 5677 C CA . THR B 1 361 ? 23.297 -5.844 -4.285 1 97.12 361 THR B CA 1
ATOM 5678 C C . THR B 1 361 ? 23.547 -4.375 -3.975 1 97.12 361 THR B C 1
ATOM 5680 O O . THR B 1 361 ? 24.344 -3.723 -4.66 1 97.12 361 THR B O 1
ATOM 5683 N N . PHE B 1 362 ? 22.938 -3.879 -2.949 1 97.38 362 PHE B N 1
ATOM 5684 C CA . PHE B 1 362 ? 23.125 -2.502 -2.502 1 97.38 362 PHE B CA 1
ATOM 5685 C C . PHE B 1 362 ? 23.75 -2.465 -1.108 1 97.38 362 PHE B C 1
ATOM 5687 O O . PHE B 1 362 ? 23.281 -3.158 -0.2 1 97.38 362 PHE B O 1
ATOM 5694 N N . ILE B 1 363 ? 24.719 -1.677 -0.94 1 97.38 363 ILE B N 1
ATOM 5695 C CA . ILE B 1 363 ? 25.438 -1.607 0.328 1 97.38 363 ILE B CA 1
ATOM 5696 C C . ILE B 1 363 ? 25.344 -0.196 0.9 1 97.38 363 ILE B C 1
ATOM 5698 O O . ILE B 1 363 ? 25.234 0.779 0.151 1 97.38 363 ILE B O 1
ATOM 5702 N N . ALA B 1 364 ? 25.359 -0.094 2.234 1 96.69 364 ALA B N 1
ATOM 5703 C CA . ALA B 1 364 ? 25.438 1.206 2.895 1 96.69 364 ALA B CA 1
ATOM 5704 C C . ALA B 1 364 ? 26.844 1.792 2.799 1 96.69 364 ALA B C 1
ATOM 5706 O O . ALA B 1 364 ? 27.828 1.13 3.148 1 96.69 364 ALA B O 1
ATOM 5707 N N . ASP B 1 365 ? 26.906 3.008 2.396 1 92.12 365 ASP B N 1
ATOM 5708 C CA . ASP B 1 365 ? 28.203 3.625 2.211 1 92.12 365 ASP B CA 1
ATOM 5709 C C . ASP B 1 365 ? 28.688 4.293 3.496 1 92.12 365 ASP B C 1
ATOM 5711 O O . ASP B 1 365 ? 29.812 4.805 3.555 1 92.12 365 ASP B O 1
ATOM 5715 N N . ASP B 1 366 ? 27.859 4.324 4.473 1 92.62 366 ASP B N 1
ATOM 5716 C CA . ASP B 1 366 ? 28.172 4.902 5.777 1 92.62 366 ASP B CA 1
ATOM 5717 C C . ASP B 1 366 ? 27.359 4.223 6.883 1 92.62 366 ASP B C 1
ATOM 5719 O O . ASP B 1 366 ? 26.406 3.492 6.602 1 92.62 366 ASP B O 1
ATOM 5723 N N . ASP B 1 367 ? 27.938 4.422 8.156 1 96.94 367 ASP B N 1
ATOM 5724 C CA . ASP B 1 367 ? 27.031 4.137 9.266 1 96.94 367 ASP B CA 1
ATOM 5725 C C . ASP B 1 367 ? 25.828 5.078 9.25 1 96.94 367 ASP B C 1
ATOM 5727 O O . ASP B 1 367 ? 25.984 6.301 9.25 1 96.94 367 ASP B O 1
ATOM 5731 N N . ALA B 1 368 ? 24.703 4.488 9.172 1 97.75 368 ALA B N 1
ATOM 5732 C CA . ALA B 1 368 ? 23.531 5.328 8.938 1 97.75 368 ALA B CA 1
ATOM 5733 C C . ALA B 1 368 ? 22.297 4.727 9.594 1 97.75 368 ALA B C 1
ATOM 5735 O O . ALA B 1 368 ? 22.281 3.555 9.977 1 97.75 368 ALA B O 1
ATOM 5736 N N . ILE B 1 369 ? 21.344 5.531 9.789 1 98.5 369 ILE B N 1
ATOM 5737 C CA . ILE B 1 369 ? 20.031 5.07 10.258 1 98.5 369 ILE B CA 1
ATOM 5738 C C . ILE B 1 369 ? 19.047 5.059 9.102 1 98.5 369 ILE B C 1
ATOM 5740 O O . ILE B 1 369 ? 19.062 5.949 8.25 1 98.5 369 ILE B O 1
ATOM 5744 N N . VAL B 1 370 ? 18.172 4.023 9.062 1 98.62 370 VAL B N 1
ATOM 5745 C CA . VAL B 1 370 ? 17.172 3.914 8 1 98.62 370 VAL B CA 1
ATOM 5746 C C . VAL B 1 370 ? 16.016 4.855 8.289 1 98.62 370 VAL B C 1
ATOM 5748 O O . VAL B 1 370 ? 15.242 4.629 9.227 1 98.62 370 VAL B O 1
ATOM 5751 N N . VAL B 1 371 ? 15.852 5.898 7.465 1 98.31 371 VAL B N 1
ATOM 5752 C CA . VAL B 1 371 ? 14.781 6.883 7.602 1 98.31 371 VAL B CA 1
ATOM 5753 C C . VAL B 1 371 ? 13.531 6.379 6.891 1 98.31 371 VAL B C 1
ATOM 5755 O O . VAL B 1 371 ? 12.422 6.477 7.426 1 98.31 371 VAL B O 1
ATOM 5758 N N . GLY B 1 372 ? 13.703 5.883 5.727 1 98 372 GLY B N 1
ATOM 5759 C CA . GLY B 1 372 ? 12.672 5.277 4.891 1 98 372 GLY B CA 1
ATOM 5760 C C . GLY B 1 372 ? 13.203 4.156 4.012 1 98 372 GLY B C 1
ATOM 5761 O O . GLY B 1 372 ? 14.414 3.959 3.916 1 98 372 GLY B O 1
ATOM 5762 N N . ARG B 1 373 ? 12.297 3.436 3.41 1 97.75 373 ARG B N 1
ATOM 5763 C CA . ARG B 1 373 ? 12.703 2.338 2.543 1 97.75 373 ARG B CA 1
ATOM 5764 C C . ARG B 1 373 ? 11.609 1.988 1.545 1 97.75 373 ARG B C 1
ATOM 5766 O O . ARG B 1 373 ? 10.422 2.17 1.83 1 97.75 373 ARG B O 1
ATOM 5773 N N . SER B 1 374 ? 12.047 1.428 0.449 1 96.25 374 SER B N 1
ATOM 5774 C CA . SER B 1 374 ? 11.094 0.907 -0.525 1 96.25 374 SER B CA 1
ATOM 5775 C C . SER B 1 374 ? 10.406 -0.353 -0.009 1 96.25 374 SER B C 1
ATOM 5777 O O . SER B 1 374 ? 11.047 -1.214 0.594 1 96.25 374 SER B O 1
ATOM 5779 N N . MET B 1 375 ? 9.133 -0.373 -0.27 1 93.81 375 MET B N 1
ATOM 5780 C CA . MET B 1 375 ? 8.352 -1.558 0.081 1 93.81 375 MET B CA 1
ATOM 5781 C C . MET B 1 375 ? 7.902 -2.303 -1.171 1 93.81 375 MET B C 1
ATOM 5783 O O . MET B 1 375 ? 7.82 -3.531 -1.172 1 93.81 375 MET B O 1
ATOM 5787 N N . ASP B 1 376 ? 7.508 -1.634 -2.184 1 91.06 376 ASP B N 1
ATOM 5788 C CA . ASP B 1 376 ? 7.105 -2.236 -3.451 1 91.06 376 ASP B CA 1
ATOM 5789 C C . ASP B 1 376 ? 8.281 -2.938 -4.121 1 91.06 376 ASP B C 1
ATOM 5791 O O . ASP B 1 376 ? 9.312 -2.316 -4.387 1 91.06 376 ASP B O 1
ATOM 5795 N N . PRO B 1 377 ? 8.125 -4.191 -4.457 1 93.69 377 PRO B N 1
ATOM 5796 C CA . PRO B 1 377 ? 9.266 -4.93 -5 1 93.69 377 PRO B CA 1
ATOM 5797 C C . PRO B 1 377 ? 9.516 -4.637 -6.477 1 93.69 377 PRO B C 1
ATOM 5799 O O . PRO B 1 377 ? 10.555 -5.004 -7.02 1 93.69 377 PRO B O 1
ATOM 5802 N N . VAL B 1 378 ? 8.562 -4.098 -7.188 1 93.94 378 VAL B N 1
ATOM 5803 C CA . VAL B 1 378 ? 8.75 -3.791 -8.602 1 93.94 378 VAL B CA 1
ATOM 5804 C C . VAL B 1 378 ? 9.688 -2.594 -8.75 1 93.94 378 VAL B C 1
ATOM 5806 O O . VAL B 1 378 ? 9.344 -1.477 -8.352 1 93.94 378 VAL B O 1
ATOM 5809 N N . CYS B 1 379 ? 10.805 -2.805 -9.242 1 93.06 379 CYS B N 1
ATOM 5810 C CA . CYS B 1 379 ? 11.828 -1.767 -9.359 1 93.06 379 CYS B CA 1
ATOM 5811 C C . CYS B 1 379 ? 12.297 -1.621 -10.797 1 93.06 379 CYS B C 1
ATOM 5813 O O . CYS B 1 379 ? 12.805 -2.578 -11.391 1 93.06 379 CYS B O 1
ATOM 5815 N N . ALA B 1 380 ? 12.102 -0.503 -11.43 1 89.31 380 ALA B N 1
ATOM 5816 C CA . ALA B 1 380 ? 12.734 -0.121 -12.688 1 89.31 380 ALA B CA 1
ATOM 5817 C C . ALA B 1 380 ? 13.992 0.701 -12.445 1 89.31 380 ALA B C 1
ATOM 5819 O O . ALA B 1 380 ? 14.211 1.211 -11.344 1 89.31 380 ALA B O 1
ATOM 5820 N N . ALA B 1 381 ? 14.781 0.763 -13.445 1 88.75 381 ALA B N 1
ATOM 5821 C CA . ALA B 1 381 ? 15.938 1.652 -13.305 1 88.75 381 ALA B CA 1
ATOM 5822 C C . ALA B 1 381 ? 15.5 3.043 -12.852 1 88.75 381 ALA B C 1
ATOM 5824 O O . ALA B 1 381 ? 14.555 3.611 -13.391 1 88.75 381 ALA B O 1
ATOM 5825 N N . GLY B 1 382 ? 16.234 3.543 -11.844 1 90.12 382 GLY B N 1
ATOM 5826 C CA . GLY B 1 382 ? 15.891 4.832 -11.273 1 90.12 382 GLY B CA 1
ATOM 5827 C C . GLY B 1 382 ? 15.016 4.723 -10.039 1 90.12 382 GLY B C 1
ATOM 5828 O O . GLY B 1 382 ? 14.711 5.73 -9.391 1 90.12 382 GLY B O 1
ATOM 5829 N N . CYS B 1 383 ? 14.602 3.457 -9.711 1 91.19 383 CYS B N 1
ATOM 5830 C CA . CYS B 1 383 ? 13.727 3.316 -8.555 1 91.19 383 CYS B CA 1
ATOM 5831 C C . CYS B 1 383 ? 14.484 3.59 -7.258 1 91.19 383 CYS B C 1
ATOM 5833 O O . CYS B 1 383 ? 15.688 3.361 -7.18 1 91.19 383 CYS B O 1
ATOM 5835 N N . ARG B 1 384 ? 13.758 4.082 -6.207 1 93.56 384 ARG B N 1
ATOM 5836 C CA . ARG B 1 384 ? 14.281 4.277 -4.859 1 93.56 384 ARG B CA 1
ATOM 5837 C C . ARG B 1 384 ? 14.43 2.947 -4.129 1 93.56 384 ARG B C 1
ATOM 5839 O O . ARG B 1 384 ? 13.562 2.078 -4.238 1 93.56 384 ARG B O 1
ATOM 5846 N N . VAL B 1 385 ? 15.547 2.846 -3.449 1 96.56 385 VAL B N 1
ATOM 5847 C CA . VAL B 1 385 ? 15.797 1.604 -2.727 1 96.56 385 VAL B CA 1
ATOM 5848 C C . VAL B 1 385 ? 15.664 1.844 -1.225 1 96.56 385 VAL B C 1
ATOM 5850 O O . VAL B 1 385 ? 14.812 1.244 -0.566 1 96.56 385 VAL B O 1
ATOM 5853 N N . ILE B 1 386 ? 16.438 2.76 -0.717 1 97.56 386 ILE B N 1
ATOM 5854 C CA . ILE B 1 386 ? 16.453 2.982 0.724 1 97.56 386 ILE B CA 1
ATOM 5855 C C . ILE B 1 386 ? 16.922 4.402 1.022 1 97.56 386 ILE B C 1
ATOM 5857 O O . ILE B 1 386 ? 17.797 4.934 0.326 1 97.56 386 ILE B O 1
ATOM 5861 N N . HIS B 1 387 ? 16.328 5.078 2.018 1 97.38 387 HIS B N 1
ATOM 5862 C CA . HIS B 1 387 ? 16.672 6.41 2.508 1 97.38 387 HIS B CA 1
ATOM 5863 C C . HIS B 1 387 ? 17.5 6.332 3.787 1 97.38 387 HIS B C 1
ATOM 5865 O O . HIS B 1 387 ? 17 5.895 4.828 1 97.38 387 HIS B O 1
ATOM 5871 N N . LEU B 1 388 ? 18.703 6.801 3.705 1 97.19 388 LEU B N 1
ATOM 5872 C CA . LEU B 1 388 ? 19.625 6.695 4.832 1 97.19 388 LEU B CA 1
ATOM 5873 C C . LEU B 1 388 ? 19.969 8.07 5.383 1 97.19 388 LEU B C 1
ATOM 5875 O O . LEU B 1 388 ? 20.156 9.023 4.621 1 97.19 388 LEU B O 1
ATOM 5879 N N . GLY B 1 389 ? 19.984 8.203 6.68 1 96.94 389 GLY B N 1
ATOM 5880 C CA . GLY B 1 389 ? 20.453 9.398 7.363 1 96.94 389 GLY B CA 1
ATOM 5881 C C . GLY B 1 389 ? 21.734 9.188 8.133 1 96.94 389 GLY B C 1
ATOM 5882 O O . GLY B 1 389 ? 21.938 8.133 8.742 1 96.94 389 GLY B O 1
ATOM 5883 N N . THR B 1 390 ? 22.609 10.141 8.055 1 94.94 390 THR B N 1
ATOM 5884 C CA . THR B 1 390 ? 23.859 10.062 8.789 1 94.94 390 THR B CA 1
ATOM 5885 C C . THR B 1 390 ? 23.969 11.195 9.805 1 94.94 390 THR B C 1
ATOM 5887 O O . THR B 1 390 ? 23.469 12.297 9.57 1 94.94 390 THR B O 1
ATOM 5890 N N . THR B 1 391 ? 24.562 10.859 10.969 1 94.75 391 THR B N 1
ATOM 5891 C CA . THR B 1 391 ? 24.734 11.859 12.016 1 94.75 391 THR B CA 1
ATOM 5892 C C . THR B 1 391 ? 26.062 12.586 11.867 1 94.75 391 THR B C 1
ATOM 5894 O O . THR B 1 391 ? 26.344 13.523 12.617 1 94.75 391 THR B O 1
ATOM 5897 N N . ARG B 1 392 ? 26.75 12.172 10.945 1 89.44 392 ARG B N 1
ATOM 5898 C CA . ARG B 1 392 ? 28.078 12.75 10.75 1 89.44 392 ARG B CA 1
ATOM 5899 C C . ARG B 1 392 ? 28.016 13.977 9.844 1 89.44 392 ARG B C 1
ATOM 5901 O O . ARG B 1 392 ? 27.125 14.078 8.992 1 89.44 392 ARG B O 1
ATOM 5908 N N . GLY B 1 393 ? 28.922 14.906 10.117 1 87.19 393 GLY B N 1
ATOM 5909 C CA . GLY B 1 393 ? 29.016 16.094 9.281 1 87.19 393 GLY B CA 1
ATOM 5910 C C . GLY B 1 393 ? 28.391 17.312 9.906 1 87.19 393 GLY B C 1
ATOM 5911 O O . GLY B 1 393 ? 28.312 17.422 11.133 1 87.19 393 GLY B O 1
ATOM 5912 N N . GLU B 1 394 ? 28.141 18.297 9.078 1 87.94 394 GLU B N 1
ATOM 5913 C CA . GLU B 1 394 ? 27.547 19.562 9.508 1 87.94 394 GLU B CA 1
ATOM 5914 C C . GLU B 1 394 ? 26.219 19.828 8.789 1 87.94 394 GLU B C 1
ATOM 5916 O O . GLU B 1 394 ? 25.906 19.156 7.793 1 87.94 394 GLU B O 1
ATOM 5921 N N . PHE B 1 395 ? 25.516 20.641 9.375 1 90.44 395 PHE B N 1
ATOM 5922 C CA . PHE B 1 395 ? 24.281 21.078 8.719 1 90.44 395 PHE B CA 1
ATOM 5923 C C . PHE B 1 395 ? 24.594 21.953 7.516 1 90.44 395 PHE B C 1
ATOM 5925 O O . PHE B 1 395 ? 25.031 23.094 7.676 1 90.44 395 PHE B O 1
ATOM 5932 N N . LEU B 1 396 ? 24.469 21.359 6.34 1 82.12 396 LEU B N 1
ATOM 5933 C CA . LEU B 1 396 ? 24.828 22.094 5.133 1 82.12 396 LEU B CA 1
ATOM 5934 C C . LEU B 1 396 ? 23.625 22.828 4.562 1 82.12 396 LEU B C 1
ATOM 5936 O O . LEU B 1 396 ? 22.5 22.312 4.625 1 82.12 396 LEU B O 1
ATOM 5940 N N . GLN B 1 397 ? 23.922 23.953 3.93 1 77.31 397 GLN B N 1
ATOM 5941 C CA . GLN B 1 397 ? 22.906 24.641 3.152 1 77.31 397 GLN B CA 1
ATOM 5942 C C . GLN B 1 397 ? 22.703 23.984 1.792 1 77.31 397 GLN B C 1
ATOM 5944 O O . GLN B 1 397 ? 23.672 23.531 1.166 1 77.31 397 GLN B O 1
ATOM 5949 N N . GLY B 1 398 ? 21.547 23.828 1.306 1 73.12 398 GLY B N 1
ATOM 5950 C CA . GLY B 1 398 ? 21.25 23.203 0.028 1 73.12 398 GLY B CA 1
ATOM 5951 C C . GLY B 1 398 ? 21.266 21.688 0.084 1 73.12 398 GLY B C 1
ATOM 5952 O O . GLY B 1 398 ? 21.484 21.016 -0.934 1 73.12 398 GLY B O 1
ATOM 5953 N N . ALA B 1 399 ? 21.156 21.219 1.23 1 65.94 399 ALA B N 1
ATOM 5954 C CA . ALA B 1 399 ? 21.141 19.766 1.394 1 65.94 399 ALA B CA 1
ATOM 5955 C C . ALA B 1 399 ? 19.922 19.141 0.738 1 65.94 399 ALA B C 1
ATOM 5957 O O . ALA B 1 399 ? 18.781 19.453 1.118 1 65.94 399 ALA B O 1
ATOM 5958 N N . ASN B 1 400 ? 20.219 18.469 -0.5 1 66.31 400 ASN B N 1
ATOM 5959 C CA . ASN B 1 400 ? 19.172 17.734 -1.223 1 66.31 400 ASN B CA 1
ATOM 5960 C C . ASN B 1 400 ? 19.359 16.234 -1.108 1 66.31 400 ASN B C 1
ATOM 5962 O O . ASN B 1 400 ? 20.406 15.695 -1.466 1 66.31 400 ASN B O 1
ATOM 5966 N N . ASP B 1 401 ? 18.422 15.594 -0.524 1 68 401 ASP B N 1
ATOM 5967 C CA . ASP B 1 401 ? 18.562 14.172 -0.255 1 68 401 ASP B CA 1
ATOM 5968 C C . ASP B 1 401 ? 17.891 13.336 -1.336 1 68 401 ASP B C 1
ATOM 5970 O O . ASP B 1 401 ? 17.719 12.125 -1.182 1 68 401 ASP B O 1
ATOM 5974 N N . GLY B 1 402 ? 17.531 13.961 -2.416 1 63.16 402 GLY B N 1
ATOM 5975 C CA . GLY B 1 402 ? 16.844 13.227 -3.465 1 63.16 402 GLY B CA 1
ATOM 5976 C C . GLY B 1 402 ? 15.391 12.953 -3.143 1 63.16 402 GLY B C 1
ATOM 5977 O O . GLY B 1 402 ? 14.75 12.109 -3.775 1 63.16 402 GLY 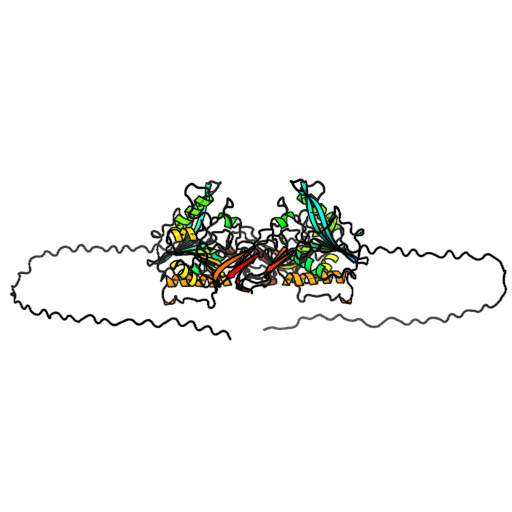B O 1
ATOM 5978 N N . HIS B 1 403 ? 15.008 13.641 -2.162 1 66.88 403 HIS B N 1
ATOM 5979 C CA . HIS B 1 403 ? 13.609 13.5 -1.769 1 66.88 403 HIS B CA 1
ATOM 5980 C C . HIS B 1 403 ? 12.68 14.188 -2.77 1 66.88 403 HIS B C 1
ATOM 5982 O O . HIS B 1 403 ? 12.766 15.398 -2.963 1 66.88 403 HIS B O 1
ATOM 5988 N N . ALA B 1 404 ? 12.227 13.531 -3.734 1 54.12 404 ALA B N 1
ATOM 5989 C CA . ALA B 1 404 ? 11.336 14.102 -4.746 1 54.12 404 ALA B CA 1
ATOM 5990 C C . ALA B 1 404 ? 9.898 14.164 -4.238 1 54.12 404 ALA B C 1
ATOM 5992 O O . ALA B 1 404 ? 9.484 13.336 -3.428 1 54.12 404 ALA B O 1
#

Secondary structure (DSSP, 8-state):
-----------------------------------------------------------------S--TT----PEEESS--GGGSPSSEEEEEEEEEEE-TTSPEEEEEEEEEE-SEEEEEEEEEE-SSTT--THHHHHHHHHHH--TTT-EEEEEEES-S-HHHHHTT-SS-TTS--GGGTTT--TTS-HHHHHHHHHHHHTGGG-SEEEEEE-PPTTEEE-EEEEE-TTSHHHHHHHHTS--SEEEE-PPPTT-HHHHHHHTT--EEEEEES-TTS--HHHHHHHHHHHHHHHHHTT-S-GGG------TTPEEESEEEEEE-SS-EEEEE-SPTT-EE-TT-EEEEEE-TTS-EEEEEE-SSSEEEEEEE---EE-TT-EEEEEEE--S---TT------/---------------------------------------------------------------TTS--TT----PEEESS--GGGSPSSEEEEEEEEEEE-TTSPEEEEEEEEEE-SEEEEEEEEEE-SSTT--THHHHHHHHHHH--TTT-EEEEEEES-S-HHHHHTT-SS-TTS--GGGTTT--TTS-HHHHHHHHHHHHTGGG-SEEEEEE-PPTTEEE-EEEEE-TTSHHHHHHHHTS--SEEEE-PPPTT-HHHHHHHTT--EEEEEES-TTS--HHHHHHHHHHHHHHHHHTT-S-GGG------TTPEEESEEEEEE-SS-EEEEE-SPTT-EE-TT-EEEEEE-TTS-EEEEEE-SSSEEEEEEE---EE-TT-EEEEEEE--S---TT------